Protein AF-0000000072927372 (afdb_homodimer)

Solvent-accessible surface area (backbone atoms only — not comparable to full-atom values): 49710 Å² total; per-residue (Å²): 130,79,44,68,32,82,53,38,34,36,29,32,89,90,72,42,72,37,77,28,34,34,19,85,33,43,50,79,71,47,50,74,60,71,88,48,92,58,68,27,53,30,33,28,35,30,41,19,54,14,22,35,37,20,46,24,56,36,8,59,58,68,41,51,36,36,38,32,17,53,46,58,45,48,23,62,71,24,32,29,33,47,59,87,91,38,81,41,65,59,25,69,62,52,44,41,80,76,34,33,54,43,31,51,52,28,51,75,68,70,43,69,33,47,51,40,60,57,32,44,97,60,39,87,80,31,38,22,38,47,34,32,69,91,47,80,66,45,78,42,44,55,66,58,53,50,52,44,42,40,53,38,46,51,62,69,45,29,79,74,80,54,41,26,53,81,74,36,71,47,42,63,40,65,65,68,31,77,84,40,64,45,67,64,43,47,57,45,23,54,35,18,40,41,60,56,43,68,73,48,50,89,81,44,55,54,62,29,45,40,46,38,54,49,47,54,26,53,73,30,6,30,47,51,73,44,23,24,36,36,60,52,34,40,52,38,28,71,43,72,47,37,71,86,36,46,50,61,53,65,53,28,30,26,51,65,77,34,55,30,51,57,47,47,52,42,47,51,53,10,44,74,40,61,40,34,36,32,38,63,37,39,70,33,33,41,37,43,48,91,86,64,57,72,55,32,39,39,31,30,73,88,64,52,57,44,36,11,56,28,36,42,39,28,65,40,53,53,37,48,73,71,44,46,48,37,66,67,72,56,68,70,46,48,50,48,35,72,68,38,56,44,13,33,35,42,57,41,37,34,34,23,67,46,60,74,41,31,30,28,38,32,30,20,41,89,51,76,32,27,37,38,32,19,53,37,69,41,86,90,61,33,17,31,31,42,33,33,14,30,55,40,72,91,82,49,57,59,86,79,33,62,68,60,42,50,48,34,49,36,68,49,47,84,68,52,74,60,30,38,40,38,40,64,33,47,75,32,85,80,35,47,20,53,54,39,28,46,36,42,41,41,60,81,70,36,39,69,59,59,52,48,58,62,86,57,34,36,43,22,29,24,63,63,26,58,52,42,41,47,38,69,31,7,10,31,45,25,8,44,55,51,31,52,55,50,48,54,50,53,51,51,52,50,50,52,58,56,53,68,74,100,130,78,45,68,30,82,55,39,34,36,30,34,87,90,71,43,72,38,79,28,34,35,20,86,32,43,48,79,72,47,50,74,60,71,87,50,93,56,69,27,53,30,33,28,35,30,40,21,54,14,22,35,37,20,48,22,56,36,8,60,58,67,41,52,35,38,38,34,18,53,45,58,44,48,23,62,70,24,32,30,33,47,59,87,91,39,80,43,66,59,25,71,61,53,43,42,80,78,35,33,53,44,31,51,53,28,52,74,68,71,42,67,33,48,51,40,61,59,33,44,98,60,39,87,77,31,39,23,36,48,34,31,69,90,47,81,64,45,78,44,44,55,65,58,54,49,50,44,41,39,53,37,46,51,62,68,43,30,78,75,79,53,41,25,52,79,74,36,71,46,40,63,38,65,67,66,30,78,84,40,63,44,67,64,44,47,58,45,23,54,35,19,38,40,59,54,43,69,71,47,48,89,82,43,54,54,62,30,45,39,46,37,53,48,47,53,25,54,71,30,6,30,48,51,72,43,23,22,35,36,59,51,34,39,52,38,28,71,41,71,46,37,71,86,36,46,51,62,52,63,54,29,30,26,49,64,78,34,55,28,50,58,48,48,53,42,46,51,55,11,44,73,40,59,40,34,34,32,37,62,37,40,72,34,33,41,38,44,50,92,83,63,57,72,54,33,38,39,30,29,72,90,64,52,54,42,37,11,56,30,34,42,38,29,65,40,52,54,37,47,73,71,45,47,48,37,67,67,71,55,66,69,45,49,51,49,35,71,66,37,56,42,12,33,36,42,57,42,37,33,34,23,67,46,62,76,41,31,31,27,38,32,30,22,40,88,49,75,32,28,38,39,30,19,53,37,70,41,85,89,61,33,17,31,33,42,33,33,13,30,56,41,72,90,82,50,58,60,88,80,35,60,68,60,42,52,48,33,49,35,69,49,46,85,67,52,76,60,32,40,42,36,40,64,32,47,76,32,85,80,34,47,19,53,53,40,30,44,35,42,39,42,61,82,70,35,38,69,58,59,51,48,56,62,85,54,33,36,43,22,29,23,63,65,26,57,54,41,41,47,37,70,31,6,9,30,46,25,8,45,55,51,31,52,53,50,49,54,52,54,51,53,52,50,50,52,57,56,52,69,74,101

Structure (mmCIF, N/CA/C/O backbone):
data_AF-0000000072927372-model_v1
#
loop_
_entity.id
_entity.type
_entity.pdbx_description
1 polymer 'Amine oxidase'
#
loop_
_atom_site.group_PDB
_atom_site.id
_atom_site.type_symbol
_atom_site.label_atom_id
_atom_site.label_alt_id
_atom_site.label_comp_id
_atom_site.label_asym_id
_atom_site.label_entity_id
_atom_site.label_seq_id
_atom_site.pdbx_PDB_ins_code
_atom_site.Cartn_x
_atom_site.Cartn_y
_atom_site.Cartn_z
_atom_site.occupancy
_atom_site.B_iso_or_equiv
_atom_site.auth_seq_id
_atom_site.auth_comp_id
_atom_site.auth_asym_id
_atom_site.auth_atom_id
_atom_site.pdbx_PDB_model_num
ATOM 1 N N . MET A 1 1 ? 21.688 15.984 26.891 1 73.5 1 MET A N 1
ATOM 2 C CA . MET A 1 1 ? 20.422 16.719 26.938 1 73.5 1 MET A CA 1
ATOM 3 C C . MET A 1 1 ? 19.734 16.672 25.578 1 73.5 1 MET A C 1
ATOM 5 O O . MET A 1 1 ? 20.391 16.719 24.531 1 73.5 1 MET A O 1
ATOM 9 N N . THR A 1 2 ? 18.391 16.469 25.594 1 84.38 2 THR A N 1
ATOM 10 C CA . THR A 1 2 ? 17.656 16.484 24.328 1 84.38 2 THR A CA 1
ATOM 11 C C . THR A 1 2 ? 17.719 17.859 23.688 1 84.38 2 THR A C 1
ATOM 13 O O . THR A 1 2 ? 17.5 18.875 24.359 1 84.38 2 THR A O 1
ATOM 16 N N . PRO A 1 3 ? 18.078 17.891 22.453 1 93.06 3 PRO A N 1
ATOM 17 C CA . PRO A 1 3 ? 18.172 19.188 21.797 1 93.06 3 PRO A CA 1
ATOM 18 C C . PRO A 1 3 ? 16.828 19.891 21.688 1 93.06 3 PRO A C 1
ATOM 20 O O . PRO A 1 3 ? 15.773 19.234 21.75 1 93.06 3 PRO A O 1
ATOM 23 N N . LYS A 1 4 ? 16.891 21.203 21.641 1 96.38 4 LYS A N 1
ATOM 24 C CA . LYS A 1 4 ? 15.688 22.031 21.5 1 96.38 4 LYS A CA 1
ATOM 25 C C . LYS A 1 4 ? 15.602 22.672 20.109 1 96.38 4 LYS A C 1
ATOM 27 O O . LYS A 1 4 ? 16.578 23.25 19.625 1 96.38 4 LYS A O 1
ATOM 32 N N . THR A 1 5 ? 14.516 22.438 19.484 1 98.19 5 THR A N 1
ATOM 33 C CA . THR A 1 5 ? 14.258 23.109 18.219 1 98.19 5 THR A CA 1
ATOM 34 C C . THR A 1 5 ? 13.688 24.5 18.438 1 98.19 5 THR A C 1
ATOM 36 O O . THR A 1 5 ? 13.125 24.781 19.5 1 98.19 5 THR A O 1
ATOM 39 N N . LYS A 1 6 ? 13.789 25.359 17.422 1 96.88 6 LYS A N 1
ATOM 40 C CA . LYS A 1 6 ? 13.219 26.703 17.453 1 96.88 6 LYS A CA 1
ATOM 41 C C . LYS A 1 6 ? 11.703 26.656 17.25 1 96.88 6 LYS A C 1
ATOM 43 O O . LYS A 1 6 ? 11.008 27.641 17.516 1 96.88 6 LYS A O 1
ATOM 48 N N . ASP A 1 7 ? 11.219 25.5 16.875 1 97.25 7 ASP A N 1
ATOM 49 C CA . ASP A 1 7 ? 9.812 25.375 16.531 1 97.25 7 ASP A CA 1
ATOM 50 C C . ASP A 1 7 ? 8.969 25.047 17.766 1 97.25 7 ASP A C 1
ATOM 52 O O . ASP A 1 7 ? 9.422 24.344 18.672 1 97.25 7 ASP A O 1
ATOM 56 N N . GLY A 1 8 ? 7.723 25.547 17.688 1 97.69 8 GLY A N 1
ATOM 57 C CA . GLY A 1 8 ? 6.73 25.156 18.672 1 97.69 8 GLY A CA 1
ATOM 58 C C . GLY A 1 8 ? 6.766 26.016 19.922 1 97.69 8 GLY A C 1
ATOM 59 O O . GLY A 1 8 ? 7.621 26.891 20.062 1 97.69 8 GLY A O 1
ATOM 60 N N . HIS A 1 9 ? 5.785 25.781 20.766 1 98.19 9 HIS A N 1
ATOM 61 C CA . HIS A 1 9 ? 5.582 26.516 22 1 98.19 9 HIS A CA 1
ATOM 62 C C . HIS A 1 9 ? 5.141 25.594 23.125 1 98.19 9 HIS A C 1
ATOM 64 O O . HIS A 1 9 ? 4.43 24.625 22.891 1 98.19 9 HIS A O 1
ATOM 70 N N . ILE A 1 10 ? 5.609 25.891 24.281 1 98.25 10 ILE A N 1
ATOM 71 C CA . ILE A 1 10 ? 5.176 25.188 25.484 1 98.25 10 ILE A CA 1
ATOM 72 C C . ILE A 1 10 ? 4.703 26.203 26.531 1 98.25 10 ILE A C 1
ATOM 74 O O . ILE A 1 10 ? 5.309 27.266 26.688 1 98.25 10 ILE A O 1
ATOM 78 N N . TRP A 1 11 ? 3.578 25.984 27.125 1 98.5 11 TRP A N 1
ATOM 79 C CA . TRP A 1 11 ? 3.027 26.828 28.188 1 98.5 11 TRP A CA 1
ATOM 80 C C . TRP A 1 11 ? 2.861 26.047 29.484 1 98.5 11 TRP A C 1
ATOM 82 O O . TRP A 1 11 ? 2.367 24.922 29.469 1 98.5 11 TRP A O 1
ATOM 92 N N . GLU A 1 12 ? 3.244 26.562 30.516 1 97.44 12 GLU A N 1
ATOM 93 C CA . GLU A 1 12 ? 2.947 26.156 31.875 1 97.44 12 GLU A CA 1
ATOM 94 C C . GLU A 1 12 ? 2.514 27.344 32.75 1 97.44 12 GLU A C 1
ATOM 96 O O . GLU A 1 12 ? 2.879 28.484 32.438 1 97.44 12 GLU A O 1
ATOM 101 N N . PRO A 1 13 ? 1.745 27.078 33.75 1 95.69 13 PRO A N 1
ATOM 102 C CA . PRO A 1 13 ? 1.202 28.188 34.531 1 95.69 13 PRO A CA 1
ATOM 103 C C . PRO A 1 13 ? 2.287 29.125 35.062 1 95.69 13 PRO A C 1
ATOM 105 O O . PRO A 1 13 ? 2.105 30.344 35.062 1 95.69 13 PRO A O 1
ATOM 108 N N . HIS A 1 14 ? 3.443 28.719 35.375 1 95.44 14 HIS A N 1
ATOM 109 C CA . HIS A 1 14 ? 4.461 29.516 36.031 1 95.44 14 HIS A CA 1
ATOM 110 C C . HIS A 1 14 ? 5.383 30.188 35.031 1 95.44 14 HIS A C 1
ATOM 112 O O . HIS A 1 14 ? 6.031 31.188 35.344 1 95.44 14 HIS A O 1
ATOM 118 N N . THR A 1 15 ? 5.438 29.688 33.781 1 95.06 15 THR A N 1
ATOM 119 C CA . THR A 1 15 ? 6.422 30.203 32.844 1 95.06 15 THR A CA 1
ATOM 120 C C . THR A 1 15 ? 5.738 30.922 31.688 1 95.06 15 THR A C 1
ATOM 122 O O . THR A 1 15 ? 6.375 31.688 30.953 1 95.06 15 THR A O 1
ATOM 125 N N . GLY A 1 16 ? 4.422 30.703 31.5 1 96.06 16 GLY A N 1
ATOM 126 C CA . GLY A 1 16 ? 3.787 31.172 30.281 1 96.06 16 GLY A CA 1
ATOM 127 C C . GLY A 1 16 ? 4.285 30.469 29.031 1 96.06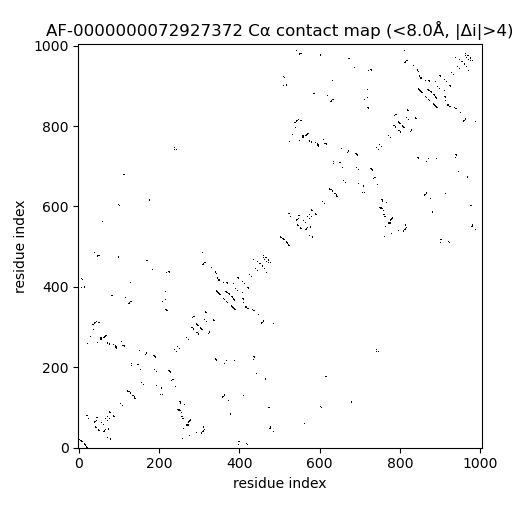 16 GLY A C 1
ATOM 128 O O . GLY A 1 16 ? 4.891 29.391 29.125 1 96.06 16 GLY A O 1
ATOM 129 N N . PHE A 1 17 ? 3.951 31.016 27.844 1 96.62 17 PHE A N 1
ATOM 130 C CA . PHE A 1 17 ? 4.402 30.406 26.594 1 96.62 17 PHE A CA 1
ATOM 131 C C . PHE A 1 17 ? 5.887 30.672 26.375 1 96.62 17 PHE A C 1
ATOM 133 O O . PHE A 1 17 ? 6.348 31.812 26.484 1 96.62 17 PHE A O 1
ATOM 140 N N . GLN A 1 18 ? 6.551 29.688 26.156 1 96.5 18 GLN A N 1
ATOM 141 C CA . GLN A 1 18 ? 7.941 29.734 25.703 1 96.5 18 GLN A CA 1
ATOM 142 C C . GLN A 1 18 ? 8.102 29.078 24.328 1 96.5 18 GLN A C 1
ATOM 144 O O . GLN A 1 18 ? 7.438 28.094 24.031 1 96.5 18 GLN A O 1
ATOM 149 N N . LYS A 1 19 ? 8.961 29.734 23.594 1 96.38 19 LYS A N 1
ATOM 150 C CA . LYS A 1 19 ? 9.219 29.188 22.25 1 96.38 19 LYS A CA 1
ATOM 151 C C . LYS A 1 19 ? 10.266 28.094 22.297 1 96.38 19 LYS A C 1
ATOM 153 O O . LYS A 1 19 ? 11.211 28.156 23.078 1 96.38 19 LYS A O 1
ATOM 158 N N . GLY A 1 20 ? 10.047 27.109 21.344 1 97.25 20 GLY A N 1
ATOM 159 C CA . GLY A 1 20 ? 11 26.031 21.234 1 97.25 20 GLY A CA 1
ATOM 160 C C . GLY A 1 20 ? 10.586 24.781 22 1 97.25 20 GLY A C 1
ATOM 161 O O . GLY A 1 20 ? 10.031 24.891 23.094 1 97.25 20 GLY A O 1
ATOM 162 N N . LEU A 1 21 ? 10.805 23.625 21.438 1 98.19 21 LEU A N 1
ATOM 163 C CA . LEU A 1 21 ? 10.43 22.359 22.047 1 98.19 21 LEU A CA 1
ATOM 164 C C . LEU A 1 21 ? 11.594 21.375 21.984 1 98.19 21 LEU A C 1
ATOM 166 O O . LEU A 1 21 ? 12.375 21.375 21.031 1 98.19 21 LEU A O 1
ATOM 170 N N . GLU A 1 22 ? 11.695 20.562 23.047 1 98.25 22 GLU A N 1
ATOM 171 C CA . GLU A 1 22 ? 12.664 19.469 23 1 98.25 22 GLU A CA 1
ATOM 172 C C . GLU A 1 22 ? 12.258 18.422 21.969 1 98.25 22 GLU A C 1
ATOM 174 O O . GLU A 1 22 ? 11.109 17.984 21.938 1 98.25 22 GLU A O 1
ATOM 179 N N . SER A 1 23 ? 13.211 18.078 21.094 1 98.5 23 SER A N 1
ATOM 180 C CA . SER A 1 23 ? 12.922 17.094 20.062 1 98.5 23 SER A CA 1
ATOM 181 C C . SER A 1 23 ? 14.195 16.438 19.547 1 98.5 23 SER A C 1
ATOM 183 O O . SER A 1 23 ? 15.219 17.109 19.375 1 98.5 23 SER A O 1
ATOM 185 N N . ASP A 1 24 ? 14.102 15.102 19.266 1 98.06 24 ASP A N 1
ATOM 186 C CA . ASP A 1 24 ? 15.211 14.375 18.656 1 98.06 24 ASP A CA 1
ATOM 187 C C . ASP A 1 24 ? 15.305 14.664 17.156 1 98.06 24 ASP A C 1
ATOM 189 O O . ASP A 1 24 ? 16.203 14.172 16.484 1 98.06 24 ASP A O 1
ATOM 193 N N . ALA A 1 25 ? 14.422 15.547 16.641 1 98.56 25 ALA A N 1
ATOM 194 C CA . ALA A 1 25 ? 14.414 15.891 15.227 1 98.56 25 ALA A CA 1
ATOM 195 C C . ALA A 1 25 ? 15.516 16.906 14.906 1 98.56 25 ALA A C 1
ATOM 197 O O . ALA A 1 25 ? 15.859 17.094 13.734 1 98.56 25 ALA A O 1
ATOM 198 N N . VAL A 1 26 ? 16.047 17.562 15.898 1 98.69 26 VAL A N 1
ATOM 199 C CA . VAL A 1 26 ? 17.047 18.594 15.695 1 98.69 26 VAL A CA 1
ATOM 200 C C . VAL A 1 26 ? 18.344 17.969 15.164 1 98.69 26 VAL A C 1
ATOM 202 O O . VAL A 1 26 ? 18.781 16.938 15.664 1 98.69 26 VAL A O 1
ATOM 205 N N . ILE A 1 27 ? 18.844 18.547 14.141 1 98.38 27 ILE A N 1
ATOM 206 C CA . ILE A 1 27 ? 20.078 18.031 13.562 1 98.38 27 ILE A CA 1
ATOM 207 C C . ILE A 1 27 ? 21.266 18.891 14.023 1 98.38 27 ILE A C 1
ATOM 209 O O . ILE A 1 27 ? 21.234 20.109 13.938 1 98.38 27 ILE A O 1
ATOM 213 N N . SER A 1 28 ? 22.25 18.281 14.539 1 96.56 28 SER A N 1
ATOM 214 C CA . SER A 1 28 ? 23.516 18.906 14.961 1 96.56 28 SER A CA 1
ATOM 215 C C . SER A 1 28 ? 24.703 18.062 14.523 1 96.56 28 SER A C 1
ATOM 217 O O . SER A 1 28 ? 24.734 16.859 14.75 1 96.56 28 SER A O 1
ATOM 219 N N . PRO A 1 29 ? 25.766 18.609 13.891 1 96.31 29 PRO A N 1
ATOM 220 C CA . PRO A 1 29 ? 25.812 20.016 13.461 1 96.31 29 PRO A CA 1
ATOM 221 C C . PRO A 1 29 ? 24.812 20.328 12.359 1 96.31 29 PRO A C 1
ATOM 223 O O . PRO A 1 29 ? 24.344 19.422 11.664 1 96.31 29 PRO A O 1
ATOM 226 N N . GLN A 1 30 ? 24.516 21.578 12.211 1 96.38 30 GLN A N 1
ATOM 227 C CA . GLN A 1 30 ? 23.469 22.031 11.281 1 96.38 30 GLN A CA 1
ATOM 228 C C . GLN A 1 30 ? 23.953 21.922 9.836 1 96.38 30 GLN A C 1
ATOM 230 O O . GLN A 1 30 ? 23.141 22.016 8.906 1 96.38 30 GLN A O 1
ATOM 235 N N . ARG A 1 31 ? 25.203 21.797 9.672 1 96.31 31 ARG A N 1
ATOM 236 C CA . ARG A 1 31 ? 25.766 21.656 8.328 1 96.31 31 ARG A CA 1
ATOM 237 C C . ARG A 1 31 ? 26.828 20.562 8.289 1 96.31 31 ARG A C 1
ATOM 239 O O . ARG A 1 31 ? 27.578 20.391 9.25 1 96.31 31 ARG A O 1
ATOM 246 N N . SER A 1 32 ? 26.844 19.859 7.172 1 93.44 32 SER A N 1
ATOM 247 C CA . SER A 1 32 ? 27.891 18.859 6.969 1 93.44 32 SER A CA 1
ATOM 248 C C . SER A 1 32 ? 28.922 19.344 5.949 1 93.44 32 SER A C 1
ATOM 250 O O . SER A 1 32 ? 29.938 18.688 5.742 1 93.44 32 SER A O 1
ATOM 252 N N . THR A 1 33 ? 28.578 20.391 5.234 1 84.38 33 THR A N 1
ATOM 253 C CA . THR A 1 33 ? 29.5 20.922 4.227 1 84.38 33 THR A CA 1
ATOM 254 C C . THR A 1 33 ? 29.438 22.453 4.188 1 84.38 33 THR A C 1
ATOM 256 O O . THR A 1 33 ? 28.484 23.047 4.668 1 84.38 33 THR A O 1
ATOM 259 N N . SER A 1 34 ? 30.594 23.031 3.752 1 76.12 34 SER A N 1
ATOM 260 C CA . SER A 1 34 ? 30.625 24.469 3.504 1 76.12 34 SER A CA 1
ATOM 261 C C . SER A 1 34 ? 30.266 24.797 2.059 1 76.12 34 SER A C 1
ATOM 263 O O . SER A 1 34 ? 30.375 23.938 1.181 1 76.12 34 SER A O 1
ATOM 265 N N . PRO A 1 35 ? 29.672 26 1.931 1 71.31 35 PRO A N 1
ATOM 266 C CA . PRO A 1 35 ? 29.422 26.359 0.536 1 71.31 35 PRO A CA 1
ATOM 267 C C . PRO A 1 35 ? 30.656 26.156 -0.357 1 71.31 35 PRO A C 1
ATOM 269 O O . PRO A 1 35 ? 31.766 26.469 0.048 1 71.31 35 PRO A O 1
ATOM 272 N N . THR A 1 36 ? 30.422 25.391 -1.297 1 75.5 36 THR A N 1
ATOM 273 C CA . THR A 1 36 ? 31.531 24.984 -2.146 1 75.5 36 THR A CA 1
ATOM 274 C C . THR A 1 36 ? 31.219 25.25 -3.617 1 75.5 36 THR A C 1
ATOM 276 O O . THR A 1 36 ? 30.078 25.578 -3.963 1 75.5 36 THR A O 1
ATOM 279 N N . SER A 1 37 ? 32.25 25.281 -4.402 1 85 37 SER A N 1
ATOM 280 C CA . SER A 1 37 ? 32.125 25.391 -5.852 1 85 37 SER A CA 1
ATOM 281 C C . SER A 1 37 ? 31.656 24.078 -6.465 1 85 37 SER A C 1
ATOM 283 O O . SER A 1 37 ? 31.453 23.984 -7.676 1 85 37 SER A O 1
ATOM 285 N N . LYS A 1 38 ? 31.25 23.219 -5.598 1 92.5 38 LYS A N 1
ATOM 286 C CA . LYS A 1 38 ? 30.828 21.906 -6.031 1 92.5 38 LYS A CA 1
ATOM 287 C C . LYS A 1 38 ? 29.469 21.969 -6.723 1 92.5 38 LYS A C 1
ATOM 289 O O . LYS A 1 38 ? 28.578 22.703 -6.285 1 92.5 38 LYS A O 1
ATOM 294 N N . VAL A 1 39 ? 29.391 21.312 -7.918 1 97 39 VAL A N 1
ATOM 295 C CA . VAL A 1 39 ? 28.109 21.125 -8.578 1 97 39 VAL A CA 1
ATOM 296 C C . VAL A 1 39 ? 27.562 19.75 -8.242 1 97 39 VAL A C 1
ATOM 298 O O . VAL A 1 39 ? 28.078 18.734 -8.711 1 97 39 VAL A O 1
ATOM 301 N N . TYR A 1 40 ? 26.562 19.703 -7.492 1 97.81 40 TYR A N 1
ATOM 302 C CA . TYR A 1 40 ? 25.969 18.438 -7.078 1 97.81 40 TYR A CA 1
ATOM 303 C C . TYR A 1 40 ? 25.188 17.797 -8.227 1 97.81 40 TYR A C 1
ATOM 305 O O . TYR A 1 40 ? 24.766 18.5 -9.156 1 97.81 40 TYR A O 1
ATOM 313 N N . ASP A 1 41 ? 25.031 16.453 -8.164 1 98.12 41 ASP A N 1
ATOM 314 C CA . ASP A 1 41 ? 24.078 15.82 -9.078 1 98.12 41 ASP A CA 1
ATOM 315 C C . ASP A 1 41 ? 22.656 16.328 -8.82 1 98.12 41 ASP A C 1
ATOM 317 O O . ASP A 1 41 ? 21.938 16.672 -9.758 1 98.12 41 ASP A O 1
ATOM 321 N N . VAL A 1 42 ? 22.281 16.375 -7.512 1 98.81 42 VAL A N 1
ATOM 322 C CA . VAL A 1 42 ? 20.938 16.797 -7.148 1 98.81 42 VAL A CA 1
ATOM 323 C C . VAL A 1 42 ? 20.969 17.609 -5.855 1 98.81 42 VAL A C 1
ATOM 325 O O . VAL A 1 42 ? 21.672 17.234 -4.91 1 98.81 42 VAL A O 1
ATOM 328 N N . ILE A 1 43 ? 20.312 18.688 -5.777 1 98.81 43 ILE A N 1
ATOM 329 C CA . ILE A 1 43 ? 19.953 19.359 -4.535 1 98.81 43 ILE A CA 1
ATOM 330 C C . ILE A 1 43 ? 18.5 19.078 -4.195 1 98.81 43 ILE A C 1
ATOM 332 O O . ILE A 1 43 ? 17.609 19.219 -5.043 1 98.81 43 ILE A O 1
ATOM 336 N N . VAL A 1 44 ? 18.234 18.594 -3.014 1 98.94 44 VAL A N 1
ATOM 337 C CA . VAL A 1 44 ? 16.891 18.422 -2.482 1 98.94 44 VAL A CA 1
ATOM 338 C C . VAL A 1 44 ? 16.578 19.562 -1.501 1 98.94 44 VAL A C 1
ATOM 340 O O . VAL A 1 44 ? 17.328 19.781 -0.548 1 98.94 44 VAL A O 1
ATOM 343 N N . ILE A 1 45 ? 15.477 20.281 -1.745 1 98.94 45 ILE A N 1
ATOM 344 C CA . ILE A 1 45 ? 15.086 21.375 -0.879 1 98.94 45 ILE A CA 1
ATOM 345 C C . ILE A 1 45 ? 13.938 20.953 0.028 1 98.94 45 ILE A C 1
ATOM 347 O O . ILE A 1 45 ? 12.828 20.703 -0.444 1 98.94 45 ILE A O 1
ATOM 351 N N . GLY A 1 46 ? 14.18 20.891 1.312 1 98.81 46 GLY A N 1
ATOM 352 C CA . GLY A 1 46 ? 13.203 20.48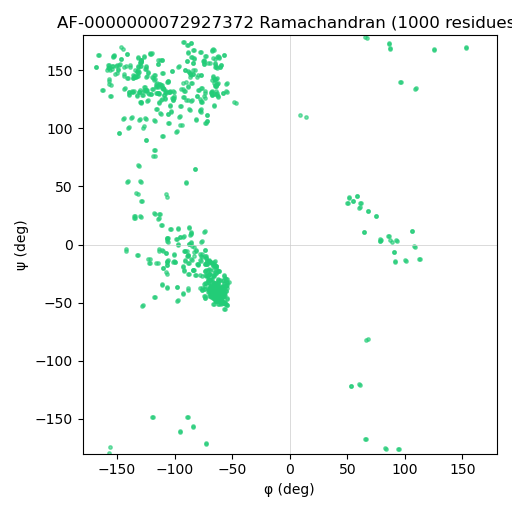4 2.305 1 98.81 46 GLY A CA 1
ATOM 353 C C . GLY A 1 46 ? 13.508 19.125 2.908 1 98.81 46 GLY A C 1
ATOM 354 O O . GLY A 1 46 ? 13.781 18.156 2.186 1 98.81 46 GLY A O 1
ATOM 355 N N . ALA A 1 47 ? 13.398 19.047 4.215 1 98.88 47 ALA A N 1
ATOM 356 C CA . ALA A 1 47 ? 13.75 17.812 4.922 1 98.88 47 ALA A CA 1
ATOM 357 C C . ALA A 1 47 ? 12.516 17.172 5.547 1 98.88 47 ALA A C 1
ATOM 359 O O . ALA A 1 47 ? 12.594 16.562 6.613 1 98.88 47 ALA A O 1
ATOM 360 N N . GLY A 1 48 ? 11.328 17.422 4.973 1 98.75 48 GLY A N 1
ATOM 361 C CA . GLY A 1 48 ? 10.18 16.578 5.277 1 98.75 48 GLY A CA 1
ATOM 362 C C . GLY A 1 48 ? 10.258 15.203 4.652 1 98.75 48 GLY A C 1
ATOM 363 O O . GLY A 1 48 ? 11.273 14.852 4.047 1 98.75 48 GLY A O 1
ATOM 364 N N . TYR A 1 49 ? 9.219 14.453 4.719 1 98.81 49 TYR A N 1
ATOM 365 C CA . TYR A 1 49 ? 9.25 13.078 4.246 1 98.81 49 TYR A CA 1
ATOM 366 C C . TYR A 1 49 ? 9.484 13.016 2.74 1 98.81 49 TYR A C 1
ATOM 368 O O . TYR A 1 49 ? 10.141 12.102 2.242 1 98.81 49 TYR A O 1
ATOM 376 N N . ALA A 1 50 ? 8.898 13.969 1.976 1 98.81 50 ALA A N 1
ATOM 377 C CA . ALA A 1 50 ? 9.164 13.984 0.54 1 98.81 50 ALA A CA 1
ATOM 378 C C . ALA A 1 50 ? 10.656 14.164 0.262 1 98.81 50 ALA A C 1
ATOM 380 O O . ALA A 1 50 ? 11.242 13.414 -0.529 1 98.81 50 ALA A O 1
ATOM 381 N N . GLY A 1 51 ? 11.266 15.133 0.913 1 98.94 51 GLY A N 1
ATOM 382 C CA . GLY A 1 51 ? 12.688 15.391 0.729 1 98.94 51 GLY A CA 1
ATOM 383 C C . GLY A 1 51 ? 13.57 14.281 1.263 1 98.94 51 GLY A C 1
ATOM 384 O O . GLY A 1 51 ? 14.555 13.906 0.631 1 98.94 51 GLY A O 1
ATOM 385 N N . LEU A 1 52 ? 13.227 13.766 2.439 1 98.94 52 LEU A N 1
ATOM 386 C CA . LEU A 1 52 ? 14.008 12.688 3.031 1 98.94 52 LEU A CA 1
ATOM 387 C C . LEU A 1 52 ? 13.992 11.453 2.141 1 98.94 52 LEU A C 1
ATOM 389 O O . LEU A 1 52 ? 15.016 10.781 1.978 1 98.94 52 LEU A O 1
ATOM 393 N N . ALA A 1 53 ? 12.812 11.148 1.585 1 98.88 53 ALA A N 1
ATOM 394 C CA . ALA A 1 53 ? 12.719 10.008 0.675 1 98.88 53 ALA A CA 1
ATOM 395 C C . ALA A 1 53 ? 13.586 10.219 -0.561 1 98.88 53 ALA A C 1
ATOM 397 O O . ALA A 1 53 ? 14.336 9.32 -0.959 1 98.88 53 ALA A O 1
ATOM 398 N N . ALA A 1 54 ? 13.477 11.398 -1.164 1 98.94 54 ALA A N 1
ATOM 399 C CA . ALA A 1 54 ? 14.258 11.703 -2.359 1 98.94 54 ALA A CA 1
ATOM 400 C C . ALA A 1 54 ? 15.758 11.656 -2.062 1 98.94 54 ALA A C 1
ATOM 402 O O . ALA A 1 54 ? 16.516 11.031 -2.799 1 98.94 54 ALA A O 1
ATOM 403 N N . ALA A 1 55 ? 16.156 12.328 -0.957 1 98.94 55 ALA A N 1
ATOM 404 C CA . ALA A 1 55 ? 17.578 12.391 -0.583 1 98.94 55 ALA A CA 1
ATOM 405 C C . ALA A 1 55 ? 18.125 11 -0.301 1 98.94 55 ALA A C 1
ATOM 407 O O . ALA A 1 55 ? 19.219 10.664 -0.748 1 98.94 55 ALA A O 1
ATOM 408 N N . ARG A 1 56 ? 17.375 10.219 0.438 1 98.62 56 ARG A N 1
ATOM 409 C CA . ARG A 1 56 ? 17.828 8.867 0.781 1 98.62 56 ARG A CA 1
ATOM 410 C C . ARG A 1 56 ? 17.953 8 -0.466 1 98.62 56 ARG A C 1
ATOM 412 O O . ARG A 1 56 ? 18.984 7.363 -0.675 1 98.62 56 ARG A O 1
ATOM 419 N N . ASP A 1 57 ? 16.938 7.988 -1.317 1 98.25 57 ASP A N 1
ATOM 420 C CA . ASP A 1 57 ? 16.938 7.152 -2.514 1 98.25 57 ASP A CA 1
ATOM 421 C C . ASP A 1 57 ? 18.109 7.52 -3.434 1 98.25 57 ASP A C 1
ATOM 423 O O . ASP A 1 57 ? 18.812 6.641 -3.924 1 98.25 57 ASP A O 1
ATOM 427 N N . LEU A 1 58 ? 18.359 8.797 -3.613 1 98.69 58 LEU A N 1
ATOM 428 C CA . LEU A 1 58 ? 19.406 9.266 -4.52 1 98.69 58 LEU A CA 1
ATOM 429 C C . LEU A 1 58 ? 20.797 9.023 -3.924 1 98.69 58 LEU A C 1
ATOM 431 O O . LEU A 1 58 ? 21.734 8.68 -4.645 1 98.69 58 LEU A O 1
ATOM 435 N N . SER A 1 59 ? 20.938 9.219 -2.605 1 98.25 59 SER A N 1
ATOM 436 C CA . SER A 1 59 ? 22.219 8.945 -1.953 1 98.25 59 SER A CA 1
ATOM 437 C C . SER A 1 59 ? 22.578 7.465 -2.051 1 98.25 59 SER A C 1
ATOM 439 O O . SER A 1 59 ? 23.734 7.121 -2.301 1 98.25 59 SER A O 1
ATOM 441 N N . GLN A 1 60 ? 21.594 6.652 -1.876 1 96.44 60 GLN A N 1
ATOM 442 C CA . GLN A 1 60 ? 21.812 5.211 -1.962 1 96.44 60 GLN A CA 1
ATOM 443 C C . GLN A 1 60 ? 22.297 4.809 -3.355 1 96.44 60 GLN A C 1
ATOM 445 O O . GLN A 1 60 ? 23.031 3.83 -3.506 1 96.44 60 GLN A O 1
ATOM 450 N N . LEU A 1 61 ? 21.828 5.574 -4.301 1 96.56 61 LEU A N 1
ATOM 451 C CA . LEU A 1 61 ? 22.219 5.301 -5.684 1 96.56 61 LEU A CA 1
ATOM 452 C C . LEU A 1 61 ? 23.531 5.973 -6.027 1 96.56 61 LEU A C 1
ATOM 454 O O . LEU A 1 61 ? 23.875 6.113 -7.203 1 96.56 61 LEU A O 1
ATOM 458 N N . SER A 1 62 ? 24.266 6.551 -5.055 1 95.06 62 SER A N 1
ATOM 459 C CA . SER A 1 62 ? 25.625 7.066 -5.094 1 95.06 62 SER A CA 1
ATOM 460 C C . SER A 1 62 ? 25.688 8.391 -5.84 1 95.06 62 SER A C 1
ATOM 462 O O . SER A 1 62 ? 26.703 8.711 -6.469 1 95.06 62 SER A O 1
ATOM 464 N N . HIS A 1 63 ? 24.609 9.094 -5.895 1 97.94 63 HIS A N 1
ATOM 465 C CA . HIS A 1 63 ? 24.641 10.453 -6.414 1 97.94 63 HIS A CA 1
ATOM 466 C C . HIS A 1 63 ? 25.219 11.43 -5.387 1 97.94 63 HIS A C 1
ATOM 468 O O . HIS A 1 63 ? 25.141 11.18 -4.184 1 97.94 63 HIS A O 1
ATOM 474 N N . SER A 1 64 ? 25.906 12.414 -5.875 1 97.88 64 SER A N 1
ATOM 475 C CA . SER A 1 64 ? 26.219 13.531 -4.992 1 97.88 64 SER A CA 1
ATOM 476 C C . SER A 1 64 ? 24.984 14.367 -4.691 1 97.88 64 SER A C 1
ATOM 478 O O . SER A 1 64 ? 24.453 15.047 -5.578 1 97.88 64 SER A O 1
ATOM 480 N N . VAL A 1 65 ? 24.484 14.344 -3.416 1 98.69 65 VAL A N 1
ATOM 481 C CA . VAL A 1 65 ? 23.219 14.969 -3.051 1 98.69 65 VAL A CA 1
ATOM 482 C C . VAL A 1 65 ? 23.438 15.961 -1.909 1 98.69 65 VAL A C 1
ATOM 484 O O . VAL A 1 65 ? 24.141 15.656 -0.947 1 98.69 65 VAL A O 1
ATOM 487 N N . LEU A 1 66 ? 22.906 17.156 -2.033 1 98.69 66 LEU A N 1
ATOM 488 C CA . LEU A 1 66 ? 22.859 18.141 -0.964 1 98.69 66 LEU A CA 1
ATOM 489 C C . LEU A 1 66 ? 21.422 18.391 -0.528 1 98.69 66 LEU A C 1
ATOM 491 O O . LEU A 1 66 ? 20.562 18.703 -1.357 1 98.69 66 LEU A O 1
ATOM 495 N N . LEU A 1 67 ? 21.141 18.172 0.756 1 98.81 67 LEU A N 1
ATOM 496 C CA . LEU A 1 67 ? 19.844 18.469 1.354 1 98.81 67 LEU A CA 1
ATOM 497 C C . LEU A 1 67 ? 19.859 19.844 2.014 1 98.81 67 LEU A C 1
ATOM 499 O O . LEU A 1 67 ? 20.672 20.109 2.893 1 98.81 67 LEU A O 1
ATOM 503 N N . LEU A 1 68 ? 19 20.75 1.54 1 98.62 68 LEU A N 1
ATOM 504 C CA . LEU A 1 68 ? 18.828 22.062 2.145 1 98.62 68 LEU A CA 1
ATOM 505 C C . LEU A 1 68 ? 17.531 22.141 2.928 1 98.62 68 LEU A C 1
ATOM 507 O O . LEU A 1 68 ? 16.469 21.734 2.428 1 98.62 68 LEU A O 1
ATOM 511 N N . GLU A 1 69 ? 17.562 22.609 4.125 1 98.75 69 GLU A N 1
ATOM 512 C CA . GLU A 1 69 ? 16.391 22.734 4.977 1 98.75 69 GLU A CA 1
ATOM 513 C C . GLU A 1 69 ? 16.375 24.062 5.715 1 98.75 69 GLU A C 1
ATOM 515 O O . GLU A 1 69 ? 17.391 24.484 6.273 1 98.75 69 GLU A O 1
ATOM 520 N N . ALA A 1 70 ? 15.25 24.719 5.648 1 98.69 70 ALA A N 1
ATOM 521 C CA . ALA A 1 70 ? 15.102 26.031 6.27 1 98.69 70 ALA A CA 1
ATOM 522 C C . ALA A 1 70 ? 15.094 25.922 7.793 1 98.69 70 ALA A C 1
ATOM 524 O O . ALA A 1 70 ? 15.562 26.828 8.492 1 98.69 70 ALA A O 1
ATOM 525 N N . ARG A 1 71 ? 14.586 24.875 8.336 1 98.62 71 ARG A N 1
ATOM 526 C CA . ARG A 1 71 ? 14.453 24.672 9.773 1 98.62 71 ARG A CA 1
ATOM 527 C C . ARG A 1 71 ? 15.734 24.094 10.359 1 98.62 71 ARG A C 1
ATOM 529 O O . ARG A 1 71 ? 16.656 23.734 9.625 1 98.62 71 ARG A O 1
ATOM 536 N N . ASP A 1 72 ? 15.781 23.984 11.695 1 98.62 72 ASP A N 1
ATOM 537 C CA . ASP A 1 72 ? 16.922 23.406 12.391 1 98.62 72 ASP A CA 1
ATOM 538 C C . ASP A 1 72 ? 16.734 21.906 12.625 1 98.62 72 ASP A C 1
ATOM 540 O O . ASP A 1 72 ? 17.531 21.281 13.328 1 98.62 72 ASP A O 1
ATOM 544 N N . ARG A 1 73 ? 15.672 21.328 12.062 1 98.62 73 ARG A N 1
ATOM 545 C CA . ARG A 1 73 ? 15.281 19.953 12.344 1 98.62 73 ARG A CA 1
ATOM 546 C C . ARG A 1 73 ? 14.781 19.266 11.078 1 98.62 73 ARG A C 1
ATOM 548 O O . ARG A 1 73 ? 14.453 19.922 10.094 1 98.62 73 ARG A O 1
ATOM 555 N N . ILE A 1 74 ? 14.695 17.922 11.102 1 98.75 74 ILE A N 1
ATOM 556 C CA . ILE A 1 74 ? 14.062 17.109 10.055 1 98.75 74 ILE A CA 1
ATOM 557 C C . ILE A 1 74 ? 12.578 16.953 10.359 1 98.75 74 ILE A C 1
ATOM 559 O O . ILE A 1 74 ? 12.117 17.297 11.453 1 98.75 74 ILE A O 1
ATOM 563 N N . GLY A 1 75 ? 11.828 16.516 9.344 1 98.38 75 GLY A N 1
ATOM 564 C CA . GLY A 1 75 ? 10.477 16.031 9.586 1 98.38 75 GLY A CA 1
ATOM 565 C C . GLY A 1 75 ? 9.414 16.922 8.984 1 98.38 75 GLY A C 1
ATOM 566 O O . GLY A 1 75 ? 8.242 16.531 8.891 1 98.38 75 GLY A O 1
ATOM 567 N N . GLY A 1 76 ? 9.766 18.141 8.547 1 98.06 76 GLY A N 1
ATOM 568 C CA . GLY A 1 76 ? 8.766 19.031 7.977 1 98.06 76 GLY A CA 1
ATOM 569 C C . GLY A 1 76 ? 7.555 19.234 8.875 1 98.06 76 GLY A C 1
ATOM 570 O O . GLY A 1 76 ? 7.695 19.594 10.039 1 98.06 76 GLY A O 1
ATOM 571 N N . ARG A 1 77 ? 6.387 18.922 8.406 1 98.06 77 ARG A N 1
ATOM 572 C CA . ARG A 1 77 ? 5.152 19.094 9.156 1 98.06 77 ARG A CA 1
ATOM 573 C C . ARG A 1 77 ? 4.871 17.891 10.047 1 98.06 77 ARG A C 1
ATOM 575 O O . ARG A 1 77 ? 3.76 17.719 10.555 1 98.06 77 ARG A O 1
ATOM 582 N N . THR A 1 78 ? 5.945 17.016 10.125 1 97.94 78 THR A N 1
ATOM 583 C CA . THR A 1 78 ? 5.84 15.836 10.969 1 97.94 78 THR A CA 1
ATOM 584 C C . THR A 1 78 ? 7.023 15.758 11.938 1 97.94 78 THR A C 1
ATOM 586 O O . THR A 1 78 ? 8.164 15.555 11.508 1 97.94 78 THR A O 1
ATOM 589 N N . TYR A 1 79 ? 6.898 16.141 13.195 1 98.25 79 TYR A N 1
ATOM 590 C CA . TYR A 1 79 ? 7.973 15.883 14.148 1 98.25 79 TYR A CA 1
ATOM 591 C C . TYR A 1 79 ? 7.41 15.633 15.547 1 98.25 79 TYR A C 1
ATOM 593 O O . TYR A 1 79 ? 6.27 16 15.836 1 98.25 79 TYR A O 1
ATOM 601 N N . THR A 1 80 ? 8.148 14.93 16.344 1 98.62 80 THR A N 1
ATOM 602 C CA . THR A 1 80 ? 7.773 14.555 17.703 1 98.62 80 THR A CA 1
ATOM 603 C C . THR A 1 80 ? 8.516 15.414 18.734 1 98.62 80 THR A C 1
ATOM 605 O O . THR A 1 80 ? 9.742 15.453 18.734 1 98.62 80 THR A O 1
ATOM 608 N N . ALA A 1 81 ? 7.781 16.094 19.469 1 98.56 81 ALA A N 1
ATOM 609 C CA . ALA A 1 81 ? 8.352 16.766 20.641 1 98.56 81 ALA A CA 1
ATOM 610 C C . ALA A 1 81 ? 8.312 15.859 21.875 1 98.56 81 ALA A C 1
ATOM 612 O O . ALA A 1 81 ? 7.594 14.859 21.891 1 98.56 81 ALA A O 1
ATOM 613 N N . LYS A 1 82 ? 9.109 16.125 22.781 1 97.38 82 LYS A N 1
ATOM 614 C CA . LYS A 1 82 ? 9.102 15.312 24 1 97.38 82 LYS A CA 1
ATOM 615 C C . LYS A 1 82 ? 9.188 16.188 25.25 1 97.38 82 LYS A C 1
ATOM 617 O O . LYS A 1 82 ? 9.82 17.25 25.219 1 97.38 82 LYS A O 1
ATOM 622 N N . LYS A 1 83 ? 8.578 15.82 26.25 1 97.25 83 LYS A N 1
ATOM 623 C CA . LYS A 1 83 ? 8.586 16.469 27.562 1 97.25 83 LYS A CA 1
ATOM 624 C C . LYS A 1 83 ? 8.258 15.469 28.672 1 97.25 83 LYS A C 1
ATOM 626 O O . LYS A 1 83 ? 7.262 14.742 28.578 1 97.25 83 LYS A O 1
ATOM 631 N N . ASP A 1 84 ? 9.086 15.367 29.734 1 96.44 84 ASP A N 1
ATOM 632 C CA . ASP A 1 84 ? 8.883 14.578 30.938 1 96.44 84 ASP A CA 1
ATOM 633 C C . ASP A 1 84 ? 8.539 13.133 30.594 1 96.44 84 ASP A C 1
ATOM 635 O O . ASP A 1 84 ? 7.609 12.555 31.172 1 96.44 84 ASP A O 1
ATOM 639 N N . GLY A 1 85 ? 9.172 12.57 29.641 1 95.75 85 GLY A N 1
ATOM 640 C CA . GLY A 1 85 ? 9.062 11.156 29.312 1 95.75 85 GLY A CA 1
ATOM 641 C C . GLY A 1 85 ? 7.898 10.844 28.391 1 95.75 85 GLY A C 1
ATOM 642 O O . GLY A 1 85 ? 7.594 9.672 28.156 1 95.75 85 GLY A O 1
ATOM 643 N N . PHE A 1 86 ? 7.23 11.82 27.891 1 97.12 86 PHE A N 1
ATOM 644 C CA . PHE A 1 86 ? 6.098 11.641 26.984 1 97.12 86 PHE A CA 1
ATOM 645 C C . PHE A 1 86 ? 6.387 12.242 25.625 1 97.12 86 PHE A C 1
ATOM 647 O O . PHE A 1 86 ? 7.113 13.227 25.516 1 97.12 86 PHE A O 1
ATOM 654 N N . LEU A 1 87 ? 5.844 11.602 24.531 1 97.69 87 LEU A N 1
ATOM 655 C CA . LEU A 1 87 ? 6.039 12.047 23.156 1 97.69 87 LEU A CA 1
ATOM 656 C C . LEU A 1 87 ? 4.789 12.75 22.625 1 97.69 87 LEU A C 1
ATOM 658 O O . LEU A 1 87 ? 3.672 12.266 22.828 1 97.69 87 LEU A O 1
ATOM 662 N N . TYR A 1 88 ? 4.926 13.961 22 1 98.19 88 TYR A N 1
ATOM 663 C CA . TYR A 1 88 ? 3.855 14.75 21.406 1 98.19 88 TYR A CA 1
ATOM 664 C C . TYR A 1 88 ? 4.043 14.867 19.906 1 98.19 88 TYR A C 1
ATOM 666 O O . TYR A 1 88 ? 5.02 15.461 19.438 1 98.19 88 TYR A O 1
ATOM 674 N N . GLU A 1 89 ? 3.137 14.336 19.156 1 98.06 89 GLU A N 1
ATOM 675 C CA . GLU A 1 89 ? 3.193 14.516 17.703 1 98.06 89 GLU A CA 1
ATOM 676 C C . GLU A 1 89 ? 2.701 15.906 17.297 1 98.06 89 GLU A C 1
ATOM 678 O O . GLU A 1 89 ? 1.502 16.188 17.359 1 98.06 89 GLU A O 1
ATOM 683 N N . MET A 1 90 ? 3.562 16.703 16.781 1 98.06 90 MET A N 1
ATOM 684 C CA . MET A 1 90 ? 3.221 18.109 16.516 1 98.06 90 MET A CA 1
ATOM 685 C C . MET A 1 90 ? 2.494 18.25 15.18 1 98.06 90 MET A C 1
ATOM 687 O O . MET A 1 90 ? 1.854 19.266 14.93 1 98.06 90 MET A O 1
ATOM 691 N N . GLY A 1 91 ? 2.666 17.297 14.336 1 96.56 91 GLY A N 1
ATOM 692 C CA . GLY A 1 91 ? 2.021 17.156 13.047 1 96.56 91 GLY A CA 1
ATOM 693 C C . GLY A 1 91 ? 1.978 15.711 12.562 1 96.56 91 GLY A C 1
ATOM 694 O O . GLY A 1 91 ? 2.406 14.805 13.273 1 96.56 91 GLY A O 1
ATOM 695 N N . GLY A 1 92 ? 1.506 15.445 11.297 1 96.38 92 GLY A N 1
ATOM 696 C CA . GLY A 1 92 ? 1.362 14.078 10.836 1 96.38 92 GLY A CA 1
ATOM 697 C C . GLY A 1 92 ? 1.574 13.047 11.93 1 96.38 92 GLY A C 1
ATOM 698 O O . GLY A 1 92 ? 2.676 12.93 12.469 1 96.38 92 GLY A O 1
ATOM 699 N N . THR A 1 93 ? 0.57 12.344 12.352 1 96.75 93 THR A N 1
ATOM 700 C CA . THR A 1 93 ? 0.589 11.547 13.57 1 96.75 93 THR A CA 1
ATOM 701 C C . THR A 1 93 ? 0.38 10.07 13.258 1 96.75 93 THR A C 1
ATOM 703 O O . THR A 1 93 ? 1.091 9.211 13.781 1 96.75 93 THR A O 1
ATOM 706 N N . TRP A 1 94 ? -0.512 9.797 12.469 1 97.75 94 TRP A N 1
ATOM 707 C CA . TRP A 1 94 ? -1.049 8.445 12.422 1 97.75 94 TRP A CA 1
ATOM 708 C C . TRP A 1 94 ? -0.488 7.68 11.227 1 97.75 94 TRP A C 1
ATOM 710 O O . TRP A 1 94 ? -0.148 8.273 10.203 1 97.75 94 TRP A O 1
ATOM 720 N N . VAL A 1 95 ? -0.357 6.402 11.383 1 97.94 95 VAL A N 1
ATOM 721 C CA . VAL A 1 95 ? 0.18 5.512 10.359 1 97.94 95 VAL A CA 1
ATOM 722 C C . VAL A 1 95 ? -0.768 4.332 10.148 1 97.94 95 VAL A C 1
ATOM 724 O O . VAL A 1 95 ? -1.634 4.066 10.984 1 97.94 95 VAL A O 1
ATOM 727 N N . THR A 1 96 ? -0.653 3.719 9.039 1 97.12 96 THR A N 1
ATOM 728 C CA . THR A 1 96 ? -1.447 2.539 8.719 1 97.12 96 THR A CA 1
ATOM 729 C C . THR A 1 96 ? -0.759 1.702 7.641 1 97.12 96 THR A C 1
ATOM 731 O O . THR A 1 96 ? -0.004 2.23 6.824 1 97.12 96 THR A O 1
ATOM 734 N N . HIS A 1 97 ? -1.035 0.408 7.66 1 95.44 97 HIS A N 1
ATOM 735 C CA . HIS A 1 97 ? -0.485 -0.48 6.645 1 95.44 97 HIS A CA 1
ATOM 736 C C . HIS A 1 97 ? -1.19 -0.289 5.305 1 95.44 97 HIS A C 1
ATOM 738 O O . HIS A 1 97 ? -0.734 -0.799 4.281 1 95.44 97 HIS A O 1
ATOM 744 N N . HIS A 1 98 ? -2.219 0.532 5.219 1 95.44 98 HIS A N 1
ATOM 745 C CA . HIS A 1 98 ? -2.977 0.757 3.992 1 95.44 98 HIS A CA 1
ATOM 746 C C . HIS A 1 98 ? -2.359 1.875 3.158 1 95.44 98 HIS A C 1
ATOM 748 O O . HIS A 1 98 ? -2.746 2.082 2.006 1 95.44 98 HIS A O 1
ATOM 754 N N . MET A 1 99 ? -1.408 2.572 3.684 1 97.5 99 MET A N 1
ATOM 755 C CA . MET A 1 99 ? -0.618 3.562 2.959 1 97.5 99 MET A CA 1
ATOM 756 C C . MET A 1 99 ? 0.678 2.951 2.438 1 97.5 99 MET A C 1
ATOM 758 O O . MET A 1 99 ? 1.648 2.812 3.184 1 97.5 99 MET A O 1
ATOM 762 N N . GLY A 1 100 ? 0.679 2.672 1.156 1 97.31 100 GLY A N 1
ATOM 763 C CA . GLY A 1 100 ? 1.686 1.805 0.566 1 97.31 100 GLY A CA 1
ATOM 764 C C . GLY A 1 100 ? 3.098 2.34 0.715 1 97.31 100 GLY A C 1
ATOM 765 O O . GLY A 1 100 ? 4.016 1.596 1.068 1 97.31 100 GLY A O 1
ATOM 766 N N . TYR A 1 101 ? 3.387 3.588 0.452 1 98.19 101 TYR A N 1
ATOM 767 C CA . TYR A 1 101 ? 4.73 4.152 0.54 1 98.19 101 TYR A CA 1
ATOM 768 C C . TYR A 1 101 ? 5.195 4.23 1.988 1 98.19 101 TYR A C 1
ATOM 770 O O . TYR A 1 101 ? 6.348 3.914 2.295 1 98.19 101 TYR A O 1
ATOM 778 N N . LEU A 1 102 ? 4.258 4.609 2.838 1 98.5 102 LEU A N 1
ATOM 779 C CA . LEU A 1 102 ? 4.574 4.695 4.258 1 98.5 102 LEU A CA 1
ATOM 780 C C . LEU A 1 102 ? 4.832 3.312 4.844 1 98.5 102 LEU A C 1
ATOM 782 O O . LEU A 1 102 ? 5.793 3.119 5.594 1 98.5 102 LEU A O 1
ATOM 786 N N . PHE A 1 103 ? 4.027 2.379 4.488 1 98.19 103 PHE A N 1
ATOM 787 C CA . PHE A 1 103 ? 4.156 1.021 5.004 1 98.19 103 PHE A CA 1
ATOM 788 C C . PHE A 1 103 ? 5.504 0.421 4.621 1 98.19 103 PHE A C 1
ATOM 790 O O . PHE A 1 103 ? 6.141 -0.258 5.43 1 98.19 103 PHE A O 1
ATOM 797 N N . ARG A 1 104 ? 5.914 0.652 3.467 1 97.44 104 ARG A N 1
ATOM 798 C CA . ARG A 1 104 ? 7.207 0.154 3.01 1 97.44 104 ARG A CA 1
ATOM 799 C C . ARG A 1 104 ? 8.344 0.716 3.859 1 97.44 104 ARG A C 1
ATOM 801 O O . ARG A 1 104 ? 9.281 -0.004 4.203 1 97.44 104 ARG A O 1
ATOM 808 N N . GLU A 1 105 ? 8.266 2.018 4.188 1 98.06 105 GLU A N 1
ATOM 809 C CA . GLU A 1 105 ? 9.289 2.613 5.039 1 98.06 105 GLU A CA 1
ATOM 810 C C . GLU A 1 105 ? 9.266 2.012 6.441 1 98.06 105 GLU A C 1
ATOM 812 O O . GLU A 1 105 ? 10.312 1.721 7.02 1 98.06 105 GLU A O 1
ATOM 817 N N . MET A 1 106 ? 8.031 1.851 6.969 1 97.94 106 MET A N 1
ATOM 818 C CA . MET A 1 106 ? 7.902 1.265 8.305 1 97.94 106 MET A CA 1
ATOM 819 C C . MET A 1 106 ? 8.516 -0.13 8.344 1 97.94 106 MET A C 1
ATOM 821 O O . MET A 1 106 ? 9.227 -0.472 9.289 1 97.94 106 MET A O 1
ATOM 825 N N . THR A 1 107 ? 8.266 -0.926 7.297 1 96.62 107 THR A N 1
ATOM 826 C CA . THR A 1 107 ? 8.797 -2.283 7.238 1 96.62 107 THR A CA 1
ATOM 827 C C . THR A 1 107 ? 10.312 -2.262 7.07 1 96.62 107 THR A C 1
ATOM 829 O O . THR A 1 107 ? 11.023 -3.039 7.707 1 96.62 107 THR A O 1
ATOM 832 N N . ARG A 1 108 ? 10.812 -1.349 6.219 1 96.19 108 ARG A N 1
ATOM 833 C CA . ARG A 1 108 ? 12.242 -1.214 5.961 1 96.19 108 ARG A CA 1
ATOM 834 C C . ARG A 1 108 ? 13.016 -1.019 7.262 1 96.19 108 ARG A C 1
ATOM 836 O O . ARG A 1 108 ? 14.125 -1.538 7.418 1 96.19 108 ARG A O 1
ATOM 843 N N . TYR A 1 109 ? 12.406 -0.332 8.172 1 97 109 TYR A N 1
ATOM 844 C CA . TYR A 1 109 ? 13.125 0.017 9.398 1 97 109 TYR A CA 1
ATOM 845 C C . TYR A 1 109 ? 12.539 -0.724 10.594 1 97 109 TYR A C 1
ATOM 847 O O . TYR A 1 109 ? 12.727 -0.305 11.742 1 97 109 TYR A O 1
ATOM 855 N N . ASN A 1 110 ? 11.758 -1.784 10.352 1 94.06 110 ASN A N 1
ATOM 856 C CA . ASN A 1 110 ? 11.203 -2.682 11.359 1 94.06 110 ASN A CA 1
ATOM 857 C C . ASN A 1 110 ? 10.344 -1.927 12.375 1 94.06 110 ASN A C 1
ATOM 859 O O . ASN A 1 110 ? 10.469 -2.143 13.578 1 94.06 110 ASN A O 1
ATOM 863 N N . MET A 1 111 ? 9.562 -1 11.883 1 96.94 111 MET A N 1
ATOM 864 C CA . MET A 1 111 ? 8.734 -0.18 12.766 1 96.94 111 MET A CA 1
ATOM 865 C C . MET A 1 111 ? 7.258 -0.524 12.602 1 96.94 111 MET A C 1
ATOM 867 O O . MET A 1 111 ? 6.422 -0.066 13.383 1 96.94 111 MET A O 1
ATOM 871 N N . ASP A 1 112 ? 6.902 -1.396 11.641 1 95.38 112 ASP A N 1
ATOM 872 C CA . ASP A 1 112 ? 5.523 -1.738 11.312 1 95.38 112 ASP A CA 1
ATOM 873 C C . ASP A 1 112 ? 4.898 -2.613 12.398 1 95.38 112 ASP A C 1
ATOM 875 O O . ASP A 1 112 ? 3.678 -2.764 12.453 1 95.38 112 ASP A O 1
ATOM 879 N N . ARG A 1 113 ? 5.699 -3.111 13.352 1 94.81 113 ARG A N 1
ATOM 880 C CA . ARG A 1 113 ? 5.203 -4.062 14.336 1 94.81 113 ARG A CA 1
ATOM 881 C C . ARG A 1 113 ? 5.207 -3.453 15.734 1 94.81 113 ARG A C 1
ATOM 883 O O . ARG A 1 113 ? 4.793 -4.098 16.703 1 94.81 113 ARG A O 1
ATOM 890 N N . ASP A 1 114 ? 5.695 -2.289 15.852 1 95.88 114 ASP A N 1
ATOM 891 C CA . ASP A 1 114 ? 5.777 -1.649 17.156 1 95.88 114 ASP A CA 1
ATOM 892 C C . ASP A 1 114 ? 4.965 -0.357 17.188 1 95.88 114 ASP A C 1
ATOM 894 O O . ASP A 1 114 ? 5.531 0.738 17.188 1 95.88 114 ASP A O 1
ATOM 898 N N . LEU A 1 115 ? 3.652 -0.545 17.281 1 96.88 115 LEU A N 1
ATOM 899 C CA . LEU A 1 115 ? 2.691 0.551 17.234 1 96.88 115 LEU A CA 1
ATOM 900 C C . LEU A 1 115 ? 1.961 0.699 18.562 1 96.88 115 LEU A C 1
ATOM 902 O O . LEU A 1 115 ? 1.905 -0.246 19.344 1 96.88 115 LEU A O 1
ATOM 906 N N . ILE A 1 116 ? 1.493 1.839 18.828 1 95.75 116 ILE A N 1
ATOM 907 C CA . ILE A 1 116 ? 0.54 2.096 19.906 1 95.75 116 ILE A CA 1
ATOM 908 C C . ILE A 1 116 ? -0.735 2.707 19.328 1 95.75 116 ILE A C 1
ATOM 910 O O . ILE A 1 116 ? -0.767 3.105 18.156 1 95.75 116 ILE A O 1
ATOM 914 N N . THR A 1 117 ? -1.769 2.697 20.078 1 94.56 117 THR A N 1
ATOM 915 C CA . THR A 1 117 ? -3.039 3.213 19.578 1 94.56 117 THR A CA 1
ATOM 916 C C . THR A 1 117 ? -3.402 4.52 20.281 1 94.56 117 THR A C 1
ATOM 918 O O . THR A 1 117 ? -3 4.75 21.422 1 94.56 117 THR A O 1
ATOM 921 N N . THR A 1 118 ? -4.07 5.363 19.5 1 93.5 118 THR A N 1
ATOM 922 C CA . THR A 1 118 ? -4.684 6.547 20.094 1 93.5 118 THR A CA 1
ATOM 923 C C . THR A 1 118 ? -5.758 6.148 21.109 1 93.5 118 THR A C 1
ATOM 925 O O . THR A 1 118 ? -6.539 5.227 20.859 1 93.5 118 THR A O 1
ATOM 928 N N . GLY A 1 119 ? -5.73 6.879 22.156 1 87.31 119 GLY A N 1
ATOM 929 C CA . GLY A 1 119 ? -6.777 6.676 23.156 1 87.31 119 GLY A CA 1
ATOM 930 C C . GLY A 1 119 ? -6.488 5.531 24.109 1 87.31 119 GLY A C 1
ATOM 931 O O . GLY A 1 119 ? -5.438 4.891 24.016 1 87.31 119 GLY A O 1
ATOM 932 N N . SER A 1 120 ? -7.449 5.258 24.953 1 88.94 120 SER A N 1
ATOM 933 C CA . SER A 1 120 ? -7.359 4.199 25.953 1 88.94 120 SER A CA 1
ATOM 934 C C . SER A 1 120 ? -7.773 2.852 25.375 1 88.94 120 SER A C 1
ATOM 936 O O . SER A 1 120 ? -8.68 2.781 24.547 1 88.94 120 SER A O 1
ATOM 938 N N . PRO A 1 121 ? -7.121 1.755 25.844 1 82.69 121 PRO A N 1
ATOM 939 C CA . PRO A 1 121 ? -7.559 0.423 25.422 1 82.69 121 PRO A CA 1
ATOM 940 C C . PRO A 1 121 ? -9.023 0.145 25.75 1 82.69 121 PRO A C 1
ATOM 942 O O . PRO A 1 121 ? -9.664 -0.674 25.094 1 82.69 121 PRO A O 1
ATOM 945 N N . ASP A 1 122 ? -9.523 0.802 26.781 1 87.06 122 ASP A N 1
ATOM 946 C CA . ASP A 1 122 ? -10.898 0.59 27.203 1 87.06 122 ASP A CA 1
ATOM 947 C C . ASP A 1 122 ? -11.773 1.785 26.844 1 87.06 122 ASP A C 1
ATOM 949 O O . ASP A 1 122 ? -12.602 2.225 27.656 1 87.06 122 ASP A O 1
ATOM 953 N N . MET A 1 123 ? -11.555 2.244 25.672 1 86.81 123 MET A N 1
ATOM 954 C CA . MET A 1 123 ? -12.297 3.41 25.203 1 86.81 123 MET A CA 1
ATOM 955 C C . MET A 1 123 ? -13.797 3.188 25.328 1 86.81 123 MET A C 1
ATOM 957 O O . MET A 1 123 ? -14.555 4.133 25.562 1 86.81 123 MET A O 1
ATOM 961 N N . HIS A 1 124 ? -14.242 1.954 25.219 1 86.31 124 HIS A N 1
ATOM 962 C CA . HIS A 1 124 ? -15.664 1.639 25.25 1 86.31 124 HIS A CA 1
ATOM 963 C C . HIS A 1 124 ? -16.266 1.965 26.625 1 86.31 124 HIS A C 1
ATOM 965 O O . HIS A 1 124 ? -17.469 2.152 26.75 1 86.31 124 HIS A O 1
ATOM 971 N N . LYS A 1 125 ? -15.438 2.088 27.625 1 91.56 125 LYS A N 1
ATOM 972 C CA . LYS A 1 125 ? -15.898 2.428 28.969 1 91.56 125 LYS A CA 1
ATOM 973 C C . LYS A 1 125 ? -15.969 3.939 29.156 1 91.56 125 LYS A C 1
ATOM 975 O O . LYS A 1 125 ? -16.375 4.418 30.219 1 91.56 125 LYS A O 1
ATOM 980 N N . GLY A 1 126 ? -15.617 4.676 28.109 1 95.44 126 GLY A N 1
ATOM 981 C CA . GLY A 1 126 ? -15.641 6.129 28.172 1 95.44 126 GLY A CA 1
ATOM 982 C C . GLY A 1 126 ? -16.922 6.73 27.641 1 95.44 126 GLY A C 1
ATOM 983 O O . GLY A 1 126 ? -17.969 6.09 27.672 1 95.44 126 GLY A O 1
ATOM 984 N N . TYR A 1 127 ? -16.828 8.008 27.328 1 97.19 127 TYR A N 1
ATOM 985 C CA . TYR A 1 127 ? -18.016 8.711 26.859 1 97.19 127 TYR A CA 1
ATOM 986 C C . TYR A 1 127 ? -17.641 9.781 25.828 1 97.19 127 TYR A C 1
ATOM 988 O O . TYR A 1 127 ? -16.469 10.133 25.703 1 97.19 127 TYR A O 1
ATOM 996 N N . TYR A 1 128 ? -18.609 10.133 25.109 1 97.81 128 TYR A N 1
ATOM 997 C CA . TYR A 1 128 ? -18.547 11.188 24.109 1 97.81 128 TYR A CA 1
ATOM 998 C C . TYR A 1 128 ? -19.438 12.359 24.484 1 97.81 128 TYR A C 1
ATOM 1000 O O . TYR A 1 128 ? -20.547 12.164 24.969 1 97.81 128 TYR A O 1
ATOM 1008 N N . THR A 1 129 ? -18.953 13.602 24.344 1 98.38 129 THR A N 1
ATOM 1009 C CA . THR A 1 129 ? -19.812 14.758 24.547 1 98.38 129 THR A CA 1
ATOM 1010 C C . THR A 1 129 ? -20.062 15.492 23.234 1 98.38 129 THR A C 1
ATOM 1012 O O . THR A 1 129 ? -19.141 15.617 22.406 1 98.38 129 THR A O 1
ATOM 1015 N N . ILE A 1 130 ? -21.281 15.891 23.016 1 98.38 130 ILE A N 1
ATOM 1016 C CA . ILE A 1 130 ? -21.672 16.609 21.812 1 98.38 130 ILE A CA 1
ATOM 1017 C C . ILE A 1 130 ? -22.344 17.938 22.188 1 98.38 130 ILE A C 1
ATOM 1019 O O . ILE A 1 130 ? -23.156 17.969 23.125 1 98.38 130 ILE A O 1
ATOM 1023 N N . ASP A 1 131 ? -21.953 18.969 21.562 1 98.31 131 ASP A N 1
ATOM 1024 C CA . ASP A 1 131 ? -22.531 20.297 21.734 1 98.31 131 ASP A CA 1
ATOM 1025 C C . ASP A 1 131 ? -22.641 21.016 20.391 1 98.31 131 ASP A C 1
ATOM 1027 O O . ASP A 1 131 ? -21.656 21.562 19.891 1 98.31 131 ASP A O 1
ATOM 1031 N N . VAL A 1 132 ? -23.859 21 19.828 1 97.44 132 VAL A N 1
ATOM 1032 C CA . VAL A 1 132 ? -24.125 21.641 18.547 1 97.44 132 VAL A CA 1
ATOM 1033 C C . VAL A 1 132 ? -25.344 22.547 18.656 1 97.44 132 VAL A C 1
ATOM 1035 O O . VAL A 1 132 ? -26.188 22.375 19.547 1 97.44 132 VAL A O 1
ATOM 1038 N N . PRO A 1 133 ? -25.391 23.5 17.75 1 93.69 133 PRO A N 1
ATOM 1039 C CA . PRO A 1 133 ? -26.562 24.391 17.797 1 93.69 133 PRO A CA 1
ATOM 1040 C C . PRO A 1 133 ? -27.859 23.641 17.5 1 93.69 133 PRO A C 1
ATOM 1042 O O . PRO A 1 133 ? -27.891 22.781 16.625 1 93.69 133 PRO A O 1
ATOM 1045 N N . GLY A 1 134 ? -28.859 24.016 18.188 1 94.88 134 GLY A N 1
ATOM 1046 C CA . GLY A 1 134 ? -30.172 23.469 17.891 1 94.88 134 GLY A CA 1
ATOM 1047 C C . GLY A 1 134 ? -30.484 22.219 18.672 1 94.88 134 GLY A C 1
ATOM 1048 O O . GLY A 1 134 ? -31.609 21.688 18.594 1 94.88 134 GLY A O 1
ATOM 1049 N N . ALA A 1 135 ? -29.547 21.688 19.406 1 96.44 135 ALA A N 1
ATOM 1050 C CA . ALA A 1 135 ? -29.766 20.531 20.281 1 96.44 135 ALA A CA 1
ATOM 1051 C C . ALA A 1 135 ? -29.141 20.766 21.656 1 96.44 135 ALA A C 1
ATOM 1053 O O . ALA A 1 135 ? -28.156 21.469 21.781 1 96.44 135 ALA A O 1
ATOM 1054 N N . ALA A 1 136 ? -29.734 20.172 22.672 1 96.75 136 ALA A N 1
ATOM 1055 C CA . ALA A 1 136 ? -29.141 20.25 24 1 96.75 136 ALA A CA 1
ATOM 1056 C C . ALA A 1 136 ? -27.828 19.469 24.078 1 96.75 136 ALA A C 1
ATOM 1058 O O . ALA A 1 136 ? -27.766 18.328 23.625 1 96.75 136 ALA A O 1
ATOM 1059 N N . PRO A 1 137 ? -26.844 20.125 24.609 1 97.5 137 PRO A N 1
ATOM 1060 C CA . PRO A 1 137 ? -25.609 19.359 24.812 1 97.5 137 PRO A CA 1
ATOM 1061 C C . PRO A 1 137 ? -25.812 18.094 25.641 1 97.5 137 PRO A C 1
ATOM 1063 O O . PRO A 1 137 ? -26.609 18.094 26.594 1 97.5 137 PRO A O 1
ATOM 1066 N N . ARG A 1 138 ? -25.156 16.984 25.219 1 97.19 138 ARG A N 1
ATOM 1067 C CA . ARG A 1 138 ? -25.344 15.781 26.016 1 97.19 138 ARG A CA 1
ATOM 1068 C C . ARG A 1 138 ? -24.141 14.852 25.906 1 97.19 138 ARG A C 1
ATOM 1070 O O . ARG A 1 138 ? -23.266 15.062 25.062 1 97.19 138 ARG A O 1
ATOM 1077 N N . LYS A 1 139 ? -24.141 13.945 26.906 1 97 139 LYS A N 1
ATOM 1078 C CA . LYS A 1 139 ? -23.188 12.836 26.906 1 97 139 LYS A CA 1
ATOM 1079 C C . LYS A 1 139 ? -23.781 11.602 26.234 1 97 139 LYS A C 1
ATOM 1081 O O . LYS A 1 139 ? -24.984 11.336 26.359 1 97 139 LYS A O 1
ATOM 1086 N N . LEU A 1 140 ? -22.984 10.938 25.469 1 96.94 140 LEU A N 1
ATOM 1087 C CA . LEU A 1 140 ? -23.391 9.695 24.828 1 96.94 140 LEU A CA 1
ATOM 1088 C C . LEU A 1 140 ? -22.219 8.719 24.734 1 96.94 140 LEU A C 1
ATOM 1090 O O . LEU A 1 140 ? -21.094 9.055 25.109 1 96.94 140 LEU A O 1
ATOM 1094 N N . SER A 1 141 ? -22.5 7.473 24.391 1 97 141 SER A N 1
ATOM 1095 C CA . SER A 1 141 ? -21.422 6.508 24.188 1 97 141 SER A CA 1
ATOM 1096 C C . SER A 1 141 ? -20.609 6.828 22.938 1 97 141 SER A C 1
ATOM 1098 O O . SER A 1 141 ? -21.094 7.5 22.031 1 97 141 SER A O 1
ATOM 1100 N N . HIS A 1 142 ? -19.391 6.359 22.938 1 95.56 142 HIS A N 1
ATOM 1101 C CA . HIS A 1 142 ? -18.578 6.5 21.734 1 95.56 142 HIS A CA 1
ATOM 1102 C C . HIS A 1 142 ? -19.25 5.844 20.531 1 95.56 142 HIS A C 1
ATOM 1104 O O . HIS A 1 142 ? -19.203 6.375 19.422 1 95.56 142 HIS A O 1
ATOM 1110 N N . GLU A 1 143 ? -19.906 4.742 20.734 1 94.62 143 GLU A N 1
ATOM 1111 C CA . GLU A 1 143 ? -20.578 3.988 19.672 1 94.62 143 GLU A CA 1
ATOM 1112 C C . GLU A 1 143 ? -21.734 4.789 19.078 1 94.62 143 GLU A C 1
ATOM 1114 O O . GLU A 1 143 ? -21.891 4.832 17.859 1 94.62 143 GLU A O 1
ATOM 1119 N N . GLU A 1 144 ? -22.5 5.391 19.938 1 97 144 GLU A N 1
ATOM 1120 C CA . GLU A 1 144 ? -23.625 6.191 19.469 1 97 144 GLU A CA 1
ATOM 1121 C C . GLU A 1 144 ? -23.141 7.383 18.641 1 97 144 GLU A C 1
ATOM 1123 O O . GLU A 1 144 ? -23.672 7.656 17.562 1 97 144 GLU A O 1
ATOM 1128 N N . ALA A 1 145 ? -22.172 8.07 19.156 1 96.69 145 ALA A N 1
ATOM 1129 C CA . ALA A 1 145 ? -21.609 9.211 18.438 1 96.69 145 ALA A CA 1
ATOM 1130 C C . ALA A 1 145 ? -21.031 8.789 17.094 1 96.69 145 ALA A C 1
ATOM 1132 O O . ALA A 1 145 ? -21.25 9.461 16.078 1 96.69 145 ALA A O 1
ATOM 1133 N N . GLY A 1 146 ? -20.297 7.68 17.109 1 95.75 146 GLY A N 1
ATOM 1134 C CA . GLY A 1 146 ? -19.734 7.148 15.883 1 95.75 146 GLY A CA 1
ATOM 1135 C C . GLY A 1 146 ? -20.766 6.793 14.844 1 95.75 146 GLY A C 1
ATOM 1136 O O . GLY A 1 146 ? -20.578 7.051 13.656 1 95.75 146 GLY A O 1
ATOM 1137 N N . ALA A 1 147 ? -21.859 6.211 15.281 1 97.12 147 ALA A N 1
ATOM 1138 C CA . ALA A 1 147 ? -22.938 5.816 14.367 1 97.12 147 ALA A CA 1
ATOM 1139 C C . ALA A 1 147 ? -23.578 7.035 13.727 1 97.12 147 ALA A C 1
ATOM 1141 O O . ALA A 1 147 ? -23.891 7.023 12.531 1 97.12 147 ALA A O 1
ATOM 1142 N N . MET A 1 148 ? -23.812 8.062 14.516 1 97.69 148 MET A N 1
ATOM 1143 C CA . MET A 1 148 ? -24.391 9.297 13.992 1 97.69 148 MET A CA 1
ATOM 1144 C C . MET A 1 148 ? -23.453 9.938 12.961 1 97.69 148 MET A C 1
ATOM 1146 O O . MET A 1 148 ? -23.906 10.383 11.906 1 97.69 148 MET A O 1
ATOM 1150 N N . GLN A 1 149 ? -22.219 9.977 13.289 1 97.31 149 GLN A N 1
ATOM 1151 C CA . GLN A 1 149 ? -21.219 10.562 12.391 1 97.31 149 GLN A CA 1
ATOM 1152 C C . GLN A 1 149 ? -21.109 9.766 11.094 1 97.31 149 GLN A C 1
ATOM 1154 O O . GLN A 1 149 ? -21.031 10.344 10.008 1 97.31 149 GLN A O 1
ATOM 1159 N N . ALA A 1 150 ? -21.078 8.461 11.203 1 98 150 ALA A N 1
ATOM 1160 C CA . ALA A 1 150 ? -20.984 7.586 10.039 1 98 150 ALA A CA 1
ATOM 1161 C C . ALA A 1 150 ? -22.188 7.785 9.117 1 98 150 ALA A C 1
ATOM 1163 O O . ALA A 1 150 ? -22.031 7.844 7.895 1 98 150 ALA A O 1
ATOM 1164 N N . LYS A 1 151 ? -23.359 7.828 9.711 1 98.25 151 LYS A N 1
ATOM 1165 C CA . LYS A 1 151 ? -24.578 8.039 8.922 1 98.25 151 LYS A CA 1
ATOM 1166 C C . LYS A 1 151 ? -24.484 9.336 8.117 1 98.25 151 LYS A C 1
ATOM 1168 O O . LYS A 1 151 ? -24.766 9.344 6.918 1 98.25 151 LYS A O 1
ATOM 1173 N N . ALA A 1 152 ? -24.125 10.391 8.781 1 98.69 152 ALA A N 1
ATOM 1174 C CA . ALA A 1 152 ? -24.047 11.695 8.133 1 98.69 152 ALA A CA 1
ATOM 1175 C C . ALA A 1 152 ? -22.969 11.703 7.047 1 98.69 152 ALA A C 1
ATOM 1177 O O . ALA A 1 152 ? -23.203 12.195 5.938 1 98.69 152 ALA A O 1
ATOM 1178 N N . TRP A 1 153 ? -21.844 11.195 7.328 1 98.75 153 TRP A N 1
ATOM 1179 C CA . TRP A 1 153 ? -20.734 11.125 6.379 1 98.75 153 TRP A CA 1
ATOM 1180 C C . TRP A 1 153 ? -21.125 10.312 5.148 1 98.75 153 TRP A C 1
ATOM 1182 O O . TRP A 1 153 ? -20.891 10.742 4.016 1 98.75 153 TRP A O 1
ATOM 1192 N N . ASP A 1 154 ? -21.672 9.133 5.414 1 98.69 154 ASP A N 1
ATOM 1193 C CA . ASP A 1 154 ? -22.047 8.242 4.324 1 98.69 154 ASP A CA 1
ATOM 1194 C C . ASP A 1 154 ? -23.062 8.906 3.387 1 98.69 154 ASP A C 1
ATOM 1196 O O . ASP A 1 154 ? -22.938 8.805 2.164 1 98.69 154 ASP A O 1
ATOM 1200 N N . MET A 1 155 ? -24.031 9.555 3.979 1 98.62 155 MET A N 1
ATOM 1201 C CA . MET A 1 155 ? -24.984 10.281 3.15 1 98.62 155 MET A CA 1
ATOM 1202 C C . MET A 1 155 ? -24.281 11.367 2.334 1 98.62 155 MET A C 1
ATOM 1204 O O . MET A 1 155 ? -24.609 11.562 1.16 1 98.62 155 MET A O 1
ATOM 1208 N N . PHE A 1 156 ? -23.359 12.062 2.92 1 98.81 156 PHE A N 1
ATOM 1209 C CA . PHE A 1 156 ? -22.656 13.195 2.328 1 98.81 156 PHE A CA 1
ATOM 1210 C C . PHE A 1 156 ? -21.844 12.758 1.115 1 98.81 156 PHE A C 1
ATOM 1212 O O . PHE A 1 156 ? -21.906 13.383 0.058 1 98.81 156 PHE A O 1
ATOM 1219 N N . VAL A 1 157 ? -21.125 11.617 1.179 1 98.75 157 VAL A N 1
ATOM 1220 C CA . VAL A 1 157 ? -20.188 11.219 0.134 1 98.75 157 VAL A CA 1
ATOM 1221 C C . VAL A 1 157 ? -20.922 10.406 -0.929 1 98.75 157 VAL A C 1
ATOM 1223 O O . VAL A 1 157 ? -20.391 10.172 -2.016 1 98.75 157 VAL A O 1
ATOM 1226 N N . ASN A 1 158 ? -22.125 9.906 -0.631 1 98.44 158 ASN A N 1
ATOM 1227 C CA . ASN A 1 158 ? -22.828 8.961 -1.491 1 98.44 158 ASN A CA 1
ATOM 1228 C C . ASN A 1 158 ? -23.562 9.672 -2.623 1 98.44 158 ASN A C 1
ATOM 1230 O O . ASN A 1 158 ? -24.766 9.492 -2.793 1 98.44 158 ASN A O 1
ATOM 1234 N N . VAL A 1 159 ? -22.828 10.289 -3.486 1 98.12 159 VAL A N 1
ATOM 1235 C CA . VAL A 1 159 ? -23.422 11.086 -4.551 1 98.12 159 VAL A CA 1
ATOM 1236 C C . VAL A 1 159 ? -23.797 10.188 -5.723 1 98.12 159 VAL A C 1
ATOM 1238 O O . VAL A 1 159 ? -24.641 10.547 -6.547 1 98.12 159 VAL A O 1
ATOM 1241 N N . ASP A 1 160 ? -23.219 9.023 -5.895 1 97.06 160 ASP A N 1
ATOM 1242 C CA . ASP A 1 160 ? -23.469 8.133 -7.02 1 97.06 160 ASP A CA 1
ATOM 1243 C C . ASP A 1 160 ? -24.328 6.945 -6.594 1 97.06 160 ASP A C 1
ATOM 1245 O O . ASP A 1 160 ? -24.547 6.023 -7.379 1 97.06 160 ASP A O 1
ATOM 1249 N N . GLY A 1 161 ? -24.766 6.898 -5.305 1 97.19 161 GLY A N 1
ATOM 1250 C CA . GLY A 1 161 ? -25.562 5.805 -4.785 1 97.19 161 GLY A CA 1
ATOM 1251 C C . GLY A 1 161 ? -24.75 4.566 -4.465 1 97.19 161 GLY A C 1
ATOM 1252 O O . GLY A 1 161 ? -25.312 3.539 -4.062 1 97.19 161 GLY A O 1
ATOM 1253 N N . GLN A 1 162 ? -23.453 4.645 -4.629 1 96.19 162 GLN A N 1
ATOM 1254 C CA . GLN A 1 162 ? -22.562 3.523 -4.383 1 96.19 162 GLN A CA 1
ATOM 1255 C C . GLN A 1 162 ? -21.328 3.965 -3.586 1 96.19 162 GLN A C 1
ATOM 1257 O O . GLN A 1 162 ? -20.234 3.445 -3.791 1 96.19 162 GLN A O 1
ATOM 1262 N N . PHE A 1 163 ? -21.453 5.031 -2.838 1 97.5 163 PHE A N 1
ATOM 1263 C CA . PHE A 1 163 ? -20.469 5.531 -1.895 1 97.5 163 PHE A CA 1
ATOM 1264 C C . PHE A 1 163 ? -19.172 5.883 -2.609 1 97.5 163 PHE A C 1
ATOM 1266 O O . PHE A 1 163 ? -18.078 5.68 -2.068 1 97.5 163 PHE A O 1
ATOM 1273 N N . GLY A 1 164 ? -19.234 6.309 -3.797 1 97.31 164 GLY A N 1
ATOM 1274 C CA . GLY A 1 164 ? -18.094 6.797 -4.539 1 97.31 164 GLY A CA 1
ATOM 1275 C C . GLY A 1 164 ? -17.406 5.719 -5.367 1 97.31 164 GLY A C 1
ATOM 1276 O O . GLY A 1 164 ? -16.453 6 -6.102 1 97.31 164 GLY A O 1
ATOM 1277 N N . ARG A 1 165 ? -17.922 4.477 -5.418 1 96.25 165 ARG A N 1
ATOM 1278 C CA . ARG A 1 165 ? -17.266 3.354 -6.078 1 96.25 165 ARG A CA 1
ATOM 1279 C C . ARG A 1 165 ? -17.281 3.527 -7.594 1 96.25 165 ARG A C 1
ATOM 1281 O O . ARG A 1 165 ? -16.359 3.09 -8.289 1 96.25 165 ARG A O 1
ATOM 1288 N N . THR A 1 166 ? -18.312 4.195 -8.148 1 94.94 166 THR A N 1
ATOM 1289 C CA . THR A 1 166 ? -18.438 4.309 -9.594 1 94.94 166 THR A CA 1
ATOM 1290 C C . THR A 1 166 ? -17.672 5.531 -10.109 1 94.94 166 THR A C 1
ATOM 1292 O O . THR A 1 166 ? -17.203 5.543 -11.25 1 94.94 166 THR A O 1
ATOM 1295 N N . ILE A 1 167 ? -17.469 6.543 -9.297 1 97.44 167 ILE A N 1
ATOM 1296 C CA . ILE A 1 167 ? -16.922 7.793 -9.812 1 97.44 167 ILE A CA 1
ATOM 1297 C C . ILE A 1 167 ? -15.469 7.934 -9.359 1 97.44 167 ILE A C 1
ATOM 1299 O O . ILE A 1 167 ? -14.719 8.742 -9.914 1 97.44 167 ILE A O 1
ATOM 1303 N N . CYS A 1 168 ? -15.062 7.168 -8.344 1 97.5 168 CYS A N 1
ATOM 1304 C CA . CYS A 1 168 ? -13.688 7.25 -7.855 1 97.5 168 CYS A CA 1
ATOM 1305 C C . CYS A 1 168 ? -13.164 5.871 -7.477 1 97.5 168 CYS A C 1
ATOM 1307 O O . CYS A 1 168 ? -12.68 5.672 -6.363 1 97.5 168 CYS A O 1
ATOM 1309 N N . PRO A 1 169 ? -13.234 4.898 -8.398 1 96.5 169 PRO A N 1
ATOM 1310 C CA . PRO A 1 169 ? -12.758 3.547 -8.094 1 96.5 169 PRO A CA 1
ATOM 1311 C C . PRO A 1 169 ? -11.234 3.475 -7.973 1 96.5 169 PRO A C 1
ATOM 1313 O O . PRO A 1 169 ? -10.703 2.547 -7.355 1 96.5 169 PRO A O 1
ATOM 1316 N N . LEU A 1 170 ? -10.484 4.371 -8.609 1 96.75 170 LEU A N 1
ATOM 1317 C CA . LEU A 1 170 ? -9.031 4.477 -8.586 1 96.75 170 LEU A CA 1
ATOM 1318 C C . LEU A 1 170 ? -8.586 5.805 -7.977 1 96.75 170 LEU A C 1
ATOM 1320 O O . LEU A 1 170 ? -8.156 6.707 -8.703 1 96.75 170 LEU A O 1
ATOM 1324 N N . PRO A 1 171 ? -8.562 5.898 -6.676 1 96.81 171 PRO A N 1
ATOM 1325 C CA . PRO A 1 171 ? -8.359 7.195 -6.027 1 96.81 171 PRO A CA 1
ATOM 1326 C C . PRO A 1 171 ? -6.945 7.734 -6.23 1 96.81 171 PRO A C 1
ATOM 1328 O O . PRO A 1 171 ? -6.699 8.93 -6.016 1 96.81 171 PRO A O 1
ATOM 1331 N N . HIS A 1 172 ? -5.922 6.973 -6.668 1 96.56 172 HIS A N 1
ATOM 1332 C CA . HIS A 1 172 ? -4.562 7.434 -6.938 1 96.56 172 HIS A CA 1
ATOM 1333 C C . HIS A 1 172 ? -4.41 7.875 -8.391 1 96.56 172 HIS A C 1
ATOM 1335 O O . HIS A 1 172 ? -3.381 8.445 -8.766 1 96.56 172 HIS A O 1
ATOM 1341 N N . ALA A 1 173 ? -5.379 7.535 -9.242 1 94.75 173 ALA A N 1
ATOM 1342 C CA . ALA A 1 173 ? -5.383 7.879 -10.664 1 94.75 173 ALA A CA 1
ATOM 1343 C C . ALA A 1 173 ? -6.727 8.469 -11.078 1 94.75 173 ALA A C 1
ATOM 1345 O O . ALA A 1 173 ? -7.387 7.949 -11.984 1 94.75 173 ALA A O 1
ATOM 1346 N N . GLN A 1 174 ? -7.008 9.609 -10.602 1 92.12 174 GLN A N 1
ATOM 1347 C CA . GLN A 1 174 ? -8.359 10.156 -10.672 1 92.12 174 GLN A CA 1
ATOM 1348 C C . GLN A 1 174 ? -8.656 10.695 -12.07 1 92.12 174 GLN A C 1
ATOM 1350 O O . GLN A 1 174 ? -9.789 10.617 -12.539 1 92.12 174 GLN A O 1
ATOM 1355 N N . LEU A 1 175 ? -7.777 11.344 -12.883 1 91.12 175 LEU A N 1
ATOM 1356 C CA . LEU A 1 175 ? -8.078 12.094 -14.094 1 91.12 175 LEU A CA 1
ATOM 1357 C C . LEU A 1 175 ? -7.559 11.359 -15.328 1 91.12 175 LEU A C 1
ATOM 1359 O O . LEU A 1 175 ? -8.008 11.617 -16.453 1 91.12 175 LEU A O 1
ATOM 1363 N N . ASP A 1 176 ? -6.676 10.484 -15.289 1 87.62 176 ASP A N 1
ATOM 1364 C CA . ASP A 1 176 ? -6.012 9.898 -16.453 1 87.62 176 ASP A CA 1
ATOM 1365 C C . ASP A 1 176 ? -6.023 8.375 -16.391 1 87.62 176 ASP A C 1
ATOM 1367 O O . ASP A 1 176 ? -4.98 7.734 -16.531 1 87.62 176 ASP A O 1
ATOM 1371 N N . ASN A 1 177 ? -7.246 7.852 -16.234 1 92.31 177 ASN A N 1
ATOM 1372 C CA . ASN A 1 177 ? -7.422 6.402 -16.281 1 92.31 177 ASN A CA 1
ATOM 1373 C C . ASN A 1 177 ? -8.539 6.008 -17.25 1 92.31 177 ASN A C 1
ATOM 1375 O O . ASN A 1 177 ? -9.375 6.836 -17.609 1 92.31 177 ASN A O 1
ATOM 1379 N N . PRO A 1 178 ? -8.594 4.84 -17.734 1 93.69 178 PRO A N 1
ATOM 1380 C CA . PRO A 1 178 ? -9.578 4.438 -18.734 1 93.69 178 PRO A CA 1
ATOM 1381 C C . PRO A 1 178 ? -10.898 3.979 -18.125 1 93.69 178 PRO A C 1
ATOM 1383 O O . PRO A 1 178 ? -11.797 3.537 -18.844 1 93.69 178 PRO A O 1
ATOM 1386 N N . ILE A 1 179 ? -11.047 4.023 -16.828 1 93.31 179 ILE A N 1
ATOM 1387 C CA . ILE A 1 179 ? -12.203 3.443 -16.156 1 93.31 179 ILE A CA 1
ATOM 1388 C C . ILE A 1 179 ? -13.281 4.504 -15.977 1 93.31 179 ILE A C 1
ATOM 1390 O O . ILE A 1 179 ? -14.469 4.223 -16.125 1 93.31 179 ILE A O 1
ATOM 1394 N N . VAL A 1 180 ? -12.859 5.727 -15.578 1 95.62 180 VAL A N 1
ATOM 1395 C CA . VAL A 1 180 ? -13.781 6.824 -15.32 1 95.62 180 VAL A CA 1
ATOM 1396 C C . VAL A 1 180 ? -13.438 8.016 -16.203 1 95.62 180 VAL A C 1
ATOM 1398 O O . VAL A 1 180 ? -12.297 8.492 -16.203 1 95.62 180 VAL A O 1
ATOM 1401 N N . ASP A 1 181 ? -14.422 8.547 -16.875 1 95.88 181 ASP A N 1
ATOM 1402 C CA . ASP A 1 181 ? -14.211 9.719 -17.734 1 95.88 181 ASP A CA 1
ATOM 1403 C C . ASP A 1 181 ? -13.805 10.938 -16.906 1 95.88 181 ASP A C 1
ATOM 1405 O O . ASP A 1 181 ? -14.383 11.195 -15.852 1 95.88 181 ASP A O 1
ATOM 1409 N N . ARG A 1 182 ? -12.852 11.672 -17.391 1 95.06 182 ARG A N 1
ATOM 1410 C CA . ARG A 1 182 ? -12.352 12.859 -16.703 1 95.06 182 ARG A CA 1
ATOM 1411 C C . ARG A 1 182 ? -13.484 13.836 -16.406 1 95.06 182 ARG A C 1
ATOM 1413 O O . ARG A 1 182 ? -13.484 14.5 -15.367 1 95.06 182 ARG A O 1
ATOM 1420 N N . SER A 1 183 ? -14.477 13.977 -17.281 1 96.75 183 SER A N 1
ATOM 1421 C CA . SER A 1 183 ? -15.578 14.922 -17.125 1 96.75 183 SER A CA 1
ATOM 1422 C C . SER A 1 183 ? -16.422 14.594 -15.898 1 96.75 183 SER A C 1
ATOM 1424 O O . SER A 1 183 ? -16.969 15.5 -15.258 1 96.75 183 SER A O 1
ATOM 1426 N N . THR A 1 184 ? -16.516 13.258 -15.578 1 96.94 184 THR A N 1
ATOM 1427 C CA . THR A 1 184 ? -17.234 12.844 -14.383 1 96.94 184 THR A CA 1
ATOM 1428 C C . THR A 1 184 ? -16.578 13.398 -13.125 1 96.94 184 THR A C 1
ATOM 1430 O O . THR A 1 184 ? -17.25 13.938 -12.25 1 96.94 184 THR A O 1
ATOM 1433 N N . VAL A 1 185 ? -15.305 13.312 -13.094 1 96.88 185 VAL A N 1
ATOM 1434 C CA . VAL A 1 185 ? -14.547 13.797 -11.945 1 96.88 185 VAL A CA 1
ATOM 1435 C C . VAL A 1 185 ? -14.625 15.32 -11.875 1 96.88 185 VAL A C 1
ATOM 1437 O O . VAL A 1 185 ? -14.844 15.891 -10.805 1 96.88 185 VAL A O 1
ATOM 1440 N N . GLU A 1 186 ? -14.461 16 -12.977 1 97.56 186 GLU A N 1
ATOM 1441 C CA . GLU A 1 186 ? -14.492 17.453 -13.047 1 97.56 186 GLU A CA 1
ATOM 1442 C C . GLU A 1 186 ? -15.828 18 -12.555 1 97.56 186 GLU A C 1
ATOM 1444 O O . GLU A 1 186 ? -15.867 19.047 -11.891 1 97.56 186 GLU A O 1
ATOM 1449 N N . LYS A 1 187 ? -16.875 17.312 -12.859 1 97.69 187 LYS A N 1
ATOM 1450 C CA . LYS A 1 187 ? -18.203 17.719 -12.414 1 97.69 187 LYS A CA 1
ATOM 1451 C C . LYS A 1 187 ? -18.281 17.797 -10.891 1 97.69 187 LYS A C 1
ATOM 1453 O O . LYS A 1 187 ? -18.688 18.812 -10.328 1 97.69 187 LYS A O 1
ATOM 1458 N N . TRP A 1 188 ? -17.828 16.781 -10.266 1 97.81 188 TRP A N 1
ATOM 1459 C CA . TRP A 1 188 ? -17.953 16.703 -8.812 1 97.81 188 TRP A CA 1
ATOM 1460 C C . TRP A 1 188 ? -16.891 17.578 -8.141 1 97.81 188 TRP A C 1
ATOM 1462 O O . TRP A 1 188 ? -17.078 18.031 -7.012 1 97.81 188 TRP A O 1
ATOM 1472 N N . ASP A 1 189 ? -15.766 17.812 -8.82 1 98.12 189 ASP A N 1
ATOM 1473 C CA . ASP A 1 189 ? -14.688 18.641 -8.281 1 98.12 189 ASP A CA 1
ATOM 1474 C C . ASP A 1 189 ? -15.125 20.109 -8.164 1 98.12 189 ASP A C 1
ATOM 1476 O O . ASP A 1 189 ? -14.531 20.875 -7.414 1 98.12 189 ASP A O 1
ATOM 1480 N N . GLN A 1 190 ? -16.203 20.5 -8.828 1 98.25 190 GLN A N 1
ATOM 1481 C CA . GLN A 1 190 ? -16.688 21.875 -8.812 1 98.25 190 GLN A CA 1
ATOM 1482 C C . GLN A 1 190 ? -17.594 22.141 -7.609 1 98.25 190 GLN A C 1
ATOM 1484 O O . GLN A 1 190 ? -17.891 23.297 -7.289 1 98.25 190 GLN A O 1
ATOM 1489 N N . VAL A 1 191 ? -18 21.078 -6.949 1 98.75 191 VAL A N 1
ATOM 1490 C CA . VAL A 1 191 ? -19.016 21.188 -5.902 1 98.75 191 VAL A CA 1
ATOM 1491 C C . VAL A 1 191 ? -18.344 21.391 -4.547 1 98.75 191 VAL A C 1
ATOM 1493 O O . VAL A 1 191 ? -17.375 20.703 -4.215 1 98.75 191 VAL A O 1
ATOM 1496 N N . SER A 1 192 ? -18.797 22.359 -3.762 1 98.81 192 SER A N 1
ATOM 1497 C CA . SER A 1 192 ? -18.25 22.625 -2.43 1 98.81 192 SER A CA 1
ATOM 1498 C C . SER A 1 192 ? -18.922 21.734 -1.386 1 98.81 192 SER A C 1
ATOM 1500 O O . SER A 1 192 ? -20 21.188 -1.624 1 98.81 192 SER A O 1
ATOM 1502 N N . CYS A 1 193 ? -18.297 21.594 -0.261 1 98.81 193 CYS A N 1
ATOM 1503 C CA . CYS A 1 193 ? -18.922 20.922 0.867 1 98.81 193 CYS A CA 1
ATOM 1504 C C . CYS A 1 193 ? -20.234 21.594 1.257 1 98.81 193 CYS A C 1
ATOM 1506 O O . CYS A 1 193 ? -21.203 20.922 1.61 1 98.81 193 CYS A O 1
ATOM 1508 N N . HIS A 1 194 ? -20.234 22.922 1.155 1 98.81 194 HIS A N 1
ATOM 1509 C CA . HIS A 1 194 ? -21.438 23.672 1.473 1 98.81 194 HIS A CA 1
ATOM 1510 C C . HIS A 1 194 ? -22.594 23.281 0.55 1 98.81 194 HIS A C 1
ATOM 1512 O O . HIS A 1 194 ? -23.703 23.031 1.013 1 98.81 194 HIS A O 1
ATOM 1518 N N . ASP A 1 195 ? -22.312 23.219 -0.748 1 98.81 195 ASP A N 1
ATOM 1519 C CA . ASP A 1 195 ? -23.344 22.891 -1.728 1 98.81 195 ASP A CA 1
ATOM 1520 C C . ASP A 1 195 ? -23.922 21.5 -1.45 1 98.81 195 ASP A C 1
ATOM 1522 O O . ASP A 1 195 ? -25.141 21.328 -1.445 1 98.81 195 ASP A O 1
ATOM 1526 N N . ARG A 1 196 ? -23.125 20.531 -1.223 1 98.88 196 ARG A N 1
ATOM 1527 C CA . ARG A 1 196 ? -23.562 19.172 -0.964 1 98.88 196 ARG A CA 1
ATOM 1528 C C . ARG A 1 196 ? -24.359 19.094 0.341 1 98.88 196 ARG A C 1
ATOM 1530 O O . ARG A 1 196 ? -25.375 18.406 0.416 1 98.88 196 ARG A O 1
ATOM 1537 N N . PHE A 1 197 ? -23.875 19.797 1.375 1 98.81 197 PHE A N 1
ATOM 1538 C CA . PHE A 1 197 ? -24.562 19.812 2.658 1 98.81 197 PHE A CA 1
ATOM 1539 C C . PHE A 1 197 ? -25.984 20.359 2.5 1 98.81 197 PHE A C 1
ATOM 1541 O O . PHE A 1 197 ? -26.922 19.781 3.043 1 98.81 197 PHE A O 1
ATOM 1548 N N . GLU A 1 198 ? -26.125 21.391 1.76 1 98.75 198 GLU A N 1
ATOM 1549 C CA . GLU A 1 198 ? -27.438 21.984 1.539 1 98.75 198 GLU A CA 1
ATOM 1550 C C . GLU A 1 198 ? -28.391 21 0.873 1 98.75 198 GLU A C 1
ATOM 1552 O O . GLU A 1 198 ? -29.594 21.031 1.133 1 98.75 198 GLU A O 1
ATOM 1557 N N . GLU A 1 199 ? -27.828 20.172 0.108 1 98.5 199 GLU A N 1
ATOM 1558 C CA . GLU A 1 199 ? -28.625 19.188 -0.608 1 98.5 199 GLU A CA 1
ATOM 1559 C C . GLU A 1 199 ? -29.172 18.125 0.34 1 98.5 199 GLU A C 1
ATOM 1561 O O . GLU A 1 199 ? -30.25 17.578 0.114 1 98.5 199 GLU A O 1
ATOM 1566 N N . ILE A 1 200 ? -28.531 17.828 1.458 1 98.56 200 ILE A N 1
ATOM 1567 C CA . ILE A 1 200 ? -28.875 16.609 2.188 1 98.56 200 ILE A CA 1
ATOM 1568 C C . ILE A 1 200 ? -29.281 16.969 3.617 1 98.56 200 ILE A C 1
ATOM 1570 O O . ILE A 1 200 ? -29.797 16.109 4.355 1 98.56 200 ILE A O 1
ATOM 1574 N N . LYS A 1 201 ? -29.047 18.188 4.062 1 98 201 LYS A N 1
ATOM 1575 C CA . LYS A 1 201 ? -29.203 18.562 5.465 1 98 201 LYS A CA 1
ATOM 1576 C C . LYS A 1 201 ? -30.609 18.25 5.965 1 98 201 LYS A C 1
ATOM 1578 O O . LYS A 1 201 ? -30.797 17.922 7.137 1 98 201 LYS A O 1
ATOM 1583 N N . HIS A 1 202 ? -31.656 18.266 5.098 1 98.31 202 HIS A N 1
ATOM 1584 C CA . HIS A 1 202 ? -33.031 18.031 5.496 1 98.31 202 HIS A CA 1
ATOM 1585 C C . HIS A 1 202 ? -33.25 16.578 5.895 1 98.31 202 HIS A C 1
ATOM 1587 O O . HIS A 1 202 ? -34.281 16.25 6.52 1 98.31 202 HIS A O 1
ATOM 1593 N N . LYS A 1 203 ? -32.312 15.703 5.582 1 98.44 203 LYS A N 1
ATOM 1594 C CA . LYS A 1 203 ? -32.438 14.273 5.887 1 98.44 203 LYS A CA 1
ATOM 1595 C C . LYS A 1 203 ? -31.672 13.922 7.164 1 98.44 203 LYS A C 1
ATOM 1597 O O . LYS A 1 203 ? -31.672 12.766 7.586 1 98.44 203 LYS A O 1
ATOM 1602 N N . LEU A 1 204 ? -31.109 14.898 7.844 1 98.38 204 LEU A N 1
ATOM 1603 C CA . LEU A 1 204 ? -30.281 14.688 9.031 1 98.38 204 LEU A CA 1
ATOM 1604 C C . LEU A 1 204 ? -30.891 15.383 10.242 1 98.38 204 LEU A C 1
ATOM 1606 O O . LEU A 1 204 ? -31.484 16.453 10.117 1 98.38 204 LEU A O 1
ATOM 1610 N N . THR A 1 205 ? -30.734 14.711 11.383 1 98 205 THR A N 1
ATOM 1611 C CA . THR A 1 205 ? -31.109 15.391 12.617 1 98 205 THR A CA 1
ATOM 1612 C C . THR A 1 205 ? -30.172 16.578 12.883 1 98 205 THR A C 1
ATOM 1614 O O . THR A 1 205 ? -29.109 16.688 12.266 1 98 205 THR A O 1
ATOM 1617 N N . THR A 1 206 ? -30.562 17.391 13.812 1 97.56 206 THR A N 1
ATOM 1618 C CA . THR A 1 206 ? -29.766 18.562 14.18 1 97.56 206 THR A CA 1
ATOM 1619 C C . THR A 1 206 ? -28.375 18.141 14.648 1 97.56 206 THR A C 1
ATOM 1621 O O . THR A 1 206 ? -27.375 18.766 14.273 1 97.56 206 THR A O 1
ATOM 1624 N N . GLU A 1 207 ? -28.266 17.109 15.438 1 98.12 207 GLU A N 1
ATOM 1625 C CA . GLU A 1 207 ? -26.984 16.609 15.93 1 98.12 207 GLU A CA 1
ATOM 1626 C C . GLU A 1 207 ? -26.125 16.078 14.789 1 98.12 207 GLU A C 1
ATOM 1628 O O . GLU A 1 207 ? -24.922 16.359 14.727 1 98.12 207 GLU A O 1
ATOM 1633 N N . GLU A 1 208 ? -26.797 15.367 13.891 1 98.38 208 GLU A N 1
ATOM 1634 C CA . GLU A 1 208 ? -26.078 14.812 12.758 1 98.38 208 GLU A CA 1
ATOM 1635 C C . GLU A 1 208 ? -25.547 15.914 11.844 1 98.38 208 GLU A C 1
ATOM 1637 O O . GLU A 1 208 ? -24.438 15.812 11.312 1 98.38 208 GLU A O 1
ATOM 1642 N N . GLN A 1 209 ? -26.328 16.984 11.648 1 98.31 209 GLN A N 1
ATOM 1643 C CA . GLN A 1 209 ? -25.875 18.125 10.875 1 98.31 209 GLN A CA 1
ATOM 1644 C C . GLN A 1 209 ? -24.641 18.766 11.508 1 98.31 209 GLN A C 1
ATOM 1646 O O . GLN A 1 209 ? -23.641 19.031 10.82 1 98.31 209 GLN A O 1
ATOM 1651 N N . GLY A 1 210 ? -24.734 19.016 12.828 1 97.81 210 GLY A N 1
ATOM 1652 C CA . GLY A 1 210 ? -23.609 19.594 13.539 1 97.81 210 GLY A CA 1
ATOM 1653 C C . GLY A 1 210 ? -22.359 18.719 13.477 1 97.81 210 GLY A C 1
ATOM 1654 O O . GLY A 1 210 ? -21.25 19.234 13.258 1 97.81 210 GLY A O 1
ATOM 1655 N N . LEU A 1 211 ? -22.547 17.391 13.625 1 97.75 211 LEU A N 1
ATOM 1656 C CA . LEU A 1 211 ? -21.438 16.453 13.562 1 97.75 211 LEU A CA 1
ATOM 1657 C C . LEU A 1 211 ? -20.797 16.453 12.172 1 97.75 211 LEU A C 1
ATOM 1659 O O . LEU A 1 211 ? -19.578 16.469 12.047 1 97.75 211 LEU A O 1
ATOM 1663 N N . LEU A 1 212 ? -21.594 16.469 11.164 1 98.31 212 LEU A N 1
ATOM 1664 C CA . LEU A 1 212 ? -21.078 16.422 9.797 1 98.31 212 LEU A CA 1
ATOM 1665 C C . LEU A 1 212 ? -20.297 17.703 9.477 1 98.31 212 LEU A C 1
ATOM 1667 O O . LEU A 1 212 ? -19.156 17.625 9.039 1 98.31 212 LEU A O 1
ATOM 1671 N N . VAL A 1 213 ? -20.891 18.859 9.727 1 98.12 213 VAL A N 1
ATOM 1672 C CA . VAL A 1 213 ? -20.266 20.141 9.383 1 98.12 213 VAL A CA 1
ATOM 1673 C C . VAL A 1 213 ? -18.953 20.297 10.141 1 98.12 213 VAL A C 1
ATOM 1675 O O . VAL A 1 213 ? -17.938 20.672 9.555 1 98.12 213 VAL A O 1
ATOM 1678 N N . SER A 1 214 ? -19 20 11.422 1 97.31 214 SER A N 1
ATOM 1679 C CA . SER A 1 214 ? -17.781 20.125 12.211 1 97.31 214 SER A CA 1
ATOM 1680 C C . SER A 1 214 ? -16.688 19.172 11.711 1 97.31 214 SER A C 1
ATOM 1682 O O . SER A 1 214 ? -15.516 19.516 11.68 1 97.31 214 SER A O 1
ATOM 1684 N N . LEU A 1 215 ? -17.078 17.984 11.32 1 97.31 215 LEU A N 1
ATOM 1685 C CA . LEU A 1 215 ? -16.125 17.016 10.797 1 97.31 215 LEU A CA 1
ATOM 1686 C C . LEU A 1 215 ? -15.492 17.516 9.5 1 97.31 215 LEU A C 1
ATOM 1688 O O . LEU A 1 215 ? -14.273 17.438 9.32 1 97.31 215 LEU A O 1
ATOM 1692 N N . LEU A 1 216 ? -16.312 18.016 8.57 1 98.19 216 LEU A N 1
ATOM 1693 C CA . LEU A 1 216 ? -15.828 18.516 7.297 1 98.19 216 LEU A CA 1
ATOM 1694 C C . LEU A 1 216 ? -14.852 19.672 7.504 1 98.19 216 LEU A C 1
ATOM 1696 O O . LEU A 1 216 ? -13.82 19.75 6.828 1 98.19 216 LEU A O 1
ATOM 1700 N N . LEU A 1 217 ? -15.156 20.516 8.469 1 97.38 217 LEU A N 1
ATOM 1701 C CA . LEU A 1 217 ? -14.281 21.641 8.797 1 97.38 217 LEU A CA 1
ATOM 1702 C C . LEU A 1 217 ? -12.992 21.156 9.453 1 97.38 217 LEU A C 1
ATOM 1704 O O . LEU A 1 217 ? -11.914 21.688 9.172 1 97.38 217 LEU A O 1
ATOM 1708 N N . HIS A 1 218 ? -13.133 20.141 10.266 1 95.75 218 HIS A N 1
ATOM 1709 C CA . HIS A 1 218 ? -11.961 19.547 10.914 1 95.75 218 HIS A CA 1
ATOM 1710 C C . HIS A 1 218 ? -11.023 18.938 9.883 1 95.75 218 HIS A C 1
ATOM 1712 O O . HIS A 1 218 ? -9.805 19.141 9.945 1 95.75 218 HIS A O 1
ATOM 1718 N N . ILE A 1 219 ? -11.555 18.297 8.93 1 96.94 219 ILE A N 1
ATOM 1719 C CA . ILE A 1 219 ? -10.766 17.594 7.918 1 96.94 219 ILE A CA 1
ATOM 1720 C C . ILE A 1 219 ? -10.133 18.594 6.969 1 96.94 219 ILE A C 1
ATOM 1722 O O . ILE A 1 219 ? -8.922 18.547 6.723 1 96.94 219 ILE A O 1
ATOM 1726 N N . SER A 1 220 ? -10.891 19.578 6.496 1 97.5 220 SER A N 1
ATOM 1727 C CA . SER A 1 220 ? -10.414 20.484 5.457 1 97.5 220 SER A CA 1
ATOM 1728 C C . SER A 1 220 ? -9.555 21.594 6.047 1 97.5 220 SER A C 1
ATOM 1730 O O . SER A 1 220 ? -8.711 22.156 5.352 1 97.5 220 SER A O 1
ATOM 1732 N N . GLY A 1 221 ? -9.836 21.875 7.352 1 96.62 221 GLY A N 1
ATOM 1733 C CA . GLY A 1 221 ? -9.172 23.031 7.945 1 96.62 221 GLY A CA 1
ATOM 1734 C C . GLY A 1 221 ? -9.57 24.344 7.305 1 96.62 221 GLY A C 1
ATOM 1735 O O . GLY A 1 221 ? -8.852 25.328 7.41 1 96.62 221 GLY A O 1
ATOM 1736 N N . GLY A 1 222 ? -10.555 24.359 6.496 1 95.56 222 GLY A N 1
ATOM 1737 C CA . GLY A 1 222 ? -11.047 25.531 5.801 1 95.56 222 GLY A CA 1
ATOM 1738 C C . GLY A 1 222 ? -12.484 25.875 6.145 1 95.56 222 GLY A C 1
ATOM 1739 O O . GLY A 1 222 ? -12.891 25.781 7.305 1 95.56 222 GLY A O 1
ATOM 1740 N N . ARG A 1 223 ? -13.172 26.438 5.176 1 95.56 223 ARG A N 1
ATOM 1741 C CA . ARG A 1 223 ? -14.586 26.781 5.273 1 95.56 223 ARG A CA 1
ATOM 1742 C C . ARG A 1 223 ? -15.43 25.891 4.359 1 95.56 223 ARG A C 1
ATOM 1744 O O . ARG A 1 223 ? -14.914 25.328 3.395 1 95.56 223 ARG A O 1
ATOM 1751 N N . MET A 1 224 ? -16.688 25.812 4.684 1 97.31 224 MET A N 1
ATOM 1752 C CA . MET A 1 224 ? -17.562 24.891 3.959 1 97.31 224 MET A CA 1
ATOM 1753 C C . MET A 1 224 ? -17.594 25.234 2.473 1 97.31 224 MET A C 1
ATOM 1755 O O . MET A 1 224 ? -17.578 24.344 1.626 1 97.31 224 MET A O 1
ATOM 1759 N N . LYS A 1 225 ? -17.562 26.516 2.119 1 97.94 225 LYS A N 1
ATOM 1760 C CA . LYS A 1 225 ? -17.672 26.953 0.728 1 97.94 225 LYS A CA 1
ATOM 1761 C C . LYS A 1 225 ? -16.344 26.812 0.002 1 97.94 225 LYS A C 1
ATOM 1763 O O . LYS A 1 225 ? -16.297 26.766 -1.229 1 97.94 225 LYS A O 1
ATOM 1768 N N . GLU A 1 226 ? -15.273 26.688 0.761 1 97.12 226 GLU A N 1
ATOM 1769 C CA . GLU A 1 226 ? -13.938 26.641 0.184 1 97.12 226 GLU A CA 1
ATOM 1770 C C . GLU A 1 226 ? -13.352 25.234 0.244 1 97.12 226 GLU A C 1
ATOM 1772 O O . GLU A 1 226 ? -12.18 25.016 -0.077 1 97.12 226 GLU A O 1
ATOM 1777 N N . SER A 1 227 ? -14.133 24.281 0.681 1 98 227 SER A N 1
ATOM 1778 C CA . SER A 1 227 ? -13.695 22.891 0.751 1 98 227 SER A CA 1
ATOM 1779 C C . SER A 1 227 ? -14.367 22.047 -0.328 1 98 227 SER A C 1
ATOM 1781 O O . SER A 1 227 ? -15.586 22.109 -0.499 1 98 227 SER A O 1
ATOM 1783 N N . SER A 1 228 ? -13.562 21.328 -0.99 1 98.12 228 SER A N 1
ATOM 1784 C CA . SER A 1 228 ? -14.031 20.562 -2.143 1 98.12 228 SER A CA 1
ATOM 1785 C C . SER A 1 228 ? -14.727 19.281 -1.711 1 98.12 228 SER A C 1
ATOM 1787 O O . SER A 1 228 ? -14.188 18.516 -0.91 1 98.12 228 SER A O 1
ATOM 1789 N N . LEU A 1 229 ? -15.914 19.016 -2.297 1 98.69 229 LEU A N 1
ATOM 1790 C CA . LEU A 1 229 ? -16.594 17.75 -2.117 1 98.69 229 LEU A CA 1
ATOM 1791 C C . LEU A 1 229 ? -15.75 16.594 -2.652 1 98.69 229 LEU A C 1
ATOM 1793 O O . LEU A 1 229 ? -15.711 15.516 -2.049 1 98.69 229 LEU A O 1
ATOM 1797 N N . TRP A 1 230 ? -15.07 16.828 -3.742 1 98.12 230 TRP A N 1
ATOM 1798 C CA . TRP A 1 230 ? -14.297 15.758 -4.379 1 98.12 230 TRP A CA 1
ATOM 1799 C C . TRP A 1 230 ? -13.18 15.273 -3.461 1 98.12 230 TRP A C 1
ATOM 1801 O O . TRP A 1 230 ? -12.875 14.078 -3.422 1 98.12 230 TRP A O 1
ATOM 1811 N N . ASP A 1 231 ? -12.562 16.156 -2.756 1 97.88 231 ASP A N 1
ATOM 1812 C CA . ASP A 1 231 ? -11.523 15.758 -1.818 1 97.88 231 ASP A CA 1
ATOM 1813 C C . ASP A 1 231 ? -12.07 14.789 -0.769 1 97.88 231 ASP A C 1
ATOM 1815 O O . ASP A 1 231 ? -11.383 13.852 -0.36 1 97.88 231 ASP A O 1
ATOM 1819 N N . MET A 1 232 ? -13.312 15.078 -0.396 1 98.44 232 MET A N 1
ATOM 1820 C CA . MET A 1 232 ? -13.938 14.195 0.584 1 98.44 232 MET A CA 1
ATOM 1821 C C . MET A 1 232 ? -14.258 12.836 -0.031 1 98.44 232 MET A C 1
ATOM 1823 O O . MET A 1 232 ? -14.016 11.805 0.59 1 98.44 232 MET A O 1
ATOM 1827 N N . ILE A 1 233 ? -14.734 12.852 -1.247 1 98.44 233 ILE A N 1
ATOM 1828 C CA . ILE A 1 233 ? -15.07 11.617 -1.95 1 98.44 233 ILE A CA 1
ATOM 1829 C C . ILE A 1 233 ? -13.805 10.797 -2.186 1 98.44 233 ILE A C 1
ATOM 1831 O O . ILE A 1 233 ? -13.781 9.586 -1.939 1 98.44 233 ILE A O 1
ATOM 1835 N N . ARG A 1 234 ? -12.789 11.422 -2.641 1 97.75 234 ARG A N 1
ATOM 1836 C CA . ARG A 1 234 ? -11.508 10.75 -2.867 1 97.75 234 ARG A CA 1
ATOM 1837 C C . ARG A 1 234 ? -10.969 10.156 -1.573 1 97.75 234 ARG A C 1
ATOM 1839 O O . ARG A 1 234 ? -10.477 9.023 -1.564 1 97.75 234 ARG A O 1
ATOM 1846 N N . SER A 1 235 ? -11.008 10.906 -0.496 1 97.44 235 SER A N 1
ATOM 1847 C CA . SER A 1 235 ? -10.539 10.414 0.793 1 97.44 235 SER A CA 1
ATOM 1848 C C . SER A 1 235 ? -11.344 9.203 1.251 1 97.44 235 SER A C 1
ATOM 1850 O O . SER A 1 235 ? -10.789 8.25 1.794 1 97.44 235 SER A O 1
ATOM 1852 N N . HIS A 1 236 ? -12.664 9.297 1.021 1 98.31 236 HIS A N 1
ATOM 1853 C CA . HIS A 1 236 ? -13.531 8.164 1.329 1 98.31 236 HIS A CA 1
ATOM 1854 C C . HIS A 1 236 ? -13.148 6.941 0.504 1 98.31 236 HIS A C 1
ATOM 1856 O O . HIS A 1 236 ? -13.148 5.82 1.017 1 98.31 236 HIS A O 1
ATOM 1862 N N . ALA A 1 237 ? -12.828 7.164 -0.744 1 98.06 237 ALA A N 1
ATOM 1863 C CA . ALA A 1 237 ? -12.398 6.078 -1.624 1 98.06 237 ALA A CA 1
ATOM 1864 C C . ALA A 1 237 ? -11.109 5.441 -1.116 1 98.06 237 ALA A C 1
ATOM 1866 O O . ALA A 1 237 ? -10.938 4.223 -1.199 1 98.06 237 ALA A O 1
ATOM 1867 N N . LEU A 1 238 ? -10.219 6.191 -0.542 1 97.69 238 LEU A N 1
ATOM 1868 C CA . LEU A 1 238 ? -8.961 5.699 0.008 1 97.69 238 LEU A CA 1
ATOM 1869 C C . LEU A 1 238 ? -9.203 4.852 1.252 1 97.69 238 LEU A C 1
ATOM 1871 O O . LEU A 1 238 ? -8.367 4.035 1.627 1 97.69 238 LEU A O 1
ATOM 1875 N N . LEU A 1 239 ? -10.336 5.043 1.886 1 97.38 239 LEU A N 1
ATOM 1876 C CA . LEU A 1 239 ? -10.773 4.215 3.006 1 97.38 239 LEU A CA 1
ATOM 1877 C C . LEU A 1 239 ? -11.539 2.988 2.512 1 97.38 239 LEU A C 1
ATOM 1879 O O . LEU A 1 239 ? -12.266 2.354 3.281 1 97.38 239 LEU A O 1
ATOM 1883 N N . MET A 1 240 ? -11.445 2.717 1.26 1 97.19 240 MET A N 1
ATOM 1884 C CA . MET A 1 240 ? -12.117 1.627 0.562 1 97.19 240 MET A CA 1
ATOM 1885 C C . MET A 1 240 ? -13.633 1.782 0.649 1 97.19 240 MET A C 1
ATOM 1887 O O . MET A 1 240 ? -14.344 0.817 0.932 1 97.19 240 MET A O 1
ATOM 1891 N N . HIS A 1 241 ? -14.07 3.027 0.601 1 97.88 241 HIS A N 1
ATOM 1892 C CA . HIS A 1 241 ? -15.461 3.438 0.412 1 97.88 241 HIS A CA 1
ATOM 1893 C C . HIS A 1 241 ? -16.312 3.074 1.624 1 97.88 241 HIS A C 1
ATOM 1895 O O . HIS A 1 241 ? -17.5 2.752 1.483 1 97.88 241 HIS A O 1
ATOM 1901 N N . SER A 1 242 ? -15.703 3.033 2.811 1 97.44 242 SER A N 1
ATOM 1902 C CA . SER A 1 242 ? -16.453 2.688 4.016 1 97.44 242 SER A CA 1
ATOM 1903 C C . SER A 1 242 ? -16.031 3.557 5.195 1 97.44 242 SER A C 1
ATOM 1905 O O . SER A 1 242 ? -14.844 3.602 5.551 1 97.44 242 SER A O 1
ATOM 1907 N N . SER A 1 243 ? -17 4.164 5.859 1 96.88 243 SER A N 1
ATOM 1908 C CA . SER A 1 243 ? -16.75 4.992 7.027 1 96.88 243 SER A CA 1
ATOM 1909 C C . SER A 1 243 ? -16.281 4.148 8.219 1 96.88 243 SER A C 1
ATOM 1911 O O . SER A 1 243 ? -15.688 4.668 9.164 1 96.88 243 SER A O 1
ATOM 1913 N N . ASP A 1 244 ? -16.469 2.801 8.133 1 95.19 244 ASP A N 1
ATOM 1914 C CA . ASP A 1 244 ? -16 1.897 9.18 1 95.19 244 ASP A CA 1
ATOM 1915 C C . ASP A 1 244 ? -14.484 1.928 9.297 1 95.19 244 ASP A C 1
ATOM 1917 O O . ASP A 1 244 ? -13.93 1.53 10.32 1 95.19 244 ASP A O 1
ATOM 1921 N N . ASN A 1 245 ? -13.859 2.404 8.289 1 96.62 245 ASN A N 1
ATOM 1922 C CA . ASN A 1 245 ? -12.398 2.365 8.242 1 96.62 245 ASN A CA 1
ATOM 1923 C C . ASN A 1 245 ? -11.789 3.688 8.703 1 96.62 245 ASN A C 1
ATOM 1925 O O . ASN A 1 245 ? -10.57 3.816 8.789 1 96.62 245 ASN A O 1
ATOM 1929 N N . PHE A 1 246 ? -12.578 4.699 9.078 1 95.88 246 PHE A N 1
ATOM 1930 C CA . PHE A 1 246 ? -12.125 6.043 9.43 1 95.88 246 PHE A CA 1
ATOM 1931 C C . PHE A 1 246 ? -11.109 5.988 10.562 1 95.88 246 PHE A C 1
ATOM 1933 O O . PHE A 1 246 ? -9.984 6.477 10.422 1 95.88 246 PHE A O 1
ATOM 1940 N N . ALA A 1 247 ? -11.492 5.391 11.609 1 92.81 247 ALA A N 1
ATOM 1941 C CA . ALA A 1 247 ? -10.641 5.379 12.789 1 92.81 247 ALA A CA 1
ATOM 1942 C C . ALA A 1 247 ? -9.375 4.555 12.547 1 92.81 247 ALA A C 1
ATOM 1944 O O . ALA A 1 247 ? -8.273 5 12.859 1 92.81 247 ALA A O 1
ATOM 1945 N N . ASP A 1 248 ? -9.453 3.416 11.898 1 92.94 248 ASP A N 1
ATOM 1946 C CA . ASP A 1 248 ? -8.336 2.5 11.703 1 92.94 248 ASP A CA 1
ATOM 1947 C C . ASP A 1 248 ? -7.281 3.109 10.781 1 92.94 248 ASP A C 1
ATOM 1949 O O . ASP A 1 248 ? -6.086 2.84 10.93 1 92.94 248 ASP A O 1
ATOM 1953 N N . VAL A 1 249 ? -7.73 3.939 9.891 1 96 249 VAL A N 1
ATOM 1954 C CA . VAL A 1 249 ? -6.809 4.445 8.875 1 96 249 VAL A CA 1
ATOM 1955 C C . VAL A 1 249 ? -6.297 5.824 9.289 1 96 249 VAL A C 1
ATOM 1957 O O . VAL A 1 249 ? -5.113 6.125 9.125 1 96 249 VAL A O 1
ATOM 1960 N N . TRP A 1 250 ? -7.148 6.613 9.891 1 94.94 250 TRP A N 1
ATOM 1961 C CA . TRP A 1 250 ? -6.785 8.016 10.07 1 94.94 250 TRP A CA 1
ATOM 1962 C C . TRP A 1 250 ? -6.434 8.305 11.523 1 94.94 250 TRP A C 1
ATOM 1964 O O . TRP A 1 250 ? -5.82 9.336 11.828 1 94.94 250 TRP A O 1
ATOM 1974 N N . LEU A 1 251 ? -6.777 7.418 12.508 1 93.69 251 LEU A N 1
ATOM 1975 C CA . LEU A 1 251 ? -6.758 7.961 13.859 1 93.69 251 LEU A CA 1
ATOM 1976 C C . LEU A 1 251 ? -6.234 6.922 14.852 1 93.69 251 LEU A C 1
ATOM 1978 O O . LEU A 1 251 ? -5.969 7.246 16.016 1 93.69 251 LEU A O 1
ATOM 1982 N N . ARG A 1 252 ? -5.965 5.75 14.438 1 94.69 252 ARG A N 1
ATOM 1983 C CA . ARG A 1 252 ? -5.836 4.707 15.453 1 94.69 252 ARG A CA 1
ATOM 1984 C C . ARG A 1 252 ? -4.371 4.457 15.797 1 94.69 252 ARG A C 1
ATOM 1986 O O . ARG A 1 252 ? -3.998 4.453 16.969 1 94.69 252 ARG A O 1
ATOM 1993 N N . TYR A 1 253 ? -3.52 4.297 14.773 1 96.94 253 TYR A N 1
ATOM 1994 C CA . TYR A 1 253 ? -2.189 3.766 15.055 1 96.94 253 TYR A CA 1
ATOM 1995 C C . TYR A 1 253 ? -1.137 4.863 14.984 1 96.94 253 TYR A C 1
ATOM 1997 O O . TYR A 1 253 ? -1.204 5.742 14.117 1 96.94 253 TYR A O 1
ATOM 2005 N N . LYS A 1 254 ? -0.212 4.816 15.859 1 97.5 254 LYS A N 1
ATOM 2006 C CA . LYS A 1 254 ? 0.96 5.684 15.945 1 97.5 254 LYS A CA 1
ATOM 2007 C C . LYS A 1 254 ? 2.238 4.863 16.109 1 97.5 254 LYS A C 1
ATOM 2009 O O . LYS A 1 254 ? 2.211 3.762 16.656 1 97.5 254 LYS A O 1
ATOM 2014 N N . LEU A 1 255 ? 3.318 5.363 15.594 1 98.12 255 LEU A N 1
ATOM 2015 C CA . LEU A 1 255 ? 4.609 4.75 15.891 1 98.12 255 LEU A CA 1
ATOM 2016 C C . LEU A 1 255 ? 4.961 4.91 17.375 1 98.12 255 LEU A C 1
ATOM 2018 O O . LEU A 1 255 ? 4.918 6.02 17.906 1 98.12 255 LEU A O 1
ATOM 2022 N N . ARG A 1 256 ? 5.328 3.838 18.016 1 97 256 ARG A N 1
ATOM 2023 C CA . ARG A 1 256 ? 5.621 3.875 19.438 1 97 256 ARG A CA 1
ATOM 2024 C C . ARG A 1 256 ? 6.684 4.922 19.75 1 97 256 ARG A C 1
ATOM 2026 O O . ARG A 1 256 ? 6.57 5.656 20.734 1 97 256 ARG A O 1
ATOM 2033 N N . ASP A 1 257 ? 7.695 4.996 18.844 1 97.19 257 ASP A N 1
ATOM 2034 C CA . ASP A 1 257 ? 8.812 5.902 19.094 1 97.19 257 ASP A CA 1
ATOM 2035 C C . ASP A 1 257 ? 8.602 7.242 18.391 1 97.19 257 ASP A C 1
ATOM 2037 O O . ASP A 1 257 ? 9.508 8.078 18.359 1 97.19 257 ASP A O 1
ATOM 2041 N N . GLY A 1 258 ? 7.441 7.461 17.781 1 98.06 258 GLY A N 1
ATOM 2042 C CA . GLY A 1 258 ? 7.082 8.734 17.188 1 98.06 258 GLY A CA 1
ATOM 2043 C C . GLY A 1 258 ? 7.551 8.875 15.75 1 98.06 258 GLY A C 1
ATOM 2044 O O . GLY A 1 258 ? 8.383 8.094 15.289 1 98.06 258 GLY A O 1
ATOM 2045 N N . GLN A 1 259 ? 7.062 9.875 15.094 1 98.56 259 GLN A N 1
ATOM 2046 C CA . GLN A 1 259 ? 7.363 10.156 13.695 1 98.56 259 GLN A CA 1
ATOM 2047 C C . GLN A 1 259 ? 8.836 10.523 13.508 1 98.56 259 GLN A C 1
ATOM 2049 O O . GLN A 1 259 ? 9.438 10.195 12.492 1 98.56 259 GLN A O 1
ATOM 2054 N N . THR A 1 260 ? 9.422 11.195 14.484 1 98.75 260 THR A N 1
ATOM 2055 C CA . THR A 1 260 ? 10.82 11.602 14.383 1 98.75 260 THR A CA 1
ATOM 2056 C C . THR A 1 260 ? 11.734 10.383 14.273 1 98.75 260 THR A C 1
ATOM 2058 O O . THR A 1 260 ? 12.734 10.422 13.555 1 98.75 260 THR A O 1
ATOM 2061 N N . ALA A 1 261 ? 11.359 9.297 14.906 1 98.69 261 ALA A N 1
ATOM 2062 C CA . ALA A 1 261 ? 12.18 8.094 14.836 1 98.69 261 ALA A CA 1
ATOM 2063 C C . ALA A 1 261 ? 12.281 7.59 13.398 1 98.69 261 ALA A C 1
ATOM 2065 O O . ALA A 1 261 ? 13.359 7.199 12.945 1 98.69 261 ALA A O 1
ATOM 2066 N N . LEU A 1 262 ? 11.172 7.551 12.672 1 98.69 262 LEU A N 1
ATOM 2067 C CA . LEU A 1 262 ? 11.188 7.125 11.273 1 98.69 262 LEU A CA 1
ATOM 2068 C C . LEU A 1 262 ? 11.984 8.094 10.414 1 98.69 262 LEU A C 1
ATOM 2070 O O . LEU A 1 262 ? 12.836 7.68 9.625 1 98.69 262 LEU A O 1
ATOM 2074 N N . ALA A 1 263 ? 11.719 9.398 10.578 1 98.81 263 ALA A N 1
ATOM 2075 C CA . ALA A 1 263 ? 12.438 10.422 9.828 1 98.81 263 ALA A CA 1
ATOM 2076 C C . ALA A 1 263 ? 13.938 10.328 10.062 1 98.81 263 ALA A C 1
ATOM 2078 O O . ALA A 1 263 ? 14.734 10.469 9.133 1 98.81 263 ALA A O 1
ATOM 2079 N N . LYS A 1 264 ? 14.297 10.109 11.289 1 98.62 264 LYS A N 1
ATOM 2080 C CA . LYS A 1 264 ? 15.703 10.039 11.664 1 98.62 264 LYS A CA 1
ATOM 2081 C C . LYS A 1 264 ? 16.391 8.836 11.008 1 98.62 264 LYS A C 1
ATOM 2083 O O . LYS A 1 264 ? 17.531 8.938 10.555 1 98.62 264 LYS A O 1
ATOM 2088 N N . ARG A 1 265 ? 15.742 7.711 10.992 1 98.44 265 ARG A N 1
ATOM 2089 C CA . ARG A 1 265 ? 16.312 6.531 10.344 1 98.44 265 ARG A CA 1
ATOM 2090 C C . ARG A 1 265 ? 16.547 6.789 8.859 1 98.44 265 ARG A C 1
ATOM 2092 O O . ARG A 1 265 ? 17.578 6.387 8.305 1 98.44 265 ARG A O 1
ATOM 2099 N N . MET A 1 266 ? 15.602 7.406 8.18 1 98.69 266 MET A N 1
ATOM 2100 C CA . MET A 1 266 ? 15.766 7.754 6.773 1 98.69 266 MET A CA 1
ATOM 2101 C C . MET A 1 266 ? 16.938 8.695 6.574 1 98.69 266 MET A C 1
ATOM 2103 O O . MET A 1 266 ? 17.766 8.492 5.676 1 98.69 266 MET A O 1
ATOM 2107 N N . PHE A 1 267 ? 17.031 9.727 7.441 1 98.88 267 PHE A N 1
ATOM 2108 C CA . PHE A 1 267 ? 18.094 10.719 7.363 1 98.88 267 PHE A CA 1
ATOM 2109 C C . PHE A 1 267 ? 19.453 10.07 7.59 1 98.88 267 PHE A C 1
ATOM 2111 O O . PHE A 1 267 ? 20.406 10.336 6.852 1 98.88 267 PHE A O 1
ATOM 2118 N N . GLU A 1 268 ? 19.531 9.234 8.586 1 98.5 268 GLU A N 1
ATOM 2119 C CA . GLU A 1 268 ? 20.797 8.586 8.938 1 98.5 268 GLU A CA 1
ATOM 2120 C C . GLU A 1 268 ? 21.25 7.629 7.844 1 98.5 268 GLU A C 1
ATOM 2122 O O . GLU A 1 268 ? 22.453 7.527 7.562 1 98.5 268 GLU A O 1
ATOM 2127 N N . GLU A 1 269 ? 20.328 6.941 7.262 1 97.5 269 GLU A N 1
ATOM 2128 C CA . GLU A 1 269 ? 20.688 6.086 6.137 1 97.5 269 GLU A CA 1
ATOM 2129 C C . GLU A 1 269 ? 21.219 6.906 4.969 1 97.5 269 GLU A C 1
ATOM 2131 O O . GLU A 1 269 ? 22.203 6.52 4.332 1 97.5 269 GLU A O 1
ATOM 2136 N N . ALA A 1 270 ? 20.625 8.031 4.684 1 98.31 270 ALA A N 1
ATOM 2137 C CA . ALA A 1 270 ? 21.078 8.914 3.611 1 98.31 270 ALA A CA 1
ATOM 2138 C C . ALA A 1 270 ? 22.469 9.453 3.891 1 98.31 270 ALA A C 1
ATOM 2140 O O . ALA A 1 270 ? 23.328 9.445 3.008 1 98.31 270 ALA A O 1
ATOM 2141 N N . THR A 1 271 ? 22.641 9.93 5.133 1 98.12 271 THR A N 1
ATOM 2142 C CA . THR A 1 271 ? 23.938 10.484 5.48 1 98.12 271 THR A CA 1
ATOM 2143 C C . THR A 1 271 ? 25.016 9.398 5.484 1 98.12 271 THR A C 1
ATOM 2145 O O . THR A 1 271 ? 26.172 9.656 5.129 1 98.12 271 THR A O 1
ATOM 2148 N N . GLY A 1 272 ? 24.578 8.18 5.859 1 96.12 272 GLY A N 1
ATOM 2149 C CA . GLY A 1 272 ? 25.5 7.055 5.781 1 96.12 272 GLY A CA 1
ATOM 2150 C C . GLY A 1 272 ? 25.953 6.754 4.367 1 96.12 272 GLY A C 1
ATOM 2151 O O . GLY A 1 272 ? 27.047 6.227 4.16 1 96.12 272 GLY A O 1
ATOM 2152 N N . ASP A 1 273 ? 25.156 7.195 3.418 1 95.94 273 ASP A N 1
ATOM 2153 C CA . ASP A 1 273 ? 25.469 6.957 2.01 1 95.94 273 ASP A CA 1
ATOM 2154 C C . ASP A 1 273 ? 26.016 8.219 1.345 1 95.94 273 ASP A C 1
ATOM 2156 O O . ASP A 1 273 ? 26.016 8.328 0.117 1 95.94 273 ASP A O 1
ATOM 2160 N N . GLY A 1 274 ? 26.375 9.203 2.115 1 96.56 274 GLY A N 1
ATOM 2161 C CA . GLY A 1 274 ? 27.141 10.32 1.596 1 96.56 274 GLY A CA 1
ATOM 2162 C C . GLY A 1 274 ? 26.328 11.586 1.434 1 96.56 274 GLY A C 1
ATOM 2163 O O . GLY A 1 274 ? 26.797 12.57 0.872 1 96.56 274 GLY A O 1
ATOM 2164 N N . LEU A 1 275 ? 25.141 11.594 1.988 1 98.19 275 LEU A N 1
ATOM 2165 C CA . LEU A 1 275 ? 24.328 12.797 1.899 1 98.19 275 LEU A CA 1
ATOM 2166 C C . LEU A 1 275 ? 25.016 13.969 2.604 1 98.19 275 LEU A C 1
ATOM 2168 O O . LEU A 1 275 ? 25.438 13.844 3.752 1 98.19 275 LEU A O 1
ATOM 2172 N N . GLU A 1 276 ? 25.125 15.016 1.883 1 98.38 276 GLU A N 1
ATOM 2173 C CA . GLU A 1 276 ? 25.5 16.281 2.504 1 98.38 276 GLU A CA 1
ATOM 2174 C C . GLU A 1 276 ? 24.266 17.125 2.812 1 98.38 276 GLU A C 1
ATOM 2176 O O . GLU A 1 276 ? 23.203 16.953 2.195 1 98.38 276 GLU A O 1
ATOM 2181 N N . TYR A 1 277 ? 24.391 17.984 3.828 1 98.62 277 TYR A N 1
ATOM 2182 C CA . TYR A 1 277 ? 23.203 18.734 4.211 1 98.62 277 TYR A CA 1
ATOM 2183 C C . TYR A 1 277 ? 23.562 20.094 4.793 1 98.62 277 TYR A C 1
ATOM 2185 O O . TYR A 1 277 ? 24.688 20.297 5.258 1 98.62 277 TYR A O 1
ATOM 2193 N N . ALA A 1 278 ? 22.672 21.016 4.699 1 98.19 278 ALA A N 1
ATOM 2194 C CA . ALA A 1 278 ? 22.719 22.312 5.363 1 98.19 278 ALA A CA 1
ATOM 2195 C C . ALA A 1 278 ? 21.344 22.688 5.926 1 98.19 278 ALA A C 1
ATOM 2197 O O . ALA A 1 278 ? 20.406 22.938 5.172 1 98.19 278 ALA A O 1
ATOM 2198 N N . PHE A 1 279 ? 21.172 22.672 7.184 1 98.19 279 PHE A N 1
ATOM 2199 C CA . PHE A 1 279 ? 19.984 23.109 7.895 1 98.19 279 PHE A CA 1
ATOM 2200 C C . PHE A 1 279 ? 20.062 24.594 8.219 1 98.19 279 PHE A C 1
ATOM 2202 O O . PHE A 1 279 ? 21.109 25.219 8.016 1 98.19 279 PHE A O 1
ATOM 2209 N N . SER A 1 280 ? 18.891 25.156 8.734 1 97.62 280 SER A N 1
ATOM 2210 C CA . SER A 1 280 ? 18.797 26.594 8.969 1 97.62 280 SER A CA 1
ATOM 2211 C C . SER A 1 280 ? 19.234 27.391 7.738 1 97.62 280 SER A C 1
ATOM 2213 O O . SER A 1 280 ? 19.953 28.391 7.859 1 97.62 280 SER A O 1
ATOM 2215 N N . THR A 1 281 ? 18.906 26.828 6.578 1 97.44 281 THR A N 1
ATOM 2216 C CA . THR A 1 281 ? 19.25 27.406 5.285 1 97.44 281 THR A CA 1
ATOM 2217 C C . THR A 1 281 ? 18 27.594 4.426 1 97.44 281 THR A C 1
ATOM 2219 O O . THR A 1 281 ? 17.625 26.703 3.654 1 97.44 281 THR A O 1
ATOM 2222 N N . GLN A 1 282 ? 17.406 28.75 4.566 1 98.12 282 GLN A N 1
ATOM 2223 C CA . GLN A 1 282 ? 16.203 29.078 3.824 1 98.12 282 GLN A CA 1
ATOM 2224 C C . GLN A 1 282 ? 16.516 29.438 2.379 1 98.12 282 GLN A C 1
ATOM 2226 O O . GLN A 1 282 ? 17.344 30.312 2.127 1 98.12 282 GLN A O 1
ATOM 2231 N N . VAL A 1 283 ? 15.914 28.75 1.471 1 98.62 283 VAL A N 1
ATOM 2232 C CA . VAL A 1 283 ? 16.094 29.047 0.055 1 98.62 283 VAL A CA 1
ATOM 2233 C C . VAL A 1 283 ? 15.289 30.281 -0.323 1 98.62 283 VAL A C 1
ATOM 2235 O O . VAL A 1 283 ? 14.109 30.391 0.02 1 98.62 283 VAL A O 1
ATOM 2238 N N . LYS A 1 284 ? 15.938 31.172 -1.065 1 98.56 284 LYS A N 1
ATOM 2239 C CA . LYS A 1 284 ? 15.305 32.406 -1.496 1 98.56 284 LYS A CA 1
ATOM 2240 C C . LYS A 1 284 ? 14.961 32.375 -2.982 1 98.56 284 LYS A C 1
ATOM 2242 O O . LYS A 1 284 ? 13.922 32.875 -3.398 1 98.56 284 LYS A O 1
ATOM 2247 N N . SER A 1 285 ? 15.875 31.734 -3.734 1 98.69 285 SER A N 1
ATOM 2248 C CA . SER A 1 285 ? 15.648 31.75 -5.176 1 98.69 285 SER A CA 1
ATOM 2249 C C . SER A 1 285 ? 16.297 30.547 -5.852 1 98.69 285 SER A C 1
ATOM 2251 O O . SER A 1 285 ? 17.25 29.969 -5.324 1 98.69 285 SER A O 1
ATOM 2253 N N . ILE A 1 286 ? 15.75 30.156 -6.969 1 98.62 286 ILE A N 1
ATOM 2254 C CA . ILE A 1 286 ? 16.234 29.109 -7.844 1 98.62 286 ILE A CA 1
ATOM 2255 C C . ILE A 1 286 ? 16.328 29.625 -9.281 1 98.62 286 ILE A C 1
ATOM 2257 O O . ILE A 1 286 ? 15.328 30.078 -9.844 1 98.62 286 ILE A O 1
ATOM 2261 N N . ALA A 1 287 ? 17.547 29.547 -9.844 1 98 287 ALA A N 1
ATOM 2262 C CA . ALA A 1 287 ? 17.781 30.094 -11.18 1 98 287 ALA A CA 1
ATOM 2263 C C . ALA A 1 287 ? 18.391 29.047 -12.102 1 98 287 ALA A C 1
ATOM 2265 O O . ALA A 1 287 ? 19.25 28.266 -11.68 1 98 287 ALA A O 1
ATOM 2266 N N . GLN A 1 288 ? 17.906 28.953 -13.289 1 97.12 288 GLN A N 1
ATOM 2267 C CA . GLN A 1 288 ? 18.469 28.094 -14.328 1 97.12 288 GLN A CA 1
ATOM 2268 C C . GLN A 1 288 ? 18.469 28.797 -15.688 1 97.12 288 GLN A C 1
ATOM 2270 O O . GLN A 1 288 ? 17.672 29.734 -15.906 1 97.12 288 GLN A O 1
ATOM 2275 N N . ASP A 1 289 ? 19.453 28.359 -16.547 1 92.44 289 ASP A N 1
ATOM 2276 C CA . ASP A 1 289 ? 19.5 28.906 -17.906 1 92.44 289 ASP A CA 1
ATOM 2277 C C . ASP A 1 289 ? 18.266 28.484 -18.703 1 92.44 289 ASP A C 1
ATOM 2279 O O . ASP A 1 289 ? 17.828 27.328 -18.625 1 92.44 289 ASP A O 1
ATOM 2283 N N . SER A 1 290 ? 17.812 29.391 -19.484 1 84.56 290 SER A N 1
ATOM 2284 C CA . SER A 1 290 ? 16.609 29.109 -20.266 1 84.56 290 SER A CA 1
ATOM 2285 C C . SER A 1 290 ? 16.875 28.016 -21.297 1 84.56 290 SER A C 1
ATOM 2287 O O . SER A 1 290 ? 15.953 27.312 -21.719 1 84.56 290 SER A O 1
ATOM 2289 N N . SER A 1 291 ? 18.141 27.828 -21.641 1 80.94 291 SER A N 1
ATOM 2290 C CA . SER A 1 291 ? 18.5 26.797 -22.609 1 80.94 291 SER A CA 1
ATOM 2291 C C . SER A 1 291 ? 18.5 25.406 -21.953 1 80.94 291 SER A C 1
ATOM 2293 O O . SER A 1 291 ? 18.438 24.391 -22.656 1 80.94 291 SER A O 1
ATOM 2295 N N . GLY A 1 292 ? 18.453 25.484 -20.703 1 77.38 292 GLY A N 1
ATOM 2296 C CA . GLY A 1 292 ? 18.547 24.219 -19.984 1 77.38 292 GLY A CA 1
ATOM 2297 C C . GLY A 1 292 ? 19.953 23.688 -19.875 1 77.38 292 GLY A C 1
ATOM 2298 O O . GLY A 1 292 ? 20.172 22.578 -19.375 1 77.38 292 GLY A O 1
ATOM 2299 N N . ASP A 1 293 ? 20.781 24.516 -20.375 1 81.69 293 ASP A N 1
ATOM 2300 C CA . ASP A 1 293 ? 22.188 24.109 -20.359 1 81.69 293 ASP A CA 1
ATOM 2301 C C . ASP A 1 293 ? 22.859 24.531 -19.047 1 81.69 293 ASP A C 1
ATOM 2303 O O . ASP A 1 293 ? 22.531 25.578 -18.484 1 81.69 293 ASP A O 1
ATOM 2307 N N . GLY A 1 294 ? 23.625 23.75 -18.406 1 88.88 294 GLY A N 1
ATOM 2308 C CA . GLY A 1 294 ? 24.391 24.078 -17.219 1 88.88 294 GLY A CA 1
ATOM 2309 C C . GLY A 1 294 ? 23.672 23.703 -15.93 1 88.88 294 GLY A C 1
ATOM 2310 O O . GLY A 1 294 ? 22.531 23.219 -15.961 1 88.88 294 GLY A O 1
ATOM 2311 N N . PRO A 1 295 ? 24.281 24.047 -14.859 1 95.69 295 PRO A N 1
ATOM 2312 C CA . PRO A 1 295 ? 23.688 23.688 -13.57 1 95.69 295 PRO A CA 1
ATOM 2313 C C . PRO A 1 295 ? 22.641 24.688 -13.102 1 95.69 295 PRO A C 1
ATOM 2315 O O . PRO A 1 295 ? 22.609 25.828 -13.562 1 95.69 295 PRO A O 1
ATOM 2318 N N . VAL A 1 296 ? 21.75 24.281 -12.281 1 98.12 296 VAL A N 1
ATOM 2319 C CA . VAL A 1 296 ? 20.766 25.125 -11.602 1 98.12 296 VAL A CA 1
ATOM 2320 C C . VAL A 1 296 ? 21.391 25.719 -10.344 1 98.12 296 VAL A C 1
ATOM 2322 O O . VAL A 1 296 ? 22.125 25.047 -9.617 1 98.12 296 VAL A O 1
ATOM 2325 N N . THR A 1 297 ? 21.094 26.984 -10.102 1 97.56 297 THR A N 1
ATOM 2326 C CA . THR A 1 297 ? 21.656 27.688 -8.953 1 97.56 297 THR A CA 1
ATOM 2327 C C . THR A 1 297 ? 20.578 27.953 -7.902 1 97.56 297 THR A C 1
ATOM 2329 O O . THR A 1 297 ? 19.516 28.5 -8.211 1 97.56 297 THR A O 1
ATOM 2332 N N . VAL A 1 298 ? 20.859 27.578 -6.66 1 98.06 298 VAL A N 1
ATOM 2333 C CA . VAL A 1 298 ? 20 27.844 -5.512 1 98.06 298 VAL A CA 1
ATOM 2334 C C . VAL A 1 298 ? 20.672 28.844 -4.586 1 98.06 298 VAL A C 1
ATOM 2336 O O . VAL A 1 298 ? 21.812 28.641 -4.16 1 98.06 298 VAL A O 1
ATOM 2339 N N . THR A 1 299 ? 19.984 29.906 -4.309 1 98.12 299 THR A N 1
ATOM 2340 C CA . THR A 1 299 ? 20.516 30.938 -3.416 1 98.12 299 THR A CA 1
ATOM 2341 C C . THR A 1 299 ? 19.703 31.016 -2.129 1 98.12 299 THR A C 1
ATOM 2343 O O . THR A 1 299 ? 18.469 31.062 -2.174 1 98.12 299 THR A O 1
ATOM 2346 N N . SER A 1 300 ? 20.375 30.984 -1.013 1 97.25 300 SER A N 1
ATOM 2347 C CA . SER A 1 300 ? 19.688 31.078 0.277 1 97.25 300 SER A CA 1
ATOM 2348 C C . SER A 1 300 ? 19.406 32.531 0.652 1 97.25 300 SER A C 1
ATOM 2350 O O . SER A 1 300 ? 19.922 33.438 0.031 1 97.25 300 SER A O 1
ATOM 2352 N N . SER A 1 301 ? 18.562 32.688 1.669 1 97.44 301 SER A N 1
ATOM 2353 C CA . SER A 1 301 ? 18.234 34.031 2.168 1 97.44 301 SER A CA 1
ATOM 2354 C C . SER A 1 301 ? 19.453 34.719 2.756 1 97.44 301 SER A C 1
ATOM 2356 O O . SER A 1 301 ? 19.516 35.969 2.773 1 97.44 301 SER A O 1
ATOM 2358 N N . SER A 1 302 ? 20.438 33.969 3.197 1 95.5 302 SER A N 1
ATOM 2359 C CA . SER A 1 302 ? 21.656 34.531 3.768 1 95.5 302 SER A CA 1
ATOM 2360 C C . SER A 1 302 ? 22.703 34.781 2.688 1 95.5 302 SER A C 1
ATOM 2362 O O . SER A 1 302 ? 23.781 35.312 2.975 1 95.5 302 SER A O 1
ATOM 2364 N N . GLY A 1 303 ? 22.5 34.312 1.483 1 95.06 303 GLY A N 1
ATOM 2365 C CA . GLY A 1 303 ? 23.391 34.625 0.376 1 95.06 303 GLY A CA 1
ATOM 2366 C C . GLY A 1 303 ? 24.234 33.438 -0.062 1 95.06 303 GLY A C 1
ATOM 2367 O O . GLY A 1 303 ? 25 33.562 -1.028 1 95.06 303 GLY A O 1
ATOM 2368 N N . ASP A 1 304 ? 24.109 32.312 0.612 1 95.31 304 ASP A N 1
ATOM 2369 C CA . ASP A 1 304 ? 24.828 31.109 0.16 1 95.31 304 ASP A CA 1
ATOM 2370 C C . ASP A 1 304 ? 24.344 30.672 -1.217 1 95.31 304 ASP A C 1
ATOM 2372 O O . ASP A 1 304 ? 23.141 30.734 -1.511 1 95.31 304 ASP A O 1
ATOM 2376 N N . VAL A 1 305 ? 25.297 30.203 -1.991 1 96.5 305 VAL A N 1
ATOM 2377 C CA . VAL A 1 305 ? 24.969 29.75 -3.338 1 96.5 305 VAL A CA 1
ATOM 2378 C C . VAL A 1 305 ? 25.344 28.281 -3.5 1 96.5 305 VAL A C 1
ATOM 2380 O O . VAL A 1 305 ? 26.453 27.875 -3.166 1 96.5 305 VAL A O 1
ATOM 2383 N N . PHE A 1 306 ? 24.406 27.516 -3.982 1 97.19 306 PHE A N 1
ATOM 2384 C CA . PHE A 1 306 ? 24.594 26.094 -4.27 1 97.19 306 PHE A CA 1
ATOM 2385 C C . PHE A 1 306 ? 24.219 25.797 -5.715 1 97.19 306 PHE A C 1
ATOM 2387 O O . PHE A 1 306 ? 23.359 26.453 -6.301 1 97.19 306 PHE A O 1
ATOM 2394 N N . ARG A 1 307 ? 24.844 24.812 -6.273 1 97.44 307 ARG A N 1
ATOM 2395 C CA . ARG A 1 307 ? 24.578 24.453 -7.664 1 97.44 307 ARG A CA 1
ATOM 2396 C C . ARG A 1 307 ? 24.406 22.953 -7.824 1 97.44 307 ARG A C 1
ATOM 2398 O O . ARG A 1 307 ? 25.047 22.172 -7.121 1 97.44 307 ARG A O 1
ATOM 2405 N N . ALA A 1 308 ? 23.516 22.594 -8.711 1 97.75 308 ALA A N 1
ATOM 2406 C CA . ALA A 1 308 ? 23.312 21.188 -9.016 1 97.75 308 ALA A CA 1
ATOM 2407 C C . ALA A 1 308 ? 22.797 21 -10.438 1 97.75 308 ALA A C 1
ATOM 2409 O O . ALA A 1 308 ? 22.328 21.953 -11.062 1 97.75 308 ALA A O 1
ATOM 2410 N N . LYS A 1 309 ? 22.938 19.75 -10.938 1 97.44 309 LYS A N 1
ATOM 2411 C CA . LYS A 1 309 ? 22.359 19.391 -12.242 1 97.44 309 LYS A CA 1
ATOM 2412 C C . LYS A 1 309 ? 20.844 19.375 -12.195 1 97.44 309 LYS A C 1
ATOM 2414 O O . LYS A 1 309 ? 20.188 19.766 -13.156 1 97.44 309 LYS A O 1
ATOM 2419 N N . LYS A 1 310 ? 20.297 18.859 -11.109 1 98.25 310 LYS A N 1
ATOM 2420 C CA . LYS A 1 310 ? 18.844 18.812 -10.883 1 98.25 310 LYS A CA 1
ATOM 2421 C C . LYS A 1 310 ? 18.484 19.328 -9.492 1 98.25 310 LYS A C 1
ATOM 2423 O O . LYS A 1 310 ? 19.281 19.188 -8.547 1 98.25 310 LYS A O 1
ATOM 2428 N N . ILE A 1 311 ? 17.312 19.938 -9.406 1 98.81 311 ILE A N 1
ATOM 2429 C CA . ILE A 1 311 ? 16.734 20.328 -8.125 1 98.81 311 ILE A CA 1
ATOM 2430 C C . ILE A 1 311 ? 15.445 19.547 -7.879 1 98.81 311 ILE A C 1
ATOM 2432 O O . ILE A 1 311 ? 14.602 19.422 -8.773 1 98.81 311 ILE A O 1
ATOM 2436 N N . ILE A 1 312 ? 15.289 18.953 -6.723 1 98.94 312 ILE A N 1
ATOM 2437 C CA . ILE A 1 312 ? 13.992 18.469 -6.266 1 98.94 312 ILE A CA 1
ATOM 2438 C C . ILE A 1 312 ? 13.445 19.391 -5.184 1 98.94 312 ILE A C 1
ATOM 2440 O O . ILE A 1 312 ? 13.922 19.391 -4.047 1 98.94 312 ILE A O 1
ATOM 2444 N N . ASN A 1 313 ? 12.5 20.172 -5.574 1 98.81 313 ASN A N 1
ATOM 2445 C CA . ASN A 1 313 ? 11.844 21.141 -4.695 1 98.81 313 ASN A CA 1
ATOM 2446 C C . ASN A 1 313 ? 10.672 20.5 -3.951 1 98.81 313 ASN A C 1
ATOM 2448 O O . ASN A 1 313 ? 9.703 20.062 -4.57 1 98.81 313 ASN A O 1
ATOM 2452 N N . THR A 1 314 ? 10.758 20.422 -2.607 1 98.81 314 THR A N 1
ATOM 2453 C CA . THR A 1 314 ? 9.68 19.844 -1.822 1 98.81 314 THR A CA 1
ATOM 2454 C C . THR A 1 314 ? 9.023 20.906 -0.932 1 98.81 314 THR A C 1
ATOM 2456 O O . THR A 1 314 ? 8.383 20.562 0.065 1 98.81 314 THR A O 1
ATOM 2459 N N . ILE A 1 315 ? 9.133 22.172 -1.241 1 98.69 315 ILE A N 1
ATOM 2460 C CA . ILE A 1 315 ? 8.555 23.297 -0.513 1 98.69 315 ILE A CA 1
ATOM 2461 C C . ILE A 1 315 ? 7.031 23.219 -0.57 1 98.69 315 ILE A C 1
ATOM 2463 O O . ILE A 1 315 ? 6.457 22.953 -1.628 1 98.69 315 ILE A O 1
ATOM 2467 N N . PRO A 1 316 ? 6.344 23.469 0.591 1 98.5 316 PRO A N 1
ATOM 2468 C CA . PRO A 1 316 ? 4.883 23.406 0.605 1 98.5 316 PRO A CA 1
ATOM 2469 C C . PRO A 1 316 ? 4.242 24.406 -0.349 1 98.5 316 PRO A C 1
ATOM 2471 O O . PRO A 1 316 ? 4.789 25.5 -0.567 1 98.5 316 PRO A O 1
ATOM 2474 N N . LEU A 1 317 ? 3.092 24.078 -0.8 1 98.75 317 LEU A N 1
ATOM 2475 C CA . LEU A 1 317 ? 2.363 24.875 -1.789 1 98.75 317 LEU A CA 1
ATOM 2476 C C . LEU A 1 317 ? 2.213 26.312 -1.329 1 98.75 317 LEU A C 1
ATOM 2478 O O . LEU A 1 317 ? 2.512 27.25 -2.082 1 98.75 317 LEU A O 1
ATOM 2482 N N . ASN A 1 318 ? 1.825 26.531 -0.09 1 98.56 318 ASN A N 1
ATOM 2483 C CA . ASN A 1 318 ? 1.514 27.859 0.422 1 98.56 318 ASN A CA 1
ATOM 2484 C C . ASN A 1 318 ? 2.777 28.688 0.628 1 98.56 318 ASN A C 1
ATOM 2486 O O . ASN A 1 318 ? 2.701 29.906 0.839 1 98.56 318 ASN A O 1
ATOM 2490 N N . VAL A 1 319 ? 3.928 28.078 0.565 1 98.62 319 VAL A N 1
ATOM 2491 C CA . VAL A 1 319 ? 5.191 28.766 0.812 1 98.62 319 VAL A CA 1
ATOM 2492 C C . VAL A 1 319 ? 5.855 29.125 -0.517 1 98.62 319 VAL A C 1
ATOM 2494 O O . VAL A 1 319 ? 6.738 29.984 -0.566 1 98.62 319 VAL A O 1
ATOM 2497 N N . LEU A 1 320 ? 5.422 28.547 -1.607 1 98.5 320 LEU A N 1
ATOM 2498 C CA . LEU A 1 320 ? 6.102 28.641 -2.895 1 98.5 320 LEU A CA 1
ATOM 2499 C C . LEU A 1 320 ? 6.07 30.078 -3.414 1 98.5 320 LEU A C 1
ATOM 2501 O O . LEU A 1 320 ? 6.945 30.484 -4.18 1 98.5 320 LEU A O 1
ATOM 2505 N N . LYS A 1 321 ? 5.086 30.828 -3.018 1 97.25 321 LYS A N 1
ATOM 2506 C CA . LYS A 1 321 ? 4.961 32.188 -3.492 1 97.25 321 LYS A CA 1
ATOM 2507 C C . LYS A 1 321 ? 6.113 33.062 -2.984 1 97.25 321 LYS A C 1
ATOM 2509 O O . LYS A 1 321 ? 6.379 34.125 -3.529 1 97.25 321 LYS A O 1
ATOM 2514 N N . ASP A 1 322 ? 6.82 32.594 -1.976 1 97.56 322 ASP A N 1
ATOM 2515 C CA . ASP A 1 322 ? 7.914 33.375 -1.368 1 97.56 322 ASP A CA 1
ATOM 2516 C C . ASP A 1 322 ? 9.242 33.062 -2.055 1 97.56 322 ASP A C 1
ATOM 2518 O O . ASP A 1 322 ? 10.266 33.656 -1.724 1 97.56 322 ASP A O 1
ATOM 2522 N N . ILE A 1 323 ? 9.281 32.094 -2.99 1 98.44 323 ILE A N 1
ATOM 2523 C CA . ILE A 1 323 ? 10.492 31.672 -3.68 1 98.44 323 ILE A CA 1
ATOM 2524 C C . ILE A 1 323 ? 10.555 32.312 -5.062 1 98.44 323 ILE A C 1
ATOM 2526 O O . ILE A 1 323 ? 9.578 32.281 -5.816 1 98.44 323 ILE A O 1
ATOM 2530 N N . GLU A 1 324 ? 11.695 32.906 -5.398 1 98.5 324 GLU A N 1
ATOM 2531 C CA . GLU A 1 324 ? 11.891 33.469 -6.727 1 98.5 324 GLU A CA 1
ATOM 2532 C C . GLU A 1 324 ? 12.445 32.438 -7.699 1 98.5 324 GLU A C 1
ATOM 2534 O O . GLU A 1 324 ? 13.453 31.781 -7.414 1 98.5 324 GLU A O 1
ATOM 2539 N N . PHE A 1 325 ? 11.758 32.25 -8.789 1 98.19 325 PHE A N 1
ATOM 2540 C CA . PHE A 1 325 ? 12.219 31.344 -9.836 1 98.19 325 PHE A CA 1
ATOM 2541 C C . PHE A 1 325 ? 12.648 32.125 -11.07 1 98.19 325 PHE A C 1
ATOM 2543 O O . PHE A 1 325 ? 11.953 33.062 -11.508 1 98.19 325 PHE A O 1
ATOM 2550 N N . SER A 1 326 ? 13.766 31.797 -11.633 1 97.5 326 SER A N 1
ATOM 2551 C CA . SER A 1 326 ? 14.234 32.312 -12.906 1 97.5 326 SER A CA 1
ATOM 2552 C C . SER A 1 326 ? 14.656 31.203 -13.852 1 97.5 326 SER A C 1
ATOM 2554 O O . SER A 1 326 ? 15.609 30.469 -13.562 1 97.5 326 SER A O 1
ATOM 2556 N N . PRO A 1 327 ? 14.055 31.156 -14.984 1 96.94 327 PRO A N 1
ATOM 2557 C CA . PRO A 1 327 ? 12.898 31.922 -15.438 1 96.94 327 PRO A CA 1
ATOM 2558 C C . PRO A 1 327 ? 11.672 31.75 -14.539 1 96.94 327 PRO A C 1
ATOM 2560 O O . PRO A 1 327 ? 11.641 30.828 -13.711 1 96.94 327 PRO A O 1
ATOM 2563 N N . PRO A 1 328 ? 10.688 32.656 -14.656 1 96.88 328 PRO A N 1
ATOM 2564 C CA . PRO A 1 328 ? 9.484 32.5 -13.836 1 96.88 328 PRO A CA 1
ATOM 2565 C C . PRO A 1 328 ? 8.695 31.234 -14.156 1 96.88 328 PRO A C 1
ATOM 2567 O O . PRO A 1 328 ? 8.758 30.734 -15.281 1 96.88 328 PRO A O 1
ATOM 2570 N N . LEU A 1 329 ? 8 30.781 -13.172 1 97.69 329 LEU A N 1
ATOM 2571 C CA . LEU A 1 329 ? 7.109 29.641 -13.383 1 97.69 329 LEU A CA 1
ATOM 2572 C C . LEU A 1 329 ? 6.016 29.984 -14.391 1 97.69 329 LEU A C 1
ATOM 2574 O O . LEU A 1 329 ? 5.793 31.156 -14.695 1 97.69 329 LEU A O 1
ATOM 2578 N N . THR A 1 330 ? 5.367 28.969 -14.961 1 97.62 330 THR A N 1
ATOM 2579 C CA . THR A 1 330 ? 4.262 29.188 -15.891 1 97.62 330 THR A CA 1
ATOM 2580 C C . THR A 1 330 ? 3.137 29.969 -15.203 1 97.62 330 THR A C 1
ATOM 2582 O O . THR A 1 330 ? 2.984 29.906 -13.984 1 97.62 330 THR A O 1
ATOM 2585 N N . GLN A 1 331 ? 2.379 30.656 -15.984 1 98.12 331 GLN A N 1
ATOM 2586 C CA . GLN A 1 331 ? 1.263 31.422 -15.438 1 98.12 331 GLN A CA 1
ATOM 2587 C C . GLN A 1 331 ? 0.288 30.516 -14.695 1 98.12 331 GLN A C 1
ATOM 2589 O O . GLN A 1 331 ? -0.215 30.875 -13.633 1 98.12 331 GLN A O 1
ATOM 2594 N N . ARG A 1 332 ? -0.038 29.391 -15.242 1 98.25 332 ARG A N 1
ATOM 2595 C CA . ARG A 1 332 ? -0.957 28.453 -14.609 1 98.25 332 ARG A CA 1
ATOM 2596 C C . ARG A 1 332 ? -0.454 28.031 -13.234 1 98.25 332 ARG A C 1
ATOM 2598 O O . ARG A 1 332 ? -1.233 27.938 -12.281 1 98.25 332 ARG A O 1
ATOM 2605 N N . ARG A 1 333 ? 0.79 27.75 -13.133 1 98.25 333 ARG A N 1
ATOM 2606 C CA . ARG A 1 333 ? 1.361 27.375 -11.844 1 98.25 333 ARG A CA 1
ATOM 2607 C C . ARG A 1 333 ? 1.336 28.547 -10.867 1 98.25 333 ARG A C 1
ATOM 2609 O O . ARG A 1 333 ? 1.066 28.359 -9.68 1 98.25 333 ARG A O 1
ATOM 2616 N N . GLN A 1 334 ? 1.702 29.703 -11.383 1 98.25 334 GLN A N 1
ATOM 2617 C CA . GLN A 1 334 ? 1.648 30.891 -10.531 1 98.25 334 GLN A CA 1
ATOM 2618 C C . GLN A 1 334 ? 0.24 31.109 -9.992 1 98.25 334 GLN A C 1
ATOM 2620 O O . GLN A 1 334 ? 0.068 31.453 -8.82 1 98.25 334 GLN A O 1
ATOM 2625 N N . ASP A 1 335 ? -0.748 30.906 -10.852 1 98.5 335 ASP A N 1
ATOM 2626 C CA . ASP A 1 335 ? -2.133 31.016 -10.406 1 98.5 335 ASP A CA 1
ATOM 2627 C C . ASP A 1 335 ? -2.424 30.031 -9.266 1 98.5 335 ASP A C 1
ATOM 2629 O O . ASP A 1 335 ? -3 30.422 -8.25 1 98.5 335 ASP A O 1
ATOM 2633 N N . ALA A 1 336 ? -2.043 28.766 -9.484 1 98.62 336 ALA A N 1
ATOM 2634 C CA . ALA A 1 336 ? -2.254 27.734 -8.477 1 98.62 336 ALA A CA 1
ATOM 2635 C C . ALA A 1 336 ? -1.573 28.094 -7.16 1 98.62 336 ALA A C 1
ATOM 2637 O O . ALA A 1 336 ? -2.166 27.953 -6.086 1 98.62 336 ALA A O 1
ATOM 2638 N N . ILE A 1 337 ? -0.345 28.578 -7.266 1 98.44 337 ILE A N 1
ATOM 2639 C CA . ILE A 1 337 ? 0.464 28.938 -6.102 1 98.44 337 ILE A CA 1
ATOM 2640 C C . ILE A 1 337 ? -0.172 30.109 -5.367 1 98.44 337 ILE A C 1
ATOM 2642 O O . ILE A 1 337 ? -0.226 30.125 -4.137 1 98.44 337 ILE A O 1
ATOM 2646 N N . ASN A 1 338 ? -0.671 31.047 -6.086 1 98.12 338 ASN A N 1
ATOM 2647 C CA . ASN A 1 338 ? -1.288 32.219 -5.488 1 98.12 338 ASN A CA 1
ATOM 2648 C C . ASN A 1 338 ? -2.584 31.875 -4.762 1 98.12 338 ASN A C 1
ATOM 2650 O O . ASN A 1 338 ? -2.9 32.469 -3.727 1 98.12 338 ASN A O 1
ATOM 2654 N N . ILE A 1 339 ? -3.312 30.969 -5.309 1 97.81 339 ILE A N 1
ATOM 2655 C CA . ILE A 1 339 ? -4.543 30.516 -4.672 1 97.81 339 ILE A CA 1
ATOM 2656 C C . ILE A 1 339 ? -4.207 29.719 -3.412 1 97.81 339 ILE A C 1
ATOM 2658 O O . ILE A 1 339 ? -4.816 29.922 -2.359 1 97.81 339 ILE A O 1
ATOM 2662 N N . GLY A 1 340 ? -3.209 28.797 -3.482 1 97.81 340 GLY A N 1
ATOM 2663 C CA . GLY A 1 340 ? -2.801 27.953 -2.371 1 97.81 340 GLY A CA 1
ATOM 2664 C C . GLY A 1 340 ? -3.863 26.953 -1.963 1 97.81 340 GLY A C 1
ATOM 2665 O O . GLY A 1 340 ? -4.895 26.828 -2.627 1 97.81 340 GLY A O 1
ATOM 2666 N N . HIS A 1 341 ? -3.596 26.078 -0.973 1 98.06 341 HIS A N 1
ATOM 2667 C CA . HIS A 1 341 ? -4.605 25.203 -0.406 1 98.06 341 HIS A CA 1
ATOM 2668 C C . HIS A 1 341 ? -5.277 25.828 0.807 1 98.06 341 HIS A C 1
ATOM 2670 O O . HIS A 1 341 ? -4.816 26.859 1.312 1 98.06 341 HIS A O 1
ATOM 2676 N N . VAL A 1 342 ? -6.305 25.234 1.399 1 97.81 342 VAL A N 1
ATOM 2677 C CA . VAL A 1 342 ? -7.227 25.984 2.242 1 97.81 342 VAL A CA 1
ATOM 2678 C C . VAL A 1 342 ? -7 25.625 3.709 1 97.81 342 VAL A C 1
ATOM 2680 O O . VAL A 1 342 ? -7.586 26.25 4.602 1 97.81 342 VAL A O 1
ATOM 2683 N N . ASN A 1 343 ? -6.16 24.641 4.027 1 98.06 343 ASN A N 1
ATOM 2684 C CA . ASN A 1 343 ? -6.117 24.094 5.379 1 98.06 343 ASN A CA 1
ATOM 2685 C C . ASN A 1 343 ? -5.359 25.016 6.332 1 98.06 343 ASN A C 1
ATOM 2687 O O . ASN A 1 343 ? -4.148 25.203 6.191 1 98.06 343 ASN A O 1
ATOM 2691 N N . GLN A 1 344 ? -6.078 25.531 7.324 1 97.5 344 GLN A N 1
ATOM 2692 C CA . GLN A 1 344 ? -5.52 26.375 8.375 1 97.5 344 GLN A CA 1
ATOM 2693 C C . GLN A 1 344 ? -5.926 25.875 9.758 1 97.5 344 GLN A C 1
ATOM 2695 O O . GLN A 1 344 ? -6.184 26.688 10.656 1 97.5 344 GLN A O 1
ATOM 2700 N N . MET A 1 345 ? -5.988 24.578 9.93 1 96 345 MET A N 1
ATOM 2701 C CA . MET A 1 345 ? -6.457 23.953 11.164 1 96 345 MET A CA 1
ATOM 2702 C C . MET A 1 345 ? -5.516 24.266 12.32 1 96 345 MET A C 1
ATOM 2704 O O . MET A 1 345 ? -4.355 24.625 12.109 1 96 345 MET A O 1
ATOM 2708 N N . THR A 1 346 ? -6.051 24.219 13.508 1 96.12 346 THR A N 1
ATOM 2709 C CA . THR A 1 346 ? -5.289 24.344 14.742 1 96.12 346 THR A CA 1
ATOM 2710 C C . THR A 1 346 ? -5.23 23.016 15.484 1 96.12 346 THR A C 1
ATOM 2712 O O . THR A 1 346 ? -6.227 22.297 15.547 1 96.12 346 THR A O 1
ATOM 2715 N N . LYS A 1 347 ? -4.129 22.609 15.953 1 97.19 347 LYS A N 1
ATOM 2716 C CA . LYS A 1 347 ? -3.902 21.438 16.797 1 97.19 347 LYS A CA 1
ATOM 2717 C C . LYS A 1 347 ? -3.213 21.828 18.094 1 97.19 347 LYS A C 1
ATOM 2719 O O . LYS A 1 347 ? -2.154 22.469 18.078 1 97.19 347 LYS A O 1
ATOM 2724 N N . VAL A 1 348 ? -3.82 21.5 19.219 1 98.06 348 VAL A N 1
ATOM 2725 C CA . VAL A 1 348 ? -3.291 21.844 20.531 1 98.06 348 VAL A CA 1
ATOM 2726 C C . VAL A 1 348 ? -3.195 20.609 21.406 1 98.06 348 VAL A C 1
ATOM 2728 O O . VAL A 1 348 ? -4.16 19.844 21.516 1 98.06 348 VAL A O 1
ATOM 2731 N N . HIS A 1 349 ? -2.037 20.359 22 1 98.62 349 HIS A N 1
ATOM 2732 C CA . HIS A 1 349 ? -1.862 19.359 23.047 1 98.62 349 HIS A CA 1
ATOM 2733 C C . HIS A 1 349 ? -2.023 19.969 24.422 1 98.62 349 HIS A C 1
ATOM 2735 O O . HIS A 1 349 ? -1.444 21.016 24.719 1 98.62 349 HIS A O 1
ATOM 2741 N N . ALA A 1 350 ? -2.758 19.312 25.25 1 98.69 350 ALA A N 1
ATOM 2742 C CA . ALA A 1 350 ? -2.957 19.75 26.625 1 98.69 350 ALA A CA 1
ATOM 2743 C C . ALA A 1 350 ? -2.756 18.594 27.594 1 98.69 350 ALA A C 1
ATOM 2745 O O . ALA A 1 350 ? -3.277 17.5 27.391 1 98.69 350 ALA A O 1
ATOM 2746 N N . ASP A 1 351 ? -1.946 18.797 28.578 1 98.69 351 ASP A N 1
ATOM 2747 C CA . ASP A 1 351 ? -1.892 17.891 29.734 1 98.69 351 ASP A CA 1
ATOM 2748 C C . ASP A 1 351 ? -2.826 18.375 30.844 1 98.69 351 ASP A C 1
ATOM 2750 O O . ASP A 1 351 ? -2.777 19.547 31.25 1 98.69 351 ASP A O 1
ATOM 2754 N N . VAL A 1 352 ? -3.658 17.469 31.266 1 98.75 352 VAL A N 1
ATOM 2755 C CA . VAL A 1 352 ? -4.699 17.891 32.188 1 98.75 352 VAL A CA 1
ATOM 2756 C C . VAL A 1 352 ? -4.707 16.953 33.406 1 98.75 352 VAL A C 1
ATOM 2758 O O . VAL A 1 352 ? -4.301 15.797 33.312 1 98.75 352 VAL A O 1
ATOM 2761 N N . SER A 1 353 ? -5.227 17.422 34.531 1 98.19 353 SER A N 1
ATOM 2762 C CA . SER A 1 353 ? -5.234 16.625 35.75 1 98.19 353 SER A CA 1
ATOM 2763 C C . SER A 1 353 ? -6.523 15.812 35.875 1 98.19 353 SER A C 1
ATOM 2765 O O . SER A 1 353 ? -6.664 14.992 36.812 1 98.19 353 SER A O 1
ATOM 2767 N N . ASN A 1 354 ? -7.465 16 35 1 96.94 354 ASN A N 1
ATOM 2768 C CA . ASN A 1 354 ? -8.711 15.25 34.969 1 96.94 354 ASN A CA 1
ATOM 2769 C C . ASN A 1 354 ? -8.492 13.82 34.5 1 96.94 354 ASN A C 1
ATOM 2771 O O . ASN A 1 354 ? -8.5 13.547 33.312 1 96.94 354 ASN A O 1
ATOM 2775 N N . LYS A 1 355 ? -8.547 12.898 35.375 1 94.75 355 LYS A N 1
ATOM 2776 C CA . LYS A 1 355 ? -8.234 11.516 35.031 1 94.75 355 LYS A CA 1
ATOM 2777 C C . LYS A 1 355 ? -9.328 10.898 34.188 1 94.75 355 LYS A C 1
ATOM 2779 O O . LYS A 1 355 ? -9.055 10.039 33.344 1 94.75 355 LYS A O 1
ATOM 2784 N N . GLU A 1 356 ? -10.492 11.352 34.281 1 92.69 356 GLU A N 1
ATOM 2785 C CA . GLU A 1 356 ? -11.641 10.789 33.594 1 92.69 356 GLU A CA 1
ATOM 2786 C C . GLU A 1 356 ? -11.57 11.078 32.094 1 92.69 356 GLU A C 1
ATOM 2788 O O . GLU A 1 356 ? -12.25 10.43 31.281 1 92.69 356 GLU A O 1
ATOM 2793 N N . LEU A 1 357 ? -10.703 12 31.719 1 97.25 357 LEU A N 1
ATOM 2794 C CA . LEU A 1 357 ? -10.633 12.398 30.312 1 97.25 357 LEU A CA 1
ATOM 2795 C C . LEU A 1 357 ? -9.805 11.398 29.516 1 97.25 357 LEU A C 1
ATOM 2797 O O . LEU A 1 357 ? -9.75 11.469 28.281 1 97.25 357 LEU A O 1
ATOM 2801 N N . GLU A 1 358 ? -9.227 10.445 30.234 1 96.38 358 GLU A N 1
ATOM 2802 C CA . GLU A 1 358 ? -8.461 9.406 29.562 1 96.38 358 GLU A CA 1
ATOM 2803 C C . GLU A 1 358 ? -9.305 8.68 28.516 1 96.38 358 GLU A C 1
ATOM 2805 O O . GLU A 1 358 ? -8.797 8.273 27.469 1 96.38 358 GLU A O 1
ATOM 2810 N N . ARG A 1 359 ? -10.602 8.523 28.75 1 96.69 359 ARG A N 1
ATOM 2811 C CA . ARG A 1 359 ? -11.5 7.766 27.891 1 96.69 359 ARG A CA 1
ATOM 2812 C C . ARG A 1 359 ? -12.578 8.664 27.297 1 96.69 359 ARG A C 1
ATOM 2814 O O . ARG A 1 359 ? -13.664 8.195 26.953 1 96.69 359 ARG A O 1
ATOM 2821 N N . TRP A 1 360 ? -12.258 9.938 27.172 1 96.94 360 TRP A N 1
ATOM 2822 C CA . TRP A 1 360 ? -13.219 10.914 26.672 1 96.94 360 TRP A CA 1
ATOM 2823 C C . TRP A 1 360 ? -12.898 11.344 25.25 1 96.94 360 TRP A C 1
ATOM 2825 O O . TRP A 1 360 ? -11.727 11.508 24.906 1 96.94 360 TRP A O 1
ATOM 2835 N N . ASN A 1 361 ? -13.898 11.508 24.391 1 97 361 ASN A N 1
ATOM 2836 C CA . ASN A 1 361 ? -13.914 12.297 23.172 1 97 361 ASN A CA 1
ATOM 2837 C C . ASN A 1 361 ? -15.055 13.32 23.172 1 97 361 ASN A C 1
ATOM 2839 O O . ASN A 1 361 ? -16.062 13.117 23.859 1 97 361 ASN A O 1
ATOM 2843 N N . GLY A 1 362 ? -14.883 14.367 22.484 1 97.19 362 GLY A N 1
ATOM 2844 C CA . GLY A 1 362 ? -15.984 15.312 22.438 1 97.19 362 GLY A CA 1
ATOM 2845 C C . GLY A 1 362 ? -15.82 16.359 21.344 1 97.19 362 GLY A C 1
ATOM 2846 O O . GLY A 1 362 ? -14.75 16.469 20.734 1 97.19 362 GLY A O 1
ATOM 2847 N N . MET A 1 363 ? -16.938 16.953 21.078 1 98.06 363 MET A N 1
ATOM 2848 C CA . MET A 1 363 ? -16.922 18.016 20.078 1 98.06 363 MET A CA 1
ATOM 2849 C C . MET A 1 363 ? -17.891 19.125 20.453 1 98.06 363 MET A C 1
ATOM 2851 O O . MET A 1 363 ? -18.875 18.891 21.156 1 98.06 363 MET A O 1
ATOM 2855 N N . LYS A 1 364 ? -17.531 20.297 20.109 1 97.88 364 LYS A N 1
ATOM 2856 C CA . LYS A 1 364 ? -18.375 21.484 20.188 1 97.88 364 LYS A CA 1
ATOM 2857 C C . LYS A 1 364 ? -18.344 22.266 18.859 1 97.88 364 LYS A C 1
ATOM 2859 O O . LYS A 1 364 ? -17.266 22.547 18.328 1 97.88 364 LYS A O 1
ATOM 2864 N N . PHE A 1 365 ? -19.469 22.625 18.359 1 96.94 365 PHE A N 1
ATOM 2865 C CA . PHE A 1 365 ? -19.562 23.406 17.141 1 96.94 365 PHE A CA 1
ATOM 2866 C C . PHE A 1 365 ? -20.656 24.469 17.266 1 96.94 365 PHE A C 1
ATOM 2868 O O . PHE A 1 365 ? -21.781 24.156 17.656 1 96.94 365 PHE A O 1
ATOM 2875 N N . PRO A 1 366 ? -20.438 25.75 16.938 1 96.38 366 PRO A N 1
ATOM 2876 C CA . PRO A 1 366 ? -19.125 26.266 16.562 1 96.38 366 PRO A CA 1
ATOM 2877 C C . PRO A 1 366 ? -18.188 26.422 17.75 1 96.38 366 PRO A C 1
ATOM 2879 O O . PRO A 1 366 ? -18.641 26.453 18.906 1 96.38 366 PRO A O 1
ATOM 2882 N N . GLY A 1 367 ? -16.906 26.453 17.516 1 95.75 367 GLY A N 1
ATOM 2883 C CA . GLY A 1 367 ? -15.875 26.688 18.531 1 95.75 367 GLY A CA 1
ATOM 2884 C C . GLY A 1 367 ? -14.508 26.938 17.938 1 95.75 367 GLY A C 1
ATOM 2885 O O . GLY A 1 367 ? -14.203 26.484 16.844 1 95.75 367 GLY A O 1
ATOM 2886 N N . LEU A 1 368 ? -13.664 27.719 18.719 1 96.75 368 LEU A N 1
ATOM 2887 C CA . LEU A 1 368 ? -12.281 27.938 18.312 1 96.75 368 LEU A CA 1
ATOM 2888 C C . LEU A 1 368 ? -11.539 26.609 18.203 1 96.75 368 LEU A C 1
ATOM 2890 O O . LEU A 1 368 ? -10.711 26.422 17.312 1 96.75 368 LEU A O 1
ATOM 2894 N N . LEU A 1 369 ? -11.758 25.734 19.141 1 97.5 369 LEU A N 1
ATOM 2895 C CA . LEU A 1 369 ? -11.477 24.312 19.078 1 97.5 369 LEU A CA 1
ATOM 2896 C C . LEU A 1 369 ? -12.766 23.5 19.031 1 97.5 369 LEU A C 1
ATOM 2898 O O . LEU A 1 369 ? -13.719 23.797 19.766 1 97.5 369 LEU A O 1
ATOM 2902 N N . MET A 1 370 ? -12.781 22.531 18.125 1 97.94 370 MET A N 1
ATOM 2903 C CA . MET A 1 370 ? -14.055 21.875 17.844 1 97.94 370 MET A CA 1
ATOM 2904 C C . MET A 1 370 ? -14.039 20.438 18.359 1 97.94 370 MET A C 1
ATOM 2906 O O . MET A 1 370 ? -15.086 19.891 18.703 1 97.94 370 MET A O 1
ATOM 2910 N N . TYR A 1 371 ? -12.898 19.797 18.297 1 97.5 371 TYR A N 1
ATOM 2911 C CA . TYR A 1 371 ? -12.781 18.422 18.734 1 97.5 371 TYR A CA 1
ATOM 2912 C C . TYR A 1 371 ? -11.711 18.281 19.828 1 97.5 371 TYR A C 1
ATOM 2914 O O . TYR A 1 371 ? -10.711 19 19.812 1 97.5 371 TYR A O 1
ATOM 2922 N N . GLY A 1 372 ? -11.914 17.359 20.719 1 97.12 372 GLY A N 1
ATOM 2923 C CA . GLY A 1 372 ? -10.914 16.953 21.688 1 97.12 372 GLY A CA 1
ATOM 2924 C C . GLY A 1 372 ? -11.047 15.516 22.141 1 97.12 372 GLY A C 1
ATOM 2925 O O . GLY A 1 372 ? -12.148 14.961 22.125 1 97.12 372 GLY A O 1
ATOM 2926 N N . TYR A 1 373 ? -9.961 14.836 22.438 1 95.56 373 TYR A N 1
ATOM 2927 C CA . TYR A 1 373 ? -10.031 13.484 22.984 1 95.56 373 TYR A CA 1
ATOM 2928 C C . TYR A 1 373 ? -8.789 13.156 23.797 1 95.56 373 TYR A C 1
ATOM 2930 O O . TYR A 1 373 ? -7.719 13.734 23.578 1 95.56 373 TYR A O 1
ATOM 2938 N N . GLY A 1 374 ? -9.008 12.297 24.766 1 96.31 374 GLY A N 1
ATOM 2939 C CA . GLY A 1 374 ? -7.879 11.742 25.5 1 96.31 374 GLY A CA 1
ATOM 2940 C C . GLY A 1 374 ? -6.969 10.891 24.625 1 96.31 374 GLY A C 1
ATOM 2941 O O . GLY A 1 374 ? -7.441 10.055 23.859 1 96.31 374 GLY A O 1
ATOM 2942 N N . ASP A 1 375 ? -5.691 11.172 24.75 1 95.38 375 ASP A N 1
ATOM 2943 C CA . ASP A 1 375 ? -4.742 10.477 23.891 1 95.38 375 ASP A CA 1
ATOM 2944 C C . ASP A 1 375 ? -3.549 9.961 24.688 1 95.38 375 ASP A C 1
ATOM 2946 O O . ASP A 1 375 ? -2.4 10.125 24.266 1 95.38 375 ASP A O 1
ATOM 2950 N N . GLY A 1 376 ? -3.785 9.398 25.797 1 94 376 GLY A N 1
ATOM 2951 C CA . GLY A 1 376 ? -2.73 8.758 26.562 1 94 376 GLY A CA 1
ATOM 2952 C C . GLY A 1 376 ? -2.641 9.281 27.984 1 94 376 GLY A C 1
ATOM 2953 O O . GLY A 1 376 ? -3.268 10.281 28.328 1 94 376 GLY A O 1
ATOM 2954 N N . VAL A 1 377 ? -1.889 8.57 28.828 1 96 377 VAL A N 1
ATOM 2955 C CA . VAL A 1 377 ? -1.62 8.922 30.219 1 96 377 VAL A CA 1
ATOM 2956 C C . VAL A 1 377 ? -0.138 9.242 30.391 1 96 377 VAL A C 1
ATOM 2958 O O . VAL A 1 377 ? 0.725 8.484 29.938 1 96 377 VAL A O 1
ATOM 2961 N N . LEU A 1 378 ? 0.093 10.344 31 1 97.06 378 LEU A N 1
ATOM 2962 C CA . LEU A 1 378 ? 1.466 10.766 31.25 1 97.06 378 LEU A CA 1
ATOM 2963 C C . LEU A 1 378 ? 2.092 9.93 32.375 1 97.06 378 LEU A C 1
ATOM 2965 O O . LEU A 1 378 ? 1.381 9.312 33.156 1 97.06 378 LEU A O 1
ATOM 2969 N N . PRO A 1 379 ? 3.455 9.984 32.406 1 96.56 379 PRO A N 1
ATOM 2970 C CA . PRO A 1 379 ? 4.129 9.242 33.5 1 96.56 379 PRO A CA 1
ATOM 2971 C C . PRO A 1 379 ? 3.686 9.688 34.875 1 96.56 379 PRO A C 1
ATOM 2973 O O . PRO A 1 379 ? 3.666 8.875 35.812 1 96.56 379 PRO A O 1
ATOM 2976 N N . ASN A 1 380 ? 3.322 10.914 35.094 1 97.12 380 ASN A N 1
ATOM 2977 C CA . ASN A 1 380 ? 2.92 11.422 36.406 1 97.12 380 ASN A CA 1
ATOM 2978 C C . ASN A 1 380 ? 1.451 11.117 36.688 1 97.12 380 ASN A C 1
ATOM 2980 O O . ASN A 1 380 ? 0.923 11.523 37.719 1 97.12 380 ASN A O 1
ATOM 2984 N N . GLY A 1 381 ? 0.741 10.492 35.719 1 96.44 381 GLY A N 1
ATOM 2985 C CA . GLY A 1 381 ? -0.641 10.094 35.938 1 96.44 381 GLY A CA 1
ATOM 2986 C C . GLY A 1 381 ? -1.641 11.047 35.312 1 96.44 381 GLY A C 1
ATOM 2987 O O . GLY A 1 381 ? -2.816 10.711 35.156 1 96.44 381 GLY A O 1
ATOM 2988 N N . ASP A 1 382 ? -1.223 12.25 34.906 1 97.56 382 ASP A N 1
ATOM 2989 C CA . ASP A 1 382 ? -2.1 13.172 34.219 1 97.56 382 ASP A CA 1
ATOM 2990 C C . ASP A 1 382 ? -2.467 12.633 32.844 1 97.56 382 ASP A C 1
ATOM 2992 O O . ASP A 1 382 ? -1.912 11.625 32.375 1 97.56 382 ASP A O 1
ATOM 2996 N N . VAL A 1 383 ? -3.473 13.289 32.25 1 97.81 383 VAL A N 1
ATOM 2997 C CA . VAL A 1 383 ? -3.99 12.828 30.969 1 97.81 383 VAL A CA 1
ATOM 2998 C C . VAL A 1 383 ? -3.578 13.797 29.859 1 97.81 383 VAL A C 1
ATOM 3000 O O . VAL A 1 383 ? -3.629 15.016 30.031 1 97.81 383 VAL A O 1
ATOM 3003 N N . HIS A 1 384 ? -3.057 13.211 28.797 1 98.19 384 HIS A N 1
ATOM 3004 C CA . HIS A 1 384 ? -2.785 13.977 27.594 1 98.19 384 HIS A CA 1
ATOM 3005 C C . HIS A 1 384 ? -4.023 14.07 26.719 1 98.19 384 HIS A C 1
ATOM 3007 O O . HIS A 1 384 ? -4.594 13.055 26.312 1 98.19 384 HIS A O 1
ATOM 3013 N N . VAL A 1 385 ? -4.461 15.297 26.375 1 98.25 385 VAL A N 1
ATOM 3014 C CA . VAL A 1 385 ? -5.586 15.586 25.5 1 98.25 385 VAL A CA 1
ATOM 3015 C C . VAL A 1 385 ? -5.094 16.312 24.25 1 98.25 385 VAL A C 1
ATOM 3017 O O . VAL A 1 385 ? -4.219 17.172 24.328 1 98.25 385 VAL A O 1
ATOM 3020 N N . VAL A 1 386 ? -5.633 15.93 23.109 1 98 386 VAL A N 1
ATOM 3021 C CA . VAL A 1 386 ? -5.379 16.656 21.875 1 98 386 VAL A CA 1
ATOM 3022 C C . VAL A 1 386 ? -6.68 17.266 21.359 1 98 386 VAL A C 1
ATOM 3024 O O . VAL A 1 386 ? -7.727 16.609 21.375 1 98 386 VAL A O 1
ATOM 3027 N N . ALA A 1 387 ? -6.621 18.484 20.922 1 98.25 387 ALA A N 1
ATOM 3028 C CA . ALA A 1 387 ? -7.801 19.188 20.406 1 98.25 387 ALA A CA 1
ATOM 3029 C C . ALA A 1 387 ? -7.52 19.828 19.062 1 98.25 387 ALA A C 1
ATOM 3031 O O . ALA A 1 387 ? -6.371 20.141 18.734 1 98.25 387 ALA A O 1
ATOM 3032 N N . PHE A 1 388 ? -8.562 19.984 18.297 1 97.69 388 PHE A N 1
ATOM 3033 C CA . PHE A 1 388 ? -8.453 20.5 16.938 1 97.69 388 PHE A CA 1
ATOM 3034 C C . PHE A 1 388 ? -9.5 21.578 16.672 1 97.69 388 PHE A C 1
ATOM 3036 O O . PHE A 1 388 ? -10.602 21.531 17.219 1 97.69 388 PHE A O 1
ATOM 3043 N N . GLY A 1 389 ? -9.117 22.547 15.906 1 96.31 389 GLY A N 1
ATOM 3044 C CA . GLY A 1 389 ? -10 23.578 15.383 1 96.31 389 GLY A CA 1
ATOM 3045 C C . GLY A 1 389 ? -9.836 23.797 13.891 1 96.31 389 GLY A C 1
ATOM 3046 O O . GLY A 1 389 ? -8.859 23.344 13.297 1 96.31 389 GLY A O 1
ATOM 3047 N N . ALA A 1 390 ? -10.797 24.391 13.281 1 95.62 390 ALA A N 1
ATOM 3048 C CA . ALA A 1 390 ? -10.742 24.75 11.859 1 95.62 390 ALA A CA 1
ATOM 3049 C C . ALA A 1 390 ? -10.031 26.078 11.656 1 95.62 390 ALA A C 1
ATOM 3051 O O . ALA A 1 390 ? -9.094 26.406 12.383 1 95.62 390 ALA A O 1
ATOM 3052 N N . ASP A 1 391 ? -10.305 26.766 10.539 1 93.88 391 ASP A N 1
ATOM 3053 C CA . ASP A 1 391 ? -9.695 28.062 10.242 1 93.88 391 ASP A CA 1
ATOM 3054 C C . ASP A 1 391 ? -10.289 29.156 11.125 1 93.88 391 ASP A C 1
ATOM 3056 O O . ASP A 1 391 ? -11.398 29.625 10.875 1 93.88 391 ASP A O 1
ATOM 3060 N N . GLU A 1 392 ? -9.539 29.578 12.133 1 93.38 392 GLU A N 1
ATOM 3061 C CA . GLU A 1 392 ? -9.953 30.641 13.047 1 93.38 392 GLU A CA 1
ATOM 3062 C C . GLU A 1 392 ? -8.867 31.703 13.172 1 93.38 392 GLU A C 1
ATOM 3064 O O . GLU A 1 392 ? -8.789 32.406 14.18 1 93.38 392 GLU A O 1
ATOM 3069 N N . ARG A 1 393 ? -8.023 31.828 12.211 1 91.56 393 ARG A N 1
ATOM 3070 C CA . ARG A 1 393 ? -6.797 32.625 12.328 1 91.56 393 ARG A CA 1
ATOM 3071 C C . ARG A 1 393 ? -7.117 34.094 12.531 1 91.56 393 ARG A C 1
ATOM 3073 O O . ARG A 1 393 ? -6.309 34.844 13.086 1 91.56 393 ARG A O 1
ATOM 3080 N N . ASP A 1 394 ? -8.312 34.469 12.172 1 91.62 394 ASP A N 1
ATOM 3081 C CA . ASP A 1 394 ? -8.672 35.875 12.289 1 91.62 394 ASP A CA 1
ATOM 3082 C C . ASP A 1 394 ? -8.891 36.281 13.75 1 91.62 394 ASP A C 1
ATOM 3084 O O . ASP A 1 394 ? -8.703 37.438 14.117 1 91.62 394 ASP A O 1
ATOM 3088 N N . THR A 1 395 ? -9.188 35.281 14.562 1 92.5 395 THR A N 1
ATOM 3089 C CA . THR A 1 395 ? -9.586 35.625 15.922 1 92.5 395 THR A CA 1
ATOM 3090 C C . THR A 1 395 ? -8.82 34.781 16.938 1 92.5 395 THR A C 1
ATOM 3092 O O . THR A 1 395 ? -8.852 35.094 18.141 1 92.5 395 THR A O 1
ATOM 3095 N N . PHE A 1 396 ? -8.133 33.844 16.438 1 95.38 396 PHE A N 1
ATOM 3096 C CA . PHE A 1 396 ? -7.57 32.875 17.375 1 95.38 396 PHE A CA 1
ATOM 3097 C C . PHE A 1 396 ? -6.199 32.406 16.906 1 95.38 396 PHE A C 1
ATOM 3099 O O . PHE A 1 396 ? -6.09 31.703 15.898 1 95.38 396 PHE A O 1
ATOM 3106 N N . ILE A 1 397 ? -5.227 32.812 17.547 1 96 397 ILE A N 1
ATOM 3107 C CA . ILE A 1 397 ? -3.863 32.312 17.453 1 96 397 ILE A CA 1
ATOM 3108 C C . ILE A 1 397 ? -3.436 31.703 18.797 1 96 397 ILE A C 1
ATOM 3110 O O . ILE A 1 397 ? -3.02 32.438 19.703 1 96 397 ILE A O 1
ATOM 3114 N N . PRO A 1 398 ? -3.365 30.438 18.875 1 96.31 398 PRO A N 1
ATOM 3115 C CA . PRO A 1 398 ? -3.291 29.766 20.172 1 96.31 398 PRO A CA 1
ATOM 3116 C C . PRO A 1 398 ? -2.039 30.156 20.953 1 96.31 398 PRO A C 1
ATOM 3118 O O . PRO A 1 398 ? -2.086 30.266 22.188 1 96.31 398 PRO A O 1
ATOM 3121 N N . GLU A 1 399 ? -0.914 30.328 20.312 1 95.31 399 GLU A N 1
ATOM 3122 C CA . GLU A 1 399 ? 0.349 30.578 21 1 95.31 399 GLU A CA 1
ATOM 3123 C C . GLU A 1 399 ? 0.43 32 21.5 1 95.31 399 GLU A C 1
ATOM 3125 O O . GLU A 1 399 ? 1.315 32.344 22.281 1 95.31 399 GLU A O 1
ATOM 3130 N N . ASN A 1 400 ? -0.506 32.812 21.125 1 95.31 400 ASN A N 1
ATOM 3131 C CA . ASN A 1 400 ? -0.469 34.219 21.5 1 95.31 400 ASN A CA 1
ATOM 3132 C C . ASN A 1 400 ? -1.227 34.469 22.812 1 95.31 400 ASN A C 1
ATOM 3134 O O . ASN A 1 400 ? -1.037 35.5 23.453 1 95.31 400 ASN A O 1
ATOM 3138 N N . ASN A 1 401 ? -2.107 33.594 23.109 1 95.19 401 ASN A N 1
ATOM 3139 C CA . ASN A 1 401 ? -2.979 33.812 24.266 1 95.19 401 ASN A CA 1
ATOM 3140 C C . ASN A 1 401 ? -3.369 32.469 24.922 1 95.19 401 ASN A C 1
ATOM 3142 O O . ASN A 1 401 ? -4.414 31.906 24.609 1 95.19 401 ASN A O 1
ATOM 3146 N N . ALA A 1 402 ? -2.639 32.125 25.938 1 97.31 402 ALA A N 1
ATOM 3147 C CA . ALA A 1 402 ? -2.867 30.859 26.625 1 97.31 402 ALA A CA 1
ATOM 3148 C C . ALA A 1 402 ? -4.254 30.828 27.25 1 97.31 402 ALA A C 1
ATOM 3150 O O . ALA A 1 402 ? -4.914 29.781 27.25 1 97.31 402 ALA A O 1
ATOM 3151 N N . ALA A 1 403 ? -4.664 31.906 27.844 1 97.62 403 ALA A N 1
ATOM 3152 C CA . ALA A 1 403 ? -5.969 31.969 28.5 1 97.62 403 ALA A CA 1
ATOM 3153 C C . ALA A 1 403 ? -7.09 31.656 27.516 1 97.62 403 ALA A C 1
ATOM 3155 O O . ALA A 1 403 ? -8.023 30.922 27.844 1 97.62 403 ALA A O 1
ATOM 3156 N N . GLN A 1 404 ? -7 32.25 26.375 1 97.94 404 GLN A N 1
ATOM 3157 C CA . GLN A 1 404 ? -8 32 25.344 1 97.94 404 GLN A CA 1
ATOM 3158 C C . GLN A 1 404 ? -7.973 30.531 24.906 1 97.94 404 GLN A C 1
ATOM 3160 O O . GLN A 1 404 ? -9.023 29.938 24.672 1 97.94 404 GLN A O 1
ATOM 3165 N N . THR A 1 405 ? -6.77 29.984 24.719 1 98.38 405 THR A N 1
ATOM 3166 C CA . THR A 1 405 ? -6.621 28.594 24.328 1 98.38 405 THR A CA 1
ATOM 3167 C C . THR A 1 405 ? -7.203 27.672 25.406 1 98.38 405 THR A C 1
ATOM 3169 O O . THR A 1 405 ? -7.922 26.719 25.078 1 98.38 405 THR A O 1
ATOM 3172 N N . ILE A 1 406 ? -6.938 27.938 26.641 1 98.62 406 ILE A N 1
ATOM 3173 C CA . ILE A 1 406 ? -7.445 27.156 27.75 1 98.62 406 ILE A CA 1
ATOM 3174 C C . ILE A 1 406 ? -8.961 27.281 27.828 1 98.62 406 ILE A C 1
ATOM 3176 O O . ILE A 1 406 ? -9.664 26.297 28.078 1 98.62 406 ILE A O 1
ATOM 3180 N N . GLU A 1 407 ? -9.453 28.484 27.594 1 98.44 407 GLU A N 1
ATOM 3181 C CA . GLU A 1 407 ? -10.898 28.672 27.562 1 98.44 407 GLU A CA 1
ATOM 3182 C C . GLU A 1 407 ? -11.539 27.859 26.453 1 98.44 407 GLU A C 1
ATOM 3184 O O . GLU A 1 407 ? -12.586 27.25 26.656 1 98.44 407 GLU A O 1
ATOM 3189 N N . ALA A 1 408 ? -10.938 27.891 25.25 1 98.12 408 ALA A N 1
ATOM 3190 C CA . ALA A 1 408 ? -11.445 27.109 24.125 1 98.12 408 ALA A CA 1
ATOM 3191 C C . ALA A 1 408 ? -11.5 25.625 24.469 1 98.12 408 ALA A C 1
ATOM 3193 O O . ALA A 1 408 ? -12.461 24.922 24.109 1 98.12 408 ALA A O 1
ATOM 3194 N N . LEU A 1 409 ? -10.492 25.094 25.172 1 98.5 409 LEU A N 1
ATOM 3195 C CA . LEU A 1 409 ? -10.477 23.719 25.625 1 98.5 409 LEU A CA 1
ATOM 3196 C C . LEU A 1 409 ? -11.617 23.453 26.609 1 98.5 409 LEU A C 1
ATOM 3198 O O . LEU A 1 409 ? -12.336 22.453 26.469 1 98.5 409 LEU A O 1
ATOM 3202 N N . ASN A 1 410 ? -11.812 24.375 27.484 1 98.44 410 ASN A N 1
ATOM 3203 C CA . ASN A 1 410 ? -12.844 24.219 28.516 1 98.44 410 ASN A CA 1
ATOM 3204 C C . ASN A 1 410 ? -14.242 24.297 27.922 1 98.44 410 ASN A C 1
ATOM 3206 O O . ASN A 1 410 ? -15.203 23.797 28.5 1 98.44 410 ASN A O 1
ATOM 3210 N N . LYS A 1 411 ? -14.344 24.969 26.812 1 97.69 411 LYS A N 1
ATOM 3211 C CA . LYS A 1 411 ? -15.633 25.047 26.125 1 97.69 411 LYS A CA 1
ATOM 3212 C C . LYS A 1 411 ? -16.016 23.688 25.531 1 97.69 411 LYS A C 1
ATOM 3214 O O . LYS A 1 411 ? -17.203 23.375 25.422 1 97.69 411 LYS A O 1
ATOM 3219 N N . ILE A 1 412 ? -15.016 22.844 25.125 1 97.88 412 ILE A N 1
ATOM 3220 C CA . ILE A 1 412 ? -15.328 21.516 24.641 1 97.88 412 ILE A CA 1
ATOM 3221 C C . ILE A 1 412 ? -15.719 20.625 25.828 1 97.88 412 ILE A C 1
ATOM 3223 O O . ILE A 1 412 ? -16.688 19.875 25.75 1 97.88 412 ILE A O 1
ATOM 3227 N N . HIS A 1 413 ? -14.969 20.719 26.859 1 97.75 413 HIS A N 1
ATOM 3228 C CA . HIS A 1 413 ? -15.148 19.969 28.094 1 97.75 413 HIS A CA 1
ATOM 3229 C C . HIS A 1 413 ? -14.383 20.609 29.234 1 97.75 413 HIS A C 1
ATOM 3231 O O . HIS A 1 413 ? -13.211 20.953 29.094 1 97.75 413 HIS A O 1
ATOM 3237 N N . PRO A 1 414 ? -15.062 20.766 30.422 1 97.75 414 PRO A N 1
ATOM 3238 C CA . PRO A 1 414 ? -14.312 21.297 31.562 1 97.75 414 PRO A CA 1
ATOM 3239 C C . PRO A 1 414 ? -13.055 20.484 31.875 1 97.75 414 PRO A C 1
ATOM 3241 O O . PRO A 1 414 ? -13.125 19.25 31.984 1 97.75 414 PRO A O 1
ATOM 3244 N N . MET A 1 415 ? -11.867 21.172 32.062 1 98.25 415 MET A N 1
ATOM 3245 C CA . MET A 1 415 ? -10.609 20.484 32.344 1 98.25 415 MET A CA 1
ATOM 3246 C C . MET A 1 415 ? -9.617 21.422 33 1 98.25 415 MET A C 1
ATOM 3248 O O . MET A 1 415 ? -9.656 22.641 32.781 1 98.25 415 MET A O 1
ATOM 3252 N N . ASP A 1 416 ? -8.766 20.875 33.812 1 98.5 416 ASP A N 1
ATOM 3253 C CA . ASP A 1 416 ? -7.699 21.609 34.5 1 98.5 416 ASP A CA 1
ATOM 3254 C C . ASP A 1 416 ? -6.375 21.453 33.75 1 98.5 416 ASP A C 1
ATOM 3256 O O . ASP A 1 416 ? -5.609 20.531 34.031 1 98.5 416 ASP A O 1
ATOM 3260 N N . VAL A 1 417 ? -6.051 22.438 32.938 1 98.69 417 VAL A N 1
ATOM 3261 C CA . VAL A 1 417 ? -4.895 22.375 32.062 1 98.69 417 VAL A CA 1
ATOM 3262 C C . VAL A 1 417 ? -3.625 22.703 32.844 1 98.69 417 VAL A C 1
ATOM 3264 O O . VAL A 1 417 ? -3.535 23.75 33.5 1 98.69 417 VAL A O 1
ATOM 3267 N N . LYS A 1 418 ? -2.609 21.797 32.75 1 98.44 418 LYS A N 1
ATOM 3268 C CA . LYS A 1 418 ? -1.34 21.953 33.438 1 98.44 418 LYS A CA 1
ATOM 3269 C C . LYS A 1 418 ? -0.224 22.344 32.469 1 98.44 418 LYS A C 1
ATOM 3271 O O . LYS A 1 418 ? 0.789 22.906 32.875 1 98.44 418 LYS A O 1
ATOM 3276 N N . ARG A 1 419 ? -0.388 22 31.266 1 98.56 419 ARG A N 1
ATOM 3277 C CA . ARG A 1 419 ? 0.598 22.266 30.219 1 98.56 419 ARG A CA 1
ATOM 3278 C C . ARG A 1 419 ? -0.057 22.312 28.844 1 98.56 419 ARG A C 1
ATOM 3280 O O . ARG A 1 419 ? -1.001 21.562 28.578 1 98.56 419 ARG A O 1
ATOM 3287 N N . LEU A 1 420 ? 0.323 23.25 28.047 1 98.69 420 LEU A N 1
ATOM 3288 C CA . LEU A 1 420 ? 0.006 23.266 26.625 1 98.69 420 LEU A CA 1
ATOM 3289 C C . LEU A 1 420 ? 1.265 23.094 25.781 1 98.69 420 LEU A C 1
ATOM 3291 O O . LEU A 1 420 ? 2.328 23.609 26.125 1 98.69 420 LEU A O 1
ATOM 3295 N N . MET A 1 421 ? 1.175 22.328 24.781 1 98.19 421 MET A N 1
ATOM 3296 C CA . MET A 1 421 ? 2.193 22.234 23.734 1 98.19 421 MET A CA 1
ATOM 3297 C C . MET A 1 421 ? 1.566 22.359 22.344 1 98.19 421 MET A C 1
ATOM 3299 O O . MET A 1 421 ? 0.534 21.734 22.078 1 98.19 421 MET A O 1
ATOM 3303 N N . LEU A 1 422 ? 2.184 23.203 21.516 1 97.75 422 LEU A N 1
ATOM 3304 C CA . LEU A 1 422 ? 1.606 23.328 20.188 1 97.75 422 LEU A CA 1
ATOM 3305 C C . LEU A 1 422 ? 2.643 23.844 19.203 1 97.75 422 LEU A C 1
ATOM 3307 O O . LEU A 1 422 ? 3.674 24.391 19.594 1 97.75 422 LEU A O 1
ATOM 3311 N N . HIS A 1 423 ? 2.441 23.531 18 1 97.69 423 HIS A N 1
ATOM 3312 C CA . HIS A 1 423 ? 3.051 24.141 16.828 1 97.69 423 HIS A CA 1
ATOM 3313 C C . HIS A 1 423 ? 1.99 24.625 15.836 1 97.69 423 HIS A C 1
ATOM 3315 O O . HIS A 1 423 ? 1.311 23.797 15.203 1 97.69 423 HIS A O 1
ATOM 3321 N N . ASN A 1 424 ? 1.833 25.922 15.734 1 96.94 424 ASN A N 1
ATOM 3322 C CA . ASN A 1 424 ? 0.83 26.453 14.82 1 96.94 424 ASN A CA 1
ATOM 3323 C C . ASN A 1 424 ? 1.347 26.5 13.391 1 96.94 424 ASN A C 1
ATOM 3325 O O . ASN A 1 424 ? 2.096 27.406 13.023 1 96.94 424 ASN A O 1
ATOM 3329 N N . TRP A 1 425 ? 0.897 25.656 12.57 1 97.25 425 TRP A N 1
ATOM 3330 C CA . TRP A 1 425 ? 1.37 25.5 11.195 1 97.25 425 TRP A CA 1
ATOM 3331 C C . TRP A 1 425 ? 0.896 26.672 10.328 1 97.25 425 TRP A C 1
ATOM 3333 O O . TRP A 1 425 ? 1.527 27 9.32 1 97.25 425 TRP A O 1
ATOM 3343 N N . ALA A 1 426 ? -0.207 27.266 10.703 1 95.88 426 ALA A N 1
ATOM 3344 C CA . ALA A 1 426 ? -0.759 28.391 9.953 1 95.88 426 ALA A CA 1
ATOM 3345 C C . ALA A 1 426 ? 0.164 29.609 10.023 1 95.88 426 ALA A C 1
ATOM 3347 O O . ALA A 1 426 ? 0.316 30.344 9.039 1 95.88 426 ALA A O 1
ATOM 3348 N N . THR A 1 427 ? 0.825 29.766 11.117 1 95.25 427 THR A N 1
ATOM 3349 C CA . THR A 1 427 ? 1.669 30.938 11.297 1 95.25 427 THR A CA 1
ATOM 3350 C C . THR A 1 427 ? 3.135 30.594 11.055 1 95.25 427 THR A C 1
ATOM 3352 O O . THR A 1 427 ? 3.992 31.484 11.047 1 95.25 427 THR A O 1
ATOM 3355 N N . ASP A 1 428 ? 3.477 29.312 10.898 1 96.75 428 ASP A N 1
ATOM 3356 C CA . ASP A 1 428 ? 4.84 28.891 10.594 1 96.75 428 ASP A CA 1
ATOM 3357 C C . ASP A 1 428 ? 5.281 29.375 9.219 1 96.75 428 ASP A C 1
ATOM 3359 O O . ASP A 1 428 ? 4.672 29.031 8.203 1 96.75 428 ASP 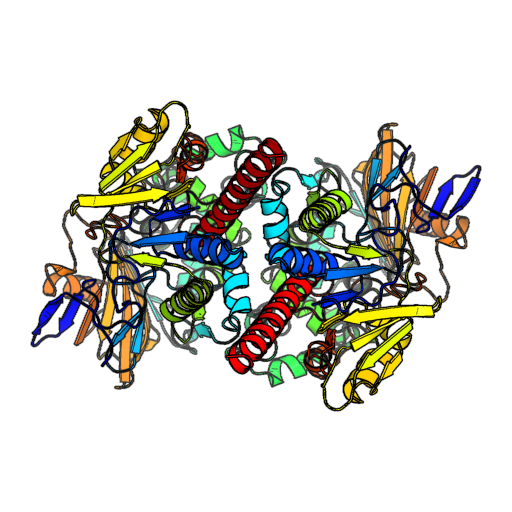A O 1
ATOM 3363 N N . PRO A 1 429 ? 6.336 30.188 9.141 1 97.31 429 PRO A N 1
ATOM 3364 C CA . PRO A 1 429 ? 6.711 30.797 7.863 1 97.31 429 PRO A CA 1
ATOM 3365 C C . PRO A 1 429 ? 7.164 29.766 6.832 1 97.31 429 PRO A C 1
ATOM 3367 O O . PRO A 1 429 ? 7.242 30.062 5.641 1 97.31 429 PRO A O 1
ATOM 3370 N N . PHE A 1 430 ? 7.453 28.516 7.234 1 98.25 430 PHE A N 1
ATOM 3371 C CA . PHE A 1 430 ? 7.961 27.516 6.32 1 98.25 430 PHE A CA 1
ATOM 3372 C C . PHE A 1 430 ? 6.883 26.484 6.004 1 98.25 430 PHE A C 1
ATOM 3374 O O . PHE A 1 430 ? 7.156 25.469 5.348 1 98.25 430 PHE A O 1
ATOM 3381 N N . SER A 1 431 ? 5.629 26.672 6.484 1 97.94 431 SER A N 1
ATOM 3382 C CA . SER A 1 431 ? 4.504 25.797 6.168 1 97.94 431 SER A CA 1
ATOM 3383 C C . SER A 1 431 ? 3.314 26.594 5.645 1 97.94 431 SER A C 1
ATOM 3385 O O . SER A 1 431 ? 2.77 26.281 4.582 1 97.94 431 SER A O 1
ATOM 3387 N N . LYS A 1 432 ? 2.934 27.609 6.414 1 97.94 432 LYS A N 1
ATOM 3388 C CA . LYS A 1 432 ? 1.819 28.516 6.125 1 97.94 432 LYS A CA 1
ATOM 3389 C C . LYS A 1 432 ? 0.527 27.734 5.906 1 97.94 432 LYS A C 1
ATOM 3391 O O . LYS A 1 432 ? -0.27 28.078 5.031 1 97.94 432 LYS A O 1
ATOM 3396 N N . GLY A 1 433 ? 0.343 26.688 6.656 1 97.44 433 GLY A N 1
ATOM 3397 C CA . GLY A 1 433 ? -0.849 25.859 6.621 1 97.44 433 GLY A CA 1
ATOM 3398 C C . GLY A 1 433 ? -0.591 24.438 7.047 1 97.44 433 GLY A C 1
ATOM 3399 O O . GLY A 1 433 ? 0.559 24.031 7.246 1 97.44 433 GLY A O 1
ATOM 3400 N N . GLY A 1 434 ? -1.669 23.656 7.254 1 96.88 434 GLY A N 1
ATOM 3401 C CA . GLY A 1 434 ? -1.604 22.234 7.586 1 96.88 434 GLY A CA 1
ATOM 3402 C C . GLY A 1 434 ? -1.566 21.328 6.367 1 96.88 434 GLY A C 1
ATOM 3403 O O . GLY A 1 434 ? -0.913 21.656 5.371 1 96.88 434 GLY A O 1
ATOM 3404 N N . PRO A 1 435 ? -2.102 20.141 6.438 1 96.31 435 PRO A N 1
ATOM 3405 C CA . PRO A 1 435 ? -2.154 19.25 5.27 1 96.31 435 PRO A CA 1
ATOM 3406 C C . PRO A 1 435 ? -3.062 19.781 4.164 1 96.31 435 PRO A C 1
ATOM 3408 O O . PRO A 1 435 ? -4.141 20.312 4.449 1 96.31 435 PRO A O 1
ATOM 3411 N N . ALA A 1 436 ? -2.719 19.562 2.998 1 98 436 ALA A N 1
ATOM 3412 C CA . ALA A 1 436 ? -3.328 20.281 1.878 1 98 436 ALA A CA 1
ATOM 3413 C C . ALA A 1 436 ? -4.719 19.719 1.568 1 98 436 ALA A C 1
ATOM 3415 O O . ALA A 1 436 ? -4.875 18.531 1.331 1 98 436 ALA A O 1
ATOM 3416 N N . TRP A 1 437 ? -5.676 20.531 1.606 1 98.19 437 TRP A N 1
ATOM 3417 C CA . TRP A 1 437 ? -7.023 20.391 1.067 1 98.19 437 TRP A CA 1
ATOM 3418 C C . TRP A 1 437 ? -7.355 21.547 0.125 1 98.19 437 TRP A C 1
ATOM 3420 O O . TRP A 1 437 ? -6.883 22.672 0.317 1 98.19 437 TRP A O 1
ATOM 3430 N N . TRP A 1 438 ? -8.109 21.234 -0.919 1 98.25 438 TRP A N 1
ATOM 3431 C CA . TRP A 1 438 ? -8.227 22.203 -2.002 1 98.25 438 TRP A CA 1
ATOM 3432 C C . TRP A 1 438 ? -9.641 22.766 -2.09 1 98.25 438 TRP A C 1
ATOM 3434 O O . TRP A 1 438 ? -10.57 22.203 -1.508 1 98.25 438 TRP A O 1
ATOM 3444 N N . GLN A 1 439 ? -9.773 23.906 -2.691 1 98.19 439 GLN A N 1
ATOM 3445 C CA . GLN A 1 439 ? -11.086 24.469 -2.99 1 98.19 439 GLN A CA 1
ATOM 3446 C C . GLN A 1 439 ? -11.711 23.812 -4.211 1 98.19 439 GLN A C 1
ATOM 3448 O O . GLN A 1 439 ? -11.023 23.156 -4.988 1 98.19 439 GLN A O 1
ATOM 3453 N N . PRO A 1 440 ? -13.039 24.016 -4.422 1 98.44 440 PRO A N 1
ATOM 3454 C CA . PRO A 1 440 ? -13.719 23.391 -5.562 1 98.44 440 PRO A CA 1
ATOM 3455 C C . PRO A 1 440 ? -13.094 23.781 -6.902 1 98.44 440 PRO A C 1
ATOM 3457 O O . PRO A 1 440 ? -12.773 24.953 -7.125 1 98.44 440 PRO A O 1
ATOM 3460 N N . GLY A 1 441 ? -12.828 22.766 -7.707 1 98.06 441 GLY A N 1
ATOM 3461 C CA . GLY A 1 441 ? -12.312 22.984 -9.047 1 98.06 441 GLY A CA 1
ATOM 3462 C C . GLY A 1 441 ? -10.797 23 -9.109 1 98.06 441 GLY A C 1
ATOM 3463 O O . GLY A 1 441 ? -10.211 22.875 -10.188 1 98.06 441 GLY A O 1
ATOM 3464 N N . TYR A 1 442 ? -10.156 23.109 -8.031 1 98.12 442 TYR A N 1
ATOM 3465 C CA . TYR A 1 442 ? -8.711 23.297 -7.984 1 98.12 442 TYR A CA 1
ATOM 3466 C C . TYR A 1 442 ? -7.98 22.062 -8.5 1 98.12 442 TYR A C 1
ATOM 3468 O O . TYR A 1 442 ? -7.039 22.172 -9.297 1 98.12 442 TYR A O 1
ATOM 3476 N N . MET A 1 443 ? -8.375 20.875 -8.062 1 97.44 443 MET A N 1
ATOM 3477 C CA . MET A 1 443 ? -7.668 19.641 -8.391 1 97.44 443 MET A CA 1
ATOM 3478 C C . MET A 1 443 ? -7.676 19.391 -9.898 1 97.44 443 MET A C 1
ATOM 3480 O O . MET A 1 443 ? -6.625 19.172 -10.5 1 97.44 443 MET A O 1
ATOM 3484 N N . SER A 1 444 ? -8.82 19.438 -10.516 1 96.56 444 SER A N 1
ATOM 3485 C CA . SER A 1 444 ? -8.93 19.125 -11.938 1 96.56 444 SER A CA 1
ATOM 3486 C C . SER A 1 444 ? -8.203 20.156 -12.781 1 96.56 444 SER A C 1
ATOM 3488 O O . SER A 1 444 ? -7.699 19.844 -13.867 1 96.56 444 SER A O 1
ATOM 3490 N N . LYS A 1 445 ? -8.094 21.344 -12.258 1 96.88 445 LYS A N 1
ATOM 3491 C CA . LYS A 1 445 ? -7.496 22.422 -13.031 1 96.88 445 LYS A CA 1
ATOM 3492 C C . LYS A 1 445 ? -5.98 22.469 -12.852 1 96.88 445 LYS A C 1
ATOM 3494 O O . LYS A 1 445 ? -5.246 22.766 -13.789 1 96.88 445 LYS A O 1
ATOM 3499 N N . TYR A 1 446 ? -5.469 22.203 -11.672 1 97.69 446 TYR A N 1
ATOM 3500 C CA . TYR A 1 446 ? -4.105 22.625 -11.383 1 97.69 446 TYR A CA 1
ATOM 3501 C C . TYR A 1 446 ? -3.234 21.438 -10.992 1 97.69 446 TYR A C 1
ATOM 3503 O O . TYR A 1 446 ? -2.004 21.531 -10.977 1 97.69 446 TYR A O 1
ATOM 3511 N N . GLN A 1 447 ? -3.758 20.312 -10.648 1 95.94 447 GLN A N 1
ATOM 3512 C CA . GLN A 1 447 ? -2.949 19.219 -10.094 1 95.94 447 GLN A CA 1
ATOM 3513 C C . GLN A 1 447 ? -1.829 18.828 -11.047 1 95.94 447 GLN A C 1
ATOM 3515 O O . GLN A 1 447 ? -0.672 18.703 -10.641 1 95.94 447 GLN A O 1
ATOM 3520 N N . ASP A 1 448 ? -2.154 18.594 -12.312 1 94.62 448 ASP A N 1
ATOM 3521 C CA . ASP A 1 448 ? -1.147 18.188 -13.289 1 94.62 448 ASP A CA 1
ATOM 3522 C C . ASP A 1 448 ? -0.024 19.219 -13.375 1 94.62 448 ASP A C 1
ATOM 3524 O O . ASP A 1 448 ? 1.154 18.859 -13.414 1 94.62 448 ASP A O 1
ATOM 3528 N N . GLU A 1 449 ? -0.411 20.469 -13.383 1 97.06 449 GLU A N 1
ATOM 3529 C CA . GLU A 1 449 ? 0.558 21.547 -13.492 1 97.06 449 GLU A CA 1
ATOM 3530 C C . GLU A 1 449 ? 1.478 21.594 -12.273 1 97.06 449 GLU A C 1
ATOM 3532 O O . GLU A 1 449 ? 2.672 21.875 -12.406 1 97.06 449 GLU A O 1
ATOM 3537 N N . LEU A 1 450 ? 0.922 21.312 -11.133 1 97.94 450 LEU A N 1
ATOM 3538 C CA . LEU A 1 450 ? 1.689 21.375 -9.898 1 97.94 450 LEU A CA 1
ATOM 3539 C C . LEU A 1 450 ? 2.688 20.219 -9.812 1 97.94 450 LEU A C 1
ATOM 3541 O O . LEU A 1 450 ? 3.641 20.281 -9.031 1 97.94 450 LEU A O 1
ATOM 3545 N N . GLN A 1 451 ? 2.488 19.203 -10.633 1 96.19 451 GLN A N 1
ATOM 3546 C CA . GLN A 1 451 ? 3.322 18.016 -10.539 1 96.19 451 GLN A CA 1
ATOM 3547 C C . GLN A 1 451 ? 4.402 18.016 -11.625 1 96.19 451 GLN A C 1
ATOM 3549 O O . GLN A 1 451 ? 5.359 17.234 -11.547 1 96.19 451 GLN A O 1
ATOM 3554 N N . ILE A 1 452 ? 4.293 18.859 -12.656 1 96.25 452 ILE A N 1
ATOM 3555 C CA . ILE A 1 452 ? 5.258 18.859 -13.75 1 96.25 452 ILE A CA 1
ATOM 3556 C C . ILE A 1 452 ? 6.488 19.672 -13.359 1 96.25 452 ILE A C 1
ATOM 3558 O O . ILE A 1 452 ? 6.379 20.641 -12.602 1 96.25 452 ILE A O 1
ATOM 3562 N N . ARG A 1 453 ? 7.602 19.328 -13.867 1 97 453 ARG A N 1
ATOM 3563 C CA . ARG A 1 453 ? 8.859 20.016 -13.57 1 97 453 ARG A CA 1
ATOM 3564 C C . ARG A 1 453 ? 8.922 21.359 -14.289 1 97 453 ARG A C 1
ATOM 3566 O O . ARG A 1 453 ? 8.164 21.609 -15.227 1 97 453 ARG A O 1
ATOM 3573 N N . HIS A 1 454 ? 9.68 22.234 -13.82 1 97.12 454 HIS A N 1
ATOM 3574 C CA . HIS A 1 454 ? 10.094 23.484 -14.445 1 97.12 454 HIS A CA 1
ATOM 3575 C C . HIS A 1 454 ? 11.57 23.453 -14.828 1 97.12 454 HIS A C 1
ATOM 3577 O O . HIS A 1 454 ? 12.43 23.812 -14.031 1 97.12 454 HIS A O 1
ATOM 3583 N N . GLY A 1 455 ? 11.867 23.031 -16.156 1 96.38 455 GLY A N 1
ATOM 3584 C CA . GLY A 1 455 ? 13.25 22.766 -16.531 1 96.38 455 GLY A CA 1
ATOM 3585 C C . GLY A 1 455 ? 13.883 21.656 -15.719 1 96.38 455 GLY A C 1
ATOM 3586 O O . GLY A 1 455 ? 13.344 20.547 -15.648 1 96.38 455 GLY A O 1
ATOM 3587 N N . ASP A 1 456 ? 14.969 21.984 -15.023 1 97.69 456 ASP A N 1
ATOM 3588 C CA . ASP A 1 456 ? 15.695 20.984 -14.234 1 97.69 456 ASP A CA 1
ATOM 3589 C C . ASP A 1 456 ? 15.258 21.031 -12.766 1 97.69 456 ASP A C 1
ATOM 3591 O O . ASP A 1 456 ? 15.898 20.422 -11.906 1 97.69 456 ASP A O 1
ATOM 3595 N N . VAL A 1 457 ? 14.141 21.703 -12.523 1 98.38 457 VAL A N 1
ATOM 3596 C CA . VAL A 1 457 ? 13.578 21.797 -11.18 1 98.38 457 VAL A CA 1
ATOM 3597 C C . VAL A 1 457 ? 12.336 20.906 -11.078 1 98.38 457 VAL A C 1
ATOM 3599 O O . VAL A 1 457 ? 11.305 21.203 -11.672 1 98.38 457 VAL A O 1
ATOM 3602 N N . PHE A 1 458 ? 12.461 19.844 -10.281 1 98.62 458 PHE A N 1
ATOM 3603 C CA . PHE A 1 458 ? 11.32 18.969 -10.016 1 98.62 458 PHE A CA 1
ATOM 3604 C C . PHE A 1 458 ? 10.5 19.5 -8.844 1 98.62 458 PHE A C 1
ATOM 3606 O O . PHE A 1 458 ? 11.047 20.109 -7.922 1 98.62 458 PHE A O 1
ATOM 3613 N N . PHE A 1 459 ? 9.203 19.266 -8.906 1 98.62 459 PHE A N 1
ATOM 3614 C CA . PHE A 1 459 ? 8.273 19.625 -7.832 1 98.62 459 PHE A CA 1
ATOM 3615 C C . PHE A 1 459 ? 7.703 18.375 -7.176 1 98.62 459 PHE A C 1
ATOM 3617 O O . PHE A 1 459 ? 6.98 17.609 -7.812 1 98.62 459 PHE A O 1
ATOM 3624 N N . ALA A 1 460 ? 8.062 18.156 -5.926 1 98.19 460 ALA A N 1
ATOM 3625 C CA . ALA A 1 460 ? 7.668 16.984 -5.16 1 98.19 460 ALA A CA 1
ATOM 3626 C C . ALA A 1 460 ? 7.113 17.375 -3.793 1 98.19 460 ALA A C 1
ATOM 3628 O O . ALA A 1 460 ? 7.875 17.719 -2.889 1 98.19 460 ALA A O 1
ATOM 3629 N N . SER A 1 461 ? 5.789 17.25 -3.648 1 97.94 461 SER A N 1
ATOM 3630 C CA . SER A 1 461 ? 5.195 17.641 -2.373 1 97.94 461 SER A CA 1
ATOM 3631 C C . SER A 1 461 ? 3.957 16.797 -2.064 1 97.94 461 SER A C 1
ATOM 3633 O O . SER A 1 461 ? 3.236 16.391 -2.975 1 97.94 461 SER A O 1
ATOM 3635 N N . ALA A 1 462 ? 3.707 16.609 -0.775 1 98.06 462 ALA A N 1
ATOM 3636 C CA . ALA A 1 462 ? 2.469 15.969 -0.34 1 98.06 462 ALA A CA 1
ATOM 3637 C C . ALA A 1 462 ? 1.25 16.781 -0.775 1 98.06 462 ALA A C 1
ATOM 3639 O O . ALA A 1 462 ? 0.158 16.234 -0.938 1 98.06 462 ALA A O 1
ATOM 3640 N N . ASP A 1 463 ? 1.409 18.062 -1.023 1 98.5 463 ASP A N 1
ATOM 3641 C CA . ASP A 1 463 ? 0.312 19 -1.228 1 98.5 463 ASP A CA 1
ATOM 3642 C C . ASP A 1 463 ? -0.364 18.781 -2.578 1 98.5 463 ASP A C 1
ATOM 3644 O O . ASP A 1 463 ? -1.458 19.281 -2.824 1 98.5 463 ASP A O 1
ATOM 3648 N N . TRP A 1 464 ? 0.328 18.047 -3.455 1 97.94 464 TRP A N 1
ATOM 3649 C CA . TRP A 1 464 ? -0.308 17.734 -4.727 1 97.94 464 TRP A CA 1
ATOM 3650 C C . TRP A 1 464 ? -0.105 16.266 -5.078 1 97.94 464 TRP A C 1
ATOM 3652 O O . TRP A 1 464 ? -0.041 15.898 -6.258 1 97.94 464 TRP A O 1
ATOM 3662 N N . ALA A 1 465 ? 0.159 15.391 -4.055 1 97.38 465 ALA A N 1
ATOM 3663 C CA . ALA A 1 465 ? 0.32 13.953 -4.258 1 97.38 465 ALA A CA 1
ATOM 3664 C C . ALA A 1 465 ? -0.954 13.328 -4.824 1 97.38 465 ALA A C 1
ATOM 3666 O O . ALA A 1 465 ? -2.033 13.922 -4.73 1 97.38 465 ALA A O 1
ATOM 3667 N N . HIS A 1 466 ? -0.762 12.156 -5.395 1 94.12 466 HIS A N 1
ATOM 3668 C CA . HIS A 1 466 ? -1.914 11.367 -5.828 1 94.12 466 HIS A CA 1
ATOM 3669 C C . HIS A 1 466 ? -2.551 10.633 -4.656 1 94.12 466 HIS A C 1
ATOM 3671 O O . HIS A 1 466 ? -1.851 10.172 -3.752 1 94.12 466 HIS A O 1
ATOM 3677 N N . GLY A 1 467 ? -3.764 10.453 -4.621 1 92.44 467 GLY A N 1
ATOM 3678 C CA . GLY A 1 467 ? -4.461 9.648 -3.633 1 92.44 467 GLY A CA 1
ATOM 3679 C C . GLY A 1 467 ? -4.383 10.219 -2.23 1 92.44 467 GLY A C 1
ATOM 3680 O O . GLY A 1 467 ? -5.238 11.008 -1.826 1 92.44 467 GLY A O 1
ATOM 3681 N N . TRP A 1 468 ? -3.23 9.953 -1.483 1 97.06 468 TRP A N 1
ATOM 3682 C CA . TRP A 1 468 ? -3.064 10.312 -0.081 1 97.06 468 TRP A CA 1
ATOM 3683 C C . TRP A 1 468 ? -2.453 11.711 0.051 1 97.06 468 TRP A C 1
ATOM 3685 O O . TRP A 1 468 ? -1.485 11.898 0.79 1 97.06 468 TRP A O 1
ATOM 3695 N N . ARG A 1 469 ? -3.186 12.57 -0.636 1 95.62 469 ARG A N 1
ATOM 3696 C CA . ARG A 1 469 ? -2.85 13.969 -0.393 1 95.62 469 ARG A CA 1
ATOM 3697 C C . ARG A 1 469 ? -3.133 14.359 1.055 1 95.62 469 ARG A C 1
ATOM 3699 O O . ARG A 1 469 ? -4.117 13.906 1.642 1 95.62 469 ARG A O 1
ATOM 3706 N N . ALA A 1 470 ? -2.342 15.047 1.727 1 94 470 ALA A N 1
ATOM 3707 C CA . ALA A 1 470 ? -2.514 15.516 3.098 1 94 470 ALA A CA 1
ATOM 3708 C C . ALA A 1 470 ? -1.99 14.492 4.102 1 94 470 ALA A C 1
ATOM 3710 O O . ALA A 1 470 ? -2.234 14.609 5.305 1 94 470 ALA A O 1
ATOM 3711 N N . ALA A 1 471 ? -1.429 13.367 3.566 1 97.31 471 ALA A N 1
ATOM 3712 C CA . ALA A 1 471 ? -0.879 12.344 4.445 1 97.31 471 ALA A CA 1
ATOM 3713 C C . ALA A 1 471 ? 0.612 12.141 4.191 1 97.31 471 ALA A C 1
ATOM 3715 O O . ALA A 1 471 ? 1.141 12.594 3.172 1 97.31 471 ALA A O 1
ATOM 3716 N N . ILE A 1 472 ? 1.274 11.484 5.094 1 98.31 472 ILE A N 1
ATOM 3717 C CA . ILE A 1 472 ? 2.695 11.164 5.016 1 98.31 472 ILE A CA 1
ATOM 3718 C C . ILE A 1 472 ? 2.975 10.352 3.752 1 98.31 472 ILE A C 1
ATOM 3720 O O . ILE A 1 472 ? 3.982 10.57 3.076 1 98.31 472 ILE A O 1
ATOM 3724 N N . ASP A 1 473 ? 2.035 9.523 3.412 1 98.5 473 ASP A N 1
ATOM 3725 C CA . ASP A 1 473 ? 2.182 8.633 2.264 1 98.5 473 ASP A CA 1
ATOM 3726 C C . ASP A 1 473 ? 2.342 9.422 0.969 1 98.5 473 ASP A C 1
ATOM 3728 O O . ASP A 1 473 ? 3.131 9.047 0.099 1 98.5 473 ASP A O 1
ATOM 3732 N N . GLY A 1 474 ? 1.548 10.484 0.834 1 98.25 474 GLY A N 1
ATOM 3733 C CA . GLY A 1 474 ? 1.665 11.32 -0.349 1 98.25 474 GLY A CA 1
ATOM 3734 C C . GLY A 1 474 ? 3.025 11.984 -0.483 1 98.25 474 GLY A C 1
ATOM 3735 O O . GLY A 1 474 ? 3.541 12.133 -1.593 1 98.25 474 GLY A O 1
ATOM 3736 N N . ALA A 1 475 ? 3.625 12.398 0.626 1 98.75 475 ALA A N 1
ATOM 3737 C CA . ALA A 1 475 ? 4.965 12.977 0.617 1 98.75 475 ALA A CA 1
ATOM 3738 C C . ALA A 1 475 ? 6 11.961 0.152 1 98.75 475 ALA A C 1
ATOM 3740 O O . ALA A 1 475 ? 6.816 12.25 -0.728 1 98.75 475 ALA A O 1
ATOM 3741 N N . LEU A 1 476 ? 5.922 10.781 0.747 1 98.75 476 LEU A N 1
ATOM 3742 C CA . LEU A 1 476 ? 6.855 9.727 0.387 1 98.75 476 LEU A CA 1
ATOM 3743 C C . LEU A 1 476 ? 6.707 9.344 -1.083 1 98.75 476 LEU A C 1
ATOM 3745 O O . LEU A 1 476 ? 7.707 9.156 -1.783 1 98.75 476 LEU A O 1
ATOM 3749 N N . GLU A 1 477 ? 5.457 9.258 -1.545 1 98.44 477 GLU A N 1
ATOM 3750 C CA . GLU A 1 477 ? 5.176 8.992 -2.951 1 98.44 477 GLU A CA 1
ATOM 3751 C C . GLU A 1 477 ? 5.887 9.992 -3.857 1 98.44 477 GLU A C 1
ATOM 3753 O O . GLU A 1 477 ? 6.605 9.602 -4.781 1 98.44 477 GLU A O 1
ATOM 3758 N N . GLN A 1 478 ? 5.711 11.273 -3.59 1 98.44 478 GLN A N 1
ATOM 3759 C CA . GLN A 1 478 ? 6.254 12.336 -4.43 1 98.44 478 GLN A CA 1
ATOM 3760 C C . GLN A 1 478 ? 7.781 12.344 -4.387 1 98.44 478 GLN A C 1
ATOM 3762 O O . GLN A 1 478 ? 8.43 12.508 -5.422 1 98.44 478 GLN A O 1
ATOM 3767 N N . GLY A 1 479 ? 8.328 12.141 -3.172 1 98.69 479 GLY A N 1
ATOM 3768 C CA . GLY A 1 479 ? 9.781 12.07 -3.053 1 98.69 479 GLY A CA 1
ATOM 3769 C C . GLY A 1 479 ? 10.391 10.945 -3.855 1 98.69 479 GLY A C 1
ATOM 3770 O O . GLY A 1 479 ? 11.352 11.148 -4.602 1 98.69 479 GLY A O 1
ATOM 3771 N N . CYS A 1 480 ? 9.82 9.789 -3.793 1 98.12 480 CYS A N 1
ATOM 3772 C CA . CYS A 1 480 ? 10.344 8.594 -4.449 1 98.12 480 CYS A CA 1
ATOM 3773 C C . CYS A 1 480 ? 10.234 8.711 -5.965 1 98.12 480 CYS A C 1
ATOM 3775 O O . CYS A 1 480 ? 11.188 8.414 -6.684 1 98.12 480 CYS A O 1
ATOM 3777 N N . LEU A 1 481 ? 9.102 9.172 -6.434 1 97.31 481 LEU A N 1
ATOM 3778 C CA . LEU A 1 481 ? 8.859 9.242 -7.867 1 97.31 481 LEU A CA 1
ATOM 3779 C C . LEU A 1 481 ? 9.805 10.242 -8.523 1 97.31 481 LEU A C 1
ATOM 3781 O O . LEU A 1 481 ? 10.398 9.953 -9.57 1 97.31 481 LEU A O 1
ATOM 3785 N N . ASN A 1 482 ? 9.984 11.367 -7.93 1 98.5 482 ASN A N 1
ATOM 3786 C CA . ASN A 1 482 ? 10.836 12.398 -8.516 1 98.5 482 ASN A CA 1
ATOM 3787 C C . ASN A 1 482 ? 12.312 12.031 -8.406 1 98.5 482 ASN A C 1
ATOM 3789 O O . ASN A 1 482 ? 13.109 12.359 -9.289 1 98.5 482 ASN A O 1
ATOM 3793 N N . ALA A 1 483 ? 12.672 11.336 -7.312 1 98.62 483 ALA A N 1
ATOM 3794 C CA . ALA A 1 483 ? 14.047 10.852 -7.188 1 98.62 483 ALA A CA 1
ATOM 3795 C C . ALA A 1 483 ? 14.391 9.883 -8.312 1 98.62 483 ALA A C 1
ATOM 3797 O O . ALA A 1 483 ? 15.492 9.914 -8.859 1 98.62 483 ALA A O 1
ATOM 3798 N N . GLN A 1 484 ? 13.469 9.055 -8.664 1 97.25 484 GLN A N 1
ATOM 3799 C CA . GLN A 1 484 ? 13.695 8.062 -9.719 1 97.25 484 GLN A CA 1
ATOM 3800 C C . GLN A 1 484 ? 13.922 8.742 -11.07 1 97.25 484 GLN A C 1
ATOM 3802 O O . GLN A 1 484 ? 14.805 8.344 -11.828 1 97.25 484 GLN A O 1
ATOM 3807 N N . VAL A 1 485 ? 13.125 9.734 -11.359 1 97.56 485 VAL A N 1
ATOM 3808 C CA . VAL A 1 485 ? 13.266 10.461 -12.617 1 97.56 485 VAL A CA 1
ATOM 3809 C C . VAL A 1 485 ? 14.602 11.195 -12.648 1 97.56 485 VAL A C 1
ATOM 3811 O O . VAL A 1 485 ? 15.32 11.156 -13.648 1 97.56 485 VAL A O 1
ATOM 3814 N N . ALA A 1 486 ? 14.906 11.867 -11.555 1 98.25 486 ALA A N 1
ATOM 3815 C CA . ALA A 1 486 ? 16.188 12.57 -11.461 1 98.25 486 ALA A CA 1
ATOM 3816 C C . ALA A 1 486 ? 17.344 11.609 -11.664 1 98.25 486 ALA A C 1
ATOM 3818 O O . ALA A 1 486 ? 18.297 11.906 -12.398 1 98.25 486 ALA A O 1
ATOM 3819 N N . HIS A 1 487 ? 17.297 10.438 -11.039 1 97.69 487 HIS A N 1
ATOM 3820 C CA . HIS A 1 487 ? 18.328 9.414 -11.172 1 97.69 487 HIS A CA 1
ATOM 3821 C C . HIS A 1 487 ? 18.547 9.039 -12.633 1 97.69 487 HIS A C 1
ATOM 3823 O O . HIS A 1 487 ? 19.672 9.078 -13.133 1 97.69 487 HIS A O 1
ATOM 3829 N N . ARG A 1 488 ? 17.469 8.727 -13.312 1 95.81 488 ARG A N 1
ATOM 3830 C CA . ARG A 1 488 ? 17.562 8.273 -14.695 1 95.81 488 ARG A CA 1
ATOM 3831 C C . ARG A 1 488 ? 18.172 9.344 -15.586 1 95.81 488 ARG A C 1
ATOM 3833 O O . ARG A 1 488 ? 18.984 9.039 -16.469 1 95.81 488 ARG A O 1
ATOM 3840 N N . GLU A 1 489 ? 17.812 10.57 -15.297 1 96.06 489 GLU A N 1
ATOM 3841 C CA . GLU A 1 489 ? 18.297 11.656 -16.156 1 96.06 489 GLU A CA 1
ATOM 3842 C C . GLU A 1 489 ? 19.75 11.977 -15.883 1 96.06 489 GLU A C 1
ATOM 3844 O O . GLU A 1 489 ? 20.516 12.242 -16.812 1 96.06 489 GLU A O 1
ATOM 3849 N N . VAL A 1 490 ? 20.125 11.945 -14.625 1 96.44 490 VAL A N 1
ATOM 3850 C CA . VAL A 1 490 ? 21.516 12.227 -14.289 1 96.44 490 VAL A CA 1
ATOM 3851 C C . VAL A 1 490 ? 22.422 11.125 -14.836 1 96.44 490 VAL A C 1
ATOM 3853 O O . VAL A 1 490 ? 23.484 11.398 -15.375 1 96.44 490 VAL A O 1
ATOM 3856 N N . VAL A 1 491 ? 21.984 9.867 -14.758 1 94.44 491 VAL A N 1
ATOM 3857 C CA . VAL A 1 491 ? 22.766 8.734 -15.25 1 94.44 491 VAL A CA 1
ATOM 3858 C C . VAL A 1 491 ? 22.875 8.812 -16.766 1 94.44 491 VAL A C 1
ATOM 3860 O O . VAL A 1 491 ? 23.938 8.578 -17.344 1 94.44 491 VAL A O 1
ATOM 3863 N N . ALA A 1 492 ? 21.766 9.141 -17.422 1 93.19 492 ALA A N 1
ATOM 3864 C CA . ALA A 1 492 ? 21.766 9.25 -18.875 1 93.19 492 ALA A CA 1
ATOM 3865 C C . ALA A 1 492 ? 22.719 10.344 -19.344 1 93.19 492 ALA A C 1
ATOM 3867 O O . ALA A 1 492 ? 23.406 10.188 -20.359 1 93.19 492 ALA A O 1
ATOM 3868 N N . ALA A 1 493 ? 22.75 11.43 -18.625 1 91.44 493 ALA A N 1
ATOM 3869 C CA . ALA A 1 493 ? 23.625 12.539 -18.984 1 91.44 493 ALA A CA 1
ATOM 3870 C C . ALA A 1 493 ? 25.094 12.164 -18.781 1 91.44 493 ALA A C 1
ATOM 3872 O O . ALA A 1 493 ? 25.953 12.578 -19.547 1 91.44 493 ALA A O 1
ATOM 3873 N N . LYS A 1 494 ? 25.359 11.406 -17.797 1 89.25 494 LYS A N 1
ATOM 3874 C CA . LYS A 1 494 ? 26.719 10.961 -17.531 1 89.25 494 LYS A CA 1
ATOM 3875 C C . LYS A 1 494 ? 27.203 9.984 -18.609 1 89.25 494 LYS A C 1
ATOM 3877 O O . LYS A 1 494 ? 28.359 10.016 -19.016 1 89.25 494 LYS A O 1
ATOM 3882 N N . LYS A 1 495 ? 26.375 9.102 -19.031 1 83.62 495 LYS A N 1
ATOM 3883 C CA . LYS A 1 495 ? 26.719 8.141 -20.078 1 83.62 495 LYS A CA 1
ATOM 3884 C C . LYS A 1 495 ? 26.969 8.844 -21.406 1 83.62 495 LYS A C 1
ATOM 3886 O O . LYS A 1 495 ? 27.875 8.453 -22.156 1 83.62 495 LYS A O 1
ATOM 3891 N N . LYS A 1 496 ? 26.234 9.781 -21.75 1 78.62 496 LYS A N 1
ATOM 3892 C CA . LYS A 1 496 ? 26.422 10.531 -22.984 1 78.62 496 LYS A CA 1
ATOM 3893 C C . LYS A 1 496 ? 27.734 11.297 -22.969 1 78.62 496 LYS A C 1
ATOM 3895 O O . LYS A 1 496 ? 28.438 11.375 -23.984 1 78.62 496 LYS A O 1
ATOM 3900 N N . ALA A 1 497 ? 28.047 11.859 -21.828 1 69 497 ALA A N 1
ATOM 3901 C CA . ALA A 1 497 ? 29.281 12.609 -21.688 1 69 497 ALA A CA 1
ATOM 3902 C C . ALA A 1 497 ? 30.5 11.688 -21.75 1 69 497 ALA A C 1
ATOM 3904 O O . ALA A 1 497 ? 31.547 12.062 -22.281 1 69 497 ALA A O 1
ATOM 3905 N N . GLY A 1 498 ? 30.281 10.555 -21.172 1 67.12 498 GLY A N 1
ATOM 3906 C CA . GLY A 1 498 ? 31.359 9.57 -21.25 1 67.12 498 GLY A CA 1
ATOM 3907 C C . GLY A 1 498 ? 31.5 8.953 -22.625 1 67.12 498 GLY A C 1
ATOM 3908 O O . GLY A 1 498 ? 32.594 8.602 -23.047 1 67.12 498 GLY A O 1
ATOM 3909 N N . GLY A 1 499 ? 30.469 8.719 -23.344 1 53.41 499 GLY A N 1
ATOM 3910 C CA . GLY A 1 499 ? 30.516 8.203 -24.703 1 53.41 499 GLY A CA 1
ATOM 3911 C C . GLY A 1 499 ? 31.062 9.203 -25.703 1 53.41 499 GLY A C 1
ATOM 3912 O O . GLY A 1 499 ? 31.656 8.82 -26.703 1 53.41 499 GLY A O 1
ATOM 3913 N N . SER A 1 500 ? 30.859 10.453 -25.578 1 45.22 500 SER A N 1
ATOM 3914 C CA . SER A 1 500 ? 31.391 11.484 -26.469 1 45.22 500 SER A CA 1
ATOM 3915 C C . SER A 1 500 ? 32.906 11.648 -26.281 1 45.22 500 SER A C 1
ATOM 3917 O O . SER A 1 500 ? 33.562 12.305 -27.094 1 45.22 500 SER A O 1
ATOM 3919 N N . LYS A 1 501 ? 33.406 11.258 -25.172 1 41.44 501 LYS A N 1
ATOM 3920 C CA . LYS A 1 501 ? 34.844 11.336 -25.016 1 41.44 501 LYS A CA 1
ATOM 3921 C C . LYS A 1 501 ? 35.531 10.117 -25.625 1 41.44 501 LYS A C 1
ATOM 3923 O O . LYS A 1 501 ? 36.781 10.016 -25.594 1 41.44 501 LYS A O 1
ATOM 3928 N N . LEU A 1 502 ? 34.75 9.164 -26.062 1 30.78 502 LEU A N 1
ATOM 3929 C CA . LEU A 1 502 ? 35.406 8.055 -26.766 1 30.78 502 LEU A CA 1
ATOM 3930 C C . LEU A 1 502 ? 35.344 8.266 -28.281 1 30.78 502 LEU A C 1
ATOM 3932 O O . LEU A 1 502 ? 34.312 8.68 -28.812 1 30.78 502 LEU A O 1
ATOM 3936 N N . MET B 1 1 ? 8.773 -12.68 -34.906 1 72.75 1 MET B N 1
ATOM 3937 C CA . MET B 1 1 ? 7.828 -13.648 -34.344 1 72.75 1 MET B CA 1
ATOM 3938 C C . MET B 1 1 ? 7.883 -13.656 -32.844 1 72.75 1 MET B C 1
ATOM 3940 O O . MET B 1 1 ? 8.953 -13.5 -32.25 1 72.75 1 MET B O 1
ATOM 3944 N N . THR B 1 2 ? 6.695 -13.719 -32.188 1 83.81 2 THR B N 1
ATOM 3945 C CA . THR B 1 2 ? 6.684 -13.812 -30.734 1 83.81 2 THR B CA 1
ATOM 3946 C C . THR B 1 2 ? 7.344 -15.109 -30.266 1 83.81 2 THR B C 1
ATOM 3948 O O . THR B 1 2 ? 7.047 -16.188 -30.781 1 83.81 2 THR B O 1
ATOM 3951 N N . PRO B 1 3 ? 8.258 -14.969 -29.375 1 92.88 3 PRO B N 1
ATOM 3952 C CA . PRO B 1 3 ? 8.922 -16.188 -28.891 1 92.88 3 PRO B CA 1
ATOM 3953 C C . PRO B 1 3 ? 7.961 -17.141 -28.172 1 92.88 3 PRO B C 1
ATOM 3955 O O . PRO B 1 3 ? 6.91 -16.719 -27.688 1 92.88 3 PRO B O 1
ATOM 3958 N N . LYS B 1 4 ? 8.305 -18.422 -28.234 1 96.31 4 LYS B N 1
ATOM 3959 C CA . LYS B 1 4 ? 7.516 -19.453 -27.578 1 96.31 4 LYS B CA 1
ATOM 3960 C C . LYS B 1 4 ? 8.242 -20.016 -26.359 1 96.31 4 LYS B C 1
ATOM 3962 O O . LYS B 1 4 ? 9.422 -20.359 -26.438 1 96.31 4 LYS B O 1
ATOM 3967 N N . THR B 1 5 ? 7.57 -19.984 -25.266 1 98.12 5 THR B N 1
ATOM 3968 C CA . THR B 1 5 ? 8.094 -20.625 -24.062 1 98.12 5 THR B CA 1
ATOM 3969 C C . THR B 1 5 ? 7.781 -22.125 -24.062 1 98.12 5 THR B C 1
ATOM 3971 O O . THR B 1 5 ? 6.836 -22.562 -24.719 1 98.12 5 THR B O 1
ATOM 3974 N N . LYS B 1 6 ? 8.523 -22.891 -23.266 1 96.81 6 LYS B N 1
ATOM 3975 C CA . LYS B 1 6 ? 8.281 -24.312 -23.094 1 96.81 6 LYS B CA 1
ATOM 3976 C C . LYS B 1 6 ? 7.09 -24.562 -22.172 1 96.81 6 LYS B C 1
ATOM 3978 O O . LYS B 1 6 ? 6.559 -25.672 -22.125 1 96.81 6 LYS B O 1
ATOM 3983 N N . ASP B 1 7 ? 6.641 -23.531 -21.562 1 97.25 7 ASP B N 1
ATOM 3984 C CA . ASP B 1 7 ? 5.582 -23.656 -20.562 1 97.25 7 ASP B CA 1
ATOM 3985 C C . ASP B 1 7 ? 4.203 -23.578 -21.219 1 97.25 7 ASP B C 1
ATOM 3987 O O . ASP B 1 7 ? 4.012 -22.859 -22.188 1 97.25 7 ASP B O 1
ATOM 3991 N N . GLY B 1 8 ? 3.277 -24.328 -20.562 1 97.75 8 GLY B N 1
ATOM 3992 C CA . GLY B 1 8 ? 1.873 -24.203 -20.922 1 97.75 8 GLY B CA 1
ATOM 3993 C C . GLY B 1 8 ? 1.473 -25.094 -22.078 1 97.75 8 GLY B C 1
ATOM 3994 O O . GLY B 1 8 ? 2.314 -25.781 -22.656 1 97.75 8 GLY B O 1
ATOM 3995 N N . HIS B 1 9 ? 0.186 -25.094 -22.328 1 98.19 9 HIS B N 1
ATOM 3996 C CA . HIS B 1 9 ? -0.432 -25.938 -23.344 1 98.19 9 HIS B CA 1
ATOM 3997 C C . HIS B 1 9 ? -1.542 -25.188 -24.078 1 98.19 9 HIS B C 1
ATOM 3999 O O . HIS B 1 9 ? -2.242 -24.375 -23.484 1 98.19 9 HIS B O 1
ATOM 4005 N N . ILE B 1 10 ? -1.64 -25.453 -25.328 1 98.25 10 ILE B N 1
ATOM 4006 C CA . ILE B 1 10 ? -2.734 -24.922 -26.141 1 98.25 10 ILE B CA 1
ATOM 4007 C C . ILE B 1 10 ? -3.43 -26.078 -26.875 1 98.25 10 ILE B C 1
ATOM 4009 O O . ILE B 1 10 ? -2.773 -27 -27.359 1 98.25 10 ILE B O 1
ATOM 4013 N N . TRP B 1 11 ? -4.73 -26.125 -26.844 1 98.5 11 TRP B N 1
ATOM 4014 C CA . TRP B 1 11 ? -5.535 -27.109 -27.547 1 98.5 11 TRP B CA 1
ATOM 4015 C C . TRP B 1 11 ? -6.465 -26.453 -28.547 1 98.5 11 TRP B C 1
ATOM 4017 O O . TRP B 1 11 ? -7.113 -25.453 -28.25 1 98.5 11 TRP B O 1
ATOM 4027 N N . GLU B 1 12 ? -6.523 -26.938 -29.672 1 97.44 12 GLU B N 1
ATOM 4028 C CA . GLU B 1 12 ? -7.523 -26.672 -30.703 1 97.44 12 GLU B CA 1
ATOM 4029 C C . GLU B 1 12 ? -8.062 -27.953 -31.312 1 97.44 12 GLU B C 1
ATOM 4031 O O . GLU B 1 12 ? -7.383 -28.984 -31.297 1 97.44 12 GLU B O 1
ATOM 4036 N N . PRO B 1 13 ? -9.266 -27.922 -31.812 1 95.75 13 PRO B N 1
ATOM 4037 C CA . PRO B 1 13 ? -9.883 -29.156 -32.281 1 95.75 13 PRO B CA 1
ATOM 4038 C C . PRO B 1 13 ? -9.016 -29.891 -33.312 1 95.75 13 PRO B C 1
ATOM 4040 O O . PRO B 1 13 ? -8.922 -31.109 -33.281 1 95.75 13 PRO B O 1
ATOM 4043 N N . HIS B 1 14 ? -8.273 -29.266 -34.125 1 95.44 14 HIS B N 1
ATOM 4044 C CA . HIS B 1 14 ? -7.555 -29.875 -35.25 1 95.44 14 HIS B CA 1
ATOM 4045 C C . HIS B 1 14 ? -6.141 -30.281 -34.844 1 95.44 14 HIS B C 1
ATOM 4047 O O . HIS B 1 14 ? -5.531 -31.141 -35.469 1 95.44 14 HIS B O 1
ATOM 4053 N N . THR B 1 15 ? -5.609 -29.734 -33.75 1 95.06 15 THR B N 1
ATOM 4054 C CA . THR B 1 15 ? -4.207 -29.969 -33.438 1 95.06 15 THR B CA 1
ATOM 4055 C C . THR B 1 15 ? -4.082 -30.75 -32.125 1 95.06 15 THR B C 1
ATOM 4057 O O . THR B 1 15 ? -3.037 -31.344 -31.828 1 95.06 15 THR B O 1
ATOM 4060 N N . GLY B 1 16 ? -5.168 -30.797 -31.328 1 96.12 16 GLY B N 1
ATOM 4061 C CA . GLY B 1 16 ? -5.02 -31.312 -29.969 1 96.12 16 GLY B CA 1
ATOM 4062 C C . GLY B 1 16 ? -4.137 -30.453 -29.094 1 96.12 16 GLY B C 1
ATOM 4063 O O . GLY B 1 16 ? -3.873 -29.297 -29.406 1 96.12 16 GLY B O 1
ATOM 4064 N N . PHE B 1 17 ? -3.727 -31 -27.906 1 96.56 17 PHE B N 1
ATOM 4065 C CA . PHE B 1 17 ? -2.861 -30.25 -27 1 96.56 17 PHE B CA 1
ATOM 4066 C C . PHE B 1 17 ? -1.438 -30.188 -27.531 1 96.56 17 PHE B C 1
ATOM 4068 O O . PHE B 1 17 ? -0.871 -31.203 -27.922 1 96.56 17 PHE B O 1
ATOM 4075 N N . GLN B 1 18 ? -0.968 -29.078 -27.625 1 96.56 18 GLN B N 1
ATOM 4076 C CA . GLN B 1 18 ? 0.438 -28.812 -27.906 1 96.56 18 GLN B CA 1
ATOM 4077 C C . GLN B 1 18 ? 1.103 -28.078 -26.75 1 96.56 18 GLN B C 1
ATOM 4079 O O . GLN B 1 18 ? 0.482 -27.219 -26.109 1 96.56 18 GLN B O 1
ATOM 4084 N N . LYS B 1 19 ? 2.34 -28.484 -26.547 1 96.38 19 LYS B N 1
ATOM 4085 C CA . LYS B 1 19 ? 3.096 -27.844 -25.484 1 96.38 19 LYS B CA 1
ATOM 4086 C C . LYS B 1 19 ? 3.744 -26.547 -25.969 1 96.38 19 LYS B C 1
ATOM 4088 O O . LYS B 1 19 ? 4.188 -26.469 -27.109 1 96.38 19 LYS B O 1
ATOM 4093 N N . GLY B 1 20 ? 3.814 -25.578 -24.969 1 97.31 20 GLY B N 1
ATOM 4094 C CA . GLY B 1 20 ? 4.461 -24.312 -25.281 1 97.31 20 GLY B CA 1
ATOM 4095 C C . GLY B 1 20 ? 3.482 -23.234 -25.688 1 97.31 20 GLY B C 1
ATOM 4096 O O . GLY B 1 20 ? 2.5 -23.516 -26.391 1 97.31 20 GLY B O 1
ATOM 4097 N N . LEU B 1 21 ? 3.701 -22.031 -25.234 1 98.19 21 LEU B N 1
ATOM 4098 C CA . LEU B 1 21 ? 2.83 -20.891 -25.531 1 98.19 21 LEU B CA 1
ATOM 4099 C C . LEU B 1 21 ? 3.641 -19.688 -25.984 1 98.19 21 LEU B C 1
ATOM 4101 O O . LEU B 1 21 ? 4.773 -19.484 -25.547 1 98.19 21 LEU B O 1
ATOM 4105 N N . GLU B 1 22 ? 3.057 -18.922 -26.922 1 98.25 22 GLU B N 1
ATOM 4106 C CA . GLU B 1 22 ? 3.68 -17.656 -27.281 1 98.25 22 GLU B CA 1
ATOM 4107 C C . GLU B 1 22 ? 3.613 -16.656 -26.141 1 98.25 22 GLU B C 1
ATOM 4109 O O . GLU B 1 22 ? 2.555 -16.469 -25.531 1 98.25 22 GLU B O 1
ATOM 4114 N N . SER B 1 23 ? 4.773 -16.078 -25.812 1 98.5 23 SER B N 1
ATOM 4115 C CA . SER B 1 23 ? 4.824 -15.117 -24.719 1 98.5 23 SER B CA 1
ATOM 4116 C C . SER B 1 23 ? 6.023 -14.188 -24.844 1 98.5 23 SER B C 1
ATOM 4118 O O . SER B 1 23 ? 7.113 -14.617 -25.234 1 98.5 23 SER B O 1
ATOM 4120 N N . ASP B 1 24 ? 5.797 -12.875 -24.5 1 98.06 24 ASP B N 1
ATOM 4121 C CA . ASP B 1 24 ? 6.887 -11.906 -24.469 1 98.06 24 ASP B CA 1
ATOM 4122 C C . ASP B 1 24 ? 7.746 -12.086 -23.219 1 98.06 24 ASP B C 1
ATOM 4124 O O . ASP B 1 24 ? 8.734 -11.375 -23.031 1 98.06 24 ASP B O 1
ATOM 4128 N N . ALA B 1 25 ? 7.43 -13.109 -22.391 1 98.56 25 ALA B N 1
ATOM 4129 C CA . ALA B 1 25 ? 8.18 -13.367 -21.156 1 98.56 25 ALA B CA 1
ATOM 4130 C C . ALA B 1 25 ? 9.477 -14.109 -21.453 1 98.56 25 ALA B C 1
ATOM 4132 O O . ALA B 1 25 ? 10.375 -14.164 -20.609 1 98.56 25 ALA B O 1
ATOM 4133 N N . VAL B 1 26 ? 9.594 -14.695 -22.609 1 98.69 26 VAL B N 1
ATOM 4134 C CA . VAL B 1 26 ? 10.766 -15.492 -22.969 1 98.69 26 VAL B CA 1
ATOM 4135 C C . VAL B 1 26 ? 11.984 -14.578 -23.094 1 98.69 26 VAL B C 1
ATOM 4137 O O . VAL B 1 26 ? 11.906 -13.5 -23.688 1 98.69 26 VAL B O 1
ATOM 4140 N N . ILE B 1 27 ? 13.039 -15 -22.469 1 98.38 27 ILE B N 1
ATOM 4141 C CA . ILE B 1 27 ? 14.266 -14.219 -22.531 1 98.38 27 ILE B CA 1
ATOM 4142 C C . ILE B 1 27 ? 15.227 -14.828 -23.547 1 98.38 27 ILE B C 1
ATOM 4144 O O . ILE B 1 27 ? 15.484 -16.031 -23.516 1 98.38 27 ILE B O 1
ATOM 4148 N N . SER B 1 28 ? 15.68 -14.078 -24.453 1 96.5 28 SER B N 1
ATOM 4149 C CA . SER B 1 28 ? 16.672 -14.453 -25.453 1 96.5 28 SER B CA 1
ATOM 4150 C C . SER B 1 28 ? 17.734 -13.359 -25.609 1 96.5 28 SER B C 1
ATOM 4152 O O . SER B 1 28 ? 17.406 -12.188 -25.766 1 96.5 28 SER B O 1
ATOM 4154 N N . PRO B 1 29 ? 19.062 -13.656 -25.609 1 96.38 29 PRO B N 1
ATOM 4155 C CA . PRO B 1 29 ? 19.594 -14.984 -25.312 1 96.38 29 PRO B CA 1
ATOM 4156 C C . PRO B 1 29 ? 19.344 -15.438 -23.891 1 96.38 29 PRO B C 1
ATOM 4158 O O . PRO B 1 29 ? 19.078 -14.602 -23.016 1 96.38 29 PRO B O 1
ATOM 4161 N N . GLN B 1 30 ? 19.406 -16.719 -23.672 1 96.44 30 GLN B N 1
ATOM 4162 C CA . GLN B 1 30 ? 19.062 -17.312 -22.391 1 96.44 30 GLN B CA 1
ATOM 4163 C C . GLN B 1 30 ? 20.141 -17.031 -21.344 1 96.44 30 GLN B C 1
ATOM 4165 O O . GLN B 1 30 ? 19.922 -17.219 -20.156 1 96.44 30 GLN B O 1
ATOM 4170 N N . ARG B 1 31 ? 21.266 -16.641 -21.781 1 96.38 31 ARG B N 1
ATOM 4171 C CA . ARG B 1 31 ? 22.359 -16.312 -20.875 1 96.38 31 ARG B CA 1
ATOM 4172 C C . ARG B 1 31 ? 23.062 -15.031 -21.297 1 96.38 31 ARG B C 1
ATOM 4174 O O . ARG B 1 31 ? 23.219 -14.758 -22.484 1 96.38 31 ARG B O 1
ATOM 4181 N N . SER B 1 32 ? 23.469 -14.273 -20.297 1 93.44 32 SER B N 1
ATOM 4182 C CA . SER B 1 32 ? 24.25 -13.078 -20.562 1 93.44 32 SER B CA 1
ATOM 4183 C C . SER B 1 32 ? 25.719 -13.289 -20.188 1 93.44 32 SER B C 1
ATOM 4185 O O . SER B 1 32 ? 26.562 -12.438 -20.469 1 93.44 32 SER B O 1
ATOM 4187 N N . THR B 1 33 ? 26 -14.352 -19.469 1 84.44 33 THR B N 1
ATOM 4188 C CA . THR B 1 33 ? 27.359 -14.633 -19.047 1 84.44 33 THR B CA 1
ATOM 4189 C C . THR B 1 33 ? 27.641 -16.141 -19.062 1 84.44 33 THR B C 1
ATOM 4191 O O . THR B 1 33 ? 26.703 -16.938 -19.047 1 84.44 33 THR B O 1
ATOM 4194 N N . SER B 1 34 ? 28.938 -16.469 -19.25 1 76.69 34 SER B N 1
ATOM 4195 C CA . SER B 1 34 ? 29.375 -17.859 -19.109 1 76.69 34 SER B CA 1
ATOM 4196 C C . SER B 1 34 ? 29.828 -18.156 -17.688 1 76.69 34 SER B C 1
ATOM 4198 O O . SER B 1 34 ? 30.172 -17.234 -16.938 1 76.69 34 SER B O 1
ATOM 4200 N N . PRO B 1 35 ? 29.625 -19.438 -17.328 1 71.81 35 PRO B N 1
ATOM 4201 C CA . PRO B 1 35 ? 30.172 -19.766 -16.016 1 71.81 35 PRO B CA 1
ATOM 4202 C C . PRO B 1 35 ? 31.594 -19.266 -15.82 1 71.81 35 PRO B C 1
ATOM 4204 O O . PRO B 1 35 ? 32.406 -19.375 -16.734 1 71.81 35 PRO B O 1
ATOM 4207 N N . THR B 1 36 ? 31.703 -18.5 -14.852 1 75.94 36 THR B N 1
ATOM 4208 C CA . THR B 1 36 ? 33 -17.844 -14.633 1 75.94 36 THR B CA 1
ATOM 4209 C C . THR B 1 36 ? 33.5 -18.078 -13.211 1 75.94 36 THR B C 1
ATOM 4211 O O . THR B 1 36 ? 32.75 -18.609 -12.367 1 75.94 36 THR B O 1
ATOM 4214 N N . SER B 1 37 ? 34.781 -17.859 -13.031 1 85.75 37 SER B N 1
ATOM 4215 C CA . SER B 1 37 ? 35.375 -17.906 -11.711 1 85.75 37 SER B CA 1
ATOM 4216 C C . SER B 1 37 ? 35 -16.688 -10.875 1 85.75 37 SER B C 1
ATOM 4218 O O . SER B 1 37 ? 35.406 -16.594 -9.711 1 85.75 37 SER B O 1
ATOM 4220 N N . LYS B 1 38 ? 34.062 -15.984 -11.398 1 92.69 38 LYS B N 1
ATOM 4221 C CA . LYS B 1 38 ? 33.625 -14.75 -10.742 1 92.69 38 LYS B CA 1
ATOM 4222 C C . LYS B 1 38 ? 32.812 -15.047 -9.492 1 92.69 38 LYS B C 1
ATOM 4224 O O . LYS B 1 38 ? 32 -15.969 -9.484 1 92.69 38 LYS B O 1
ATOM 4229 N N . VAL B 1 39 ? 33.219 -14.367 -8.383 1 97.06 39 VAL B N 1
ATOM 4230 C CA . VAL B 1 39 ? 32.375 -14.406 -7.18 1 97.06 39 VAL B CA 1
ATOM 4231 C C . VAL B 1 39 ? 31.469 -13.18 -7.137 1 97.06 39 VAL B C 1
ATOM 4233 O O . VAL B 1 39 ? 31.938 -12.055 -6.922 1 97.06 39 VAL B O 1
ATOM 4236 N N . TYR B 1 40 ? 30.25 -13.383 -7.32 1 97.88 40 TYR B N 1
ATOM 4237 C CA . TYR B 1 40 ? 29.297 -12.289 -7.328 1 97.88 40 TYR B CA 1
ATOM 4238 C C . TYR B 1 40 ? 29.047 -11.773 -5.918 1 97.88 40 TYR B C 1
ATOM 4240 O O . TYR B 1 40 ? 29.266 -12.484 -4.938 1 97.88 40 TYR B O 1
ATOM 4248 N N . ASP B 1 41 ? 28.609 -10.477 -5.824 1 98.12 41 ASP B N 1
ATOM 4249 C CA . ASP B 1 41 ? 28.109 -10.016 -4.535 1 98.12 41 ASP B CA 1
ATOM 4250 C C . ASP B 1 41 ? 26.875 -10.812 -4.109 1 98.12 41 ASP B C 1
ATOM 4252 O O . ASP B 1 41 ? 26.781 -11.242 -2.959 1 98.12 41 ASP B O 1
ATOM 4256 N N . VAL B 1 42 ? 25.938 -11.008 -5.074 1 98.81 42 VAL B N 1
ATOM 4257 C CA . VAL B 1 42 ? 24.688 -11.711 -4.766 1 98.81 42 VAL B CA 1
ATOM 4258 C C . VAL B 1 42 ? 24.266 -12.562 -5.957 1 98.81 42 VAL B C 1
ATOM 4260 O O . VAL B 1 42 ? 24.344 -12.117 -7.105 1 98.81 42 VAL B O 1
ATOM 4263 N N . ILE B 1 43 ? 23.891 -13.758 -5.762 1 98.81 43 ILE B N 1
ATOM 4264 C CA . ILE B 1 43 ? 23.125 -14.555 -6.711 1 98.81 43 ILE B CA 1
ATOM 4265 C C . ILE B 1 43 ? 21.656 -14.602 -6.293 1 98.81 43 ILE B C 1
ATOM 4267 O O . ILE B 1 43 ? 21.344 -14.867 -5.129 1 98.81 43 ILE B 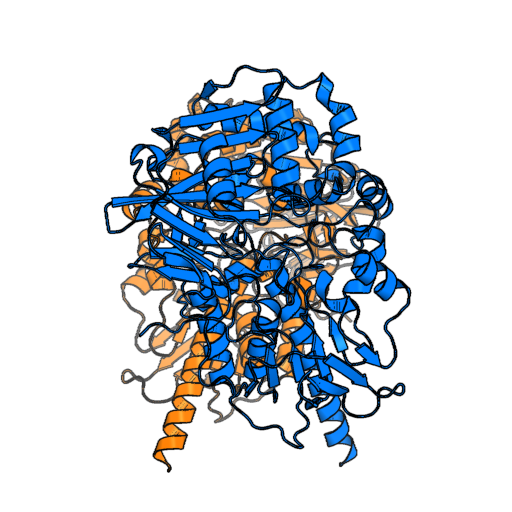O 1
ATOM 4271 N N . VAL B 1 44 ? 20.781 -14.242 -7.168 1 98.94 44 VAL B N 1
ATOM 4272 C CA . VAL B 1 44 ? 19.344 -14.383 -6.977 1 98.94 44 VAL B CA 1
ATOM 4273 C C . VAL B 1 44 ? 18.828 -15.602 -7.746 1 98.94 44 VAL B C 1
ATOM 4275 O O . VAL B 1 44 ? 19.062 -15.727 -8.953 1 98.94 44 VAL B O 1
ATOM 4278 N N . ILE B 1 45 ? 18.156 -16.516 -7.043 1 98.94 45 ILE B N 1
ATOM 4279 C CA . ILE B 1 45 ? 17.641 -17.719 -7.672 1 98.94 45 ILE B CA 1
ATOM 4280 C C . ILE B 1 45 ? 16.125 -17.578 -7.887 1 98.94 45 ILE B C 1
ATOM 4282 O O . ILE B 1 45 ? 15.359 -17.531 -6.926 1 98.94 45 ILE B O 1
ATOM 4286 N N . GLY B 1 46 ? 15.719 -17.547 -9.133 1 98.81 46 GLY B N 1
ATOM 4287 C CA . GLY B 1 46 ? 14.32 -17.391 -9.5 1 98.81 46 GLY B CA 1
ATOM 4288 C C . GLY B 1 46 ? 14.008 -16.031 -10.109 1 98.81 46 GLY B C 1
ATOM 4289 O O . GLY B 1 46 ? 14.391 -15 -9.562 1 98.81 46 GLY B O 1
ATOM 4290 N N . ALA B 1 47 ? 13.273 -16.062 -11.195 1 98.88 47 ALA B N 1
ATOM 4291 C CA . ALA B 1 47 ? 12.969 -14.836 -11.922 1 98.88 47 ALA B CA 1
ATOM 4292 C C . ALA B 1 47 ? 11.484 -14.492 -11.844 1 98.88 47 ALA B C 1
ATOM 4294 O O . ALA B 1 47 ? 10.914 -13.938 -12.781 1 98.88 47 ALA B O 1
ATOM 4295 N N . GLY B 1 48 ? 10.789 -14.945 -10.773 1 98.75 48 GLY B N 1
ATOM 4296 C CA . GLY B 1 48 ? 9.492 -14.375 -10.438 1 98.75 48 GLY B CA 1
ATOM 4297 C C . GLY B 1 48 ? 9.586 -12.977 -9.859 1 98.75 48 GLY B C 1
ATOM 4298 O O . GLY B 1 48 ? 10.672 -12.391 -9.805 1 98.75 48 GLY B O 1
ATOM 4299 N N . TYR B 1 49 ? 8.508 -12.453 -9.383 1 98.81 49 TYR B N 1
ATOM 4300 C CA . TYR B 1 49 ? 8.477 -11.078 -8.914 1 98.81 49 TYR B CA 1
ATOM 4301 C C . TYR B 1 49 ? 9.391 -10.891 -7.711 1 98.81 49 TYR B C 1
ATOM 4303 O O . TYR B 1 49 ? 10 -9.828 -7.539 1 98.81 49 TYR B O 1
ATOM 4311 N N . ALA B 1 50 ? 9.461 -11.898 -6.801 1 98.81 50 ALA B N 1
ATOM 4312 C CA . ALA B 1 50 ? 10.383 -11.789 -5.676 1 98.81 50 ALA B CA 1
ATOM 4313 C C . ALA B 1 50 ? 11.82 -11.633 -6.156 1 98.81 50 ALA B C 1
ATOM 4315 O O . ALA B 1 50 ? 12.539 -10.734 -5.707 1 98.81 50 ALA B O 1
ATOM 4316 N N . GLY B 1 51 ? 12.227 -12.492 -7.074 1 98.94 51 GLY B N 1
ATOM 4317 C CA . GLY B 1 51 ? 13.578 -12.438 -7.609 1 98.94 51 GLY B CA 1
ATOM 4318 C C . GLY B 1 51 ? 13.844 -11.203 -8.445 1 98.94 51 GLY B C 1
ATOM 4319 O O . GLY B 1 51 ? 14.914 -10.602 -8.344 1 98.94 51 GLY B O 1
ATOM 4320 N N . LEU B 1 52 ? 12.883 -10.844 -9.281 1 98.94 52 LEU B N 1
ATOM 4321 C CA . LEU B 1 52 ? 13.047 -9.656 -10.125 1 98.94 52 LEU B CA 1
ATOM 4322 C C . LEU B 1 52 ? 13.203 -8.406 -9.266 1 98.94 52 LEU B C 1
ATOM 4324 O O . LEU B 1 52 ? 14.016 -7.531 -9.586 1 98.94 52 LEU B O 1
ATOM 4328 N N . ALA B 1 53 ? 12.406 -8.32 -8.195 1 98.88 53 ALA B N 1
ATOM 4329 C CA . ALA B 1 53 ? 12.523 -7.176 -7.293 1 98.88 53 ALA B CA 1
ATOM 4330 C C . ALA B 1 53 ? 13.906 -7.137 -6.641 1 98.88 53 ALA B C 1
ATOM 4332 O O . ALA B 1 53 ? 14.555 -6.086 -6.605 1 98.88 53 ALA B O 1
ATOM 4333 N N . ALA B 1 54 ? 14.344 -8.273 -6.129 1 98.94 54 ALA B N 1
ATOM 4334 C CA . ALA B 1 54 ? 15.648 -8.352 -5.477 1 98.94 54 ALA B CA 1
ATOM 4335 C C . ALA B 1 54 ? 16.781 -8.016 -6.453 1 98.94 54 ALA B C 1
ATOM 4337 O O . ALA B 1 54 ? 17.656 -7.203 -6.148 1 98.94 54 ALA B O 1
ATOM 4338 N N . ALA B 1 55 ? 16.734 -8.648 -7.648 1 98.94 55 ALA B N 1
ATOM 4339 C CA . ALA B 1 55 ? 17.766 -8.445 -8.656 1 98.94 55 ALA B CA 1
ATOM 4340 C C . ALA B 1 55 ? 17.812 -6.984 -9.102 1 98.94 55 ALA B C 1
ATOM 4342 O O . ALA B 1 55 ? 18.906 -6.402 -9.219 1 98.94 55 ALA B O 1
ATOM 4343 N N . ARG B 1 56 ? 16.656 -6.418 -9.344 1 98.62 56 ARG B N 1
ATOM 4344 C CA . ARG B 1 56 ? 16.609 -5.027 -9.789 1 98.62 56 ARG B CA 1
ATOM 4345 C C . ARG B 1 56 ? 17.141 -4.086 -8.711 1 98.62 56 ARG B C 1
ATOM 4347 O O . ARG B 1 56 ? 18 -3.24 -8.992 1 98.62 56 ARG B O 1
ATOM 4354 N N . ASP B 1 57 ? 16.672 -4.234 -7.477 1 98.31 57 ASP B N 1
ATOM 4355 C CA . ASP B 1 57 ? 17.078 -3.352 -6.391 1 98.31 57 ASP B CA 1
ATOM 4356 C C . ASP B 1 57 ? 18.594 -3.424 -6.164 1 98.31 57 ASP B C 1
ATOM 4358 O O . ASP B 1 57 ? 19.25 -2.395 -6.031 1 98.31 57 ASP B O 1
ATOM 4362 N N . LEU B 1 58 ? 19.156 -4.609 -6.203 1 98.69 58 LEU B N 1
ATOM 4363 C CA . LEU B 1 58 ? 20.578 -4.801 -5.938 1 98.69 58 LEU B CA 1
ATOM 4364 C C . LEU B 1 58 ? 21.422 -4.316 -7.113 1 98.69 58 LEU B C 1
ATOM 4366 O O . LEU B 1 58 ? 22.5 -3.75 -6.918 1 98.69 58 LEU B O 1
ATOM 4370 N N . SER B 1 59 ? 20.953 -4.551 -8.344 1 98.25 59 SER B N 1
ATOM 4371 C CA . SER B 1 59 ? 21.672 -4.059 -9.516 1 98.25 59 SER B CA 1
ATOM 4372 C C . SER B 1 59 ? 21.734 -2.535 -9.531 1 98.25 59 SER B C 1
ATOM 4374 O O . SER B 1 59 ? 22.766 -1.949 -9.852 1 98.25 59 SER B O 1
ATOM 4376 N N . GLN B 1 60 ? 20.641 -1.945 -9.164 1 96.38 60 GLN B N 1
ATOM 4377 C CA . GLN B 1 60 ? 20.562 -0.489 -9.117 1 96.38 60 GLN B CA 1
ATOM 4378 C C . GLN B 1 60 ? 21.562 0.077 -8.109 1 96.38 60 GLN B C 1
ATOM 4380 O O . GLN B 1 60 ? 22.062 1.192 -8.281 1 96.38 60 GLN B O 1
ATOM 4385 N N . LEU B 1 61 ? 21.797 -0.707 -7.109 1 96.62 61 LEU B N 1
ATOM 4386 C CA . LEU B 1 61 ? 22.734 -0.289 -6.066 1 96.62 61 LEU B CA 1
ATOM 4387 C C . LEU B 1 61 ? 24.172 -0.657 -6.441 1 96.62 61 LEU B C 1
ATOM 4389 O O . LEU B 1 61 ? 25.047 -0.661 -5.586 1 96.62 61 LEU B O 1
ATOM 4393 N N . SER B 1 62 ? 24.422 -1.125 -7.668 1 95.12 62 SER B N 1
ATOM 4394 C CA . SER B 1 62 ? 25.703 -1.35 -8.32 1 95.12 62 SER B CA 1
ATOM 4395 C C . SER B 1 62 ? 26.391 -2.592 -7.766 1 95.12 62 SER B C 1
ATOM 4397 O O . SER B 1 62 ? 27.625 -2.654 -7.715 1 95.12 62 SER B O 1
ATOM 4399 N N . HIS B 1 63 ? 25.656 -3.502 -7.234 1 98 63 HIS B N 1
ATOM 4400 C CA . HIS B 1 63 ? 26.203 -4.801 -6.863 1 98 63 HIS B CA 1
ATOM 4401 C C . HIS B 1 63 ? 26.391 -5.688 -8.094 1 98 63 HIS B C 1
ATOM 4403 O O . HIS B 1 63 ? 25.703 -5.523 -9.094 1 98 63 HIS B O 1
ATOM 4409 N N . SER B 1 64 ? 27.422 -6.477 -8.047 1 97.88 64 SER B N 1
ATOM 4410 C CA . SER B 1 64 ? 27.5 -7.551 -9.031 1 97.88 64 SER B CA 1
ATOM 4411 C C . SER B 1 64 ? 26.469 -8.641 -8.734 1 97.88 64 SER B C 1
ATOM 4413 O O . SER B 1 64 ? 26.578 -9.359 -7.742 1 97.88 64 SER B O 1
ATOM 4415 N N . VAL B 1 65 ? 25.422 -8.789 -9.609 1 98.69 65 VAL B N 1
ATOM 4416 C CA . VAL B 1 65 ? 24.297 -9.68 -9.352 1 98.69 65 VAL B CA 1
ATOM 4417 C C . VAL B 1 65 ? 24.141 -10.664 -10.508 1 98.69 65 VAL B C 1
ATOM 4419 O O . VAL B 1 65 ? 24.219 -10.273 -11.672 1 98.69 65 VAL B O 1
ATOM 4422 N N . LEU B 1 66 ? 23.984 -11.938 -10.203 1 98.69 66 LEU B N 1
ATOM 4423 C CA . LEU B 1 66 ? 23.625 -12.977 -11.172 1 98.69 66 LEU B CA 1
ATOM 4424 C C . LEU B 1 66 ? 22.25 -13.539 -10.867 1 98.69 66 LEU B C 1
ATOM 4426 O O . LEU B 1 66 ? 21.969 -13.977 -9.75 1 98.69 66 LEU B O 1
ATOM 4430 N N . LEU B 1 67 ? 21.344 -13.438 -11.844 1 98.88 67 LEU B N 1
ATOM 4431 C CA . LEU B 1 67 ? 20.016 -14.039 -11.758 1 98.88 67 LEU B CA 1
ATOM 4432 C C . LEU B 1 67 ? 19.984 -15.414 -12.414 1 98.88 67 LEU B C 1
ATOM 4434 O O . LEU B 1 67 ? 20.328 -15.547 -13.594 1 98.88 67 LEU B O 1
ATOM 4438 N N . LEU B 1 68 ? 19.672 -16.438 -11.633 1 98.62 68 LEU B N 1
ATOM 4439 C CA . LEU B 1 68 ? 19.516 -17.781 -12.148 1 98.62 68 LEU B CA 1
ATOM 4440 C C . LEU B 1 68 ? 18.031 -18.172 -12.219 1 98.62 68 LEU B C 1
ATOM 4442 O O . LEU B 1 68 ? 17.297 -17.969 -11.25 1 98.62 68 LEU B O 1
ATOM 4446 N N . GLU B 1 69 ? 17.594 -18.688 -13.312 1 98.75 69 GLU B N 1
ATOM 4447 C CA . GLU B 1 69 ? 16.203 -19.094 -13.492 1 98.75 69 GLU B CA 1
ATOM 4448 C C . GLU B 1 69 ? 16.109 -20.438 -14.203 1 98.75 69 GLU B C 1
ATOM 4450 O O . GLU B 1 69 ? 16.797 -20.672 -15.203 1 98.75 69 GLU B O 1
ATOM 4455 N N . ALA B 1 70 ? 15.305 -21.297 -13.641 1 98.69 70 ALA B N 1
ATOM 4456 C CA . ALA B 1 70 ? 15.148 -22.641 -14.18 1 98.69 70 ALA B CA 1
ATOM 4457 C C . ALA B 1 70 ? 14.383 -22.625 -15.5 1 98.69 70 ALA B C 1
ATOM 4459 O O . ALA B 1 70 ? 14.633 -23.453 -16.375 1 98.69 70 ALA B O 1
ATOM 4460 N N . ARG B 1 71 ? 13.484 -21.734 -15.68 1 98.62 71 ARG B N 1
ATOM 4461 C CA . ARG B 1 71 ? 12.641 -21.641 -16.859 1 98.62 71 ARG B CA 1
ATOM 4462 C C . ARG B 1 71 ? 13.336 -20.844 -17.969 1 98.62 71 ARG B C 1
ATOM 4464 O O . ARG B 1 71 ? 14.398 -20.266 -17.75 1 98.62 71 ARG B O 1
ATOM 4471 N N . ASP B 1 72 ? 12.711 -20.812 -19.156 1 98.62 72 ASP B N 1
ATOM 4472 C CA . ASP B 1 72 ? 13.234 -20.047 -20.281 1 98.62 72 ASP B CA 1
ATOM 4473 C C . ASP B 1 72 ? 12.648 -18.641 -20.312 1 98.62 72 ASP B C 1
ATOM 4475 O O . ASP B 1 72 ? 12.859 -17.906 -21.281 1 98.62 72 ASP B O 1
ATOM 4479 N N . ARG B 1 73 ? 11.891 -18.25 -19.281 1 98.62 73 ARG B N 1
ATOM 4480 C CA . ARG B 1 73 ? 11.141 -17 -19.266 1 98.62 73 ARG B CA 1
ATOM 4481 C C . ARG B 1 73 ? 11.18 -16.359 -17.891 1 98.62 73 ARG B C 1
ATOM 4483 O O . ARG B 1 73 ? 11.508 -17.031 -16.906 1 98.62 73 ARG B O 1
ATOM 4490 N N . ILE B 1 74 ? 10.82 -15.07 -17.797 1 98.75 74 ILE B N 1
ATOM 4491 C CA . ILE B 1 74 ? 10.617 -14.359 -16.531 1 98.75 74 ILE B CA 1
ATOM 4492 C C . ILE B 1 74 ? 9.172 -14.523 -16.078 1 98.75 74 ILE B C 1
ATOM 4494 O O . ILE B 1 74 ? 8.328 -15.016 -16.828 1 98.75 74 ILE B O 1
ATOM 4498 N N . GLY B 1 75 ? 8.938 -14.188 -14.805 1 98.44 75 GLY B N 1
ATOM 4499 C CA . GLY B 1 75 ? 7.574 -14.008 -14.336 1 98.44 75 GLY B CA 1
ATOM 4500 C C . GLY B 1 75 ? 7.141 -15.07 -13.336 1 98.44 75 GLY B C 1
ATOM 4501 O O . GLY B 1 75 ? 6.109 -14.93 -12.68 1 98.44 75 GLY B O 1
ATOM 4502 N N . GLY B 1 76 ? 7.902 -16.156 -13.188 1 98.06 76 GLY B N 1
ATOM 4503 C CA . GLY B 1 76 ? 7.508 -17.203 -12.25 1 98.06 76 GLY B CA 1
ATOM 4504 C C . GLY B 1 76 ? 6.09 -17.703 -12.469 1 98.06 76 GLY B C 1
ATOM 4505 O O . GLY B 1 76 ? 5.727 -18.094 -13.57 1 98.06 76 GLY B O 1
ATOM 4506 N N . ARG B 1 77 ? 5.258 -17.609 -11.477 1 98.06 77 ARG B N 1
ATOM 4507 C CA . ARG B 1 77 ? 3.881 -18.078 -11.562 1 98.06 77 ARG B CA 1
ATOM 4508 C C . ARG B 1 77 ? 2.967 -17.016 -12.148 1 98.06 77 ARG B C 1
ATOM 4510 O O . ARG B 1 77 ? 1.741 -17.109 -12.055 1 98.06 77 ARG B O 1
ATOM 4517 N N . THR B 1 78 ? 3.66 -15.938 -12.672 1 97.94 78 THR B N 1
ATOM 4518 C CA . THR B 1 78 ? 2.918 -14.852 -13.312 1 97.94 78 THR B CA 1
ATOM 4519 C C . THR B 1 78 ? 3.447 -14.586 -14.719 1 97.94 78 THR B C 1
ATOM 4521 O O . THR B 1 78 ? 4.586 -14.148 -14.883 1 97.94 78 THR B O 1
ATOM 4524 N N . TYR B 1 79 ? 2.801 -15.031 -15.781 1 98.25 79 TYR B N 1
ATOM 4525 C CA . TYR B 1 79 ? 3.199 -14.617 -17.125 1 98.25 79 TYR B CA 1
ATOM 4526 C C . TYR B 1 79 ? 1.998 -14.562 -18.062 1 98.25 79 TYR B C 1
ATOM 4528 O O . TYR B 1 79 ? 0.964 -15.18 -17.781 1 98.25 79 TYR B O 1
ATOM 4536 N N . THR B 1 80 ? 2.092 -13.766 -19.078 1 98.56 80 THR B N 1
ATOM 4537 C CA . THR B 1 80 ? 1.041 -13.555 -20.062 1 98.56 80 THR B CA 1
ATOM 4538 C C . THR B 1 80 ? 1.354 -14.297 -21.359 1 98.56 80 THR B C 1
ATOM 4540 O O . THR B 1 80 ? 2.41 -14.086 -21.969 1 98.56 80 THR B O 1
ATOM 4543 N N . ALA B 1 81 ? 0.515 -15.141 -21.688 1 98.56 81 ALA B N 1
ATOM 4544 C CA . ALA B 1 81 ? 0.573 -15.75 -23.016 1 98.56 81 ALA B CA 1
ATOM 4545 C C . ALA B 1 81 ? -0.234 -14.945 -24.031 1 98.56 81 ALA B C 1
ATOM 4547 O O . ALA B 1 81 ? -1.061 -14.109 -23.656 1 98.56 81 ALA B O 1
ATOM 4548 N N . LYS B 1 82 ? 0.064 -15.102 -25.219 1 97.31 82 LYS B N 1
ATOM 4549 C CA . LYS B 1 82 ? -0.694 -14.375 -26.234 1 97.31 82 LYS B CA 1
ATOM 4550 C C . LYS B 1 82 ? -1.048 -15.281 -27.406 1 97.31 82 LYS B C 1
ATOM 4552 O O . LYS B 1 82 ? -0.282 -16.188 -27.766 1 97.31 82 LYS B O 1
ATOM 4557 N N . LYS B 1 83 ? -2.129 -15.102 -28 1 97.25 83 LYS B N 1
ATOM 4558 C CA . LYS B 1 83 ? -2.625 -15.805 -29.172 1 97.25 83 LYS B CA 1
ATOM 4559 C C . LYS B 1 83 ? -3.643 -14.953 -29.938 1 97.25 83 LYS B C 1
ATOM 4561 O O . LYS B 1 83 ? -4.594 -14.438 -29.344 1 97.25 83 LYS B O 1
ATOM 4566 N N . ASP B 1 84 ? -3.471 -14.75 -31.25 1 96.44 84 ASP B N 1
ATOM 4567 C CA . ASP B 1 84 ? -4.391 -14.086 -32.156 1 96.44 84 ASP B CA 1
ATOM 4568 C C . ASP B 1 84 ? -4.812 -12.719 -31.625 1 96.44 84 ASP B C 1
ATOM 4570 O O . ASP B 1 84 ? -5.996 -12.375 -31.641 1 96.44 84 ASP B O 1
ATOM 4574 N N . GLY B 1 85 ? -3.924 -11.984 -31.062 1 95.75 85 GLY B N 1
ATOM 4575 C CA . GLY B 1 85 ? -4.148 -10.609 -30.656 1 95.75 85 GLY B CA 1
ATOM 4576 C C . GLY B 1 85 ? -4.762 -10.492 -29.266 1 95.75 85 GLY B C 1
ATOM 4577 O O . GLY B 1 85 ? -5.141 -9.398 -28.844 1 95.75 85 GLY B O 1
ATOM 4578 N N . PHE B 1 86 ? -4.879 -11.562 -28.547 1 97.06 86 PHE B N 1
ATOM 4579 C CA . PHE B 1 86 ? -5.453 -11.562 -27.219 1 97.06 86 PHE B CA 1
ATOM 4580 C C . PHE B 1 86 ? -4.426 -12.023 -26.188 1 97.06 86 PHE B C 1
ATOM 4582 O O . PHE B 1 86 ? -3.547 -12.828 -26.5 1 97.06 86 PHE B O 1
ATOM 4589 N N . LEU B 1 87 ? -4.496 -11.438 -24.938 1 97.69 87 LEU B N 1
ATOM 4590 C CA . LEU B 1 87 ? -3.576 -11.766 -23.859 1 97.69 87 LEU B CA 1
ATOM 4591 C C . LEU B 1 87 ? -4.246 -12.68 -22.828 1 97.69 87 LEU B C 1
ATOM 4593 O O . LEU B 1 87 ? -5.395 -12.453 -22.453 1 97.69 87 LEU B O 1
ATOM 4597 N N . TYR B 1 88 ? -3.58 -13.797 -22.406 1 98.19 88 TYR B N 1
ATOM 4598 C CA . TYR B 1 88 ? -4.043 -14.75 -21.406 1 98.19 88 TYR B CA 1
ATOM 4599 C C . TYR B 1 88 ? -3.127 -14.75 -20.188 1 98.19 88 TYR B C 1
ATOM 4601 O O . TYR B 1 88 ? -1.948 -15.102 -20.297 1 98.19 88 TYR B O 1
ATOM 4609 N N . GLU B 1 89 ? -3.648 -14.383 -19.062 1 98.06 89 GLU B N 1
ATOM 4610 C CA . GLU B 1 89 ? -2.859 -14.469 -17.844 1 98.06 89 GLU B CA 1
ATOM 4611 C C . GLU B 1 89 ? -2.797 -15.898 -17.328 1 98.06 89 GLU B C 1
ATOM 4613 O O . GLU B 1 89 ? -3.787 -16.422 -16.797 1 98.06 89 GLU B O 1
ATOM 4618 N N . MET B 1 90 ? -1.639 -16.484 -17.328 1 98.06 90 MET B N 1
ATOM 4619 C CA . MET B 1 90 ? -1.518 -17.891 -17.016 1 98.06 90 MET B CA 1
ATOM 4620 C C . MET B 1 90 ? -1.463 -18.109 -15.5 1 98.06 90 MET B C 1
ATOM 4622 O O . MET B 1 90 ? -1.682 -19.219 -15.016 1 98.06 90 MET B O 1
ATOM 4626 N N . GLY B 1 91 ? -1.1 -17.094 -14.805 1 96.56 91 GLY B N 1
ATOM 4627 C CA . GLY B 1 91 ? -1.05 -17.016 -13.352 1 96.56 91 GLY B CA 1
ATOM 4628 C C . GLY B 1 91 ? -1.118 -15.586 -12.844 1 96.56 91 GLY B C 1
ATOM 4629 O O . GLY B 1 91 ? -1.155 -14.633 -13.625 1 96.56 91 GLY B O 1
ATOM 4630 N N . GLY B 1 92 ? -1.06 -15.344 -11.492 1 96.38 92 GLY B N 1
ATOM 4631 C CA . GLY B 1 92 ? -1.229 -14 -10.953 1 96.38 92 GLY B CA 1
ATOM 4632 C C . GLY B 1 92 ? -1.798 -13.023 -11.961 1 96.38 92 GLY B C 1
ATOM 4633 O O . GLY B 1 92 ? -1.153 -12.711 -12.969 1 96.38 92 GLY B O 1
ATOM 4634 N N . THR B 1 93 ? -3.002 -12.578 -11.812 1 96.69 93 THR B N 1
ATOM 4635 C CA . THR B 1 93 ? -3.74 -11.859 -12.844 1 96.69 93 THR B CA 1
ATOM 4636 C C . THR B 1 93 ? -4.066 -10.438 -12.383 1 96.69 93 THR B C 1
ATOM 4638 O O . THR B 1 93 ? -3.896 -9.484 -13.148 1 96.69 93 THR B O 1
ATOM 4641 N N . TRP B 1 94 ? -4.496 -10.32 -11.25 1 97.75 94 TRP B N 1
ATOM 4642 C CA . TRP B 1 94 ? -5.207 -9.102 -10.875 1 97.75 94 TRP B CA 1
ATOM 4643 C C . TRP B 1 94 ? -4.309 -8.172 -10.062 1 97.75 94 TRP B C 1
ATOM 4645 O O . TRP B 1 94 ? -3.406 -8.641 -9.359 1 97.75 94 TRP B O 1
ATOM 4655 N N . VAL B 1 95 ? -4.531 -6.902 -10.188 1 97.94 95 VAL B N 1
ATOM 4656 C CA . VAL B 1 95 ? -3.758 -5.871 -9.508 1 97.94 95 VAL B CA 1
ATOM 4657 C C . VAL B 1 95 ? -4.703 -4.902 -8.797 1 97.94 95 VAL B C 1
ATOM 4659 O O . VAL B 1 95 ? -5.898 -4.859 -9.102 1 97.94 95 VAL B O 1
ATOM 4662 N N . THR B 1 96 ? -4.195 -4.223 -7.852 1 97.12 96 THR B N 1
ATOM 4663 C CA . THR B 1 96 ? -4.953 -3.213 -7.125 1 97.12 96 THR B CA 1
ATOM 4664 C C . THR B 1 96 ? -4.02 -2.195 -6.477 1 97.12 96 THR B C 1
ATOM 4666 O O . THR B 1 96 ? -2.875 -2.514 -6.152 1 97.12 96 THR B O 1
ATOM 4669 N N . HIS B 1 97 ? -4.527 -0.978 -6.297 1 95.25 97 HIS B N 1
ATOM 4670 C CA . HIS B 1 97 ? -3.748 0.06 -5.629 1 95.25 97 HIS B CA 1
ATOM 4671 C C . HIS B 1 97 ? -3.654 -0.202 -4.129 1 95.25 97 HIS B C 1
ATOM 4673 O O . HIS B 1 97 ? -2.869 0.443 -3.43 1 95.25 97 HIS B O 1
ATOM 4679 N N . HIS B 1 98 ? -4.32 -1.202 -3.598 1 95.44 98 HIS B N 1
ATOM 4680 C CA . HIS B 1 98 ? -4.324 -1.507 -2.172 1 95.44 98 HIS B CA 1
ATOM 4681 C C . HIS B 1 98 ? -3.178 -2.439 -1.805 1 95.44 98 HIS B C 1
ATOM 4683 O O . HIS B 1 98 ? -2.908 -2.664 -0.622 1 95.44 98 HIS B O 1
ATOM 4689 N N . MET B 1 99 ? -2.488 -2.963 -2.762 1 97.5 99 MET B N 1
ATOM 4690 C CA . MET B 1 99 ? -1.262 -3.73 -2.566 1 97.5 99 MET B CA 1
ATOM 4691 C C . MET B 1 99 ? -0.033 -2.836 -2.693 1 97.5 99 MET B C 1
ATOM 4693 O O . MET B 1 99 ? 0.412 -2.539 -3.803 1 97.5 99 MET B O 1
ATOM 4697 N N . GLY B 1 100 ? 0.523 -2.49 -1.562 1 97.38 100 GLY B N 1
ATOM 4698 C CA . GLY B 1 100 ? 1.487 -1.404 -1.48 1 97.38 100 GLY B CA 1
ATOM 4699 C C . GLY B 1 100 ? 2.73 -1.646 -2.316 1 97.38 100 GLY B C 1
ATOM 4700 O O . GLY B 1 100 ? 3.191 -0.749 -3.025 1 97.38 100 GLY B O 1
ATOM 4701 N N . TYR B 1 101 ? 3.346 -2.799 -2.295 1 98.25 101 TYR B N 1
ATOM 4702 C CA . TYR B 1 101 ? 4.566 -3.08 -3.047 1 98.25 101 TYR B CA 1
ATOM 4703 C C . TYR B 1 101 ? 4.281 -3.137 -4.543 1 98.25 101 TYR B C 1
ATOM 4705 O O . TYR B 1 101 ? 5.055 -2.609 -5.348 1 98.25 101 TYR B O 1
ATOM 4713 N N . LEU B 1 102 ? 3.148 -3.725 -4.855 1 98.5 102 LEU B N 1
ATOM 4714 C CA . LEU B 1 102 ? 2.76 -3.82 -6.258 1 98.5 102 LEU B CA 1
ATOM 4715 C C . LEU B 1 102 ? 2.416 -2.445 -6.824 1 98.5 102 LEU B C 1
ATOM 4717 O O . LEU B 1 102 ? 2.836 -2.1 -7.93 1 98.5 102 LEU B O 1
ATOM 4721 N N . PHE B 1 103 ? 1.701 -1.7 -6.066 1 98.06 103 PHE B N 1
ATOM 4722 C CA . PHE B 1 103 ? 1.285 -0.371 -6.504 1 98.06 103 PHE B CA 1
ATOM 4723 C C . PHE B 1 103 ? 2.496 0.507 -6.789 1 98.06 103 PHE B C 1
ATOM 4725 O O . PHE B 1 103 ? 2.508 1.259 -7.77 1 98.06 103 PHE B O 1
ATOM 4732 N N . ARG B 1 104 ? 3.467 0.433 -6 1 97.38 104 ARG B N 1
ATOM 4733 C CA . ARG B 1 104 ? 4.688 1.208 -6.195 1 97.38 104 ARG B CA 1
ATOM 4734 C C . ARG B 1 104 ? 5.363 0.844 -7.516 1 97.38 104 ARG B C 1
ATOM 4736 O O . ARG B 1 104 ? 5.852 1.721 -8.234 1 97.38 104 ARG B O 1
ATOM 4743 N N . GLU B 1 105 ? 5.402 -0.465 -7.824 1 98.06 105 GLU B N 1
ATOM 4744 C CA . GLU B 1 105 ? 5.984 -0.882 -9.094 1 98.06 105 GLU B CA 1
ATOM 4745 C C . GLU B 1 105 ? 5.16 -0.372 -10.273 1 98.06 105 GLU B C 1
ATOM 4747 O O . GLU B 1 105 ? 5.715 0.1 -11.266 1 98.06 105 GLU B O 1
ATOM 4752 N N . MET B 1 106 ? 3.83 -0.492 -10.133 1 97.94 106 MET B N 1
ATOM 4753 C CA . MET B 1 106 ? 2.961 -0.015 -11.203 1 97.94 106 MET B CA 1
ATOM 4754 C C . MET B 1 106 ? 3.182 1.472 -11.461 1 97.94 106 MET B C 1
ATOM 4756 O O . MET B 1 106 ? 3.25 1.902 -12.617 1 97.94 106 MET B O 1
ATOM 4760 N N . THR B 1 107 ? 3.316 2.258 -10.383 1 96.62 107 THR B N 1
ATOM 4761 C CA . THR B 1 107 ? 3.527 3.695 -10.508 1 96.62 107 THR B CA 1
ATOM 4762 C C . THR B 1 107 ? 4.906 3.99 -11.094 1 96.62 107 THR B C 1
ATOM 4764 O O . THR B 1 107 ? 5.047 4.863 -11.953 1 96.62 107 THR B O 1
ATOM 4767 N N . ARG B 1 108 ? 5.914 3.238 -10.648 1 96.19 108 ARG B N 1
ATOM 4768 C CA . ARG B 1 108 ? 7.285 3.408 -11.117 1 96.19 108 ARG B CA 1
ATOM 4769 C C . ARG B 1 108 ? 7.355 3.305 -12.641 1 96.19 108 ARG B C 1
ATOM 4771 O O . ARG B 1 108 ? 8.117 4.027 -13.281 1 96.19 108 ARG B O 1
ATOM 4778 N N . TYR B 1 109 ? 6.547 2.461 -13.18 1 97.06 109 TYR B N 1
ATOM 4779 C CA . TYR B 1 109 ? 6.637 2.199 -14.609 1 97.06 109 TYR B CA 1
ATOM 4780 C C . TYR B 1 109 ? 5.414 2.74 -15.344 1 97.06 109 TYR B C 1
ATOM 4782 O O . TYR B 1 109 ? 5.105 2.307 -16.453 1 97.06 109 TYR B O 1
ATOM 4790 N N . ASN B 1 110 ? 4.645 3.633 -14.695 1 94.06 110 ASN B N 1
ATOM 4791 C CA . ASN B 1 110 ? 3.508 4.344 -15.266 1 94.06 110 ASN B CA 1
ATOM 4792 C C . ASN B 1 110 ? 2.445 3.379 -15.781 1 94.06 110 ASN B C 1
ATOM 4794 O O . ASN B 1 110 ? 1.931 3.547 -16.891 1 94.06 110 ASN B O 1
ATOM 4798 N N . MET B 1 111 ? 2.188 2.336 -15.016 1 96.94 111 MET B N 1
ATOM 4799 C CA . MET B 1 111 ? 1.228 1.317 -15.438 1 96.94 111 MET B CA 1
ATOM 4800 C C . MET B 1 111 ? -0.021 1.354 -14.562 1 96.94 111 MET B C 1
ATOM 4802 O O . MET B 1 111 ? -1.009 0.679 -14.852 1 96.94 111 MET B O 1
ATOM 4806 N N . ASP B 1 112 ? -0.046 2.205 -13.508 1 95.31 112 ASP B N 1
ATOM 4807 C CA . ASP B 1 112 ? -1.127 2.266 -12.531 1 95.31 112 ASP B CA 1
ATOM 4808 C C . ASP B 1 112 ? -2.367 2.93 -13.117 1 95.31 112 ASP B C 1
ATOM 4810 O O . ASP B 1 112 ? -3.463 2.816 -12.562 1 95.31 112 ASP B O 1
ATOM 4814 N N . ARG B 1 113 ? -2.266 3.537 -14.305 1 94.69 113 ARG B N 1
ATOM 4815 C CA . ARG B 1 113 ? -3.369 4.312 -14.867 1 94.69 113 ARG B CA 1
ATOM 4816 C C . ARG B 1 113 ? -3.928 3.646 -16.125 1 94.69 113 ARG B C 1
ATOM 4818 O O . ARG B 1 113 ? -4.898 4.129 -16.703 1 94.69 113 ARG B O 1
ATOM 4825 N N . ASP B 1 114 ? -3.301 2.623 -16.547 1 96 114 ASP B N 1
ATOM 4826 C CA . ASP B 1 114 ? -3.736 1.954 -17.766 1 96 114 ASP B CA 1
ATOM 4827 C C . ASP B 1 114 ? -4.18 0.521 -17.484 1 96 114 ASP B C 1
ATOM 4829 O O . ASP B 1 114 ? -3.471 -0.432 -17.812 1 96 114 ASP B O 1
ATOM 4833 N N . LEU B 1 115 ? -5.387 0.416 -16.922 1 96.88 115 LEU B N 1
ATOM 4834 C CA . LEU B 1 115 ? -5.945 -0.854 -16.469 1 96.88 115 LEU B CA 1
ATOM 4835 C C . LEU B 1 115 ? -7.18 -1.224 -17.297 1 96.88 115 LEU B C 1
ATOM 4837 O O . LEU B 1 115 ? -7.809 -0.356 -17.906 1 96.88 115 LEU B O 1
ATOM 4841 N N . ILE B 1 116 ? -7.461 -2.457 -17.359 1 95.69 116 ILE B N 1
ATOM 4842 C CA . ILE B 1 116 ? -8.734 -2.967 -17.844 1 95.69 116 ILE B CA 1
ATOM 4843 C C . ILE B 1 116 ? -9.422 -3.793 -16.766 1 95.69 116 ILE B C 1
ATOM 4845 O O . ILE B 1 116 ? -8.805 -4.117 -15.742 1 95.69 116 ILE B O 1
ATOM 4849 N N . THR B 1 117 ? -10.664 -4.039 -16.922 1 94.38 117 THR B N 1
ATOM 4850 C CA . THR B 1 117 ? -11.398 -4.773 -15.906 1 94.38 117 THR B CA 1
ATOM 4851 C C . THR B 1 117 ? -11.789 -6.16 -16.406 1 94.38 117 THR B C 1
ATOM 4853 O O . THR B 1 117 ? -11.961 -6.363 -17.609 1 94.38 117 THR B O 1
ATOM 4856 N N . THR B 1 118 ? -11.82 -7.078 -15.461 1 93.5 118 THR B N 1
ATOM 4857 C CA . THR B 1 118 ? -12.391 -8.391 -15.742 1 93.5 118 THR B CA 1
ATOM 4858 C C . THR B 1 118 ? -13.875 -8.273 -16.078 1 93.5 118 THR B C 1
ATOM 4860 O O . THR B 1 118 ? -14.609 -7.531 -15.422 1 93.5 118 THR B O 1
ATOM 4863 N N . GLY B 1 119 ? -14.211 -9.031 -17.062 1 87.25 119 GLY B N 1
ATOM 4864 C CA . GLY B 1 119 ? -15.625 -9.094 -17.406 1 87.25 119 GLY B CA 1
ATOM 4865 C C . GLY B 1 119 ? -16.062 -7.953 -18.312 1 87.25 119 GLY B C 1
ATOM 4866 O O . GLY B 1 119 ? -15.25 -7.113 -18.703 1 87.25 119 GLY B O 1
ATOM 4867 N N . SER B 1 120 ? -17.344 -7.918 -18.578 1 88.56 120 SER B N 1
ATOM 4868 C CA . SER B 1 120 ? -17.969 -6.906 -19.438 1 88.56 120 SER B CA 1
ATOM 4869 C C . SER B 1 120 ? -18.344 -5.664 -18.625 1 88.56 120 SER B C 1
ATOM 4871 O O . SER B 1 120 ? -18.75 -5.77 -17.469 1 88.56 120 SER B O 1
ATOM 4873 N N . PRO B 1 121 ? -18.219 -4.477 -19.25 1 82.5 121 PRO B N 1
ATOM 4874 C CA . PRO B 1 121 ? -18.672 -3.26 -18.578 1 82.5 121 PRO B CA 1
ATOM 4875 C C . PRO B 1 121 ? -20.141 -3.326 -18.172 1 82.5 121 PRO B C 1
ATOM 4877 O O . PRO B 1 121 ? -20.562 -2.643 -17.234 1 82.5 121 PRO B O 1
ATOM 4880 N N . ASP B 1 122 ? -20.922 -4.113 -18.875 1 87 122 ASP B N 1
ATOM 4881 C CA . ASP B 1 122 ? -22.344 -4.23 -18.594 1 87 122 ASP B CA 1
ATOM 4882 C C . ASP B 1 122 ? -22.672 -5.566 -17.922 1 87 122 ASP B C 1
ATOM 4884 O O . ASP B 1 122 ? -23.672 -6.207 -18.266 1 87 122 ASP B O 1
ATOM 4888 N N . MET B 1 123 ? -21.797 -5.906 -17.047 1 87 123 MET B N 1
ATOM 4889 C CA . MET B 1 123 ? -21.953 -7.176 -16.344 1 87 123 MET B CA 1
ATOM 4890 C C . MET B 1 123 ? -23.344 -7.277 -15.719 1 87 123 MET B C 1
ATOM 4892 O O . MET B 1 123 ? -23.906 -8.367 -15.602 1 87 123 MET B O 1
ATOM 4896 N N . HIS B 1 124 ? -23.906 -6.16 -15.312 1 86.31 124 HIS B N 1
ATOM 4897 C CA . HIS B 1 124 ? -25.203 -6.152 -14.641 1 86.31 124 HIS B CA 1
ATOM 4898 C C . HIS B 1 124 ? -26.312 -6.66 -15.562 1 86.31 124 HIS B C 1
ATOM 4900 O O . HIS B 1 124 ? -27.359 -7.105 -15.094 1 86.31 124 HIS B O 1
ATOM 4906 N N . LYS B 1 125 ? -26.078 -6.668 -16.844 1 91.69 125 LYS B N 1
ATOM 4907 C CA . LYS B 1 125 ? -27.047 -7.164 -17.812 1 91.69 125 LYS B CA 1
ATOM 4908 C C . LYS B 1 125 ? -26.891 -8.664 -18.031 1 91.69 125 LYS B C 1
ATOM 4910 O O . LYS B 1 125 ? -27.656 -9.273 -18.781 1 91.69 125 LYS B O 1
ATOM 4915 N N . GLY B 1 126 ? -25.938 -9.25 -17.328 1 95.44 126 GLY B N 1
ATOM 4916 C CA . GLY B 1 126 ? -25.688 -10.68 -17.469 1 95.44 126 GLY B CA 1
ATOM 4917 C C . GLY B 1 126 ? -26.406 -11.5 -16.406 1 95.44 126 GLY B C 1
ATOM 4918 O O . GLY B 1 126 ? -27.453 -11.086 -15.891 1 95.44 126 GLY B O 1
ATOM 4919 N N . TYR B 1 127 ? -25.906 -12.703 -16.25 1 97.25 127 TYR B N 1
ATOM 4920 C CA . TYR B 1 127 ? -26.547 -13.609 -15.297 1 97.25 127 TYR B CA 1
ATOM 4921 C C . TYR B 1 127 ? -25.516 -14.523 -14.633 1 97.25 127 TYR B C 1
ATOM 4923 O O . TYR B 1 127 ? -24.375 -14.617 -15.094 1 97.25 127 TYR B O 1
ATOM 4931 N N . TYR B 1 128 ? -25.922 -15.031 -13.539 1 97.81 128 TYR B N 1
ATOM 4932 C CA . TYR B 1 128 ? -25.156 -16 -12.758 1 97.81 128 TYR B CA 1
ATOM 4933 C C . TYR B 1 128 ? -25.859 -17.344 -12.719 1 97.81 128 TYR B C 1
ATOM 4935 O O . TYR B 1 128 ? -27.094 -17.406 -12.602 1 97.81 128 TYR B O 1
ATOM 4943 N N . THR B 1 129 ? -25.141 -18.453 -12.898 1 98.38 129 THR B N 1
ATOM 4944 C CA . THR B 1 129 ? -25.734 -19.766 -12.719 1 98.38 129 THR B CA 1
ATOM 4945 C C . THR B 1 129 ? -25.156 -20.469 -11.484 1 98.38 129 THR B C 1
ATOM 4947 O O . THR B 1 129 ? -23.953 -20.359 -11.211 1 98.38 129 THR B O 1
ATOM 4950 N N . ILE B 1 130 ? -26.016 -21.094 -10.719 1 98.44 130 ILE B N 1
ATOM 4951 C CA . ILE B 1 130 ? -25.609 -21.812 -9.516 1 98.44 130 ILE B CA 1
ATOM 4952 C C . ILE B 1 130 ? -26.094 -23.25 -9.594 1 98.44 130 ILE B C 1
ATOM 4954 O O . ILE B 1 130 ? -27.219 -23.516 -10.023 1 98.44 130 ILE B O 1
ATOM 4958 N N . ASP B 1 131 ? -25.25 -24.156 -9.297 1 98.31 131 ASP B N 1
ATOM 4959 C CA . ASP B 1 131 ? -25.562 -25.578 -9.227 1 98.31 131 ASP B CA 1
ATOM 4960 C C . ASP B 1 131 ? -24.859 -26.234 -8.039 1 98.31 131 ASP B C 1
ATOM 4962 O O . ASP B 1 131 ? -23.672 -26.547 -8.109 1 98.31 131 ASP B O 1
ATOM 4966 N N . VAL B 1 132 ? -25.625 -26.438 -6.961 1 97.5 132 VAL B N 1
ATOM 4967 C CA . VAL B 1 132 ? -25.094 -27.047 -5.742 1 97.5 132 VAL B CA 1
ATOM 4968 C C . VAL B 1 132 ? -26 -28.188 -5.301 1 97.5 132 VAL B C 1
ATOM 4970 O O . VAL B 1 132 ? -27.188 -28.234 -5.66 1 97.5 132 VAL B O 1
ATOM 4973 N N . PRO B 1 133 ? -25.406 -29.078 -4.539 1 93.69 133 PRO B N 1
ATOM 4974 C CA . PRO B 1 133 ? -26.25 -30.188 -4.062 1 93.69 133 PRO B CA 1
ATOM 4975 C C . PRO B 1 133 ? -27.359 -29.719 -3.135 1 93.69 133 PRO B C 1
ATOM 4977 O O . PRO B 1 133 ? -27.141 -28.828 -2.299 1 93.69 133 PRO B O 1
ATOM 4980 N N . GLY B 1 134 ? -28.469 -30.312 -3.268 1 94.88 134 GLY B N 1
ATOM 4981 C CA . GLY B 1 134 ? -29.562 -30.031 -2.35 1 94.88 134 GLY B CA 1
ATOM 4982 C C . GLY B 1 134 ? -30.469 -28.906 -2.811 1 94.88 134 GLY B C 1
ATOM 4983 O O . GLY B 1 134 ? -31.484 -28.609 -2.18 1 94.88 134 GLY B O 1
ATOM 4984 N N . ALA B 1 135 ? -30.125 -28.234 -3.871 1 96.5 135 ALA B N 1
ATOM 4985 C CA . ALA B 1 135 ? -30.953 -27.188 -4.465 1 96.5 135 ALA B CA 1
ATOM 4986 C C . ALA B 1 135 ? -31.062 -27.359 -5.977 1 96.5 135 ALA B C 1
ATOM 4988 O O . ALA B 1 135 ? -30.141 -27.875 -6.617 1 96.5 135 ALA B O 1
ATOM 4989 N N . ALA B 1 136 ? -32.156 -26.969 -6.559 1 96.81 136 ALA B N 1
ATOM 4990 C CA . ALA B 1 136 ? -32.281 -27 -8.016 1 96.81 136 ALA B CA 1
ATOM 4991 C C . ALA B 1 136 ? -31.375 -25.969 -8.672 1 96.81 136 ALA B C 1
ATOM 4993 O O . ALA B 1 136 ? -31.328 -24.812 -8.25 1 96.81 136 ALA B O 1
ATOM 4994 N N . PRO B 1 137 ? -30.641 -26.438 -9.641 1 97.56 137 PRO B N 1
ATOM 4995 C CA . PRO B 1 137 ? -29.844 -25.453 -10.383 1 97.56 137 PRO B CA 1
ATOM 4996 C C . PRO B 1 137 ? -30.688 -24.312 -10.938 1 97.56 137 PRO B C 1
ATOM 4998 O O . PRO B 1 137 ? -31.812 -24.531 -11.383 1 97.56 137 PRO B O 1
ATOM 5001 N N . ARG B 1 138 ? -30.141 -23.078 -10.844 1 97.25 138 ARG B N 1
ATOM 5002 C CA . ARG B 1 138 ? -30.938 -21.969 -11.375 1 97.25 138 ARG B CA 1
ATOM 5003 C C . ARG B 1 138 ? -30.047 -20.812 -11.812 1 97.25 138 ARG B C 1
ATOM 5005 O O . ARG B 1 138 ? -28.844 -20.797 -11.516 1 97.25 138 ARG B O 1
ATOM 5012 N N . LYS B 1 139 ? -30.703 -19.984 -12.656 1 97.06 139 LYS B N 1
ATOM 5013 C CA . LYS B 1 139 ? -30.141 -18.703 -13.062 1 97.06 139 LYS B CA 1
ATOM 5014 C C . LYS B 1 139 ? -30.562 -17.594 -12.109 1 97.06 139 LYS B C 1
ATOM 5016 O O . LYS B 1 139 ? -31.703 -17.578 -11.633 1 97.06 139 LYS B O 1
ATOM 5021 N N . LEU B 1 140 ? -29.656 -16.719 -11.797 1 97 140 LEU B N 1
ATOM 5022 C CA . LEU B 1 140 ? -29.953 -15.555 -10.977 1 97 140 LEU B CA 1
ATOM 5023 C C . LEU B 1 140 ? -29.109 -14.359 -11.406 1 97 140 LEU B C 1
ATOM 5025 O O . LEU B 1 140 ? -28.266 -14.477 -12.297 1 97 140 LEU B O 1
ATOM 5029 N N . SER B 1 141 ? -29.406 -13.18 -10.898 1 97.06 141 SER B N 1
ATOM 5030 C CA . SER B 1 141 ? -28.594 -12.008 -11.195 1 97.06 141 SER B CA 1
ATOM 5031 C C . SER B 1 141 ? -27.234 -12.086 -10.508 1 97.06 141 SER B C 1
ATOM 5033 O O . SER B 1 141 ? -27.078 -12.797 -9.508 1 97.06 141 SER B O 1
ATOM 5035 N N . HIS B 1 142 ? -26.312 -11.383 -11.07 1 95.62 142 HIS B N 1
ATOM 5036 C CA . HIS B 1 142 ? -25 -11.289 -10.422 1 95.62 142 HIS B CA 1
ATOM 5037 C C . HIS B 1 142 ? -25.125 -10.727 -9.008 1 95.62 142 HIS B C 1
ATOM 5039 O O . HIS B 1 142 ? -24.438 -11.172 -8.094 1 95.62 142 HIS B O 1
ATOM 5045 N N . GLU B 1 143 ? -26.016 -9.789 -8.812 1 94.62 143 GLU B N 1
ATOM 5046 C CA . GLU B 1 143 ? -26.219 -9.133 -7.523 1 94.62 143 GLU B CA 1
ATOM 5047 C C . GLU B 1 143 ? -26.75 -10.117 -6.48 1 94.62 143 GLU B C 1
ATOM 5049 O O . GLU B 1 143 ? -26.281 -10.125 -5.34 1 94.62 143 GLU B O 1
ATOM 5054 N N . GLU B 1 144 ? -27.703 -10.898 -6.902 1 97.12 144 GLU B N 1
ATOM 5055 C CA . GLU B 1 144 ? -28.266 -11.883 -5.984 1 97.12 144 GLU B CA 1
ATOM 5056 C C . GLU B 1 144 ? -27.219 -12.906 -5.559 1 97.12 144 GLU B C 1
ATOM 5058 O O . GLU B 1 144 ? -27.094 -13.227 -4.375 1 97.12 144 GLU B O 1
ATOM 5063 N N . ALA B 1 145 ? -26.5 -13.406 -6.516 1 96.81 145 ALA B N 1
ATOM 5064 C CA . ALA B 1 145 ? -25.438 -14.375 -6.219 1 96.81 145 ALA B CA 1
ATOM 5065 C C . ALA B 1 145 ? -24.391 -13.766 -5.293 1 96.81 145 ALA B C 1
ATOM 5067 O O . ALA B 1 145 ? -23.938 -14.414 -4.344 1 96.81 145 ALA B O 1
ATOM 5068 N N . GLY B 1 146 ? -24 -12.539 -5.602 1 95.94 146 GLY B N 1
ATOM 5069 C CA . GLY B 1 146 ? -23.031 -11.836 -4.781 1 95.94 146 GLY B CA 1
ATOM 5070 C C . GLY B 1 146 ? -23.484 -11.641 -3.348 1 95.94 146 GLY B C 1
ATOM 5071 O O . GLY B 1 146 ? -22.688 -11.797 -2.414 1 95.94 146 GLY B O 1
ATOM 5072 N N . ALA B 1 147 ? -24.734 -11.32 -3.166 1 97.19 147 ALA B N 1
ATOM 5073 C CA . ALA B 1 147 ? -25.281 -11.102 -1.829 1 97.19 147 ALA B CA 1
ATOM 5074 C C . ALA B 1 147 ? -25.281 -12.398 -1.019 1 97.19 147 ALA B C 1
ATOM 5076 O O . ALA B 1 147 ? -24.969 -12.383 0.176 1 97.19 147 ALA B O 1
ATOM 5077 N N . MET B 1 148 ? -25.641 -13.484 -1.658 1 97.81 148 MET B N 1
ATOM 5078 C CA . MET B 1 148 ? -25.625 -14.781 -0.988 1 97.81 148 MET B CA 1
ATOM 5079 C C . MET B 1 148 ? -24.203 -15.164 -0.571 1 97.81 148 MET B C 1
ATOM 5081 O O . MET B 1 148 ? -23.984 -15.633 0.549 1 97.81 148 MET B O 1
ATOM 5085 N N . GLN B 1 149 ? -23.297 -14.961 -1.462 1 97.44 149 GLN B N 1
ATOM 5086 C CA . GLN B 1 149 ? -21.906 -15.273 -1.188 1 97.44 149 GLN B CA 1
ATOM 5087 C C . GLN B 1 149 ? -21.344 -14.398 -0.065 1 97.44 149 GLN B C 1
ATOM 5089 O O . GLN B 1 149 ? -20.641 -14.891 0.818 1 97.44 149 GLN B O 1
ATOM 5094 N N . ALA B 1 150 ? -21.641 -13.133 -0.116 1 98.06 150 ALA B N 1
ATOM 5095 C CA . ALA B 1 150 ? -21.188 -12.195 0.906 1 98.06 150 ALA B CA 1
ATOM 5096 C C . ALA B 1 150 ? -21.719 -12.586 2.283 1 98.06 150 ALA B C 1
ATOM 5098 O O . ALA B 1 150 ? -20.984 -12.547 3.273 1 98.06 150 ALA B O 1
ATOM 5099 N N . LYS B 1 151 ? -23 -12.891 2.336 1 98.25 151 LYS B N 1
ATOM 5100 C CA . LYS B 1 151 ? -23.609 -13.305 3.6 1 98.25 151 LYS B CA 1
ATOM 5101 C C . LYS B 1 151 ? -22.875 -14.508 4.195 1 98.25 151 LYS B C 1
ATOM 5103 O O . LYS B 1 151 ? -22.531 -14.5 5.375 1 98.25 151 LYS B O 1
ATOM 5108 N N . ALA B 1 152 ? -22.672 -15.5 3.381 1 98.69 152 ALA B N 1
ATOM 5109 C CA . ALA B 1 152 ? -22.016 -16.719 3.844 1 98.69 152 ALA B CA 1
ATOM 5110 C C . ALA B 1 152 ? -20.578 -16.453 4.27 1 98.69 152 ALA B C 1
ATOM 5112 O O . ALA B 1 152 ? -20.141 -16.922 5.324 1 98.69 152 ALA B O 1
ATOM 5113 N N . TRP B 1 153 ? -19.859 -15.742 3.504 1 98.75 153 TRP B N 1
ATOM 5114 C CA . TRP B 1 153 ? -18.484 -15.391 3.803 1 98.75 153 TRP B CA 1
ATOM 5115 C C . TRP B 1 153 ? -18.391 -14.617 5.109 1 98.75 153 TRP B C 1
ATOM 5117 O O . TRP B 1 153 ? -17.547 -14.914 5.961 1 98.75 153 TRP B O 1
ATOM 5127 N N . ASP B 1 154 ? -19.219 -13.586 5.199 1 98.69 154 ASP B N 1
ATOM 5128 C CA . ASP B 1 154 ? -19.188 -12.727 6.379 1 98.69 154 ASP B CA 1
ATOM 5129 C C . ASP B 1 154 ? -19.453 -13.531 7.648 1 98.69 154 ASP B C 1
ATOM 5131 O O . ASP B 1 154 ? -18.781 -13.336 8.664 1 98.69 154 ASP B O 1
ATOM 5135 N N . MET B 1 155 ? -20.438 -14.391 7.566 1 98.62 155 MET B N 1
ATOM 5136 C CA . MET B 1 155 ? -20.703 -15.25 8.719 1 98.62 155 MET B CA 1
ATOM 5137 C C . MET B 1 155 ? -19.484 -16.125 9.031 1 98.62 155 MET B C 1
ATOM 5139 O O . MET B 1 155 ? -19.156 -16.312 10.203 1 98.62 155 MET B O 1
ATOM 5143 N N . PHE B 1 156 ? -18.844 -16.641 8.039 1 98.88 156 PHE B N 1
ATOM 5144 C CA . PHE B 1 156 ? -17.734 -17.562 8.156 1 98.88 156 PHE B CA 1
ATOM 5145 C C . PHE B 1 156 ? -16.547 -16.906 8.852 1 98.88 156 PHE B C 1
ATOM 5147 O O . PHE B 1 156 ? -15.953 -17.469 9.773 1 98.88 156 PHE B O 1
ATOM 5154 N N . VAL B 1 157 ? -16.188 -15.664 8.5 1 98.75 157 VAL B N 1
ATOM 5155 C CA . VAL B 1 157 ? -14.969 -15.023 8.984 1 98.75 157 VAL B CA 1
ATOM 5156 C C . VAL B 1 157 ? -15.242 -14.32 10.305 1 98.75 157 VAL B C 1
ATOM 5158 O O . VAL B 1 157 ? -14.312 -13.914 11.008 1 98.75 157 VAL B O 1
ATOM 5161 N N . ASN B 1 158 ? -16.516 -14.102 10.648 1 98.44 158 ASN B N 1
ATOM 5162 C CA . ASN B 1 158 ? -16.891 -13.273 11.789 1 98.44 158 ASN B CA 1
ATOM 5163 C C . ASN B 1 158 ? -16.812 -14.055 13.102 1 98.44 158 ASN B C 1
ATOM 5165 O O . ASN B 1 158 ? -17.797 -14.125 13.836 1 98.44 158 ASN B O 1
ATOM 5169 N N . VAL B 1 159 ? -15.641 -14.453 13.469 1 98.12 159 VAL B N 1
ATOM 5170 C CA . VAL B 1 159 ? -15.469 -15.297 14.648 1 98.12 159 VAL B CA 1
ATOM 5171 C C . VAL B 1 159 ? -15.406 -14.43 15.898 1 98.12 159 VAL B C 1
ATOM 5173 O O . VAL B 1 159 ? -15.633 -14.914 17.016 1 98.12 159 VAL B O 1
ATOM 5176 N N . ASP B 1 160 ? -15.086 -13.172 15.828 1 97.12 160 ASP B N 1
ATOM 5177 C CA . ASP B 1 160 ? -14.938 -12.289 16.984 1 97.12 160 ASP B CA 1
ATOM 5178 C C . ASP B 1 160 ? -16.109 -11.328 17.078 1 97.12 160 ASP B C 1
ATOM 5180 O O . ASP B 1 160 ? -16.109 -10.422 17.922 1 97.12 160 ASP B O 1
ATOM 5184 N N . GLY B 1 161 ? -17.125 -11.438 16.172 1 97.19 161 GLY B N 1
ATOM 5185 C CA . GLY B 1 161 ? -18.281 -10.555 16.172 1 97.19 161 GLY B CA 1
ATOM 5186 C C . GLY B 1 161 ? -17.984 -9.195 15.555 1 97.19 161 GLY B C 1
ATOM 5187 O O . GLY B 1 161 ? -18.859 -8.328 15.523 1 97.19 161 GLY B O 1
ATOM 5188 N N . GLN B 1 162 ? -16.797 -9 15.062 1 96.19 162 GLN B N 1
ATOM 5189 C CA . GLN B 1 162 ? -16.375 -7.738 14.469 1 96.19 162 GLN B CA 1
ATOM 5190 C C . GLN B 1 162 ? -15.633 -7.965 13.156 1 96.19 162 GLN B C 1
ATOM 5192 O O . GLN B 1 162 ? -14.703 -7.227 12.828 1 96.19 162 GLN B O 1
ATOM 5197 N N . PHE B 1 163 ? -15.891 -9.078 12.5 1 97.5 163 PHE B N 1
ATOM 5198 C CA . PHE B 1 163 ? -15.406 -9.422 11.172 1 97.5 163 PHE B CA 1
ATOM 5199 C C . PHE B 1 163 ? -13.883 -9.461 11.141 1 97.5 163 PHE B C 1
ATOM 5201 O O . PHE B 1 163 ? -13.266 -9.078 10.148 1 97.5 163 PHE B O 1
ATOM 5208 N N . GLY B 1 164 ? -13.281 -9.812 12.195 1 97.38 164 GLY B N 1
ATOM 5209 C CA . GLY B 1 164 ? -11.844 -10.016 12.258 1 97.38 164 GLY B CA 1
ATOM 5210 C C . GLY B 1 164 ? -11.086 -8.789 12.711 1 97.38 164 GLY B C 1
ATOM 5211 O O . GLY B 1 164 ? -9.859 -8.828 12.875 1 97.38 164 GLY B O 1
ATOM 5212 N N . ARG B 1 165 ? -11.75 -7.668 13.078 1 96.31 165 ARG B N 1
ATOM 5213 C CA . ARG B 1 165 ? -11.102 -6.402 13.398 1 96.31 165 ARG B CA 1
ATOM 5214 C C . ARG B 1 165 ? -10.352 -6.496 14.719 1 96.31 165 ARG B C 1
ATOM 5216 O O . ARG B 1 165 ? -9.312 -5.848 14.898 1 96.31 165 ARG B O 1
ATOM 5223 N N . THR B 1 166 ? -10.82 -7.324 15.664 1 95.06 166 THR B N 1
ATOM 5224 C CA . THR B 1 166 ? -10.203 -7.383 16.984 1 95.06 166 THR B CA 1
ATOM 5225 C C . THR B 1 166 ? -9.062 -8.398 17 1 95.06 166 THR B C 1
ATOM 5227 O O . THR B 1 166 ? -8.102 -8.25 17.766 1 95.06 166 THR B O 1
ATOM 5230 N N . ILE B 1 167 ? -9.078 -9.391 16.141 1 97.5 167 ILE B N 1
ATOM 5231 C CA . ILE B 1 167 ? -8.102 -10.469 16.266 1 97.5 167 ILE B CA 1
ATOM 5232 C C . ILE B 1 167 ? -7.055 -10.336 15.156 1 97.5 167 ILE B C 1
ATOM 5234 O O . ILE B 1 167 ? -5.984 -10.938 15.234 1 97.5 167 ILE B O 1
ATOM 5238 N N . CYS B 1 168 ? -7.363 -9.578 14.109 1 97.56 168 CYS B N 1
ATOM 5239 C CA . CYS B 1 168 ? -6.414 -9.398 13.016 1 97.56 168 CYS B CA 1
ATOM 5240 C C . CYS B 1 168 ? -6.43 -7.965 12.508 1 97.56 168 CYS B C 1
ATOM 5242 O O . CYS B 1 168 ? -6.602 -7.727 11.305 1 97.56 168 CYS B O 1
ATOM 5244 N N . PRO B 1 169 ? -6.234 -6.98 13.391 1 96.56 169 PRO B N 1
ATOM 5245 C CA . PRO B 1 169 ? -6.242 -5.574 12.969 1 96.56 169 PRO B CA 1
ATOM 5246 C C . PRO B 1 169 ? -5.02 -5.207 12.133 1 96.56 169 PRO B C 1
ATOM 5248 O O . PRO B 1 169 ? -5.055 -4.223 11.391 1 96.56 169 PRO B O 1
ATOM 5251 N N . LEU B 1 170 ? -3.896 -5.906 12.281 1 96.88 170 LEU B N 1
ATOM 5252 C CA . LEU B 1 170 ? -2.646 -5.715 11.555 1 96.88 170 LEU B CA 1
ATOM 5253 C C . LEU B 1 170 ? -2.289 -6.957 10.75 1 96.88 170 LEU B C 1
ATOM 5255 O O . LEU B 1 170 ? -1.394 -7.711 11.125 1 96.88 170 LEU B O 1
ATOM 5259 N N . PRO B 1 171 ? -2.879 -7.117 9.594 1 96.94 171 PRO B N 1
ATOM 5260 C CA . PRO B 1 171 ? -2.746 -8.375 8.859 1 96.94 171 PRO B CA 1
ATOM 5261 C C . PRO B 1 171 ? -1.333 -8.602 8.328 1 96.94 171 PRO B C 1
ATOM 5263 O O . PRO B 1 171 ? -0.982 -9.727 7.953 1 96.94 171 PRO B O 1
ATOM 5266 N N . HIS B 1 172 ? -0.42 -7.625 8.266 1 96.69 172 HIS B N 1
ATOM 5267 C CA . HIS B 1 172 ? 0.96 -7.773 7.816 1 96.69 172 HIS B CA 1
ATOM 5268 C C . HIS B 1 172 ? 1.887 -8.094 8.984 1 96.69 172 HIS B C 1
ATOM 5270 O O . HIS B 1 172 ? 3.061 -8.414 8.781 1 96.69 172 HIS B O 1
ATOM 5276 N N . ALA B 1 173 ? 1.413 -7.91 10.227 1 95 173 ALA B N 1
ATOM 5277 C CA . ALA B 1 173 ? 2.168 -8.172 11.445 1 95 173 ALA B CA 1
ATOM 5278 C C . ALA B 1 173 ? 1.352 -9.008 12.43 1 95 173 ALA B C 1
ATOM 5280 O O . ALA B 1 173 ? 1.098 -8.578 13.555 1 95 173 ALA B O 1
ATOM 5281 N N . GLN B 1 174 ? 1.128 -10.188 12.07 1 92.62 174 GLN B N 1
ATOM 5282 C CA . GLN B 1 174 ? 0.128 -11 12.758 1 92.62 174 GLN B CA 1
ATOM 5283 C C . GLN B 1 174 ? 0.647 -11.492 14.102 1 92.62 174 GLN B C 1
ATOM 5285 O O . GLN B 1 174 ? -0.111 -11.586 15.07 1 92.62 174 GLN B O 1
ATOM 5290 N N . LEU B 1 175 ? 1.932 -11.867 14.281 1 92.19 175 LEU B N 1
ATOM 5291 C CA . LEU B 1 175 ? 2.406 -12.617 15.438 1 92.19 175 LEU B CA 1
ATOM 5292 C C . LEU B 1 175 ? 3.277 -11.75 16.344 1 92.19 175 LEU B C 1
ATOM 5294 O O . LEU B 1 175 ? 3.52 -12.086 17.5 1 92.19 175 LEU B O 1
ATOM 5298 N N . ASP B 1 176 ? 3.828 -10.688 15.93 1 88.62 176 ASP B N 1
ATOM 5299 C CA . ASP B 1 176 ? 4.816 -9.922 16.672 1 88.62 176 ASP B CA 1
ATOM 5300 C C . ASP B 1 176 ? 4.434 -8.445 16.734 1 88.62 176 ASP B C 1
ATOM 5302 O O . ASP B 1 176 ? 5.238 -7.574 16.391 1 88.62 176 ASP B O 1
ATOM 5306 N N . ASN B 1 177 ? 3.217 -8.188 17.203 1 92.38 177 ASN B N 1
ATOM 5307 C CA . ASN B 1 177 ? 2.779 -6.812 17.422 1 92.38 177 ASN B CA 1
ATOM 5308 C C . ASN B 1 177 ? 2.213 -6.613 18.812 1 92.38 177 ASN B C 1
ATOM 5310 O O . ASN B 1 177 ? 1.848 -7.578 19.484 1 92.38 177 ASN B O 1
ATOM 5314 N N . PRO B 1 178 ? 2.164 -5.445 19.344 1 93.69 178 PRO B N 1
ATOM 5315 C CA . PRO B 1 178 ? 1.727 -5.203 20.719 1 93.69 178 PRO B CA 1
ATOM 5316 C C . PRO B 1 178 ? 0.21 -5.07 20.828 1 93.69 178 PRO B C 1
ATOM 5318 O O . PRO B 1 178 ? -0.306 -4.809 21.922 1 93.69 178 PRO B O 1
ATOM 5321 N N . ILE B 1 179 ? -0.522 -5.203 19.781 1 93.38 179 ILE B N 1
ATOM 5322 C CA . ILE B 1 179 ? -1.953 -4.918 19.781 1 93.38 179 ILE B CA 1
ATOM 5323 C C . ILE B 1 179 ? -2.736 -6.191 20.078 1 93.38 179 ILE B C 1
ATOM 5325 O O . ILE B 1 179 ? -3.744 -6.156 20.781 1 93.38 179 ILE B O 1
ATOM 5329 N N . VAL B 1 180 ? -2.301 -7.32 19.469 1 95.75 180 VAL B N 1
ATOM 5330 C CA . VAL B 1 180 ? -2.975 -8.602 19.625 1 95.75 180 VAL B CA 1
ATOM 5331 C C . VAL B 1 180 ? -1.988 -9.641 20.156 1 95.75 180 VAL B C 1
ATOM 5333 O O . VAL B 1 180 ? -0.93 -9.859 19.562 1 95.75 180 VAL B O 1
ATOM 5336 N N . ASP B 1 181 ? -2.383 -10.344 21.188 1 96.06 181 ASP B N 1
ATOM 5337 C CA . ASP B 1 181 ? -1.533 -11.383 21.75 1 96.06 181 ASP B CA 1
ATOM 5338 C C . ASP B 1 181 ? -1.338 -12.531 20.766 1 96.06 181 ASP B C 1
ATOM 5340 O O . ASP B 1 181 ? -2.289 -12.961 20.109 1 96.06 181 ASP B O 1
ATOM 5344 N N . ARG B 1 182 ? -0.13 -13.039 20.688 1 95.38 182 ARG B N 1
ATOM 5345 C CA . ARG B 1 182 ? 0.209 -14.141 19.797 1 95.38 182 ARG B CA 1
ATOM 5346 C C . ARG B 1 182 ? -0.706 -15.336 20.031 1 95.38 182 ARG B C 1
ATOM 5348 O O . ARG B 1 182 ? -1.077 -16.031 19.078 1 95.38 182 ARG B O 1
ATOM 5355 N N . SER B 1 183 ? -1.087 -15.633 21.25 1 96.94 183 SER B N 1
ATOM 5356 C CA . SER B 1 183 ? -1.905 -16.781 21.609 1 96.94 183 SER B CA 1
ATOM 5357 C C . SER B 1 183 ? -3.287 -16.703 20.969 1 96.94 183 SER B C 1
ATOM 5359 O O . SER B 1 183 ? -3.879 -17.734 20.625 1 96.94 183 SER B O 1
ATOM 5361 N N . THR B 1 184 ? -3.801 -15.43 20.812 1 97.12 184 THR B N 1
ATOM 5362 C CA . THR B 1 184 ? -5.086 -15.242 20.156 1 97.12 184 THR B CA 1
ATOM 5363 C C . THR B 1 184 ? -5.023 -15.711 18.703 1 97.12 184 THR B C 1
ATOM 5365 O O . THR B 1 184 ? -5.918 -16.422 18.234 1 97.12 184 THR B O 1
ATOM 5368 N N . VAL B 1 185 ? -3.969 -15.367 18.047 1 97.06 185 VAL B N 1
ATOM 5369 C CA . VAL B 1 185 ? -3.785 -15.75 16.656 1 97.06 185 VAL B CA 1
ATOM 5370 C C . VAL B 1 185 ? -3.58 -17.266 16.547 1 97.06 185 VAL B C 1
ATOM 5372 O O . VAL B 1 185 ? -4.176 -17.922 15.695 1 97.06 185 VAL B O 1
ATOM 5375 N N . GLU B 1 186 ? -2.768 -17.828 17.391 1 97.69 186 GLU B N 1
ATOM 5376 C CA . GLU B 1 186 ? -2.463 -19.266 17.391 1 97.69 186 GLU B CA 1
ATOM 5377 C C . GLU B 1 186 ? -3.727 -20.094 17.578 1 97.69 186 GLU B C 1
ATOM 5379 O O . GLU B 1 186 ? -3.877 -21.156 16.969 1 97.69 186 GLU B O 1
ATOM 5384 N N . LYS B 1 187 ? -4.609 -19.609 18.406 1 97.81 187 LYS B N 1
ATOM 5385 C CA . LYS B 1 187 ? -5.875 -20.297 18.641 1 97.81 187 LYS B CA 1
ATOM 5386 C C . LYS B 1 187 ? -6.664 -20.469 17.344 1 97.81 187 LYS B C 1
ATOM 5388 O O . LYS B 1 187 ? -7.086 -21.578 17 1 97.81 187 LYS B O 1
ATOM 5393 N N . TRP B 1 188 ? -6.801 -19.422 16.656 1 97.88 188 TRP B N 1
ATOM 5394 C CA . TRP B 1 188 ? -7.617 -19.438 15.445 1 97.88 188 TRP B CA 1
ATOM 5395 C C . TRP B 1 188 ? -6.871 -20.109 14.297 1 97.88 188 TRP B C 1
ATOM 5397 O O . TRP B 1 188 ? -7.492 -20.656 13.383 1 97.88 188 TRP B O 1
ATOM 5407 N N . ASP B 1 189 ? -5.531 -20.078 14.32 1 98.19 189 ASP B N 1
ATOM 5408 C CA . ASP B 1 189 ? -4.715 -20.703 13.281 1 98.19 189 ASP B CA 1
ATOM 5409 C C . ASP B 1 189 ? -4.848 -22.219 13.312 1 98.19 189 ASP B C 1
ATOM 5411 O O . ASP B 1 189 ? -4.543 -22.891 12.328 1 98.19 189 ASP B O 1
ATOM 5415 N N . GLN B 1 190 ? -5.359 -22.797 14.398 1 98.31 190 GLN B N 1
ATOM 5416 C CA . GLN B 1 190 ? -5.488 -24.234 14.547 1 98.31 190 GLN B CA 1
ATOM 5417 C C . GLN B 1 190 ? -6.785 -24.75 13.914 1 98.31 190 GLN B C 1
ATOM 5419 O O . GLN B 1 190 ? -6.957 -25.953 13.719 1 98.31 190 GLN B O 1
ATOM 5424 N N . VAL B 1 191 ? -7.676 -23.828 13.602 1 98.75 191 VAL B N 1
ATOM 5425 C CA . VAL B 1 191 ? -9.023 -24.203 13.172 1 98.75 191 VAL B CA 1
ATOM 5426 C C . VAL B 1 191 ? -9.055 -24.344 11.648 1 98.75 191 VAL B C 1
ATOM 5428 O O . VAL B 1 191 ? -8.539 -23.484 10.93 1 98.75 191 VAL B O 1
ATOM 5431 N N . SER B 1 192 ? -9.617 -25.422 11.141 1 98.81 192 SER B N 1
ATOM 5432 C CA . SER B 1 192 ? -9.75 -25.641 9.703 1 98.81 192 SER B CA 1
ATOM 5433 C C . SER B 1 192 ? -11.008 -24.969 9.156 1 98.81 192 SER B C 1
ATOM 5435 O O . SER B 1 192 ? -11.922 -24.641 9.914 1 98.81 192 SER B O 1
ATOM 5437 N N . CYS B 1 193 ? -11.055 -24.766 7.875 1 98.81 193 CYS B N 1
ATOM 5438 C CA . CYS B 1 193 ? -12.273 -24.281 7.23 1 98.81 193 CYS B CA 1
ATOM 5439 C C . CYS B 1 193 ? -13.438 -25.234 7.484 1 98.81 193 CYS B C 1
ATOM 5441 O O . CYS B 1 193 ? -14.57 -24.797 7.684 1 98.81 193 CYS B O 1
ATOM 5443 N N . HIS B 1 194 ? -13.109 -26.531 7.512 1 98.81 194 HIS B N 1
ATOM 5444 C CA . HIS B 1 194 ? -14.141 -27.531 7.781 1 98.81 194 HIS B CA 1
ATOM 5445 C C . HIS B 1 194 ? -14.75 -27.328 9.164 1 98.81 194 HIS B C 1
ATOM 5447 O O . HIS B 1 194 ? -15.977 -27.328 9.312 1 98.81 194 HIS B O 1
ATOM 5453 N N . ASP B 1 195 ? -13.906 -27.141 10.164 1 98.88 195 ASP B N 1
ATOM 5454 C CA . ASP B 1 195 ? -14.375 -26.969 11.531 1 98.88 195 ASP B CA 1
ATOM 5455 C C . ASP B 1 195 ? -15.297 -25.75 11.648 1 98.88 195 ASP B C 1
ATOM 5457 O O . ASP B 1 195 ? -16.375 -25.828 12.234 1 98.88 195 ASP B O 1
ATOM 5461 N N . ARG B 1 196 ? -14.914 -24.656 11.109 1 98.88 196 ARG B N 1
ATOM 5462 C CA . ARG B 1 196 ? -15.695 -23.422 11.164 1 98.88 196 ARG B CA 1
ATOM 5463 C C . ARG B 1 196 ? -17.016 -23.578 10.414 1 98.88 196 ARG B C 1
ATOM 5465 O O . ARG B 1 196 ? -18.062 -23.109 10.875 1 98.88 196 ARG B O 1
ATOM 5472 N N . PHE B 1 197 ? -16.969 -24.219 9.242 1 98.81 197 PHE B N 1
ATOM 5473 C CA . PHE B 1 197 ? -18.172 -24.469 8.453 1 98.81 197 PHE B CA 1
ATOM 5474 C C . PHE B 1 197 ? -19.188 -25.266 9.25 1 98.81 197 PHE B C 1
ATOM 5476 O O . PHE B 1 197 ? -20.375 -24.922 9.266 1 98.81 197 PHE B O 1
ATOM 5483 N N . GLU B 1 198 ? -18.734 -26.25 9.914 1 98.75 198 GLU B N 1
ATOM 5484 C CA . GLU B 1 198 ? -19.625 -27.094 10.703 1 98.75 198 GLU B CA 1
ATOM 5485 C C . GLU B 1 198 ? -20.312 -26.297 11.805 1 98.75 198 GLU B C 1
ATOM 5487 O O . GLU B 1 198 ? -21.453 -26.578 12.156 1 98.75 198 GLU B O 1
ATOM 5492 N N . GLU B 1 199 ? -19.625 -25.328 12.234 1 98.5 199 GLU B N 1
ATOM 5493 C CA . GLU B 1 199 ? -20.172 -24.5 13.297 1 98.5 199 GLU B CA 1
ATOM 5494 C C . GLU B 1 199 ? -21.312 -23.609 12.789 1 98.5 199 GLU B C 1
ATOM 5496 O O . GLU B 1 199 ? -22.234 -23.297 13.539 1 98.5 199 GLU B O 1
ATOM 5501 N N . ILE B 1 200 ? -21.359 -23.234 11.516 1 98.56 200 ILE B N 1
ATOM 5502 C CA . ILE B 1 200 ? -22.25 -22.156 11.109 1 98.56 200 ILE B CA 1
ATOM 5503 C C . ILE B 1 200 ? -23.219 -22.672 10.039 1 98.56 200 ILE B C 1
ATOM 5505 O O . ILE B 1 200 ? -24.188 -21.984 9.688 1 98.56 200 ILE B O 1
ATOM 5509 N N . LYS B 1 201 ? -22.984 -23.844 9.477 1 98 201 LYS B N 1
ATOM 5510 C CA . LYS B 1 201 ? -23.719 -24.328 8.312 1 98 201 LYS B CA 1
ATOM 5511 C C . LYS B 1 201 ? -25.219 -24.328 8.57 1 98 201 LYS B C 1
ATOM 5513 O O . LYS B 1 201 ? -26.016 -24.109 7.652 1 98 201 LYS B O 1
ATOM 5518 N N . HIS B 1 202 ? -25.688 -24.5 9.828 1 98.31 202 HIS B N 1
ATOM 5519 C CA . HIS B 1 202 ? -27.109 -24.578 10.156 1 98.31 202 HIS B CA 1
ATOM 5520 C C . HIS B 1 202 ? -27.781 -23.234 9.984 1 98.31 202 HIS B C 1
ATOM 5522 O O . HIS B 1 202 ? -29.016 -23.141 9.945 1 98.31 202 HIS B O 1
ATOM 5528 N N . LYS B 1 203 ? -27 -22.156 9.859 1 98.44 203 LYS B N 1
ATOM 5529 C CA . LYS B 1 203 ? -27.547 -20.812 9.719 1 98.44 203 LYS B CA 1
ATOM 5530 C C . LYS B 1 203 ? -27.578 -20.391 8.258 1 98.44 203 LYS B C 1
ATOM 5532 O O . LYS B 1 203 ? -28.016 -19.266 7.941 1 98.44 203 LYS B O 1
ATOM 5537 N N . LEU B 1 204 ? -27.234 -21.266 7.332 1 98.44 204 LEU B N 1
ATOM 55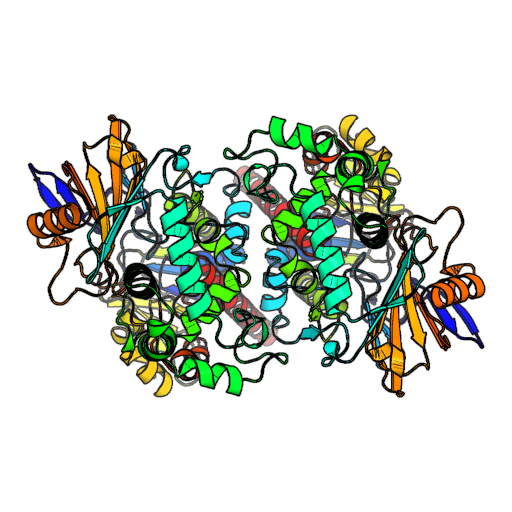38 C CA . LEU B 1 204 ? -27.141 -20.969 5.906 1 98.44 204 LEU B CA 1
ATOM 5539 C C . LEU B 1 204 ? -28.109 -21.828 5.105 1 98.44 204 LEU B C 1
ATOM 5541 O O . LEU B 1 204 ? -28.344 -23 5.449 1 98.44 204 LEU B O 1
ATOM 5545 N N . THR B 1 205 ? -28.672 -21.219 4.07 1 98.06 205 THR B N 1
ATOM 5546 C CA . THR B 1 205 ? -29.438 -22.016 3.133 1 98.06 205 THR B CA 1
ATOM 5547 C C . THR B 1 205 ? -28.547 -23 2.391 1 98.06 205 THR B C 1
ATOM 5549 O O . THR B 1 205 ? -27.312 -22.859 2.414 1 98.06 205 THR B O 1
ATOM 5552 N N . THR B 1 206 ? -29.141 -23.938 1.721 1 97.56 206 THR B N 1
ATOM 5553 C CA . THR B 1 206 ? -28.406 -24.938 0.954 1 97.56 206 THR B CA 1
ATOM 5554 C C . THR B 1 206 ? -27.531 -24.266 -0.105 1 97.56 206 THR B C 1
ATOM 5556 O O . THR B 1 206 ? -26.375 -24.656 -0.297 1 97.56 206 THR B O 1
ATOM 5559 N N . GLU B 1 207 ? -28.047 -23.281 -0.787 1 98.19 207 GLU B N 1
ATOM 5560 C CA . GLU B 1 207 ? -27.297 -22.562 -1.812 1 98.19 207 GLU B CA 1
ATOM 5561 C C . GLU B 1 207 ? -26.109 -21.797 -1.202 1 98.19 207 GLU B C 1
ATOM 5563 O O . GLU B 1 207 ? -25.016 -21.828 -1.743 1 98.19 207 GLU B O 1
ATOM 5568 N N . GLU B 1 208 ? -26.406 -21.203 -0.052 1 98.38 208 GLU B N 1
ATOM 5569 C CA . GLU B 1 208 ? -25.344 -20.438 0.619 1 98.38 208 GLU B CA 1
ATOM 5570 C C . GLU B 1 208 ? -24.234 -21.359 1.103 1 98.38 208 GLU B C 1
ATOM 5572 O O . GLU B 1 208 ? -23.047 -21.016 1.036 1 98.38 208 GLU B O 1
ATOM 5577 N N . GLN B 1 209 ? -24.578 -22.547 1.589 1 98.38 209 GLN B N 1
ATOM 5578 C CA . GLN B 1 209 ? -23.594 -23.547 1.984 1 98.38 209 GLN B CA 1
ATOM 5579 C C . GLN B 1 209 ? -22.703 -23.938 0.802 1 98.38 209 GLN B C 1
ATOM 5581 O O . GLN B 1 209 ? -21.484 -23.953 0.911 1 98.38 209 GLN B O 1
ATOM 5586 N N . GLY B 1 210 ? -23.391 -24.281 -0.314 1 97.88 210 GLY B N 1
ATOM 5587 C CA . GLY B 1 210 ? -22.641 -24.641 -1.508 1 97.88 210 GLY B CA 1
ATOM 5588 C C . GLY B 1 210 ? -21.734 -23.547 -2.012 1 97.88 210 GLY B C 1
ATOM 5589 O O . GLY B 1 210 ? -20.578 -23.797 -2.375 1 97.88 210 GLY B O 1
ATOM 5590 N N . LEU B 1 211 ? -22.234 -22.297 -1.987 1 97.81 211 LEU B N 1
ATOM 5591 C CA . LEU B 1 211 ? -21.453 -21.141 -2.416 1 97.81 211 LEU B CA 1
ATOM 5592 C C . LEU B 1 211 ? -20.25 -20.938 -1.509 1 97.81 211 LEU B C 1
ATOM 5594 O O . LEU B 1 211 ? -19.141 -20.688 -1.99 1 97.81 211 LEU B O 1
ATOM 5598 N N . LEU B 1 212 ? -20.438 -21.062 -0.245 1 98.38 212 LEU B N 1
ATOM 5599 C CA . LEU B 1 212 ? -19.344 -20.844 0.703 1 98.38 212 LEU B CA 1
ATOM 5600 C C . LEU B 1 212 ? -18.266 -21.906 0.538 1 98.38 212 LEU B C 1
ATOM 5602 O O . LEU B 1 212 ? -17.094 -21.578 0.367 1 98.38 212 LEU B O 1
ATOM 5606 N N . VAL B 1 213 ? -18.641 -23.172 0.547 1 98.19 213 VAL B N 1
ATOM 5607 C CA . VAL B 1 213 ? -17.688 -24.266 0.483 1 98.19 213 VAL B CA 1
ATOM 5608 C C . VAL B 1 213 ? -16.906 -24.203 -0.825 1 98.19 213 VAL B C 1
ATOM 5610 O O . VAL B 1 213 ? -15.672 -24.328 -0.829 1 98.19 213 VAL B O 1
ATOM 5613 N N . SER B 1 214 ? -17.625 -23.984 -1.918 1 97.44 214 SER B N 1
ATOM 5614 C CA . SER B 1 214 ? -16.938 -23.906 -3.205 1 97.44 214 SER B CA 1
ATOM 5615 C C . SER B 1 214 ? -15.969 -22.719 -3.238 1 97.44 214 SER B C 1
ATOM 5617 O O . SER B 1 214 ? -14.875 -22.828 -3.805 1 97.44 214 SER B O 1
ATOM 5619 N N . LEU B 1 215 ? -16.344 -21.625 -2.648 1 97.44 215 LEU B N 1
ATOM 5620 C CA . LEU B 1 215 ? -15.477 -20.453 -2.604 1 97.44 215 LEU B CA 1
ATOM 5621 C C . LEU B 1 215 ? -14.211 -20.75 -1.8 1 97.44 215 LEU B C 1
ATOM 5623 O O . LEU B 1 215 ? -13.109 -20.391 -2.225 1 97.44 215 LEU B O 1
ATOM 5627 N N . LEU B 1 216 ? -14.359 -21.344 -0.622 1 98.25 216 LEU B N 1
ATOM 5628 C CA . LEU B 1 216 ? -13.227 -21.672 0.236 1 98.25 216 LEU B CA 1
ATOM 5629 C C . LEU B 1 216 ? -12.266 -22.609 -0.479 1 98.25 216 LEU B C 1
ATOM 5631 O O . LEU B 1 216 ? -11.047 -22.438 -0.392 1 98.25 216 LEU B O 1
ATOM 5635 N N . LEU B 1 217 ? -12.812 -23.531 -1.22 1 97.44 217 LEU B N 1
ATOM 5636 C CA . LEU B 1 217 ? -12 -24.484 -1.981 1 97.44 217 LEU B CA 1
ATOM 5637 C C . LEU B 1 217 ? -11.312 -23.781 -3.154 1 97.44 217 LEU B C 1
ATOM 5639 O O . LEU B 1 217 ? -10.156 -24.062 -3.461 1 97.44 217 LEU B O 1
ATOM 5643 N N . HIS B 1 218 ? -12.039 -22.875 -3.76 1 95.88 218 HIS B N 1
ATOM 5644 C CA . HIS B 1 218 ? -11.484 -22.078 -4.855 1 95.88 218 HIS B CA 1
ATOM 5645 C C . HIS B 1 218 ? -10.305 -21.234 -4.379 1 95.88 218 HIS B C 1
ATOM 5647 O O . HIS B 1 218 ? -9.266 -21.188 -5.035 1 95.88 218 HIS B O 1
ATOM 5653 N N . ILE B 1 219 ? -10.43 -20.656 -3.244 1 97.06 219 ILE B N 1
ATOM 5654 C CA . ILE B 1 219 ? -9.422 -19.766 -2.707 1 97.06 219 ILE B CA 1
ATOM 5655 C C . ILE B 1 219 ? -8.211 -20.562 -2.238 1 97.06 219 ILE B C 1
ATOM 5657 O O . ILE B 1 219 ? -7.07 -20.266 -2.605 1 97.06 219 ILE B O 1
ATOM 5661 N N . SER B 1 220 ? -8.43 -21.641 -1.506 1 97.56 220 SER B N 1
ATOM 5662 C CA . SER B 1 220 ? -7.332 -22.375 -0.878 1 97.56 220 SER B CA 1
ATOM 5663 C C . SER B 1 220 ? -6.656 -23.312 -1.867 1 97.56 220 SER B C 1
ATOM 5665 O O . SER B 1 220 ? -5.488 -23.672 -1.697 1 97.56 220 SER B O 1
ATOM 5667 N N . GLY B 1 221 ? -7.469 -23.719 -2.893 1 96.69 221 GLY B N 1
ATOM 5668 C CA . GLY B 1 221 ? -6.961 -24.734 -3.789 1 96.69 221 GLY B CA 1
ATOM 5669 C C . GLY B 1 221 ? -6.723 -26.078 -3.102 1 96.69 221 GLY B C 1
ATOM 5670 O O . GLY B 1 221 ? -5.941 -26.891 -3.584 1 96.69 221 GLY B O 1
ATOM 5671 N N . GLY B 1 222 ? -7.176 -26.25 -1.928 1 95.69 222 GLY B N 1
ATOM 5672 C CA . GLY B 1 222 ? -7.012 -27.453 -1.141 1 95.69 222 GLY B CA 1
ATOM 5673 C C . GLY B 1 222 ? -8.328 -28.109 -0.761 1 95.69 222 GLY B C 1
ATOM 5674 O O . GLY B 1 222 ? -9.258 -28.156 -1.568 1 95.69 222 GLY B O 1
ATOM 5675 N N . ARG B 1 223 ? -8.336 -28.75 0.394 1 95.62 223 ARG B N 1
ATOM 5676 C CA . ARG B 1 223 ? -9.516 -29.375 0.976 1 95.62 223 ARG B CA 1
ATOM 5677 C C . ARG B 1 223 ? -9.969 -28.625 2.229 1 95.62 223 ARG B C 1
ATOM 5679 O O . ARG B 1 223 ? -9.18 -27.922 2.857 1 95.62 223 ARG B O 1
ATOM 5686 N N . MET B 1 224 ? -11.211 -28.812 2.566 1 97.38 224 MET B N 1
ATOM 5687 C CA . MET B 1 224 ? -11.797 -28.062 3.67 1 97.38 224 MET B CA 1
ATOM 5688 C C . MET B 1 224 ? -11.039 -28.312 4.969 1 97.38 224 MET B C 1
ATOM 5690 O O . MET B 1 224 ? -10.797 -27.391 5.738 1 97.38 224 MET B O 1
ATOM 5694 N N . LYS B 1 225 ? -10.578 -29.547 5.191 1 98 225 LYS B N 1
ATOM 5695 C CA . LYS B 1 225 ? -9.914 -29.906 6.441 1 98 225 LYS B CA 1
ATOM 5696 C C . LYS B 1 225 ? -8.453 -29.453 6.43 1 98 225 LYS B C 1
ATOM 5698 O O . LYS B 1 225 ? -7.832 -29.328 7.488 1 98 225 LYS B O 1
ATOM 5703 N N . GLU B 1 226 ? -7.938 -29.156 5.254 1 97.25 226 GLU B N 1
ATOM 5704 C CA . GLU B 1 226 ? -6.527 -28.812 5.109 1 97.25 226 GLU B CA 1
ATOM 5705 C C . GLU B 1 226 ? -6.352 -27.312 4.852 1 97.25 226 GLU B C 1
ATOM 5707 O O . GLU B 1 226 ? -5.242 -26.859 4.57 1 97.25 226 GLU B O 1
ATOM 5712 N N . SER B 1 227 ? -7.418 -26.578 4.898 1 98 227 SER B N 1
ATOM 5713 C CA . SER B 1 227 ? -7.371 -25.141 4.699 1 98 227 SER B CA 1
ATOM 5714 C C . SER B 1 227 ? -7.59 -24.391 6.008 1 98 227 SER B C 1
ATOM 5716 O O . SER B 1 227 ? -8.539 -24.688 6.742 1 98 227 SER B O 1
ATOM 5718 N N . SER B 1 228 ? -6.73 -23.5 6.234 1 98.19 228 SER B N 1
ATOM 5719 C CA . SER B 1 228 ? -6.727 -22.781 7.508 1 98.19 228 SER B CA 1
ATOM 5720 C C . SER B 1 228 ? -7.789 -21.688 7.531 1 98.19 228 SER B C 1
ATOM 5722 O O . SER B 1 228 ? -7.875 -20.875 6.609 1 98.19 228 SER B O 1
ATOM 5724 N N . LEU B 1 229 ? -8.57 -21.641 8.633 1 98.69 229 LEU B N 1
ATOM 5725 C CA . LEU B 1 229 ? -9.5 -20.547 8.875 1 98.69 229 LEU B CA 1
ATOM 5726 C C . LEU B 1 229 ? -8.758 -19.219 8.992 1 98.69 229 LEU B C 1
ATOM 5728 O O . LEU B 1 229 ? -9.234 -18.188 8.492 1 98.69 229 LEU B O 1
ATOM 5732 N N . TRP B 1 230 ? -7.598 -19.25 9.594 1 98.19 230 TRP B N 1
ATOM 5733 C CA . TRP B 1 230 ? -6.855 -18.016 9.836 1 98.19 2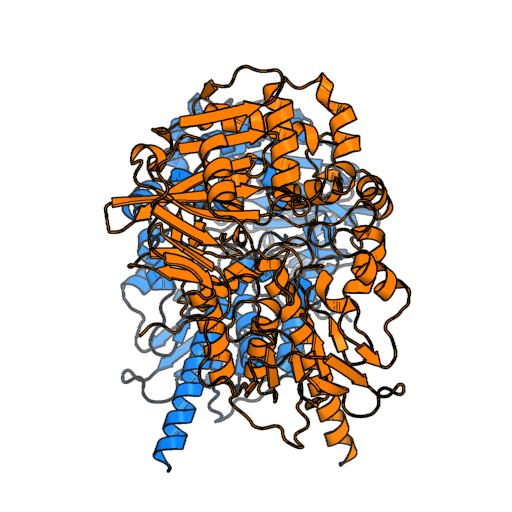30 TRP B CA 1
ATOM 5734 C C . TRP B 1 230 ? -6.441 -17.359 8.516 1 98.19 230 TRP B C 1
ATOM 5736 O O . TRP B 1 230 ? -6.445 -16.141 8.391 1 98.19 230 TRP B O 1
ATOM 5746 N N . ASP B 1 231 ? -6.078 -18.141 7.551 1 97.94 231 ASP B N 1
ATOM 5747 C CA . ASP B 1 231 ? -5.727 -17.594 6.246 1 97.94 231 ASP B CA 1
ATOM 5748 C C . ASP B 1 231 ? -6.898 -16.812 5.645 1 97.94 231 ASP B C 1
ATOM 5750 O O . ASP B 1 231 ? -6.699 -15.789 5.004 1 97.94 231 ASP B O 1
ATOM 5754 N N . MET B 1 232 ? -8.078 -17.375 5.91 1 98.5 232 MET B N 1
ATOM 5755 C CA . MET B 1 232 ? -9.266 -16.688 5.406 1 98.5 232 MET B CA 1
ATOM 5756 C C . MET B 1 232 ? -9.516 -15.391 6.164 1 98.5 232 MET B C 1
ATOM 5758 O O . MET B 1 232 ? -9.828 -14.367 5.562 1 98.5 232 MET B O 1
ATOM 5762 N N . ILE B 1 233 ? -9.336 -15.43 7.461 1 98.5 233 ILE B N 1
ATOM 5763 C CA . ILE B 1 233 ? -9.539 -14.258 8.305 1 98.5 233 ILE B CA 1
ATOM 5764 C C . ILE B 1 233 ? -8.516 -13.18 7.938 1 98.5 233 ILE B C 1
ATOM 5766 O O . ILE B 1 233 ? -8.859 -12.008 7.773 1 98.5 233 ILE B O 1
ATOM 5770 N N . ARG B 1 234 ? -7.293 -13.562 7.805 1 97.88 234 ARG B N 1
ATOM 5771 C CA . ARG B 1 234 ? -6.234 -12.641 7.418 1 97.88 234 ARG B CA 1
ATOM 5772 C C . ARG B 1 234 ? -6.523 -12.008 6.059 1 97.88 234 ARG B C 1
ATOM 5774 O O . ARG B 1 234 ? -6.34 -10.805 5.871 1 97.88 234 ARG B O 1
ATOM 5781 N N . SER B 1 235 ? -6.922 -12.812 5.098 1 97.56 235 SER B N 1
ATOM 5782 C CA . SER B 1 235 ? -7.246 -12.305 3.77 1 97.56 235 SER B CA 1
ATOM 5783 C C . SER B 1 235 ? -8.406 -11.312 3.824 1 97.56 235 SER B C 1
ATOM 5785 O O . SER B 1 235 ? -8.391 -10.297 3.129 1 97.56 235 SER B O 1
ATOM 5787 N N . HIS B 1 236 ? -9.398 -11.656 4.656 1 98.38 236 HIS B N 1
ATOM 5788 C CA . HIS B 1 236 ? -10.516 -10.75 4.867 1 98.38 236 HIS B CA 1
ATOM 5789 C C . HIS B 1 236 ? -10.055 -9.43 5.469 1 98.38 236 HIS B C 1
ATOM 5791 O O . HIS B 1 236 ? -10.523 -8.359 5.078 1 98.38 236 HIS B O 1
ATOM 5797 N N . ALA B 1 237 ? -9.125 -9.516 6.391 1 98.12 237 ALA B N 1
ATOM 5798 C CA . ALA B 1 237 ? -8.562 -8.312 7.004 1 98.12 237 ALA B CA 1
ATOM 5799 C C . ALA B 1 237 ? -7.84 -7.453 5.969 1 98.12 237 ALA B C 1
ATOM 5801 O O . ALA B 1 237 ? -7.91 -6.223 6.02 1 98.12 237 ALA B O 1
ATOM 5802 N N . LEU B 1 238 ? -7.207 -8.047 4.992 1 97.69 238 LEU B N 1
ATOM 5803 C CA . LEU B 1 238 ? -6.504 -7.34 3.93 1 97.69 238 LEU B CA 1
ATOM 5804 C C . LEU B 1 238 ? -7.488 -6.637 3 1 97.69 238 LEU B C 1
ATOM 5806 O O . LEU B 1 238 ? -7.121 -5.688 2.303 1 97.69 238 LEU B O 1
ATOM 5810 N N . LEU B 1 239 ? -8.719 -7.086 2.994 1 97.44 239 LEU B N 1
ATOM 5811 C CA . LEU B 1 239 ? -9.797 -6.426 2.268 1 97.44 239 LEU B CA 1
ATOM 5812 C C . LEU B 1 239 ? -10.461 -5.355 3.127 1 97.44 239 LEU B C 1
ATOM 5814 O O . LEU B 1 239 ? -11.578 -4.934 2.846 1 97.44 239 LEU B O 1
ATOM 5818 N N . MET B 1 240 ? -9.82 -4.992 4.184 1 97.25 240 MET B N 1
ATOM 5819 C CA . MET B 1 240 ? -10.281 -4.02 5.172 1 97.25 240 MET B CA 1
ATOM 5820 C C . MET B 1 240 ? -11.578 -4.488 5.832 1 97.25 240 MET B C 1
ATOM 5822 O O . MET B 1 240 ? -12.516 -3.709 5.98 1 97.25 240 MET B O 1
ATOM 5826 N N . HIS B 1 241 ? -11.664 -5.793 6.031 1 97.94 241 HIS B N 1
ATOM 5827 C CA . HIS B 1 241 ? -12.664 -6.469 6.848 1 97.94 241 HIS B CA 1
ATOM 5828 C C . HIS B 1 241 ? -14.055 -6.363 6.223 1 97.94 241 HIS B C 1
ATOM 5830 O O . HIS B 1 241 ? -15.055 -6.273 6.934 1 97.94 241 HIS B O 1
ATOM 5836 N N . SER B 1 242 ? -14.125 -6.266 4.887 1 97.5 242 SER B N 1
ATOM 5837 C CA . SER B 1 242 ? -15.414 -6.152 4.219 1 97.5 242 SER B CA 1
ATOM 5838 C C . SER B 1 242 ? -15.453 -6.98 2.939 1 97.5 242 SER B C 1
ATOM 5840 O O . SER B 1 242 ? -14.617 -6.797 2.053 1 97.5 242 SER B O 1
ATOM 5842 N N . SER B 1 243 ? -16.484 -7.801 2.797 1 97 243 SER B N 1
ATOM 5843 C CA . SER B 1 243 ? -16.656 -8.625 1.604 1 97 243 SER B CA 1
ATOM 5844 C C . SER B 1 243 ? -17.016 -7.77 0.392 1 97 243 SER B C 1
ATOM 5846 O O . SER B 1 243 ? -16.859 -8.211 -0.75 1 97 243 SER B O 1
ATOM 5848 N N . ASP B 1 244 ? -17.406 -6.484 0.63 1 95.25 244 ASP B N 1
ATOM 5849 C CA . ASP B 1 244 ? -17.703 -5.562 -0.462 1 95.25 244 ASP B CA 1
ATOM 5850 C C . ASP B 1 244 ? -16.469 -5.289 -1.306 1 95.25 244 ASP B C 1
ATOM 5852 O O . ASP B 1 244 ? -16.562 -4.84 -2.449 1 95.25 244 ASP B O 1
ATOM 5856 N N . ASN B 1 245 ? -15.344 -5.574 -0.758 1 96.69 245 ASN B N 1
ATOM 5857 C CA . ASN B 1 245 ? -14.094 -5.238 -1.428 1 96.69 245 ASN B CA 1
ATOM 5858 C C . ASN B 1 245 ? -13.523 -6.43 -2.191 1 96.69 245 ASN B C 1
ATOM 5860 O O . ASN B 1 245 ? -12.5 -6.309 -2.869 1 96.69 245 ASN B O 1
ATOM 5864 N N . PHE B 1 246 ? -14.172 -7.602 -2.189 1 95.94 246 PHE B N 1
ATOM 5865 C CA . PHE B 1 246 ? -13.688 -8.836 -2.787 1 95.94 246 PHE B CA 1
ATOM 5866 C C . PHE B 1 246 ? -13.375 -8.641 -4.266 1 95.94 246 PHE B C 1
ATOM 5868 O O . PHE B 1 246 ? -12.25 -8.875 -4.711 1 95.94 246 PHE B O 1
ATOM 5875 N N . ALA B 1 247 ? -14.328 -8.195 -4.969 1 92.81 247 ALA B N 1
ATOM 5876 C CA . ALA B 1 247 ? -14.172 -8.07 -6.414 1 92.81 247 ALA B CA 1
ATOM 5877 C C . ALA B 1 247 ? -13.148 -6.992 -6.766 1 92.81 247 ALA B C 1
ATOM 5879 O O . ALA B 1 247 ? -12.266 -7.215 -7.594 1 92.81 247 ALA B O 1
ATOM 5880 N N . ASP B 1 248 ? -13.133 -5.855 -6.098 1 92.94 248 ASP B N 1
ATOM 5881 C CA . ASP B 1 248 ? -12.273 -4.719 -6.418 1 92.94 248 ASP B CA 1
ATOM 5882 C C . ASP B 1 248 ? -10.805 -5.043 -6.148 1 92.94 248 ASP B C 1
ATOM 5884 O O . ASP B 1 248 ? -9.914 -4.539 -6.836 1 92.94 248 ASP B O 1
ATOM 5888 N N . VAL B 1 249 ? -10.594 -5.906 -5.195 1 96.06 249 VAL B N 1
ATOM 5889 C CA . VAL B 1 249 ? -9.219 -6.156 -4.777 1 96.06 249 VAL B CA 1
ATOM 5890 C C . VAL B 1 249 ? -8.695 -7.422 -5.457 1 96.06 249 VAL B C 1
ATOM 5892 O O . VAL B 1 249 ? -7.543 -7.461 -5.906 1 96.06 249 VAL B O 1
ATOM 5895 N N . TRP B 1 250 ? -9.547 -8.398 -5.625 1 95 250 TRP B N 1
ATOM 5896 C CA . TRP B 1 250 ? -9.039 -9.703 -6.027 1 95 250 TRP B CA 1
ATOM 5897 C C . TRP B 1 250 ? -9.375 -10 -7.484 1 95 250 TRP B C 1
ATOM 5899 O O . TRP B 1 250 ? -8.797 -10.898 -8.094 1 95 250 TRP B O 1
ATOM 5909 N N . LEU B 1 251 ? -10.32 -9.242 -8.125 1 93.69 251 LEU B N 1
ATOM 5910 C CA . LEU B 1 251 ? -10.852 -9.836 -9.344 1 93.69 251 LEU B CA 1
ATOM 5911 C C . LEU B 1 251 ? -11.094 -8.773 -10.414 1 93.69 251 LEU B C 1
ATOM 5913 O O . LEU B 1 251 ? -11.352 -9.094 -11.57 1 93.69 251 LEU B O 1
ATOM 5917 N N . ARG B 1 252 ? -10.922 -7.551 -10.117 1 94.62 252 ARG B N 1
ATOM 5918 C CA . ARG B 1 252 ? -11.508 -6.562 -11.016 1 94.62 252 ARG B CA 1
ATOM 5919 C C . ARG B 1 252 ? -10.477 -6.039 -12.008 1 94.62 252 ARG B C 1
ATOM 5921 O O . ARG B 1 252 ? -10.727 -6.016 -13.211 1 94.62 252 ARG B O 1
ATOM 5928 N N . TYR B 1 253 ? -9.289 -5.664 -11.516 1 96.81 253 TYR B N 1
ATOM 5929 C CA . TYR B 1 253 ? -8.391 -4.887 -12.367 1 96.81 253 TYR B CA 1
ATOM 5930 C C . TYR B 1 253 ? -7.238 -5.742 -12.875 1 96.81 253 TYR B C 1
ATOM 5932 O O . TYR B 1 253 ? -6.699 -6.57 -12.133 1 96.81 253 TYR B O 1
ATOM 5940 N N . LYS B 1 254 ? -6.875 -5.539 -14.086 1 97.44 254 LYS B N 1
ATOM 5941 C CA . LYS B 1 254 ? -5.738 -6.156 -14.766 1 97.44 254 LYS B CA 1
ATOM 5942 C C . LYS B 1 254 ? -4.891 -5.109 -15.484 1 97.44 254 LYS B C 1
ATOM 5944 O O . LYS B 1 254 ? -5.402 -4.066 -15.898 1 97.44 254 LYS B O 1
ATOM 5949 N N . LEU B 1 255 ? -3.623 -5.363 -15.594 1 98.19 255 LEU B N 1
ATOM 5950 C CA . LEU B 1 255 ? -2.787 -4.52 -16.438 1 98.19 255 LEU B CA 1
ATOM 5951 C C . LEU B 1 255 ? -3.164 -4.684 -17.906 1 98.19 255 LEU B C 1
ATOM 5953 O O . LEU B 1 255 ? -3.234 -5.809 -18.422 1 98.19 255 LEU B O 1
ATOM 5957 N N . ARG B 1 256 ? -3.383 -3.592 -18.578 1 96.94 256 ARG B N 1
ATOM 5958 C CA . ARG B 1 256 ? -3.814 -3.648 -19.969 1 96.94 256 ARG B CA 1
ATOM 5959 C C . ARG B 1 256 ? -2.842 -4.469 -20.812 1 96.94 256 ARG B C 1
ATOM 5961 O O . ARG B 1 256 ? -3.262 -5.266 -21.656 1 96.94 256 ARG B O 1
ATOM 5968 N N . ASP B 1 257 ? -1.531 -4.281 -20.516 1 97.19 257 ASP B N 1
ATOM 5969 C CA . ASP B 1 257 ? -0.518 -4.953 -21.328 1 97.19 257 ASP B CA 1
ATOM 5970 C C . ASP B 1 257 ? -0.085 -6.27 -20.672 1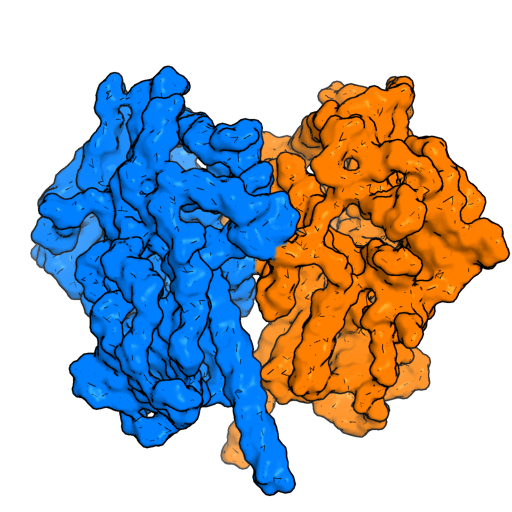 97.19 257 ASP B C 1
ATOM 5972 O O . ASP B 1 257 ? 0.87 -6.902 -21.125 1 97.19 257 ASP B O 1
ATOM 5976 N N . GLY B 1 258 ? -0.728 -6.684 -19.609 1 98.06 258 GLY B N 1
ATOM 5977 C CA . GLY B 1 258 ? -0.486 -7.969 -18.969 1 98.06 258 GLY B CA 1
ATOM 5978 C C . GLY B 1 258 ? 0.631 -7.93 -17.938 1 98.06 258 GLY B C 1
ATOM 5979 O O . GLY B 1 258 ? 1.409 -6.973 -17.906 1 98.06 258 GLY B O 1
ATOM 5980 N N . GLN B 1 259 ? 0.739 -8.977 -17.188 1 98.56 259 GLN B N 1
ATOM 5981 C CA . GLN B 1 259 ? 1.728 -9.117 -16.125 1 98.56 259 GLN B CA 1
ATOM 5982 C C . GLN B 1 259 ? 3.143 -9.172 -16.688 1 98.56 259 GLN B C 1
ATOM 5984 O O . GLN B 1 259 ? 4.086 -8.672 -16.062 1 98.56 259 GLN B O 1
ATOM 5989 N N . THR B 1 260 ? 3.312 -9.75 -17.844 1 98.75 260 THR B N 1
ATOM 5990 C CA . THR B 1 260 ? 4.633 -9.859 -18.453 1 98.75 260 THR B CA 1
ATOM 5991 C C . THR B 1 260 ? 5.219 -8.484 -18.734 1 98.75 260 THR B C 1
ATOM 5993 O O . THR B 1 260 ? 6.426 -8.273 -18.609 1 98.75 260 THR B O 1
ATOM 5996 N N . ALA B 1 261 ? 4.375 -7.535 -19.078 1 98.69 261 ALA B N 1
ATOM 5997 C CA . ALA B 1 261 ? 4.859 -6.184 -19.344 1 98.69 261 ALA B CA 1
ATOM 5998 C C . ALA B 1 261 ? 5.535 -5.594 -18.109 1 98.69 261 ALA B C 1
ATOM 6000 O O . ALA B 1 261 ? 6.59 -4.961 -18.219 1 98.69 261 ALA B O 1
ATOM 6001 N N . LEU B 1 262 ? 4.93 -5.746 -16.922 1 98.75 262 LEU B N 1
ATOM 6002 C CA . LEU B 1 262 ? 5.523 -5.25 -15.695 1 98.75 262 LEU B CA 1
ATOM 6003 C C . LEU B 1 262 ? 6.82 -5.992 -15.383 1 98.75 262 LEU B C 1
ATOM 6005 O O . LEU B 1 262 ? 7.84 -5.363 -15.078 1 98.75 262 LEU B O 1
ATOM 6009 N N . ALA B 1 263 ? 6.781 -7.324 -15.461 1 98.81 263 ALA B N 1
ATOM 6010 C CA . ALA B 1 263 ? 7.969 -8.141 -15.203 1 98.81 263 ALA B CA 1
ATOM 6011 C C . ALA B 1 263 ? 9.117 -7.746 -16.125 1 98.81 263 ALA B C 1
ATOM 6013 O O . ALA B 1 263 ? 10.273 -7.676 -15.703 1 98.81 263 ALA B O 1
ATOM 6014 N N . LYS B 1 264 ? 8.789 -7.531 -17.359 1 98.62 264 LYS B N 1
ATOM 6015 C CA . LYS B 1 264 ? 9.789 -7.191 -18.375 1 98.62 264 LYS B CA 1
ATOM 6016 C C . LYS B 1 264 ? 10.438 -5.844 -18.062 1 98.62 264 LYS B C 1
ATOM 6018 O O . LYS B 1 264 ? 11.656 -5.684 -18.219 1 98.62 264 LYS B O 1
ATOM 6023 N N . ARG B 1 265 ? 9.672 -4.867 -17.672 1 98.5 265 ARG B N 1
ATOM 6024 C CA . ARG B 1 265 ? 10.219 -3.566 -17.312 1 98.5 265 ARG B CA 1
ATOM 6025 C C . ARG B 1 265 ? 11.188 -3.686 -16.141 1 98.5 265 ARG B C 1
ATOM 6027 O O . ARG B 1 265 ? 12.242 -3.053 -16.141 1 98.5 265 ARG B O 1
ATOM 6034 N N . MET B 1 266 ? 10.836 -4.445 -15.133 1 98.69 266 MET B N 1
ATOM 6035 C CA . MET B 1 266 ? 11.719 -4.676 -13.992 1 98.69 266 MET B CA 1
ATOM 6036 C C . MET B 1 266 ? 13.016 -5.348 -14.438 1 98.69 266 MET B C 1
ATOM 6038 O O . MET B 1 266 ? 14.109 -4.93 -14.031 1 98.69 266 MET B O 1
ATOM 6042 N N . PHE B 1 267 ? 12.891 -6.379 -15.289 1 98.88 267 PHE B N 1
ATOM 6043 C CA . PHE B 1 267 ? 14.039 -7.129 -15.789 1 98.88 267 PHE B CA 1
ATOM 6044 C C . PHE B 1 267 ? 14.953 -6.23 -16.609 1 98.88 267 PHE B C 1
ATOM 6046 O O . PHE B 1 267 ? 16.172 -6.254 -16.438 1 98.88 267 PHE B O 1
ATOM 6053 N N . GLU B 1 268 ? 14.375 -5.457 -17.469 1 98.5 268 GLU B N 1
ATOM 6054 C CA . GLU B 1 268 ? 15.141 -4.586 -18.344 1 98.5 268 GLU B CA 1
ATOM 6055 C C . GLU B 1 268 ? 15.859 -3.494 -17.562 1 98.5 268 GLU B C 1
ATOM 6057 O O . GLU B 1 268 ? 16.984 -3.131 -17.891 1 98.5 268 GLU B O 1
ATOM 6062 N N . GLU B 1 269 ? 15.211 -2.982 -16.562 1 97.56 269 GLU B N 1
ATOM 6063 C CA . GLU B 1 269 ? 15.883 -2.012 -15.703 1 97.56 269 GLU B CA 1
ATOM 6064 C C . GLU B 1 269 ? 17.078 -2.641 -14.984 1 97.56 269 GLU B C 1
ATOM 6066 O O . GLU B 1 269 ? 18.141 -2.027 -14.883 1 97.56 269 GLU B O 1
ATOM 6071 N N . ALA B 1 270 ? 16.938 -3.846 -14.516 1 98.31 270 ALA B N 1
ATOM 6072 C CA . ALA B 1 270 ? 18.016 -4.562 -13.836 1 98.31 270 ALA B CA 1
ATOM 6073 C C . ALA B 1 270 ? 19.188 -4.812 -14.781 1 98.31 270 ALA B C 1
ATOM 6075 O O . ALA B 1 270 ? 20.344 -4.578 -14.43 1 98.31 270 ALA B O 1
ATOM 6076 N N . THR B 1 271 ? 18.828 -5.316 -15.977 1 98.19 271 THR B N 1
ATOM 6077 C CA . THR B 1 271 ? 19.891 -5.613 -16.938 1 98.19 271 THR B CA 1
ATOM 6078 C C . THR B 1 271 ? 20.578 -4.328 -17.391 1 98.19 271 THR B C 1
ATOM 6080 O O . THR B 1 271 ? 21.781 -4.324 -17.656 1 98.19 271 THR B O 1
ATOM 6083 N N . GLY B 1 272 ? 19.766 -3.258 -17.453 1 96.12 272 GLY B N 1
ATOM 6084 C CA . GLY B 1 272 ? 20.359 -1.964 -17.766 1 96.12 272 GLY B CA 1
ATOM 6085 C C . GLY B 1 272 ? 21.375 -1.499 -16.734 1 96.12 272 GLY B C 1
ATOM 6086 O O . GLY B 1 272 ? 22.297 -0.748 -17.047 1 96.12 272 GLY B O 1
ATOM 6087 N N . ASP B 1 273 ? 21.234 -2.031 -15.539 1 95.94 273 ASP B N 1
ATOM 6088 C CA . ASP B 1 273 ? 22.125 -1.654 -14.445 1 95.94 273 ASP B CA 1
ATOM 6089 C C . ASP B 1 273 ? 23.172 -2.736 -14.188 1 95.94 273 ASP B C 1
ATOM 6091 O O . ASP B 1 273 ? 23.781 -2.777 -13.117 1 95.94 273 ASP B O 1
ATOM 6095 N N . GLY B 1 274 ? 23.312 -3.67 -15.086 1 96.62 274 GLY B N 1
ATOM 6096 C CA . GLY B 1 274 ? 24.453 -4.574 -15.062 1 96.62 274 GLY B CA 1
ATOM 6097 C C . GLY B 1 274 ? 24.094 -5.973 -14.594 1 96.62 274 GLY B C 1
ATOM 6098 O O . GLY B 1 274 ? 24.969 -6.805 -14.383 1 96.62 274 GLY B O 1
ATOM 6099 N N . LEU B 1 275 ? 22.828 -6.258 -14.508 1 98.25 275 LEU B N 1
ATOM 6100 C CA . LEU B 1 275 ? 22.422 -7.598 -14.102 1 98.25 275 LEU B CA 1
ATOM 6101 C C . LEU B 1 275 ? 22.906 -8.641 -15.102 1 98.25 275 LEU B C 1
ATOM 6103 O O . LEU B 1 275 ? 22.688 -8.492 -16.312 1 98.25 275 LEU B O 1
ATOM 6107 N N . GLU B 1 276 ? 23.562 -9.602 -14.586 1 98.38 276 GLU B N 1
ATOM 6108 C CA . GLU B 1 276 ? 23.844 -10.797 -15.367 1 98.38 276 GLU B CA 1
ATOM 6109 C C . GLU B 1 276 ? 22.812 -11.891 -15.094 1 98.38 276 GLU B C 1
ATOM 6111 O O . GLU B 1 276 ? 22.172 -11.898 -14.039 1 98.38 276 GLU B O 1
ATOM 6116 N N . TYR B 1 277 ? 22.609 -12.766 -16.078 1 98.62 277 TYR B N 1
ATOM 6117 C CA . TYR B 1 277 ? 21.547 -13.758 -15.883 1 98.62 277 TYR B CA 1
ATOM 6118 C C . TYR B 1 277 ? 21.859 -15.039 -16.641 1 98.62 277 TYR B C 1
ATOM 6120 O O . TYR B 1 277 ? 22.641 -15.031 -17.594 1 98.62 277 TYR B O 1
ATOM 6128 N N . ALA B 1 278 ? 21.344 -16.109 -16.172 1 98.25 278 ALA B N 1
ATOM 6129 C CA . ALA B 1 278 ? 21.328 -17.406 -16.859 1 98.25 278 ALA B CA 1
ATOM 6130 C C . ALA B 1 278 ? 19.953 -18.078 -16.703 1 98.25 278 ALA B C 1
ATOM 6132 O O . ALA B 1 278 ? 19.578 -18.484 -15.609 1 98.25 278 ALA B O 1
ATOM 6133 N N . PHE B 1 279 ? 19.203 -18.172 -17.719 1 98.19 279 PHE B N 1
ATOM 6134 C CA . PHE B 1 279 ? 17.938 -18.891 -17.797 1 98.19 279 PHE B CA 1
ATOM 6135 C C . PHE B 1 279 ? 18.156 -20.344 -18.203 1 98.19 279 PHE B C 1
ATOM 6137 O O . PHE B 1 279 ? 19.266 -20.734 -18.562 1 98.19 279 PHE B O 1
ATOM 6144 N N . SER B 1 280 ? 17.016 -21.156 -18.125 1 97.69 280 SER B N 1
ATOM 6145 C CA . SER B 1 280 ? 17.125 -22.594 -18.359 1 97.69 280 SER B CA 1
ATOM 6146 C C . SER B 1 280 ? 18.25 -23.203 -17.531 1 97.69 280 SER B C 1
ATOM 6148 O O . SER B 1 280 ? 19 -24.047 -18.031 1 97.69 280 SER B O 1
ATOM 6150 N N . THR B 1 281 ? 18.406 -22.672 -16.328 1 97.5 281 THR B N 1
ATOM 6151 C CA . THR B 1 281 ? 19.438 -23.094 -15.398 1 97.5 281 THR B CA 1
ATOM 6152 C C . THR B 1 281 ? 18.828 -23.5 -14.055 1 97.5 281 THR B C 1
ATOM 6154 O O . THR B 1 281 ? 18.703 -22.656 -13.156 1 97.5 281 THR B O 1
ATOM 6157 N N . GLN B 1 282 ? 18.5 -24.75 -13.953 1 98.12 282 GLN B N 1
ATOM 6158 C CA . GLN B 1 282 ? 17.891 -25.266 -12.734 1 98.12 282 GLN B CA 1
ATOM 6159 C C . GLN B 1 282 ? 18.938 -25.484 -11.641 1 98.12 282 GLN B C 1
ATOM 6161 O O . GLN B 1 282 ? 19.938 -26.156 -11.867 1 98.12 282 GLN B O 1
ATOM 6166 N N . VAL B 1 283 ? 18.719 -24.891 -10.516 1 98.62 283 VAL B N 1
ATOM 6167 C CA . VAL B 1 283 ? 19.609 -25.062 -9.383 1 98.62 283 VAL B CA 1
ATOM 6168 C C . VAL B 1 283 ? 19.359 -26.422 -8.727 1 98.62 283 VAL B C 1
ATOM 6170 O O . VAL B 1 283 ? 18.203 -26.781 -8.461 1 98.62 283 VAL B O 1
ATOM 6173 N N . LYS B 1 284 ? 20.453 -27.109 -8.43 1 98.56 284 LYS B N 1
ATOM 6174 C CA . LYS B 1 284 ? 20.375 -28.438 -7.809 1 98.56 284 LYS B CA 1
ATOM 6175 C C . LYS B 1 284 ? 20.781 -28.375 -6.344 1 98.56 284 LYS B C 1
ATOM 6177 O O . LYS B 1 284 ? 20.203 -29.062 -5.5 1 98.56 284 LYS B O 1
ATOM 6182 N N . SER B 1 285 ? 21.797 -27.531 -6.086 1 98.75 285 SER B N 1
ATOM 6183 C CA . SER B 1 285 ? 22.297 -27.516 -4.719 1 98.75 285 SER B CA 1
ATOM 6184 C C . SER B 1 285 ? 22.922 -26.172 -4.375 1 98.75 285 SER B C 1
ATOM 6186 O O . SER B 1 285 ? 23.359 -25.438 -5.266 1 98.75 285 SER B O 1
ATOM 6188 N N . ILE B 1 286 ? 22.922 -25.844 -3.117 1 98.69 286 ILE B N 1
ATOM 6189 C CA . ILE B 1 286 ? 23.547 -24.672 -2.529 1 98.69 286 ILE B CA 1
ATOM 6190 C C . ILE B 1 286 ? 24.422 -25.078 -1.346 1 98.69 286 ILE B C 1
ATOM 6192 O O . ILE B 1 286 ? 23.938 -25.688 -0.394 1 98.69 286 ILE B O 1
ATOM 6196 N N . ALA B 1 287 ? 25.719 -24.719 -1.432 1 98.06 287 ALA B N 1
ATOM 6197 C CA . ALA B 1 287 ? 26.672 -25.125 -0.404 1 98.06 287 ALA B CA 1
ATOM 6198 C C . ALA B 1 287 ? 27.422 -23.938 0.16 1 98.06 287 ALA B C 1
ATOM 6200 O O . ALA B 1 287 ? 27.797 -23.016 -0.582 1 98.06 287 ALA B O 1
ATOM 6201 N N . GLN B 1 288 ? 27.562 -23.875 1.439 1 97.19 288 GLN B N 1
ATOM 6202 C CA . GLN B 1 288 ? 28.375 -22.875 2.123 1 97.19 288 GLN B CA 1
ATOM 6203 C C . GLN B 1 288 ? 29.172 -23.484 3.27 1 97.19 288 GLN B C 1
ATOM 6205 O O . GLN B 1 288 ? 28.797 -24.547 3.789 1 97.19 288 GLN B O 1
ATOM 6210 N N . ASP B 1 289 ? 30.312 -22.797 3.58 1 92.62 289 ASP B N 1
ATOM 6211 C CA . ASP B 1 289 ? 31.125 -23.25 4.707 1 92.62 289 ASP B CA 1
ATOM 6212 C C . ASP B 1 289 ? 30.375 -23.047 6.027 1 92.62 289 ASP B C 1
ATOM 6214 O O . ASP B 1 289 ? 29.719 -22.016 6.223 1 92.62 289 ASP B O 1
ATOM 6218 N N . SER B 1 290 ? 30.547 -23.984 6.883 1 85.06 290 SER B N 1
ATOM 6219 C CA . SER B 1 290 ? 29.859 -23.922 8.164 1 85.06 290 SER B CA 1
ATOM 6220 C C . SER B 1 290 ? 30.344 -22.734 8.992 1 85.06 290 SER B C 1
ATOM 6222 O O . SER B 1 290 ? 29.625 -22.234 9.852 1 85.06 290 SER B O 1
ATOM 6224 N N . SER B 1 291 ? 31.562 -22.266 8.703 1 81.5 291 SER B N 1
ATOM 6225 C CA . SER B 1 291 ? 32.125 -21.125 9.43 1 81.5 291 SER B CA 1
ATOM 6226 C C . SER B 1 291 ? 31.5 -19.812 8.938 1 81.5 291 SER B C 1
ATOM 6228 O O . SER B 1 291 ? 31.578 -18.797 9.625 1 81.5 291 SER B O 1
ATOM 6230 N N . GLY B 1 292 ? 30.875 -19.969 7.855 1 78.06 292 GLY B N 1
ATOM 6231 C CA . GLY B 1 292 ? 30.344 -18.75 7.246 1 78.06 292 GLY B CA 1
ATOM 6232 C C . GLY B 1 292 ? 31.375 -17.938 6.508 1 78.06 292 GLY B C 1
ATOM 6233 O O . GLY B 1 292 ? 31.094 -16.844 6.027 1 78.06 292 GLY B O 1
ATOM 6234 N N . ASP B 1 293 ? 32.5 -18.562 6.496 1 82.12 293 ASP B N 1
ATOM 6235 C CA . ASP B 1 293 ? 33.594 -17.875 5.82 1 82.12 293 ASP B CA 1
ATOM 6236 C C . ASP B 1 293 ? 33.625 -18.219 4.332 1 82.12 293 ASP B C 1
ATOM 6238 O O . ASP B 1 293 ? 33.281 -19.328 3.943 1 82.12 293 ASP B O 1
ATOM 6242 N N . GLY B 1 294 ? 33.812 -17.328 3.453 1 89.12 294 GLY B N 1
ATOM 6243 C CA . GLY B 1 294 ? 33.969 -17.547 2.023 1 89.12 294 GLY B CA 1
ATOM 6244 C C . GLY B 1 294 ? 32.656 -17.422 1.263 1 89.12 294 GLY B C 1
ATOM 6245 O O . GLY B 1 294 ? 31.594 -17.172 1.862 1 89.12 294 GLY B O 1
ATOM 6246 N N . PRO B 1 295 ? 32.719 -17.688 0.018 1 95.69 295 PRO B N 1
ATOM 6247 C CA . PRO B 1 295 ? 31.531 -17.531 -0.814 1 95.69 295 PRO B CA 1
ATOM 6248 C C . PRO B 1 295 ? 30.609 -18.75 -0.77 1 95.69 295 PRO B C 1
ATOM 6250 O O . PRO B 1 295 ? 31.062 -19.844 -0.417 1 95.69 295 PRO B O 1
ATOM 6253 N N . VAL B 1 296 ? 29.391 -18.578 -1.049 1 98.12 296 VAL B N 1
ATOM 6254 C CA . VAL B 1 296 ? 28.406 -19.641 -1.211 1 98.12 296 VAL B CA 1
ATOM 6255 C C . VAL B 1 296 ? 28.438 -20.172 -2.643 1 98.12 296 VAL B C 1
ATOM 6257 O O . VAL B 1 296 ? 28.578 -19.391 -3.594 1 98.12 296 VAL B O 1
ATOM 6260 N N . THR B 1 297 ? 28.328 -21.469 -2.791 1 97.62 297 THR B N 1
ATOM 6261 C CA . THR B 1 297 ? 28.391 -22.109 -4.102 1 97.62 297 THR B CA 1
ATOM 6262 C C . THR B 1 297 ? 27.031 -22.641 -4.516 1 97.62 297 THR B C 1
ATOM 6264 O O . THR B 1 297 ? 26.391 -23.375 -3.764 1 97.62 297 THR B O 1
ATOM 6267 N N . VAL B 1 298 ? 26.594 -22.281 -5.711 1 98.12 298 VAL B N 1
ATOM 6268 C CA . VAL B 1 298 ? 25.375 -22.781 -6.316 1 98.12 298 VAL B CA 1
ATOM 6269 C C . VAL B 1 298 ? 25.703 -23.688 -7.504 1 98.12 298 VAL B C 1
ATOM 6271 O O . VAL B 1 298 ? 26.438 -23.281 -8.414 1 98.12 298 VAL B O 1
ATOM 6274 N N . THR B 1 299 ? 25.203 -24.875 -7.477 1 98.19 299 THR B N 1
ATOM 6275 C CA . THR B 1 299 ? 25.438 -25.812 -8.57 1 98.19 299 THR B CA 1
ATOM 6276 C C . THR B 1 299 ? 24.141 -26.125 -9.305 1 98.19 299 THR B C 1
ATOM 6278 O O . THR B 1 299 ? 23.125 -26.438 -8.68 1 98.19 299 THR B O 1
ATOM 6281 N N . SER B 1 300 ? 24.172 -26.031 -10.594 1 97.38 300 SER B N 1
ATOM 6282 C CA . SER B 1 300 ? 22.984 -26.312 -11.406 1 97.38 300 SER B CA 1
ATOM 6283 C C . SER B 1 300 ? 22.859 -27.812 -11.672 1 97.38 300 SER B C 1
ATOM 6285 O O . SER B 1 300 ? 23.797 -28.578 -11.43 1 97.38 300 SER B O 1
ATOM 6287 N N . SER B 1 301 ? 21.688 -28.219 -12.172 1 97.44 301 SER B N 1
ATOM 6288 C CA . SER B 1 301 ? 21.438 -29.609 -12.516 1 97.44 301 SER B CA 1
ATOM 6289 C C . SER B 1 301 ? 22.344 -30.078 -13.656 1 97.44 301 SER B C 1
ATOM 6291 O O . SER B 1 301 ? 22.641 -31.266 -13.766 1 97.44 301 SER B O 1
ATOM 6293 N N . SER B 1 302 ? 22.812 -29.141 -14.484 1 95.56 302 SER B N 1
ATOM 6294 C CA . SER B 1 302 ? 23.688 -29.484 -15.594 1 95.56 302 SER B CA 1
ATOM 6295 C C . SER B 1 302 ? 25.156 -29.469 -15.164 1 95.56 302 SER B C 1
ATOM 6297 O O . SER B 1 302 ? 26.047 -29.766 -15.961 1 95.56 302 SER B O 1
ATOM 6299 N N . GLY B 1 303 ? 25.453 -28.984 -13.977 1 95.12 303 GLY B N 1
ATOM 6300 C CA . GLY B 1 303 ? 26.812 -29.047 -13.445 1 95.12 303 GLY B CA 1
ATOM 6301 C C . GLY B 1 303 ? 27.516 -27.703 -13.414 1 95.12 303 GLY B C 1
ATOM 6302 O O . GLY B 1 303 ? 28.641 -27.594 -12.938 1 95.12 303 GLY B O 1
ATOM 6303 N N . ASP B 1 304 ? 26.844 -26.641 -13.891 1 95.56 304 ASP B N 1
ATOM 6304 C CA . ASP B 1 304 ? 27.422 -25.297 -13.781 1 95.56 304 ASP B CA 1
ATOM 6305 C C . ASP B 1 304 ? 27.578 -24.891 -12.32 1 95.56 304 ASP B C 1
ATOM 6307 O O . ASP B 1 304 ? 26.719 -25.188 -11.484 1 95.56 304 ASP B O 1
ATOM 6311 N N . VAL B 1 305 ? 28.688 -24.188 -12.078 1 96.62 305 VAL B N 1
ATOM 6312 C CA . VAL B 1 305 ? 28.953 -23.75 -10.711 1 96.62 305 VAL B CA 1
ATOM 6313 C C . VAL B 1 305 ? 29.047 -22.234 -10.672 1 96.62 305 VAL B C 1
ATOM 6315 O O . VAL B 1 305 ? 29.75 -21.625 -11.477 1 96.62 305 VAL B O 1
ATOM 6318 N N . PHE B 1 306 ? 28.328 -21.656 -9.766 1 97.31 306 PHE B N 1
ATOM 6319 C CA . PHE B 1 306 ? 28.344 -20.219 -9.523 1 97.31 306 PHE B CA 1
ATOM 6320 C C . PHE B 1 306 ? 28.656 -19.906 -8.062 1 97.31 306 PHE B C 1
ATOM 6322 O O . PHE B 1 306 ? 28.344 -20.703 -7.176 1 97.31 306 PHE B O 1
ATOM 6329 N N . ARG B 1 307 ? 29.25 -18.781 -7.812 1 97.5 307 ARG B N 1
ATOM 6330 C CA . ARG B 1 307 ? 29.609 -18.422 -6.449 1 97.5 307 ARG B CA 1
ATOM 6331 C C . ARG B 1 307 ? 29.234 -16.969 -6.148 1 97.5 307 ARG B C 1
ATOM 6333 O O . ARG B 1 307 ? 29.297 -16.109 -7.031 1 97.5 307 ARG B O 1
ATOM 6340 N N . ALA B 1 308 ? 28.828 -16.766 -4.93 1 97.81 308 ALA B N 1
ATOM 6341 C CA . ALA B 1 308 ? 28.516 -15.406 -4.496 1 97.81 308 ALA B CA 1
ATOM 6342 C C . ALA B 1 308 ? 28.703 -15.258 -2.99 1 97.81 308 ALA B C 1
ATOM 6344 O O . ALA B 1 308 ? 28.812 -16.25 -2.266 1 97.81 308 ALA B O 1
ATOM 6345 N N . LYS B 1 309 ? 28.812 -13.961 -2.547 1 97.5 309 LYS B N 1
ATOM 6346 C CA . LYS B 1 309 ? 28.891 -13.664 -1.12 1 97.5 309 LYS B CA 1
ATOM 6347 C C . LYS B 1 309 ? 27.562 -13.969 -0.429 1 97.5 309 LYS B C 1
ATOM 6349 O O . LYS B 1 309 ? 27.547 -14.43 0.715 1 97.5 309 LYS B O 1
ATOM 6354 N N . LYS B 1 310 ? 26.469 -13.656 -1.091 1 98.31 310 LYS B N 1
ATOM 6355 C CA . LYS B 1 310 ? 25.109 -13.906 -0.592 1 98.31 310 LYS B CA 1
ATOM 6356 C C . LYS B 1 310 ? 24.25 -14.562 -1.662 1 98.31 310 LYS B C 1
ATOM 6358 O O . LYS B 1 310 ? 24.438 -14.32 -2.857 1 98.31 310 LYS B O 1
ATOM 6363 N N . ILE B 1 311 ? 23.328 -15.391 -1.207 1 98.81 311 ILE B N 1
ATOM 6364 C CA . ILE B 1 311 ? 22.297 -15.961 -2.07 1 98.81 311 ILE B CA 1
ATOM 6365 C C . ILE B 1 311 ? 20.922 -15.477 -1.626 1 98.81 311 ILE B C 1
ATOM 6367 O O . ILE B 1 311 ? 20.609 -15.484 -0.433 1 98.81 311 ILE B O 1
ATOM 6371 N N . ILE B 1 312 ? 20.109 -14.992 -2.529 1 98.94 312 ILE B N 1
ATOM 6372 C CA . ILE B 1 312 ? 18.688 -14.805 -2.279 1 98.94 312 ILE B CA 1
ATOM 6373 C C . ILE B 1 312 ? 17.891 -15.891 -3.006 1 98.94 312 ILE B C 1
ATOM 6375 O O . ILE B 1 312 ? 17.75 -15.844 -4.23 1 98.94 312 ILE B O 1
ATOM 6379 N N . ASN B 1 313 ? 17.438 -16.828 -2.256 1 98.81 313 ASN B N 1
ATOM 6380 C CA . ASN B 1 313 ? 16.641 -17.953 -2.758 1 98.81 313 ASN B CA 1
ATOM 6381 C C . ASN B 1 313 ? 15.156 -17.609 -2.812 1 98.81 313 ASN B C 1
ATOM 6383 O O . ASN B 1 313 ? 14.539 -17.344 -1.779 1 98.81 313 ASN B O 1
ATOM 6387 N N . THR B 1 314 ? 14.57 -17.578 -4.027 1 98.81 314 THR B N 1
ATOM 6388 C CA . THR B 1 314 ? 13.148 -17.281 -4.164 1 98.81 314 THR B CA 1
ATOM 6389 C C . THR B 1 314 ? 12.383 -18.484 -4.684 1 98.81 314 THR B C 1
ATOM 6391 O O . THR B 1 314 ? 11.297 -18.344 -5.238 1 98.81 314 THR B O 1
ATOM 6394 N N . ILE B 1 315 ? 12.891 -19.703 -4.523 1 98.75 315 ILE B N 1
ATOM 6395 C CA . ILE B 1 315 ? 12.281 -20.969 -4.938 1 98.75 315 ILE B CA 1
ATOM 6396 C C . ILE B 1 315 ? 10.992 -21.188 -4.152 1 98.75 315 ILE B C 1
ATOM 6398 O O . ILE B 1 315 ? 10.961 -21 -2.934 1 98.75 315 ILE B O 1
ATOM 6402 N N . PRO B 1 316 ? 9.898 -21.641 -4.852 1 98.5 316 PRO B N 1
ATOM 6403 C CA . PRO B 1 316 ? 8.633 -21.875 -4.156 1 98.5 316 PRO B CA 1
ATOM 6404 C C . PRO B 1 316 ? 8.758 -22.938 -3.062 1 98.5 316 PRO B C 1
ATOM 6406 O O . PRO B 1 316 ? 9.547 -23.875 -3.191 1 98.5 316 PRO B O 1
ATOM 6409 N N . LEU B 1 317 ? 7.926 -22.828 -2.1 1 98.75 317 LEU B N 1
ATOM 6410 C CA . LEU B 1 317 ? 7.941 -23.688 -0.925 1 98.75 317 LEU B CA 1
ATOM 6411 C C . LEU B 1 317 ? 7.891 -25.156 -1.332 1 98.75 317 LEU B C 1
ATOM 6413 O O . LEU B 1 317 ? 8.703 -25.969 -0.872 1 98.75 317 LEU B O 1
ATOM 6417 N N . ASN B 1 318 ? 6.996 -25.516 -2.24 1 98.56 318 ASN B N 1
ATOM 6418 C CA . ASN B 1 318 ? 6.758 -26.906 -2.609 1 98.56 318 ASN B CA 1
ATOM 6419 C C . ASN B 1 318 ? 7.906 -27.469 -3.441 1 98.56 318 ASN B C 1
ATOM 6421 O O . ASN B 1 318 ? 7.992 -28.688 -3.65 1 98.56 318 ASN B O 1
ATOM 6425 N N . VAL B 1 319 ? 8.797 -26.625 -3.912 1 98.62 319 VAL B N 1
ATOM 6426 C CA . VAL B 1 319 ? 9.898 -27.047 -4.773 1 98.62 319 VAL B CA 1
ATOM 6427 C C . VAL B 1 319 ? 11.172 -27.188 -3.949 1 98.62 319 VAL B C 1
ATOM 6429 O O . VAL B 1 319 ? 12.125 -27.844 -4.379 1 98.62 319 VAL B O 1
ATOM 6432 N N . LEU B 1 320 ? 11.211 -26.656 -2.754 1 98.5 320 LEU B N 1
ATOM 6433 C CA . LEU B 1 320 ? 12.43 -26.547 -1.961 1 98.5 320 LEU B CA 1
ATOM 6434 C C . LEU B 1 320 ? 12.945 -27.922 -1.567 1 98.5 320 LEU B C 1
ATOM 6436 O O . LEU B 1 320 ? 14.148 -28.094 -1.343 1 98.5 320 LEU B O 1
ATOM 6440 N N . LYS B 1 321 ? 12.07 -28.875 -1.489 1 97.31 321 LYS B N 1
ATOM 6441 C CA . LYS B 1 321 ? 12.477 -30.219 -1.086 1 97.31 321 LYS B CA 1
ATOM 6442 C C . LYS B 1 321 ? 13.398 -30.859 -2.127 1 97.31 321 LYS B C 1
ATOM 6444 O O . LYS B 1 321 ? 14.102 -31.812 -1.835 1 97.31 321 LYS B O 1
ATOM 6449 N N . ASP B 1 322 ? 13.414 -30.328 -3.326 1 97.62 322 ASP B N 1
ATOM 6450 C CA . ASP B 1 322 ? 14.211 -30.875 -4.422 1 97.62 322 ASP B CA 1
ATOM 6451 C C . ASP B 1 322 ? 15.609 -30.266 -4.441 1 97.62 322 ASP B C 1
ATOM 6453 O O . ASP B 1 322 ? 16.453 -30.656 -5.254 1 97.62 322 ASP B O 1
ATOM 6457 N N . ILE B 1 323 ? 15.906 -29.281 -3.588 1 98.5 323 ILE B N 1
ATOM 6458 C CA . ILE B 1 323 ? 17.188 -28.578 -3.547 1 98.5 323 ILE B CA 1
ATOM 6459 C C . ILE B 1 323 ? 18.031 -29.125 -2.396 1 98.5 323 ILE B C 1
ATOM 6461 O O . ILE B 1 323 ? 17.547 -29.234 -1.268 1 98.5 323 ILE B O 1
ATOM 6465 N N . GLU B 1 324 ? 19.266 -29.422 -2.68 1 98.5 324 GLU B N 1
ATOM 6466 C CA . GLU B 1 324 ? 20.188 -29.875 -1.64 1 98.5 324 GLU B CA 1
ATOM 6467 C C . GLU B 1 324 ? 20.922 -28.703 -1.005 1 98.5 324 GLU B C 1
ATOM 6469 O O . GLU B 1 324 ? 21.516 -27.875 -1.707 1 98.5 324 GLU B O 1
ATOM 6474 N N . PHE B 1 325 ? 20.828 -28.594 0.296 1 98.25 325 PHE B N 1
ATOM 6475 C CA . PHE B 1 325 ? 21.547 -27.562 1.037 1 98.25 325 PHE B CA 1
ATOM 6476 C C . PHE B 1 325 ? 22.656 -28.172 1.869 1 98.25 325 PHE B C 1
ATOM 6478 O O . PHE B 1 325 ? 22.469 -29.188 2.531 1 98.25 325 PHE B O 1
ATOM 6485 N N . SER B 1 326 ? 23.812 -27.578 1.836 1 97.62 326 SER B N 1
ATOM 6486 C CA . SER B 1 326 ? 24.938 -27.938 2.691 1 97.62 326 SER B CA 1
ATOM 6487 C C . SER B 1 326 ? 25.516 -26.703 3.375 1 97.62 326 SER B C 1
ATOM 6489 O O . SER B 1 326 ? 26.031 -25.812 2.711 1 97.62 326 SER B O 1
ATOM 6491 N N . PRO B 1 327 ? 25.547 -26.719 4.664 1 97 327 PRO B N 1
ATOM 6492 C CA . PRO B 1 327 ? 24.922 -27.688 5.578 1 97 327 PRO B CA 1
ATOM 6493 C C . PRO B 1 327 ? 23.422 -27.812 5.383 1 97 327 PRO B C 1
ATOM 6495 O O . PRO B 1 327 ? 22.812 -26.969 4.723 1 97 327 PRO B O 1
ATOM 6498 N N . PRO B 1 328 ? 22.812 -28.891 5.91 1 97 328 PRO B N 1
ATOM 6499 C CA . PRO B 1 328 ? 21.359 -29.031 5.777 1 97 328 PRO B CA 1
ATOM 6500 C C . PRO B 1 328 ? 20.594 -27.938 6.508 1 97 328 PRO B C 1
ATOM 6502 O O . PRO B 1 328 ? 21.078 -27.375 7.488 1 97 328 PRO B O 1
ATOM 6505 N N . LEU B 1 329 ? 19.422 -27.688 6.004 1 97.75 329 LEU B N 1
ATOM 6506 C CA . LEU B 1 329 ? 18.531 -26.75 6.68 1 97.75 329 LEU B CA 1
ATOM 6507 C C . LEU B 1 329 ? 18.156 -27.266 8.062 1 97.75 329 LEU B C 1
ATOM 6509 O O . LEU B 1 329 ? 18.359 -28.438 8.375 1 97.75 329 LEU B O 1
ATOM 6513 N N . THR B 1 330 ? 17.672 -26.359 8.938 1 97.62 330 THR B N 1
ATOM 6514 C CA . THR B 1 330 ? 17.219 -26.766 10.266 1 97.62 330 THR B CA 1
ATOM 6515 C C . THR B 1 330 ? 16.094 -27.781 10.164 1 97.62 330 THR B C 1
ATOM 6517 O O . THR B 1 330 ? 15.367 -27.828 9.172 1 97.62 330 THR B O 1
ATOM 6520 N N . GLN B 1 331 ? 15.969 -28.578 11.18 1 98.12 331 GLN B N 1
ATOM 6521 C CA . GLN B 1 331 ? 14.914 -29.578 11.195 1 98.12 331 GLN B CA 1
ATOM 6522 C C . GLN B 1 331 ? 13.539 -28.938 11.062 1 98.12 331 GLN B C 1
ATOM 6524 O O . GLN B 1 331 ? 12.672 -29.453 10.352 1 98.12 331 GLN B O 1
ATOM 6529 N N . ARG B 1 332 ? 13.305 -27.875 11.758 1 98.31 332 ARG B N 1
ATOM 6530 C CA . ARG B 1 332 ? 12.023 -27.188 11.703 1 98.31 332 ARG B CA 1
ATOM 6531 C C . ARG B 1 332 ? 11.703 -26.734 10.281 1 98.31 332 ARG B C 1
ATOM 6533 O O . ARG B 1 332 ? 10.562 -26.859 9.828 1 98.31 332 ARG B O 1
ATOM 6540 N N . ARG B 1 333 ? 12.648 -26.203 9.602 1 98.25 333 ARG B N 1
ATOM 6541 C CA . ARG B 1 333 ? 12.438 -25.797 8.219 1 98.25 333 ARG B CA 1
ATOM 6542 C C . ARG B 1 333 ? 12.195 -27 7.316 1 98.25 333 ARG B C 1
ATOM 6544 O O . ARG B 1 333 ? 11.352 -26.938 6.418 1 98.25 333 ARG B O 1
ATOM 6551 N N . GLN B 1 334 ? 12.984 -28.016 7.523 1 98.31 334 GLN B N 1
ATOM 6552 C CA . GLN B 1 334 ? 12.773 -29.234 6.742 1 98.31 334 GLN B CA 1
ATOM 6553 C C . GLN B 1 334 ? 11.359 -29.766 6.938 1 98.31 334 GLN B C 1
ATOM 6555 O O . GLN B 1 334 ? 10.711 -30.203 5.977 1 98.31 334 GLN B O 1
ATOM 6560 N N . ASP B 1 335 ? 10.891 -29.719 8.172 1 98.5 335 ASP B N 1
ATOM 6561 C CA . ASP B 1 335 ? 9.516 -30.141 8.445 1 98.5 335 ASP B CA 1
ATOM 6562 C C . ASP B 1 335 ? 8.523 -29.312 7.645 1 98.5 335 ASP B C 1
ATOM 6564 O O . ASP B 1 335 ? 7.617 -29.859 7.012 1 98.5 335 ASP B O 1
ATOM 6568 N N . ALA B 1 336 ? 8.688 -27.984 7.715 1 98.69 336 ALA B N 1
ATOM 6569 C CA . ALA B 1 336 ? 7.812 -27.062 6.992 1 98.69 336 ALA B CA 1
ATOM 6570 C C . ALA B 1 336 ? 7.832 -27.344 5.492 1 98.69 336 ALA B C 1
ATOM 6572 O O . ALA B 1 336 ? 6.781 -27.391 4.848 1 98.69 336 ALA B O 1
ATOM 6573 N N . ILE B 1 337 ? 9.023 -27.578 4.965 1 98.44 337 ILE B N 1
ATOM 6574 C CA . ILE B 1 337 ? 9.227 -27.812 3.541 1 98.44 337 ILE B CA 1
ATOM 6575 C C . ILE B 1 337 ? 8.57 -29.141 3.141 1 98.44 337 ILE B C 1
ATOM 6577 O O . ILE B 1 337 ? 7.938 -29.219 2.09 1 98.44 337 ILE B O 1
ATOM 6581 N N . ASN B 1 338 ? 8.688 -30.109 3.961 1 98.19 338 ASN B N 1
ATOM 6582 C CA . ASN B 1 338 ? 8.117 -31.406 3.672 1 98.19 338 ASN B CA 1
ATOM 6583 C C . ASN B 1 338 ? 6.59 -31.375 3.68 1 98.19 338 ASN B C 1
ATOM 6585 O O . ASN B 1 338 ? 5.941 -32.062 2.895 1 98.19 338 ASN B O 1
ATOM 6589 N N . ILE B 1 339 ? 6.051 -30.609 4.562 1 97.88 339 ILE B N 1
ATOM 6590 C CA . ILE B 1 339 ? 4.602 -30.453 4.621 1 97.88 339 ILE B CA 1
ATOM 6591 C C . ILE B 1 339 ? 4.117 -29.672 3.4 1 97.88 339 ILE B C 1
ATOM 6593 O O . ILE B 1 339 ? 3.133 -30.062 2.762 1 97.88 339 ILE B O 1
ATOM 6597 N N . GLY B 1 340 ? 4.82 -28.578 3.018 1 97.88 340 GLY B N 1
ATOM 6598 C CA . GLY B 1 340 ? 4.457 -27.719 1.894 1 97.88 340 GLY B CA 1
ATOM 6599 C C . GLY B 1 340 ? 3.154 -26.984 2.105 1 97.88 340 GLY B C 1
ATOM 6600 O O . GLY B 1 340 ? 2.586 -27.016 3.199 1 97.88 340 GLY B O 1
ATOM 6601 N N . HIS B 1 341 ? 2.719 -26.141 1.154 1 98.12 341 HIS B N 1
ATOM 6602 C CA . HIS B 1 341 ? 1.405 -25.5 1.196 1 98.12 341 HIS B CA 1
ATOM 6603 C C . HIS B 1 341 ? 0.373 -26.328 0.428 1 98.12 341 HIS B C 1
ATOM 6605 O O . HIS B 1 341 ? 0.728 -27.266 -0.287 1 98.12 341 HIS B O 1
ATOM 6611 N N . VAL B 1 342 ? -0.898 -25.969 0.44 1 97.81 342 VAL B N 1
ATOM 6612 C CA . VAL B 1 342 ? -1.942 -26.938 0.114 1 97.81 342 VAL B CA 1
ATOM 6613 C C . VAL B 1 342 ? -2.527 -26.625 -1.261 1 97.81 342 VAL B C 1
ATOM 6615 O O . VAL B 1 342 ? -3.334 -27.391 -1.791 1 97.81 342 VAL B O 1
ATOM 6618 N N . ASN B 1 343 ? -2.166 -25.516 -1.891 1 98.12 343 ASN B N 1
ATOM 6619 C CA . ASN B 1 343 ? -2.895 -25.047 -3.062 1 98.12 343 ASN B CA 1
ATOM 6620 C C . ASN B 1 343 ? -2.523 -25.828 -4.312 1 98.12 343 ASN B C 1
ATOM 6622 O O . ASN B 1 343 ? -1.388 -25.766 -4.785 1 98.12 343 ASN B O 1
ATOM 6626 N N . GLN B 1 344 ? -3.502 -26.547 -4.855 1 97.56 344 GLN B N 1
ATOM 6627 C CA . GLN B 1 344 ? -3.363 -27.312 -6.086 1 97.56 344 GLN B CA 1
ATOM 6628 C C . GLN B 1 344 ? -4.477 -26.984 -7.07 1 97.56 344 GLN B C 1
ATOM 6630 O O . GLN B 1 344 ? -4.977 -27.875 -7.77 1 97.56 344 GLN B O 1
ATOM 6635 N N . MET B 1 345 ? -4.879 -25.734 -7.129 1 96 345 MET B N 1
ATOM 6636 C CA . MET B 1 345 ? -6 -25.297 -7.949 1 96 345 MET B CA 1
ATOM 6637 C C . MET B 1 345 ? -5.695 -25.484 -9.43 1 96 345 MET B C 1
ATOM 6639 O O . MET B 1 345 ? -4.531 -25.578 -9.82 1 96 345 MET B O 1
ATOM 6643 N N . THR B 1 346 ? -6.73 -25.594 -10.211 1 96.25 346 THR B N 1
ATOM 6644 C CA . THR B 1 346 ? -6.656 -25.641 -11.664 1 96.25 346 THR B CA 1
ATOM 6645 C C . THR B 1 346 ? -7.234 -24.359 -12.273 1 96.25 346 THR B C 1
ATOM 6647 O O . THR B 1 346 ? -8.258 -23.859 -11.812 1 96.25 346 THR B O 1
ATOM 6650 N N . LYS B 1 347 ? -6.605 -23.766 -13.188 1 97.31 347 LYS B N 1
ATOM 6651 C CA . LYS B 1 347 ? -7.059 -22.625 -13.977 1 97.31 347 LYS B CA 1
ATOM 6652 C C . LYS B 1 347 ? -7.02 -22.938 -15.469 1 97.31 347 LYS B C 1
ATOM 6654 O O . LYS B 1 347 ? -5.98 -23.344 -16 1 97.31 347 LYS B O 1
ATOM 6659 N N . VAL B 1 348 ? -8.141 -22.781 -16.141 1 98.06 348 VAL B N 1
ATOM 6660 C CA . VAL B 1 348 ? -8.25 -23.109 -17.562 1 98.06 348 VAL B CA 1
ATOM 6661 C C . VAL B 1 348 ? -8.844 -21.906 -18.312 1 98.06 348 VAL B C 1
ATOM 6663 O O . VAL B 1 348 ? -9.875 -21.375 -17.906 1 98.06 348 VAL B O 1
ATOM 6666 N N . HIS B 1 349 ? -8.188 -21.484 -19.375 1 98.56 349 HIS B N 1
ATOM 6667 C CA . HIS B 1 349 ? -8.742 -20.516 -20.312 1 98.56 349 HIS B CA 1
ATOM 6668 C C . HIS B 1 349 ? -9.422 -21.219 -21.484 1 98.56 349 HIS B C 1
ATOM 6670 O O . HIS B 1 349 ? -8.852 -22.125 -22.078 1 98.56 349 HIS B O 1
ATOM 6676 N N . ALA B 1 350 ? -10.586 -20.766 -21.812 1 98.69 350 ALA B N 1
ATOM 6677 C CA . ALA B 1 350 ? -11.328 -21.312 -22.938 1 98.69 350 ALA B CA 1
ATOM 6678 C C . ALA B 1 350 ? -11.867 -20.203 -23.828 1 98.69 350 ALA B C 1
ATOM 6680 O O . ALA B 1 350 ? -12.438 -19.219 -23.344 1 98.69 350 ALA B O 1
ATOM 6681 N N . ASP B 1 351 ? -11.609 -20.281 -25.094 1 98.69 351 ASP B N 1
ATOM 6682 C CA . ASP B 1 351 ? -12.305 -19.469 -26.078 1 98.69 351 ASP B CA 1
ATOM 6683 C C . ASP B 1 351 ? -13.539 -20.188 -26.625 1 98.69 351 ASP B C 1
ATOM 6685 O O . ASP B 1 351 ? -13.445 -21.344 -27.062 1 98.69 351 ASP B O 1
ATOM 6689 N N . VAL B 1 352 ? -14.633 -19.5 -26.547 1 98.75 352 VAL B N 1
ATOM 6690 C CA . VAL B 1 352 ? -15.891 -20.172 -26.875 1 98.75 352 VAL B CA 1
ATOM 6691 C C . VAL B 1 352 ? -16.672 -19.328 -27.875 1 98.75 352 VAL B C 1
ATOM 6693 O O . VAL B 1 352 ? -16.516 -18.109 -27.938 1 98.75 352 VAL B O 1
ATOM 6696 N N . SER B 1 353 ? -17.562 -19.953 -28.641 1 98.19 353 SER B N 1
ATOM 6697 C CA . SER B 1 353 ? -18.328 -19.234 -29.656 1 98.19 353 SER B CA 1
ATOM 6698 C C . SER B 1 353 ? -19.641 -18.719 -29.109 1 98.19 353 SER B C 1
ATOM 6700 O O . SER B 1 353 ? -20.375 -18.016 -29.781 1 98.19 353 SER B O 1
ATOM 6702 N N . ASN B 1 354 ? -19.984 -19.062 -27.875 1 96.88 354 ASN B N 1
ATOM 6703 C CA . ASN B 1 354 ? -21.188 -18.578 -27.203 1 96.88 354 ASN B CA 1
ATOM 6704 C C . ASN B 1 354 ? -21.062 -17.109 -26.828 1 96.88 354 ASN B C 1
ATOM 6706 O O . ASN B 1 354 ? -20.531 -16.766 -25.766 1 96.88 354 ASN B O 1
ATOM 6710 N N . LYS B 1 355 ? -21.734 -16.266 -27.531 1 94.69 355 LYS B N 1
ATOM 6711 C CA . LYS B 1 355 ? -21.609 -14.828 -27.312 1 94.69 355 LYS B CA 1
ATOM 6712 C C . LYS B 1 355 ? -22.25 -14.414 -25.984 1 94.69 355 LYS B C 1
ATOM 6714 O O . LYS B 1 355 ? -21.797 -13.469 -25.344 1 94.69 355 LYS B O 1
ATOM 6719 N N . GLU B 1 356 ? -23.188 -15.117 -25.531 1 92.62 356 GLU B N 1
ATOM 6720 C CA . GLU B 1 356 ? -23.938 -14.766 -24.344 1 92.62 356 GLU B CA 1
ATOM 6721 C C . GLU B 1 356 ? -23.094 -14.945 -23.078 1 92.62 356 GLU B C 1
ATOM 6723 O O . GLU B 1 356 ? -23.422 -14.414 -22.016 1 92.62 356 GLU B O 1
ATOM 6728 N N . LEU B 1 357 ? -21.984 -15.633 -23.234 1 97.31 357 LEU B N 1
ATOM 6729 C CA . LEU B 1 357 ? -21.156 -15.922 -22.062 1 97.31 357 LEU B CA 1
ATOM 6730 C C . LEU B 1 357 ? -20.266 -14.727 -21.719 1 97.31 357 LEU B C 1
ATOM 6732 O O . LEU B 1 357 ? -19.609 -14.711 -20.672 1 97.31 357 LEU B O 1
ATOM 6736 N N . GLU B 1 358 ? -20.344 -13.719 -22.578 1 96.38 358 GLU B N 1
ATOM 6737 C CA . GLU B 1 358 ? -19.578 -12.5 -22.312 1 96.38 358 GLU B CA 1
ATOM 6738 C C . GLU B 1 358 ? -19.938 -11.906 -20.953 1 96.38 358 GLU B C 1
ATOM 6740 O O . GLU B 1 358 ? -19.078 -11.344 -20.266 1 96.38 358 GLU B O 1
ATOM 6745 N N . ARG B 1 359 ? -21.172 -12.031 -20.516 1 96.62 359 ARG B N 1
ATOM 6746 C CA . ARG B 1 359 ? -21.672 -11.422 -19.281 1 96.62 359 ARG B CA 1
ATOM 6747 C C . ARG B 1 359 ? -22.125 -12.484 -18.297 1 96.62 359 ARG B C 1
ATOM 6749 O O . ARG B 1 359 ? -23 -12.227 -17.453 1 96.62 359 ARG B O 1
ATOM 6756 N N . TRP B 1 360 ? -21.531 -13.648 -18.406 1 96.94 360 TRP B N 1
ATOM 6757 C CA . TRP B 1 360 ? -21.922 -14.781 -17.562 1 96.94 360 TRP B CA 1
ATOM 6758 C C . TRP B 1 360 ? -20.859 -15.055 -16.5 1 96.94 360 TRP B C 1
ATOM 6760 O O . TRP B 1 360 ? -19.656 -14.961 -16.766 1 96.94 360 TRP B O 1
ATOM 6770 N N . ASN B 1 361 ? -21.281 -15.375 -15.266 1 97 361 ASN B N 1
ATOM 6771 C CA . ASN B 1 361 ? -20.531 -16.094 -14.234 1 97 361 ASN B CA 1
ATOM 6772 C C . ASN B 1 361 ? -21.297 -17.312 -13.75 1 97 361 ASN B C 1
ATOM 6774 O O . ASN B 1 361 ? -22.531 -17.375 -13.844 1 97 361 ASN B O 1
ATOM 6778 N N . GLY B 1 362 ? -20.609 -18.281 -13.281 1 97.25 362 GLY B N 1
ATOM 6779 C CA . GLY B 1 362 ? -21.312 -19.422 -12.758 1 97.25 362 GLY B CA 1
ATOM 6780 C C . GLY B 1 362 ? -20.438 -20.344 -11.93 1 97.25 362 GLY B C 1
ATOM 6781 O O . GLY B 1 362 ? -19.219 -20.203 -11.914 1 97.25 362 GLY B O 1
ATOM 6782 N N . MET B 1 363 ? -21.156 -21.141 -11.195 1 98.19 363 MET B N 1
ATOM 6783 C CA . MET B 1 363 ? -20.453 -22.125 -10.375 1 98.19 363 MET B CA 1
ATOM 6784 C C . MET B 1 363 ? -21.219 -23.438 -10.297 1 98.19 363 MET B C 1
ATOM 6786 O O . MET B 1 363 ? -22.453 -23.438 -10.414 1 98.19 363 MET B O 1
ATOM 6790 N N . LYS B 1 364 ? -20.516 -24.469 -10.25 1 97.94 364 LYS B N 1
ATOM 6791 C CA . LYS B 1 364 ? -21.016 -25.812 -9.961 1 97.94 364 LYS B CA 1
ATOM 6792 C C . LYS B 1 364 ? -20.188 -26.484 -8.867 1 97.94 364 LYS B C 1
ATOM 6794 O O . LYS B 1 364 ? -18.969 -26.531 -8.945 1 97.94 364 LYS B O 1
ATOM 6799 N N . PHE B 1 365 ? -20.844 -27.031 -7.883 1 97.06 365 PHE B N 1
ATOM 6800 C CA . PHE B 1 365 ? -20.156 -27.766 -6.812 1 97.06 365 PHE B CA 1
ATOM 6801 C C . PHE B 1 365 ? -20.938 -29.016 -6.434 1 97.06 365 PHE B C 1
ATOM 6803 O O . PHE B 1 365 ? -22.141 -28.969 -6.211 1 97.06 365 PHE B O 1
ATOM 6810 N N . PRO B 1 366 ? -20.344 -30.219 -6.328 1 96.5 366 PRO B N 1
ATOM 6811 C CA . PRO B 1 366 ? -18.922 -30.438 -6.66 1 96.5 366 PRO B CA 1
ATOM 6812 C C . PRO B 1 366 ? -18.672 -30.469 -8.164 1 96.5 366 PRO B C 1
ATOM 6814 O O . PRO B 1 366 ? -19.609 -30.641 -8.945 1 96.5 366 PRO B O 1
ATOM 6817 N N . GLY B 1 367 ? -17.453 -30.219 -8.586 1 95.94 367 GLY B N 1
ATOM 6818 C CA . GLY B 1 367 ? -17.031 -30.297 -9.977 1 95.94 367 GLY B CA 1
ATOM 6819 C C . GLY B 1 367 ? -15.523 -30.234 -10.133 1 95.94 367 GLY B C 1
ATOM 6820 O O . GLY B 1 367 ? -14.828 -29.656 -9.289 1 95.94 367 GLY B O 1
ATOM 6821 N N . LEU B 1 368 ? -15.016 -30.875 -11.258 1 96.88 368 LEU B N 1
ATOM 6822 C CA . LEU B 1 368 ? -13.594 -30.781 -11.57 1 96.88 368 LEU B CA 1
ATOM 6823 C C . LEU B 1 368 ? -13.172 -29.328 -11.781 1 96.88 368 LEU B C 1
ATOM 6825 O O . LEU B 1 368 ? -12.078 -28.938 -11.391 1 96.88 368 LEU B O 1
ATOM 6829 N N . LEU B 1 369 ? -13.992 -28.562 -12.445 1 97.56 369 LEU B N 1
ATOM 6830 C CA . LEU B 1 369 ? -14.008 -27.109 -12.445 1 97.56 369 LEU B CA 1
ATOM 6831 C C . LEU B 1 369 ? -15.25 -26.578 -11.734 1 97.56 369 LEU B C 1
ATOM 6833 O O . LEU B 1 369 ? -16.344 -27.109 -11.922 1 97.56 369 LEU B O 1
ATOM 6837 N N . MET B 1 370 ? -15.031 -25.578 -10.898 1 98 370 MET B N 1
ATOM 6838 C CA . MET B 1 370 ? -16.125 -25.172 -10.016 1 98 370 MET B CA 1
ATOM 6839 C C . MET B 1 370 ? -16.656 -23.797 -10.398 1 98 370 MET B C 1
ATOM 6841 O O . MET B 1 370 ? -17.828 -23.5 -10.18 1 98 370 MET B O 1
ATOM 6845 N N . TYR B 1 371 ? -15.781 -22.938 -10.867 1 97.62 371 TYR B N 1
ATOM 6846 C CA . TYR B 1 371 ? -16.172 -21.578 -11.234 1 97.62 371 TYR B CA 1
ATOM 6847 C C . TYR B 1 371 ? -15.82 -21.281 -12.688 1 97.62 371 TYR B C 1
ATOM 6849 O O . TYR B 1 371 ? -14.812 -21.781 -13.195 1 97.62 371 TYR B O 1
ATOM 6857 N N . GLY B 1 372 ? -16.609 -20.484 -13.328 1 97.12 372 GLY B N 1
ATOM 6858 C CA . GLY B 1 372 ? -16.312 -19.953 -14.641 1 97.12 372 GLY B CA 1
ATOM 6859 C C . GLY B 1 372 ? -16.938 -18.578 -14.883 1 97.12 372 GLY B C 1
ATOM 6860 O O . GLY B 1 372 ? -17.984 -18.266 -14.32 1 97.12 372 GLY B O 1
ATOM 6861 N N . TYR B 1 373 ? -16.297 -17.719 -15.648 1 95.5 373 TYR B N 1
ATOM 6862 C CA . TYR B 1 373 ? -16.891 -16.438 -16.016 1 95.5 373 TYR B CA 1
ATOM 6863 C C . TYR B 1 373 ? -16.281 -15.906 -17.312 1 95.5 373 TYR B C 1
ATOM 6865 O O . TYR B 1 373 ? -15.148 -16.234 -17.656 1 95.5 373 TYR B O 1
ATOM 6873 N N . GLY B 1 374 ? -17.125 -15.164 -18.016 1 96.31 374 GLY B N 1
ATOM 6874 C CA . GLY B 1 374 ? -16.625 -14.422 -19.172 1 96.31 374 GLY B CA 1
ATOM 6875 C C . GLY B 1 374 ? -15.602 -13.367 -18.812 1 96.31 374 GLY B C 1
ATOM 6876 O O . GLY B 1 374 ? -15.805 -12.594 -17.859 1 96.31 374 GLY B O 1
ATOM 6877 N N . ASP B 1 375 ? -14.508 -13.391 -19.531 1 95.44 375 ASP B N 1
ATOM 6878 C CA . ASP B 1 375 ? -13.422 -12.469 -19.203 1 95.44 375 ASP B CA 1
ATOM 6879 C C . ASP B 1 375 ? -12.914 -11.758 -20.453 1 95.44 375 ASP B C 1
ATOM 6881 O O . ASP B 1 375 ? -11.703 -11.641 -20.656 1 95.44 375 ASP B O 1
ATOM 6885 N N . GLY B 1 376 ? -13.766 -11.328 -21.281 1 93.94 376 GLY B N 1
ATOM 6886 C CA . GLY B 1 376 ? -13.391 -10.523 -22.438 1 93.94 376 GLY B CA 1
ATOM 6887 C C . GLY B 1 376 ? -13.883 -11.094 -23.75 1 93.94 376 GLY B C 1
ATOM 6888 O O . GLY B 1 376 ? -14.375 -12.219 -23.797 1 93.94 376 GLY B O 1
ATOM 6889 N N . VAL B 1 377 ? -13.789 -10.297 -24.812 1 96 377 VAL B N 1
ATOM 6890 C CA . VAL B 1 377 ? -14.156 -10.664 -26.172 1 96 377 VAL B CA 1
ATOM 6891 C C . VAL B 1 377 ? -12.914 -10.68 -27.062 1 96 377 VAL B C 1
ATOM 6893 O O . VAL B 1 377 ? -12.117 -9.742 -27.031 1 96 377 VAL B O 1
ATOM 6896 N N . LEU B 1 378 ? -12.766 -11.742 -27.766 1 97.06 378 LEU B N 1
ATOM 6897 C CA . LEU B 1 378 ? -11.641 -11.891 -28.672 1 97.06 378 LEU B CA 1
ATOM 6898 C C . LEU B 1 378 ? -11.805 -11 -29.906 1 97.06 378 LEU B C 1
ATOM 6900 O O . LEU B 1 378 ? -12.922 -10.586 -30.219 1 97.06 378 LEU B O 1
ATOM 6904 N N . PRO B 1 379 ? -10.664 -10.781 -30.594 1 96.56 379 PRO B N 1
ATOM 6905 C CA . PRO B 1 379 ? -10.75 -9.984 -31.812 1 96.56 379 PRO B CA 1
ATOM 6906 C C . PRO B 1 379 ? -11.711 -10.578 -32.844 1 96.56 379 PRO B C 1
ATOM 6908 O O . PRO B 1 379 ? -12.344 -9.844 -33.594 1 96.56 379 PRO B O 1
ATOM 6911 N N . ASN B 1 380 ? -11.875 -11.867 -32.906 1 97.19 380 ASN B N 1
ATOM 6912 C CA . ASN B 1 380 ? -12.75 -12.508 -33.906 1 97.19 380 ASN B CA 1
ATOM 6913 C C . ASN B 1 380 ? -14.203 -12.523 -33.406 1 97.19 380 ASN B C 1
ATOM 6915 O O . ASN B 1 380 ? -15.078 -13.078 -34.094 1 97.19 380 ASN B O 1
ATOM 6919 N N . GLY B 1 381 ? -14.477 -12.016 -32.219 1 96.44 381 GLY B N 1
ATOM 6920 C CA . GLY B 1 381 ? -15.836 -11.906 -31.703 1 96.44 381 GLY B CA 1
ATOM 6921 C C . GLY B 1 381 ? -16.188 -13.016 -30.734 1 96.44 381 GLY B C 1
ATOM 6922 O O . GLY B 1 381 ? -17.188 -12.922 -30.016 1 96.44 381 GLY B O 1
ATOM 6923 N N . ASP B 1 382 ? -15.398 -14.078 -30.641 1 97.62 382 ASP B N 1
ATOM 6924 C CA . ASP B 1 382 ? -15.617 -15.133 -29.656 1 97.62 382 ASP B CA 1
ATOM 6925 C C . ASP B 1 382 ? -15.375 -14.609 -28.234 1 97.62 382 ASP B C 1
ATOM 6927 O O . ASP B 1 382 ? -14.883 -13.492 -28.062 1 97.62 382 ASP B O 1
ATOM 6931 N N . VAL B 1 383 ? -15.82 -15.43 -27.281 1 97.81 383 VAL B N 1
ATOM 6932 C CA . VAL B 1 383 ? -15.734 -15.008 -25.875 1 97.81 383 VAL B CA 1
ATOM 6933 C C . VAL B 1 383 ? -14.648 -15.805 -25.172 1 97.81 383 VAL B C 1
ATOM 6935 O O . VAL B 1 383 ? -14.523 -17.016 -25.375 1 97.81 383 VAL B O 1
ATOM 6938 N N . HIS B 1 384 ? -13.812 -15.07 -24.453 1 98.12 384 HIS B N 1
ATOM 6939 C CA . HIS B 1 384 ? -12.836 -15.695 -23.578 1 98.12 384 HIS B CA 1
ATOM 6940 C C . HIS B 1 384 ? -13.445 -15.992 -22.203 1 98.12 384 HIS B C 1
ATOM 6942 O O . HIS B 1 384 ? -13.953 -15.086 -21.531 1 98.12 384 HIS B O 1
ATOM 6948 N N . VAL B 1 385 ? -13.398 -17.266 -21.781 1 98.25 385 VAL B N 1
ATOM 6949 C CA . VAL B 1 385 ? -13.875 -17.719 -20.484 1 98.25 385 VAL B CA 1
ATOM 6950 C C . VAL B 1 385 ? -12.703 -18.25 -19.656 1 98.25 385 VAL B C 1
ATOM 6952 O O . VAL B 1 385 ? -11.82 -18.922 -20.203 1 98.25 385 VAL B O 1
ATOM 6955 N N . VAL B 1 386 ? -12.695 -17.922 -18.391 1 98.06 386 VAL B N 1
ATOM 6956 C CA . VAL B 1 386 ? -11.734 -18.516 -17.469 1 98.06 386 VAL B CA 1
ATOM 6957 C C . VAL B 1 386 ? -12.469 -19.344 -16.406 1 98.06 386 VAL B C 1
ATOM 6959 O O . VAL B 1 386 ? -13.5 -18.922 -15.891 1 98.06 386 VAL B O 1
ATOM 6962 N N . ALA B 1 387 ? -11.961 -20.516 -16.125 1 98.31 387 ALA B N 1
ATOM 6963 C CA . ALA B 1 387 ? -12.578 -21.406 -15.156 1 98.31 387 ALA B CA 1
ATOM 6964 C C . ALA B 1 387 ? -11.555 -21.906 -14.133 1 98.31 387 ALA B C 1
ATOM 6966 O O . ALA B 1 387 ? -10.359 -21.953 -14.43 1 98.31 387 ALA B O 1
ATOM 6967 N N . PHE B 1 388 ? -12.047 -22.234 -12.977 1 97.75 388 PHE B N 1
ATOM 6968 C CA . PHE B 1 388 ? -11.188 -22.641 -11.867 1 97.75 388 PHE B CA 1
ATOM 6969 C C . PHE B 1 388 ? -11.734 -23.891 -11.188 1 97.75 388 PHE B C 1
ATOM 6971 O O . PHE B 1 388 ? -12.953 -24.094 -11.133 1 97.75 388 PHE B O 1
ATOM 6978 N N . GLY B 1 389 ? -10.844 -24.703 -10.75 1 96.44 389 GLY B N 1
ATOM 6979 C CA . GLY B 1 389 ? -11.133 -25.859 -9.914 1 96.44 389 GLY B CA 1
ATOM 6980 C C . GLY B 1 389 ? -10.227 -25.969 -8.703 1 96.44 389 GLY B C 1
ATOM 6981 O O . GLY B 1 389 ? -9.195 -25.297 -8.633 1 96.44 389 GLY B O 1
ATOM 6982 N N . ALA B 1 390 ? -10.641 -26.703 -7.719 1 95.81 390 ALA B N 1
ATOM 6983 C CA . ALA B 1 390 ? -9.836 -26.953 -6.527 1 95.81 390 ALA B CA 1
ATOM 6984 C C . ALA B 1 390 ? -8.867 -28.125 -6.758 1 95.81 390 ALA B C 1
ATOM 6986 O O . ALA B 1 390 ? -8.367 -28.297 -7.871 1 95.81 390 ALA B O 1
ATOM 6987 N N . ASP B 1 391 ? -8.406 -28.781 -5.688 1 94.12 391 ASP B N 1
ATOM 6988 C CA . ASP B 1 391 ? -7.492 -29.906 -5.785 1 94.12 391 ASP B CA 1
ATOM 6989 C C . ASP B 1 391 ? -8.203 -31.156 -6.32 1 94.12 391 ASP B C 1
ATOM 6991 O O . ASP B 1 391 ? -8.945 -31.812 -5.59 1 94.12 391 ASP B O 1
ATOM 6995 N N . GLU B 1 392 ? -7.961 -31.484 -7.578 1 93.75 392 GLU B N 1
ATOM 6996 C CA . GLU B 1 392 ? -8.531 -32.656 -8.227 1 93.75 392 GLU B CA 1
ATOM 6997 C C . GLU B 1 392 ? -7.453 -33.469 -8.914 1 93.75 392 GLU B C 1
ATOM 6999 O O . GLU B 1 392 ? -7.734 -34.219 -9.867 1 93.75 392 GLU B O 1
ATOM 7004 N N . ARG B 1 393 ? -6.242 -33.375 -8.484 1 91.75 393 ARG B N 1
ATOM 7005 C CA . ARG B 1 393 ? -5.098 -33.875 -9.227 1 91.75 393 ARG B CA 1
ATOM 7006 C C . ARG B 1 393 ? -5.152 -35.406 -9.312 1 91.75 393 ARG B C 1
ATOM 7008 O O . ARG B 1 393 ? -4.578 -36 -10.227 1 91.75 393 ARG B O 1
ATOM 7015 N N . ASP B 1 394 ? -5.918 -36 -8.445 1 91.88 394 ASP B N 1
ATOM 7016 C CA . ASP B 1 394 ? -5.992 -37.438 -8.438 1 91.88 394 ASP B CA 1
ATOM 7017 C C . ASP B 1 394 ? -6.793 -37.969 -9.633 1 91.88 394 ASP B C 1
ATOM 7019 O O . ASP B 1 394 ? -6.574 -39.094 -10.102 1 91.88 394 ASP B O 1
ATOM 7023 N N . THR B 1 395 ? -7.633 -37.125 -10.156 1 92.81 395 THR B N 1
ATOM 7024 C CA . THR B 1 395 ? -8.555 -37.625 -11.172 1 92.81 395 THR B CA 1
ATOM 7025 C C . THR B 1 395 ? -8.57 -36.688 -12.391 1 92.81 395 THR B C 1
ATOM 7027 O O . THR B 1 395 ? -9.102 -37.062 -13.445 1 92.81 395 THR B O 1
ATOM 7030 N N . PHE B 1 396 ? -7.949 -35.594 -12.234 1 95.5 396 PHE B N 1
ATOM 7031 C CA . PHE B 1 396 ? -8.117 -34.594 -13.273 1 95.5 396 PHE B CA 1
ATOM 7032 C C . PHE B 1 396 ? -6.824 -33.812 -13.492 1 95.5 396 PHE B C 1
ATOM 7034 O O . PHE B 1 396 ? -6.402 -33.062 -12.625 1 95.5 396 PHE B O 1
ATOM 7041 N N . ILE B 1 397 ? -6.215 -34.031 -14.547 1 96.12 397 ILE B N 1
ATOM 7042 C CA . ILE B 1 397 ? -5.109 -33.25 -15.094 1 96.12 397 ILE B CA 1
ATOM 7043 C C . ILE B 1 397 ? -5.512 -32.656 -16.438 1 96.12 397 ILE B C 1
ATOM 7045 O O . ILE B 1 397 ? -5.453 -33.344 -17.469 1 96.12 397 ILE B O 1
ATOM 7049 N N . PRO B 1 398 ? -5.746 -31.406 -16.484 1 96.5 398 PRO B N 1
ATOM 7050 C CA . PRO B 1 398 ? -6.445 -30.812 -17.625 1 96.5 398 PRO B CA 1
ATOM 7051 C C . PRO B 1 398 ? -5.68 -30.984 -18.938 1 96.5 398 PRO B C 1
ATOM 7053 O O . PRO B 1 398 ? -6.289 -31.172 -19.984 1 96.5 398 PRO B O 1
ATOM 7056 N N . GLU B 1 399 ? -4.367 -30.906 -18.922 1 95.44 399 GLU B N 1
ATOM 7057 C CA . GLU B 1 399 ? -3.57 -30.922 -20.141 1 95.44 399 GLU B CA 1
ATOM 7058 C C . GLU B 1 399 ? -3.445 -32.344 -20.688 1 95.44 399 GLU B C 1
ATOM 7060 O O . GLU B 1 399 ? -2.998 -32.531 -21.828 1 95.44 399 GLU B O 1
ATOM 7065 N N . ASN B 1 400 ? -3.904 -33.312 -19.938 1 95.44 400 ASN B N 1
ATOM 7066 C CA . ASN B 1 400 ? -3.766 -34.688 -20.359 1 95.44 400 ASN B CA 1
ATOM 7067 C C . ASN B 1 400 ? -4.98 -35.156 -21.156 1 95.44 400 ASN B C 1
ATOM 7069 O O . ASN B 1 400 ? -4.914 -36.156 -21.875 1 95.44 400 ASN B O 1
ATOM 7073 N N . ASN B 1 401 ? -6.066 -34.5 -20.969 1 95.38 401 ASN B N 1
ATOM 7074 C CA . ASN B 1 401 ? -7.312 -34.938 -21.578 1 95.38 401 ASN B CA 1
ATOM 7075 C C . ASN B 1 401 ? -8.234 -33.781 -21.906 1 95.38 401 ASN B C 1
ATOM 7077 O O . ASN B 1 401 ? -9.094 -33.406 -21.094 1 95.38 401 ASN B O 1
ATOM 7081 N N . ALA B 1 402 ? -8.172 -33.344 -23.125 1 97.38 402 ALA B N 1
ATOM 7082 C CA . ALA B 1 402 ? -8.953 -32.188 -23.547 1 97.38 402 ALA B CA 1
ATOM 7083 C C . ALA B 1 402 ? -10.453 -32.469 -23.422 1 97.38 402 ALA B C 1
ATOM 7085 O O . ALA B 1 402 ? -11.227 -31.578 -23.047 1 97.38 402 ALA B O 1
ATOM 7086 N N . ALA B 1 403 ? -10.867 -33.625 -23.797 1 97.69 403 ALA B N 1
ATOM 7087 C CA . ALA B 1 403 ? -12.281 -34 -23.75 1 97.69 403 ALA B CA 1
ATOM 7088 C C . ALA B 1 403 ? -12.828 -33.875 -22.328 1 97.69 403 ALA B C 1
ATOM 7090 O O . ALA B 1 403 ? -13.93 -33.344 -22.125 1 97.69 403 ALA B O 1
ATOM 7091 N N . GLN B 1 404 ? -12.07 -34.375 -21.406 1 98 404 GLN B N 1
ATOM 7092 C CA . GLN B 1 404 ? -12.477 -34.25 -20 1 98 404 GLN B CA 1
ATOM 7093 C C . GLN B 1 404 ? -12.547 -32.812 -19.562 1 98 404 GLN B C 1
ATOM 7095 O O . GLN B 1 404 ? -13.453 -32.406 -18.812 1 98 404 GLN B O 1
ATOM 7100 N N . THR B 1 405 ? -11.547 -32 -19.953 1 98.38 405 THR B N 1
ATOM 7101 C CA . THR B 1 405 ? -11.523 -30.594 -19.609 1 98.38 405 THR B CA 1
ATOM 7102 C C . THR B 1 405 ? -12.719 -29.875 -20.219 1 98.38 405 THR B C 1
ATOM 7104 O O . THR B 1 405 ? -13.375 -29.078 -19.547 1 98.38 405 THR B O 1
ATOM 7107 N N . ILE B 1 406 ? -13.031 -30.156 -21.438 1 98.62 406 ILE B N 1
ATOM 7108 C CA . ILE B 1 406 ? -14.164 -29.547 -22.141 1 98.62 406 ILE B CA 1
ATOM 7109 C C . ILE B 1 406 ? -15.469 -30 -21.469 1 98.62 406 ILE B C 1
ATOM 7111 O O . ILE B 1 406 ? -16.391 -29.188 -21.297 1 98.62 406 ILE B O 1
ATOM 7115 N N . GLU B 1 407 ? -15.531 -31.25 -21.094 1 98.5 407 GLU B N 1
ATOM 7116 C CA . GLU B 1 407 ? -16.703 -31.734 -20.375 1 98.5 407 GLU B CA 1
ATOM 7117 C C . GLU B 1 407 ? -16.875 -31 -19.047 1 98.5 407 GLU B C 1
ATOM 7119 O O . GLU B 1 407 ? -18 -30.625 -18.688 1 98.5 407 GLU B O 1
ATOM 7124 N N . ALA B 1 408 ? -15.781 -30.844 -18.297 1 98.19 408 ALA B N 1
ATOM 7125 C CA . ALA B 1 408 ? -15.836 -30.125 -17.031 1 98.19 408 ALA B CA 1
ATOM 7126 C C . ALA B 1 408 ? -16.359 -28.703 -17.219 1 98.19 408 ALA B C 1
ATOM 7128 O O . ALA B 1 408 ? -17.141 -28.203 -16.422 1 98.19 408 ALA B O 1
ATOM 7129 N N . LEU B 1 409 ? -15.938 -28.016 -18.297 1 98.5 409 LEU B N 1
ATOM 7130 C CA . LEU B 1 409 ? -16.438 -26.688 -18.641 1 98.5 409 LEU B CA 1
ATOM 7131 C C . LEU B 1 409 ? -17.938 -26.719 -18.922 1 98.5 409 LEU B C 1
ATOM 7133 O O . LEU B 1 409 ? -18.688 -25.891 -18.422 1 98.5 409 LEU B O 1
ATOM 7137 N N . ASN B 1 410 ? -18.344 -27.719 -19.656 1 98.44 410 ASN B N 1
ATOM 7138 C CA . ASN B 1 410 ? -19.734 -27.828 -20.047 1 98.44 410 ASN B CA 1
ATOM 7139 C C . ASN B 1 410 ? -20.625 -28.156 -18.844 1 98.44 410 ASN B C 1
ATOM 7141 O O . ASN B 1 410 ? -21.828 -27.906 -18.875 1 98.44 410 ASN B O 1
ATOM 7145 N N . LYS B 1 411 ? -20.047 -28.766 -17.859 1 97.75 411 LYS B N 1
ATOM 7146 C CA . LYS B 1 411 ? -20.797 -29.062 -16.641 1 97.75 411 LYS B CA 1
ATOM 7147 C C . LYS B 1 411 ? -21.125 -27.781 -15.867 1 97.75 411 LYS B C 1
ATOM 7149 O O . LYS B 1 411 ? -22.141 -27.719 -15.18 1 97.75 411 LYS B O 1
ATOM 7154 N N . ILE B 1 412 ? -20.25 -26.734 -15.961 1 97.88 412 ILE B N 1
ATOM 7155 C CA . ILE B 1 412 ? -20.562 -25.469 -15.328 1 97.88 412 ILE B CA 1
ATOM 7156 C C . ILE B 1 412 ? -21.641 -24.734 -16.125 1 97.88 412 ILE B C 1
ATOM 7158 O O . ILE B 1 412 ? -22.578 -24.188 -15.555 1 97.88 412 ILE B O 1
ATOM 7162 N N . HIS B 1 413 ? -21.469 -24.75 -17.391 1 97.75 413 HIS B N 1
ATOM 7163 C CA . HIS B 1 413 ? -22.375 -24.109 -18.359 1 97.75 413 HIS B CA 1
ATOM 7164 C C . HIS B 1 413 ? -22.141 -24.656 -19.766 1 97.75 413 HIS B C 1
ATOM 7166 O O . HIS B 1 413 ? -21 -24.75 -20.219 1 97.75 413 HIS B O 1
ATOM 7172 N N . PRO B 1 414 ? -23.25 -25.016 -20.469 1 97.75 414 PRO B N 1
ATOM 7173 C CA . PRO B 1 414 ? -23.047 -25.438 -21.859 1 97.75 414 PRO B CA 1
ATOM 7174 C C . PRO B 1 414 ? -22.297 -24.406 -22.688 1 97.75 414 PRO B C 1
ATOM 7176 O O . PRO B 1 414 ? -22.672 -23.219 -22.703 1 97.75 414 PRO B O 1
ATOM 7179 N N . MET B 1 415 ? -21.234 -24.844 -23.453 1 98.25 415 MET B N 1
ATOM 7180 C CA . MET B 1 415 ? -20.453 -23.938 -24.281 1 98.25 415 MET B CA 1
ATOM 7181 C C . MET B 1 415 ? -19.734 -24.688 -25.406 1 98.25 415 MET B C 1
ATOM 7183 O O . MET B 1 415 ? -19.422 -25.875 -25.25 1 98.25 415 MET B O 1
ATOM 7187 N N . ASP B 1 416 ? -19.5 -24.016 -26.469 1 98.44 416 ASP B N 1
ATOM 7188 C CA . ASP B 1 416 ? -18.781 -24.531 -27.625 1 98.44 416 ASP B CA 1
ATOM 7189 C C . ASP B 1 416 ? -17.328 -24.078 -27.609 1 98.44 416 ASP B C 1
ATOM 7191 O O . ASP B 1 416 ? -16.984 -23.031 -28.172 1 98.44 416 ASP B O 1
ATOM 7195 N N . VAL B 1 417 ? -16.469 -24.938 -27.109 1 98.69 417 VAL B N 1
ATOM 7196 C CA . VAL B 1 417 ? -15.062 -24.594 -26.891 1 98.69 417 VAL B CA 1
ATOM 7197 C C . VAL B 1 417 ? -14.297 -24.703 -28.203 1 98.69 417 VAL B C 1
ATOM 7199 O O . VAL B 1 417 ? -14.312 -25.734 -28.875 1 98.69 417 VAL B O 1
ATOM 7202 N N . LYS B 1 418 ? -13.562 -23.594 -28.562 1 98.5 418 LYS B N 1
ATOM 7203 C CA . LYS B 1 418 ? -12.781 -23.531 -29.797 1 98.5 418 LYS B CA 1
ATOM 7204 C C . LYS B 1 418 ? -11.289 -23.609 -29.516 1 98.5 418 LYS B C 1
ATOM 7206 O O . LYS B 1 418 ? -10.5 -23.984 -30.391 1 98.5 418 LYS B O 1
ATOM 7211 N N . ARG B 1 419 ? -10.914 -23.25 -28.344 1 98.56 419 ARG B N 1
ATOM 7212 C CA . ARG B 1 419 ? -9.516 -23.266 -27.922 1 98.56 419 ARG B CA 1
ATOM 7213 C C . ARG B 1 419 ? -9.406 -23.359 -26.406 1 98.56 419 ARG B C 1
ATOM 7215 O O . ARG B 1 419 ? -10.234 -22.812 -25.688 1 98.56 419 ARG B O 1
ATOM 7222 N N . LEU B 1 420 ? -8.5 -24.156 -25.938 1 98.69 420 LEU B N 1
ATOM 7223 C CA . LEU B 1 420 ? -8.078 -24.156 -24.531 1 98.69 420 LEU B CA 1
ATOM 7224 C C . LEU B 1 420 ? -6.637 -23.672 -24.406 1 98.69 420 LEU B C 1
ATOM 7226 O O . LEU B 1 420 ? -5.789 -23.984 -25.25 1 98.69 420 LEU B O 1
ATOM 7230 N N . MET B 1 421 ? -6.387 -22.891 -23.453 1 98.19 421 MET B N 1
ATOM 7231 C CA . MET B 1 421 ? -5.035 -22.531 -23.031 1 98.19 421 MET B CA 1
ATOM 7232 C C . MET B 1 421 ? -4.879 -22.688 -21.531 1 98.19 421 MET B C 1
ATOM 7234 O O . MET B 1 421 ? -5.746 -22.281 -20.75 1 98.19 421 MET B O 1
ATOM 7238 N N . LEU B 1 422 ? -3.783 -23.375 -21.141 1 97.75 422 LEU B N 1
ATOM 7239 C CA . LEU B 1 422 ? -3.607 -23.531 -19.703 1 97.75 422 LEU B CA 1
ATOM 7240 C C . LEU B 1 422 ? -2.141 -23.781 -19.359 1 97.75 422 LEU B C 1
ATOM 7242 O O . LEU B 1 422 ? -1.344 -24.125 -20.234 1 97.75 422 LEU B O 1
ATOM 7246 N N . HIS B 1 423 ? -1.797 -23.438 -18.203 1 97.69 423 HIS B N 1
ATOM 7247 C CA . HIS B 1 423 ? -0.586 -23.844 -17.5 1 97.69 423 HIS B CA 1
ATOM 7248 C C . HIS B 1 423 ? -0.916 -24.469 -16.141 1 97.69 423 HIS B C 1
ATOM 7250 O O . HIS B 1 423 ? -1.359 -23.781 -15.227 1 97.69 423 HIS B O 1
ATOM 7256 N N . ASN B 1 424 ? -0.736 -25.766 -16.047 1 97 424 ASN B N 1
ATOM 7257 C CA . ASN B 1 424 ? -1.041 -26.438 -14.789 1 97 424 ASN B CA 1
ATOM 7258 C C . ASN B 1 424 ? 0.102 -26.297 -13.789 1 97 424 ASN B C 1
ATOM 7260 O O . ASN B 1 424 ? 1.104 -27.016 -13.883 1 97 424 ASN B O 1
ATOM 7264 N N . TRP B 1 425 ? -0.063 -25.531 -12.805 1 97.25 425 TRP B N 1
ATOM 7265 C CA . TRP B 1 425 ? 0.974 -25.219 -11.828 1 97.25 425 TRP B CA 1
ATOM 7266 C C . TRP B 1 425 ? 1.226 -26.406 -10.906 1 97.25 425 TRP B C 1
ATOM 7268 O O . TRP B 1 425 ? 2.32 -26.547 -10.352 1 97.25 425 TRP B O 1
ATOM 7278 N N . ALA B 1 426 ? 0.222 -27.234 -10.734 1 96 426 ALA B N 1
ATOM 7279 C CA . ALA B 1 426 ? 0.346 -28.406 -9.867 1 96 426 ALA B CA 1
ATOM 7280 C C . ALA B 1 426 ? 1.35 -29.406 -10.438 1 96 426 ALA B C 1
ATOM 7282 O O . ALA B 1 426 ? 2.105 -30.016 -9.688 1 96 426 ALA B O 1
ATOM 7283 N N . THR B 1 427 ? 1.417 -29.484 -11.719 1 95.25 427 THR B N 1
ATOM 7284 C CA . THR B 1 427 ? 2.289 -30.469 -12.344 1 95.25 427 THR B CA 1
ATOM 7285 C C . THR B 1 427 ? 3.584 -29.812 -12.82 1 95.25 427 THR B C 1
ATOM 7287 O O . THR B 1 427 ? 4.504 -30.5 -13.273 1 95.25 427 THR B O 1
ATOM 7290 N N . ASP B 1 428 ? 3.686 -28.484 -12.789 1 96.88 428 ASP B N 1
ATOM 7291 C CA . ASP B 1 428 ? 4.902 -27.781 -13.172 1 96.88 428 ASP B CA 1
ATOM 7292 C C . ASP B 1 428 ? 6.043 -28.094 -12.203 1 96.88 428 ASP B C 1
ATOM 7294 O O . ASP B 1 428 ? 5.945 -27.828 -11.008 1 96.88 428 ASP B O 1
ATOM 7298 N N . PRO B 1 429 ? 7.148 -28.656 -12.688 1 97.31 429 PRO B N 1
ATOM 7299 C CA . PRO B 1 429 ? 8.211 -29.109 -11.781 1 97.31 429 PRO B CA 1
ATOM 7300 C C . PRO B 1 429 ? 8.875 -27.953 -11.047 1 97.31 429 PRO B C 1
ATOM 7302 O O . PRO B 1 429 ? 9.578 -28.156 -10.047 1 97.31 429 PRO B O 1
ATOM 7305 N N . PHE B 1 430 ? 8.68 -26.688 -11.477 1 98.25 430 PHE B N 1
ATOM 7306 C CA . PHE B 1 430 ? 9.344 -25.547 -10.859 1 98.25 430 PHE B CA 1
ATOM 7307 C C . PHE B 1 430 ? 8.367 -24.75 -10.008 1 98.25 430 PHE B C 1
ATOM 7309 O O . PHE B 1 430 ? 8.703 -23.672 -9.508 1 98.25 430 PHE B O 1
ATOM 7316 N N . SER B 1 431 ? 7.105 -25.234 -9.828 1 97.94 431 SER B N 1
ATOM 7317 C CA . SER B 1 431 ? 6.117 -24.578 -8.969 1 97.94 431 SER B CA 1
ATOM 7318 C C . SER B 1 431 ? 5.52 -25.578 -7.977 1 97.94 431 SER B C 1
ATOM 7320 O O . SER B 1 431 ? 5.508 -25.328 -6.77 1 97.94 431 SER B O 1
ATOM 7322 N N . LYS B 1 432 ? 5.023 -26.703 -8.523 1 98 432 LYS B N 1
ATOM 7323 C CA . LYS B 1 432 ? 4.402 -27.797 -7.777 1 98 432 LYS B CA 1
ATOM 7324 C C . LYS B 1 432 ? 3.25 -27.281 -6.914 1 98 432 LYS B C 1
ATOM 7326 O O . LYS B 1 432 ? 3.062 -27.734 -5.785 1 98 432 LYS B O 1
ATOM 7331 N N . GLY B 1 433 ? 2.521 -26.344 -7.422 1 97.5 433 GLY B N 1
ATOM 7332 C CA . GLY B 1 433 ? 1.356 -25.766 -6.77 1 97.5 433 GLY B CA 1
ATOM 7333 C C . GLY B 1 433 ? 1.075 -24.344 -7.199 1 97.5 433 GLY B C 1
ATOM 7334 O O . GLY B 1 433 ? 1.878 -23.734 -7.91 1 97.5 433 GLY B O 1
ATOM 7335 N N . GLY B 1 434 ? -0.094 -23.812 -6.816 1 96.94 434 GLY B N 1
ATOM 7336 C CA . GLY B 1 434 ? -0.489 -22.438 -7.074 1 96.94 434 GLY B CA 1
ATOM 7337 C C . GLY B 1 434 ? -0.054 -21.469 -5.984 1 96.94 434 GLY B C 1
ATOM 7338 O O . GLY B 1 434 ? 1.054 -21.594 -5.457 1 96.94 434 GLY B O 1
ATOM 7339 N N . PRO B 1 435 ? -0.797 -20.422 -5.719 1 96.44 435 PRO B N 1
ATOM 7340 C CA . PRO B 1 435 ? -0.464 -19.5 -4.633 1 96.44 435 PRO B CA 1
ATOM 7341 C C . PRO B 1 435 ? -0.592 -20.141 -3.254 1 96.44 435 PRO B C 1
ATOM 7343 O O . PRO B 1 435 ? -1.538 -20.891 -3.004 1 96.44 435 PRO B O 1
ATOM 7346 N N . ALA B 1 436 ? 0.22 -19.797 -2.391 1 98.06 436 ALA B N 1
ATOM 7347 C CA . ALA B 1 436 ? 0.386 -20.547 -1.152 1 98.06 436 ALA B CA 1
ATOM 7348 C C . ALA B 1 436 ? -0.76 -20.266 -0.183 1 98.06 436 ALA B C 1
ATOM 7350 O O . ALA B 1 436 ? -1.024 -19.125 0.162 1 98.06 436 ALA B O 1
ATOM 7351 N N . TRP B 1 437 ? -1.429 -21.25 0.204 1 98.25 437 TRP B N 1
ATOM 7352 C CA . TRP B 1 437 ? -2.344 -21.359 1.335 1 98.25 437 TRP B CA 1
ATOM 7353 C C . TRP B 1 437 ? -1.934 -22.5 2.258 1 98.25 437 TRP B C 1
ATOM 7355 O O . TRP B 1 437 ? -1.394 -23.516 1.804 1 98.25 437 TRP B O 1
ATOM 7365 N N . TRP B 1 438 ? -2.143 -22.312 3.547 1 98.31 438 TRP B N 1
ATOM 7366 C CA . TRP B 1 438 ? -1.52 -23.234 4.496 1 98.31 438 TRP B CA 1
ATOM 7367 C C . TRP B 1 438 ? -2.572 -24.047 5.23 1 98.31 438 TRP B C 1
ATOM 7369 O O . TRP B 1 438 ? -3.76 -23.719 5.199 1 98.31 438 TRP B O 1
ATOM 7379 N N . GLN B 1 439 ? -2.172 -25.156 5.758 1 98.19 439 GLN B N 1
ATOM 7380 C CA . GLN B 1 439 ? -3.025 -25.969 6.625 1 98.19 439 GLN B CA 1
ATOM 7381 C C . GLN B 1 439 ? -3.107 -25.375 8.023 1 98.19 439 GLN B C 1
ATOM 7383 O O . GLN B 1 439 ? -2.277 -24.547 8.406 1 98.19 439 GLN B O 1
ATOM 7388 N N . PRO B 1 440 ? -4.082 -25.828 8.844 1 98.5 440 PRO B N 1
ATOM 7389 C CA . PRO B 1 440 ? -4.238 -25.297 10.195 1 98.5 440 PRO B CA 1
ATOM 7390 C C . PRO B 1 440 ? -2.979 -25.469 11.047 1 98.5 440 PRO B C 1
ATOM 7392 O O . PRO B 1 440 ? -2.359 -26.547 11.023 1 98.5 440 PRO B O 1
ATOM 7395 N N . GLY B 1 441 ? -2.574 -24.375 11.672 1 98.12 441 GLY B N 1
ATOM 7396 C CA . GLY B 1 441 ? -1.443 -24.406 12.586 1 98.12 441 GLY B CA 1
ATOM 7397 C C . GLY B 1 441 ? -0.12 -24.109 11.906 1 98.12 441 GLY B C 1
ATOM 7398 O O . GLY B 1 441 ? 0.871 -23.797 12.57 1 98.12 441 GLY B O 1
ATOM 7399 N N . TYR B 1 442 ? -0.079 -24.156 10.648 1 98.25 442 TYR B N 1
ATOM 7400 C CA . TYR B 1 442 ? 1.168 -24.062 9.898 1 98.25 442 TYR B CA 1
ATOM 7401 C C . TYR B 1 442 ? 1.791 -22.672 10.055 1 98.25 442 TYR B C 1
ATOM 7403 O O . TYR B 1 442 ? 2.996 -22.547 10.289 1 98.25 442 TYR B O 1
ATOM 7411 N N . MET B 1 443 ? 0.99 -21.625 9.914 1 97.69 443 MET B N 1
ATOM 7412 C CA . MET B 1 443 ? 1.507 -20.25 9.922 1 97.69 443 MET B CA 1
ATOM 7413 C C . MET B 1 443 ? 2.176 -19.922 11.25 1 97.69 443 MET B C 1
ATOM 7415 O O . MET B 1 443 ? 3.318 -19.469 11.281 1 97.69 443 MET B O 1
ATOM 7419 N N . SER B 1 444 ? 1.505 -20.156 12.352 1 96.81 444 SER B N 1
ATOM 7420 C CA . SER B 1 444 ? 2.035 -19.797 13.656 1 96.81 444 SER B CA 1
ATOM 7421 C C . SER B 1 444 ? 3.275 -20.625 14 1 96.81 444 SER B C 1
ATOM 7423 O O . SER B 1 444 ? 4.164 -20.141 14.711 1 96.81 444 SER B O 1
ATOM 7425 N N . LYS B 1 445 ? 3.354 -21.781 13.422 1 97.06 445 LYS B N 1
ATOM 7426 C CA . LYS B 1 445 ? 4.453 -22.688 13.766 1 97.06 445 LYS B CA 1
ATOM 7427 C C . LYS B 1 445 ? 5.664 -22.422 12.875 1 97.06 445 LYS B C 1
ATOM 7429 O O . LYS B 1 445 ? 6.809 -22.516 13.328 1 97.06 445 LYS B O 1
ATOM 7434 N N . TYR B 1 446 ? 5.477 -22.141 11.617 1 97.88 446 TYR B N 1
ATOM 7435 C CA . TYR B 1 446 ? 6.594 -22.297 10.688 1 97.88 446 TYR B CA 1
ATOM 7436 C C . TYR B 1 446 ? 6.91 -20.969 9.992 1 97.88 446 TYR B C 1
ATOM 7438 O O . TYR B 1 446 ? 7.973 -20.828 9.383 1 97.88 446 TYR B O 1
ATOM 7446 N N . GLN B 1 447 ? 6.062 -19.984 10 1 96.31 447 GLN B N 1
ATOM 7447 C CA . GLN B 1 447 ? 6.27 -18.797 9.18 1 96.31 447 GLN B CA 1
ATOM 7448 C C . GLN B 1 447 ? 7.605 -18.141 9.5 1 96.31 447 GLN B C 1
ATOM 7450 O O . GLN B 1 447 ? 8.375 -17.797 8.602 1 96.31 447 GLN B O 1
ATOM 7455 N N . ASP B 1 448 ? 7.879 -17.906 10.781 1 95.06 448 ASP B N 1
ATOM 7456 C CA . ASP B 1 448 ? 9.125 -17.266 11.18 1 95.06 448 ASP B CA 1
ATOM 7457 C C . ASP B 1 448 ? 10.336 -18.031 10.664 1 95.06 448 ASP B C 1
ATOM 7459 O O . ASP B 1 448 ? 11.289 -17.438 10.156 1 95.06 448 ASP B O 1
ATOM 7463 N N . GLU B 1 449 ? 10.266 -19.328 10.789 1 97.19 449 GLU B N 1
ATOM 7464 C CA . GLU B 1 449 ? 11.367 -20.188 10.359 1 97.19 449 GLU B CA 1
ATOM 7465 C C . GLU B 1 449 ? 11.578 -20.109 8.852 1 97.19 449 GLU B C 1
ATOM 7467 O O . GLU B 1 449 ? 12.719 -20.125 8.375 1 97.19 449 GLU B O 1
ATOM 7472 N N . LEU B 1 450 ? 10.5 -20 8.125 1 98 450 LEU B N 1
ATOM 7473 C CA . LEU B 1 450 ? 10.578 -19.969 6.672 1 98 450 LEU B CA 1
ATOM 7474 C C . LEU B 1 450 ? 11.148 -18.656 6.184 1 98 450 LEU B C 1
ATOM 7476 O O . LEU B 1 450 ? 11.609 -18.547 5.043 1 98 450 LEU B O 1
ATOM 7480 N N . GLN B 1 451 ? 11.156 -17.641 7.051 1 96.38 451 GLN B N 1
ATOM 7481 C CA . GLN B 1 451 ? 11.586 -16.312 6.637 1 96.38 451 GLN B CA 1
ATOM 7482 C C . GLN B 1 451 ? 13.023 -16.031 7.07 1 96.38 451 GLN B C 1
ATOM 7484 O O . GLN B 1 451 ? 13.641 -15.078 6.594 1 96.38 451 GLN B O 1
ATOM 7489 N N . ILE B 1 452 ? 13.602 -16.844 7.98 1 96.38 452 ILE B N 1
ATOM 7490 C CA . ILE B 1 452 ? 14.945 -16.578 8.477 1 96.38 452 ILE B CA 1
ATOM 7491 C C . ILE B 1 452 ? 15.969 -17.156 7.496 1 96.38 452 ILE B C 1
ATOM 7493 O O . ILE B 1 452 ? 15.719 -18.156 6.832 1 96.38 452 ILE B O 1
ATOM 7497 N N . ARG B 1 453 ? 17.094 -16.562 7.422 1 97 453 ARG B N 1
ATOM 7498 C CA . ARG B 1 453 ? 18.156 -16.984 6.52 1 97 453 ARG B CA 1
ATOM 7499 C C . ARG B 1 453 ? 18.828 -18.25 7.039 1 97 453 ARG B C 1
ATOM 7501 O O . ARG B 1 453 ? 18.688 -18.594 8.211 1 97 453 ARG B O 1
ATOM 7508 N N . HIS B 1 454 ? 19.438 -18.953 6.223 1 97.19 454 HIS B N 1
ATOM 7509 C CA . HIS B 1 454 ? 20.344 -20.062 6.496 1 97.19 454 HIS B CA 1
ATOM 7510 C C . HIS B 1 454 ? 21.781 -19.703 6.129 1 97.19 454 HIS B C 1
ATOM 7512 O O . HIS B 1 454 ? 22.203 -19.922 4.992 1 97.19 454 HIS B O 1
ATOM 7518 N N . GLY B 1 455 ? 22.594 -19.172 7.164 1 96.5 455 GLY B N 1
ATOM 7519 C CA . GLY B 1 455 ? 23.891 -18.609 6.84 1 96.5 455 GLY B CA 1
ATOM 7520 C C . GLY B 1 455 ? 23.812 -17.438 5.883 1 96.5 455 GLY B C 1
ATOM 7521 O O . GLY B 1 455 ? 23.094 -16.469 6.137 1 96.5 455 GLY B O 1
ATOM 7522 N N . ASP B 1 456 ? 24.453 -17.562 4.727 1 97.75 456 ASP B N 1
ATOM 7523 C CA . ASP B 1 456 ? 24.484 -16.5 3.736 1 97.75 456 ASP B CA 1
ATOM 7524 C C . ASP B 1 456 ? 23.422 -16.703 2.662 1 97.75 456 ASP B C 1
ATOM 7526 O O . ASP B 1 456 ? 23.422 -16.031 1.635 1 97.75 456 ASP B O 1
ATOM 7530 N N . VAL B 1 457 ? 22.5 -17.609 2.957 1 98.44 457 VAL B N 1
ATOM 7531 C CA . VAL B 1 457 ? 21.391 -17.875 2.047 1 98.44 457 VAL B CA 1
ATOM 7532 C C . VAL B 1 457 ? 20.094 -17.266 2.604 1 98.44 457 VAL B C 1
ATOM 7534 O O . VAL B 1 457 ? 19.562 -17.75 3.607 1 98.44 457 VAL B O 1
ATOM 7537 N N . PHE B 1 458 ? 19.594 -16.25 1.909 1 98.62 458 PHE B N 1
ATOM 7538 C CA . PHE B 1 458 ? 18.328 -15.648 2.268 1 98.62 458 PHE B CA 1
ATOM 7539 C C . PHE B 1 458 ? 17.156 -16.391 1.61 1 98.62 458 PHE B C 1
ATOM 7541 O O . PHE B 1 458 ? 17.312 -16.922 0.508 1 98.62 458 PHE B O 1
ATOM 7548 N N . PHE B 1 459 ? 16.047 -16.438 2.289 1 98.62 459 PHE B N 1
ATOM 7549 C CA . PHE B 1 459 ? 14.812 -17.031 1.783 1 98.62 459 PHE B CA 1
ATOM 7550 C C . PHE B 1 459 ? 13.75 -15.961 1.549 1 98.62 459 PHE B C 1
ATOM 7552 O O . PHE B 1 459 ? 13.273 -15.336 2.496 1 98.62 459 PHE B O 1
ATOM 7559 N N . ALA B 1 460 ? 13.422 -15.742 0.293 1 98.19 460 ALA B N 1
ATOM 7560 C CA . ALA B 1 460 ? 12.469 -14.719 -0.121 1 98.19 460 ALA B CA 1
ATOM 7561 C C . ALA B 1 460 ? 11.422 -15.289 -1.074 1 98.19 460 ALA B C 1
ATOM 7563 O O . ALA B 1 460 ? 11.711 -15.523 -2.25 1 98.19 460 ALA B O 1
ATOM 7564 N N . SER B 1 461 ? 10.188 -15.438 -0.56 1 97.94 461 SER B N 1
ATOM 7565 C CA . SER B 1 461 ? 9.148 -16 -1.41 1 97.94 461 SER B CA 1
ATOM 7566 C C . SER B 1 461 ? 7.773 -15.453 -1.041 1 97.94 461 SER B C 1
ATOM 7568 O O . SER B 1 461 ? 7.516 -15.148 0.124 1 97.94 461 SER B O 1
ATOM 7570 N N . ALA B 1 462 ? 6.906 -15.391 -2.039 1 98.06 462 ALA B N 1
ATOM 7571 C CA . ALA B 1 462 ? 5.508 -15.039 -1.788 1 98.06 462 ALA B CA 1
ATOM 7572 C C . ALA B 1 462 ? 4.844 -16.062 -0.864 1 98.06 462 ALA B C 1
ATOM 7574 O O . ALA B 1 462 ? 3.879 -15.734 -0.17 1 98.06 462 ALA B O 1
ATOM 7575 N N . ASP B 1 463 ? 5.371 -17.266 -0.789 1 98.56 463 ASP B N 1
ATOM 7576 C CA . ASP B 1 463 ? 4.727 -18.391 -0.131 1 98.56 463 ASP B CA 1
ATOM 7577 C C . ASP B 1 463 ? 4.754 -18.234 1.388 1 98.56 463 ASP B C 1
ATOM 7579 O O . ASP B 1 463 ? 4.043 -18.953 2.104 1 98.56 463 ASP B O 1
ATOM 7583 N N . TRP B 1 464 ? 5.613 -17.344 1.86 1 98.06 464 TRP B N 1
ATOM 7584 C CA . TRP B 1 464 ? 5.617 -17.094 3.297 1 98.06 464 TRP B CA 1
ATOM 7585 C C . TRP B 1 464 ? 5.66 -15.594 3.58 1 98.06 464 TRP B C 1
ATOM 7587 O O . TRP B 1 464 ? 6.219 -15.164 4.594 1 98.06 464 TRP B O 1
ATOM 7597 N N . ALA B 1 465 ? 5.215 -14.75 2.598 1 97.44 465 ALA B N 1
ATOM 7598 C CA . ALA B 1 465 ? 5.152 -13.297 2.77 1 97.44 465 ALA B CA 1
ATOM 7599 C C . ALA B 1 465 ? 4.211 -12.922 3.91 1 97.44 465 ALA B C 1
ATOM 7601 O O . ALA B 1 465 ? 3.369 -13.727 4.316 1 97.44 465 ALA B O 1
ATOM 7602 N N . HIS B 1 466 ? 4.406 -11.688 4.379 1 94.44 466 HIS B N 1
ATOM 7603 C CA . HIS B 1 466 ? 3.479 -11.141 5.359 1 94.44 466 HIS B CA 1
ATOM 7604 C C . HIS B 1 466 ? 2.217 -10.609 4.688 1 94.44 466 HIS B C 1
ATOM 7606 O O . HIS B 1 466 ? 2.279 -10.062 3.588 1 94.44 466 HIS B O 1
ATOM 7612 N N . GLY B 1 467 ? 1.131 -10.711 5.238 1 92.56 467 GLY B N 1
ATOM 7613 C CA . GLY B 1 467 ? -0.109 -10.117 4.762 1 92.56 467 GLY B CA 1
ATOM 7614 C C . GLY B 1 467 ? -0.602 -10.734 3.465 1 92.56 467 GLY B C 1
ATOM 7615 O O . GLY B 1 467 ? -1.376 -11.688 3.482 1 92.56 467 GLY B O 1
ATOM 7616 N N . TRP B 1 468 ? -0.02 -10.273 2.277 1 97.12 468 TRP B N 1
ATOM 7617 C CA . TRP B 1 468 ? -0.481 -10.664 0.951 1 97.12 468 TRP B CA 1
ATOM 7618 C C . TRP B 1 468 ? 0.254 -11.914 0.468 1 97.12 468 TRP B C 1
ATOM 7620 O O . TRP B 1 468 ? 0.759 -11.945 -0.656 1 97.12 468 TRP B O 1
ATOM 7630 N N . ARG B 1 469 ? 0.17 -12.867 1.373 1 95.88 469 ARG B N 1
ATOM 7631 C CA . ARG B 1 469 ? 0.607 -14.18 0.917 1 95.88 469 ARG B CA 1
ATOM 7632 C C . ARG B 1 469 ? -0.271 -14.688 -0.224 1 95.88 469 ARG B C 1
ATOM 7634 O O . ARG B 1 469 ? -1.485 -14.469 -0.22 1 95.88 469 ARG B O 1
ATOM 7641 N N . ALA B 1 470 ? 0.227 -15.258 -1.22 1 94.44 470 ALA B N 1
ATOM 7642 C CA . ALA B 1 470 ? -0.497 -15.82 -2.357 1 94.44 470 ALA B CA 1
ATOM 7643 C C . ALA B 1 470 ? -0.749 -14.758 -3.426 1 94.44 470 ALA B C 1
ATOM 7645 O O . ALA B 1 470 ? -1.529 -14.984 -4.355 1 94.44 470 ALA B O 1
ATOM 7646 N N . ALA B 1 471 ? -0.215 -13.531 -3.197 1 97.38 471 ALA B N 1
ATOM 7647 C CA . ALA B 1 471 ? -0.387 -12.453 -4.172 1 97.38 471 ALA B CA 1
ATOM 7648 C C . ALA B 1 471 ? 0.962 -11.938 -4.66 1 97.38 471 ALA B C 1
ATOM 7650 O O . ALA B 1 471 ? 1.998 -12.211 -4.051 1 97.38 471 ALA B O 1
ATOM 7651 N N . ILE B 1 472 ? 0.948 -11.203 -5.738 1 98.31 472 ILE B N 1
ATOM 7652 C CA . ILE B 1 472 ? 2.129 -10.586 -6.34 1 98.31 472 ILE B CA 1
ATOM 7653 C C . ILE B 1 472 ? 2.805 -9.672 -5.324 1 98.31 472 ILE B C 1
ATOM 7655 O O . ILE B 1 472 ? 4.035 -9.641 -5.23 1 98.31 472 ILE B O 1
ATOM 7659 N N . ASP B 1 473 ? 1.993 -9.031 -4.535 1 98.5 473 ASP B N 1
ATOM 7660 C CA . ASP B 1 473 ? 2.484 -8.07 -3.553 1 98.5 473 ASP B CA 1
ATOM 7661 C C . ASP B 1 473 ? 3.408 -8.742 -2.539 1 98.5 473 ASP B C 1
ATOM 7663 O O . ASP B 1 473 ? 4.422 -8.164 -2.141 1 98.5 473 ASP B O 1
ATOM 7667 N N . GLY B 1 474 ? 3.016 -9.93 -2.092 1 98.31 474 GLY B N 1
ATOM 7668 C CA . GLY B 1 474 ? 3.855 -10.664 -1.155 1 98.31 474 GLY B CA 1
ATOM 7669 C C . GLY B 1 474 ? 5.215 -11.016 -1.727 1 98.31 474 GLY B C 1
ATOM 7670 O O . GLY B 1 474 ? 6.219 -10.992 -1.012 1 98.31 474 GLY B O 1
ATOM 7671 N N . ALA B 1 475 ? 5.285 -11.367 -3.012 1 98.75 475 ALA B N 1
ATOM 7672 C CA . ALA B 1 475 ? 6.551 -11.656 -3.678 1 98.75 475 ALA B CA 1
ATOM 7673 C C . ALA B 1 475 ? 7.445 -10.422 -3.715 1 98.75 475 ALA B C 1
ATOM 7675 O O . ALA B 1 475 ? 8.625 -10.484 -3.354 1 98.75 475 ALA B O 1
ATOM 7676 N N . LEU B 1 476 ? 6.855 -9.32 -4.125 1 98.75 476 LEU B N 1
ATOM 7677 C CA . LEU B 1 476 ? 7.602 -8.07 -4.207 1 98.75 476 LEU B CA 1
ATOM 7678 C C . LEU B 1 476 ? 8.109 -7.652 -2.828 1 98.75 476 LEU B C 1
ATOM 7680 O O . LEU B 1 476 ? 9.258 -7.223 -2.688 1 98.75 476 LEU B O 1
ATOM 7684 N N . GLU B 1 477 ? 7.246 -7.809 -1.813 1 98.44 477 GLU B N 1
ATOM 7685 C CA . GLU B 1 477 ? 7.629 -7.527 -0.433 1 98.44 477 GLU B CA 1
ATOM 7686 C C . GLU B 1 477 ? 8.883 -8.312 -0.04 1 98.44 477 GLU B C 1
ATOM 7688 O O . GLU B 1 477 ? 9.859 -7.73 0.441 1 98.44 477 GLU B O 1
ATOM 7693 N N . GLN B 1 478 ? 8.867 -9.602 -0.263 1 98.44 478 GLN B N 1
ATOM 7694 C CA . GLN B 1 478 ? 9.945 -10.492 0.154 1 98.44 478 GLN B CA 1
ATOM 7695 C C . GLN B 1 478 ? 11.234 -10.188 -0.616 1 98.44 478 GLN B C 1
ATOM 7697 O O . GLN B 1 478 ? 12.32 -10.156 -0.035 1 98.44 478 GLN B O 1
ATOM 7702 N N . GLY B 1 479 ? 11.07 -9.938 -1.935 1 98.69 479 GLY B N 1
ATOM 7703 C CA . GLY B 1 479 ? 12.234 -9.586 -2.732 1 98.69 479 GLY B CA 1
ATOM 7704 C C . GLY B 1 479 ? 12.906 -8.312 -2.266 1 98.69 479 GLY B C 1
ATOM 7705 O O . GLY B 1 479 ? 14.133 -8.281 -2.086 1 98.69 479 GLY B O 1
ATOM 7706 N N . CYS B 1 480 ? 12.164 -7.305 -1.989 1 98.12 480 CYS B N 1
ATOM 7707 C CA . CYS B 1 480 ? 12.68 -5.996 -1.604 1 98.12 480 CYS B CA 1
ATOM 7708 C C . CYS B 1 480 ? 13.336 -6.051 -0.232 1 98.12 480 CYS B C 1
ATOM 7710 O O . CYS B 1 480 ? 14.438 -5.523 -0.046 1 98.12 480 CYS B O 1
ATOM 7712 N N . LEU B 1 481 ? 12.688 -6.707 0.704 1 97.31 481 LEU B N 1
ATOM 7713 C CA . LEU B 1 481 ? 13.188 -6.758 2.074 1 97.31 481 LEU B CA 1
ATOM 7714 C C . LEU B 1 481 ? 14.516 -7.504 2.141 1 97.31 481 LEU B C 1
ATOM 7716 O O . LEU B 1 481 ? 15.461 -7.039 2.783 1 97.31 481 LEU B O 1
ATOM 7720 N N . ASN B 1 482 ? 14.617 -8.594 1.467 1 98.5 482 ASN B N 1
ATOM 7721 C CA . ASN B 1 482 ? 15.836 -9.391 1.518 1 98.5 482 ASN B CA 1
ATOM 7722 C C . ASN B 1 482 ? 16.969 -8.742 0.73 1 98.5 482 ASN B C 1
ATOM 7724 O O . ASN B 1 482 ? 18.141 -8.859 1.103 1 98.5 482 ASN B O 1
ATOM 7728 N N . ALA B 1 483 ? 16.609 -8.047 -0.358 1 98.62 483 ALA B N 1
ATOM 7729 C CA . ALA B 1 483 ? 17.609 -7.297 -1.102 1 98.62 483 ALA B CA 1
ATOM 7730 C C . ALA B 1 483 ? 18.25 -6.219 -0.226 1 98.62 483 ALA B C 1
ATOM 7732 O O . ALA B 1 483 ? 19.469 -6 -0.289 1 98.62 483 ALA B O 1
ATOM 7733 N N . GLN B 1 484 ? 17.453 -5.578 0.563 1 97.25 484 GLN B N 1
ATOM 7734 C CA . GLN B 1 484 ? 17.953 -4.512 1.425 1 97.25 484 GLN B CA 1
ATOM 7735 C C . GLN B 1 484 ? 18.938 -5.055 2.463 1 97.25 484 GLN B C 1
ATOM 7737 O O . GLN B 1 484 ? 19.984 -4.445 2.723 1 97.25 484 GLN B O 1
ATOM 7742 N N . VAL B 1 485 ? 18.609 -6.18 3.047 1 97.56 485 VAL B N 1
ATOM 7743 C CA . VAL B 1 485 ? 19.484 -6.793 4.043 1 97.56 485 VAL B CA 1
ATOM 7744 C C . VAL B 1 485 ? 20.797 -7.234 3.383 1 97.56 485 VAL B C 1
ATOM 7746 O O . VAL B 1 485 ? 21.875 -6.992 3.916 1 97.56 485 VAL B O 1
ATOM 7749 N N . ALA B 1 486 ? 20.656 -7.883 2.242 1 98.25 486 ALA B N 1
ATOM 7750 C CA . ALA B 1 486 ? 21.844 -8.305 1.508 1 98.25 486 ALA B CA 1
ATOM 7751 C C . ALA B 1 486 ? 22.734 -7.117 1.177 1 98.25 486 ALA B C 1
ATOM 7753 O O . ALA B 1 486 ? 23.953 -7.184 1.351 1 98.25 486 ALA B O 1
ATOM 7754 N N . HIS B 1 487 ? 22.156 -6.027 0.718 1 97.69 487 HIS B N 1
ATOM 7755 C CA . HIS B 1 487 ? 22.891 -4.809 0.398 1 97.69 487 HIS B CA 1
ATOM 7756 C C . HIS B 1 487 ? 23.688 -4.32 1.597 1 97.69 487 HIS B C 1
ATOM 7758 O O . HIS B 1 487 ? 24.891 -4.098 1.488 1 97.69 487 HIS B O 1
ATOM 7764 N N . ARG B 1 488 ? 23.047 -4.203 2.721 1 95.81 488 ARG B N 1
ATOM 7765 C CA . ARG B 1 488 ? 23.688 -3.668 3.918 1 95.81 488 ARG B CA 1
ATOM 7766 C C . ARG B 1 488 ? 24.859 -4.539 4.348 1 95.81 488 ARG B C 1
ATOM 7768 O O . ARG B 1 488 ? 25.906 -4.027 4.738 1 95.81 488 ARG B O 1
ATOM 7775 N N . GLU B 1 489 ? 24.672 -5.824 4.195 1 96.19 489 GLU B N 1
ATOM 7776 C CA . GLU B 1 489 ? 25.719 -6.746 4.656 1 96.19 489 GLU B CA 1
ATOM 7777 C C . GLU B 1 489 ? 26.891 -6.77 3.695 1 96.19 489 GLU B C 1
ATOM 7779 O O . GLU B 1 489 ? 28.047 -6.828 4.125 1 96.19 489 GLU B O 1
ATOM 7784 N N . VAL B 1 490 ? 26.594 -6.73 2.426 1 96.5 490 VAL B N 1
ATOM 7785 C CA . VAL B 1 490 ? 27.688 -6.738 1.442 1 96.5 490 VAL B CA 1
ATOM 7786 C C . VAL B 1 490 ? 28.484 -5.449 1.55 1 96.5 490 VAL B C 1
ATOM 7788 O O . VAL B 1 490 ? 29.719 -5.473 1.493 1 96.5 490 VAL B O 1
ATOM 7791 N N . VAL B 1 491 ? 27.812 -4.312 1.748 1 94.38 491 VAL B N 1
ATOM 7792 C CA . VAL B 1 491 ? 28.484 -3.021 1.871 1 94.38 491 VAL B CA 1
ATOM 7793 C C . VAL B 1 491 ? 29.328 -2.994 3.146 1 94.38 491 VAL B C 1
ATOM 7795 O O . VAL B 1 491 ? 30.469 -2.518 3.137 1 94.38 491 VAL B O 1
ATOM 7798 N N . ALA B 1 492 ? 28.766 -3.502 4.227 1 93.19 492 ALA B N 1
ATOM 7799 C CA . ALA B 1 492 ? 29.484 -3.531 5.496 1 93.19 492 ALA B CA 1
ATOM 7800 C C . ALA B 1 492 ? 30.75 -4.375 5.387 1 93.19 492 ALA B C 1
ATOM 7802 O O . ALA B 1 492 ? 31.781 -4.027 5.953 1 93.19 492 ALA B O 1
ATOM 7803 N N . ALA B 1 493 ? 30.656 -5.469 4.688 1 91.5 493 ALA B N 1
ATOM 7804 C CA . ALA B 1 493 ? 31.797 -6.355 4.516 1 91.5 493 ALA B CA 1
ATOM 7805 C C . ALA B 1 493 ? 32.875 -5.699 3.656 1 91.5 493 ALA B C 1
ATOM 7807 O O . ALA B 1 493 ? 34.062 -5.887 3.895 1 91.5 493 ALA B O 1
ATOM 7808 N N . LYS B 1 494 ? 32.469 -4.965 2.711 1 89.25 494 LYS B N 1
ATOM 7809 C CA . LYS B 1 494 ? 33.438 -4.262 1.853 1 89.25 494 LYS B CA 1
ATOM 7810 C C . LYS B 1 494 ? 34.125 -3.15 2.615 1 89.25 494 LYS B C 1
ATOM 7812 O O . LYS B 1 494 ? 35.344 -2.928 2.42 1 89.25 494 LYS B O 1
ATOM 7817 N N . LYS B 1 495 ? 33.438 -2.432 3.441 1 83.69 495 LYS B N 1
ATOM 7818 C CA . LYS B 1 495 ? 34.031 -1.367 4.246 1 83.69 495 LYS B CA 1
ATOM 7819 C C . LYS B 1 495 ? 35.062 -1.93 5.246 1 83.69 495 LYS B C 1
ATOM 7821 O O . LYS B 1 495 ? 36.094 -1.329 5.484 1 83.69 495 LYS B O 1
ATOM 7826 N N . LYS B 1 496 ? 34.781 -2.977 5.824 1 78.25 496 LYS B N 1
ATOM 7827 C CA . LYS B 1 496 ? 35.688 -3.607 6.777 1 78.25 496 LYS B CA 1
ATOM 7828 C C . LYS B 1 496 ? 36.938 -4.086 6.086 1 78.25 496 LYS B C 1
ATOM 7830 O O . LYS B 1 496 ? 38.031 -3.959 6.637 1 78.25 496 LYS B O 1
ATOM 7835 N N . ALA B 1 497 ? 36.781 -4.621 4.918 1 69.19 497 ALA B N 1
ATOM 7836 C CA . ALA B 1 497 ? 37.938 -5.109 4.156 1 69.19 497 ALA B CA 1
ATOM 7837 C C . ALA B 1 497 ? 38.812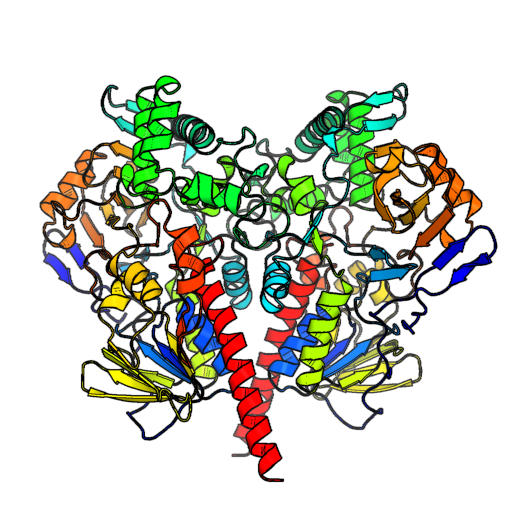 -3.955 3.68 1 69.19 497 ALA B C 1
ATOM 7839 O O . ALA B 1 497 ? 40.031 -4.078 3.623 1 69.19 497 ALA B O 1
ATOM 7840 N N . GLY B 1 498 ? 38.094 -2.922 3.34 1 67.12 498 GLY B N 1
ATOM 7841 C CA . GLY B 1 498 ? 38.875 -1.742 2.945 1 67.12 498 GLY B CA 1
ATOM 7842 C C . GLY B 1 498 ? 39.5 -1.032 4.117 1 67.12 498 GLY B C 1
ATOM 7843 O O . GLY B 1 498 ? 40.594 -0.44 3.969 1 67.12 498 GLY B O 1
ATOM 7844 N N . GLY B 1 499 ? 38.938 -0.969 5.258 1 53.62 499 GLY B N 1
ATOM 7845 C CA . GLY B 1 499 ? 39.531 -0.384 6.453 1 53.62 499 GLY B CA 1
ATOM 7846 C C . GLY B 1 499 ? 40.656 -1.199 7.016 1 53.62 499 GLY B C 1
ATOM 7847 O O . GLY B 1 499 ? 41.562 -0.651 7.641 1 53.62 499 GLY B O 1
ATOM 7848 N N . SER B 1 500 ? 40.688 -2.471 6.902 1 45.03 500 SER B N 1
ATOM 7849 C CA . SER B 1 500 ? 41.781 -3.314 7.379 1 45.03 500 SER B CA 1
ATOM 7850 C C . SER B 1 500 ? 43.031 -3.18 6.492 1 45.03 500 SER B C 1
ATOM 7852 O O . SER B 1 500 ? 44.094 -3.635 6.855 1 45.03 500 SER B O 1
ATOM 7854 N N . LYS B 1 501 ? 42.844 -2.762 5.297 1 42.03 501 LYS B N 1
ATOM 7855 C CA . LYS B 1 501 ? 44.031 -2.553 4.461 1 42.03 501 LYS B CA 1
ATOM 7856 C C . LYS B 1 501 ? 44.656 -1.197 4.738 1 42.03 501 LYS B C 1
ATOM 7858 O O . LYS B 1 501 ? 45.688 -0.858 4.152 1 42.03 501 LYS B O 1
ATOM 7863 N N . LEU B 1 502 ? 43.969 -0.364 5.496 1 31.28 502 LEU B N 1
ATOM 7864 C CA . LEU B 1 502 ? 44.656 0.882 5.867 1 31.28 502 LEU B CA 1
ATOM 7865 C C . LEU B 1 502 ? 45.344 0.745 7.211 1 31.28 502 LEU B C 1
ATOM 7867 O O . LEU B 1 502 ? 44.75 0.262 8.18 1 31.28 502 LEU B O 1
#

Organism: Fusarium oxysporum f. sp. lycopersici (strain 4287 / CBS 123668 / FGSC 9935 / NRRL 34936) (NCBI:txid426428)

Radius of gyration: 29.13 Å; Cα contacts (8 Å, |Δi|>4): 2355; chains: 2; bounding box: 78×74×72 Å

InterPro domains:
  IPR001613 Flavin amine oxidase [PR00757] (41-60)
  IPR001613 Flavin amine oxidase [PR00757] (437-459)
  IPR001613 Flavin amine oxidase [PR00757] (468-485)
  IPR002937 Amine oxidase [PF01593] (50-485)
  IPR036188 FAD/NAD(P)-binding domain superfamily [G3DSA:3.50.50.60] (27-120)
  IPR036188 FAD/NAD(P)-binding domain superfamily [G3DSA:3.50.50.60] (426-498)
  IPR036188 FAD/NAD(P)-binding domain superfamily [SSF51905] (40-487)
  IPR050703 Flavin Monoamine Oxidase [PTHR43563] (39-485)

pLDDT: mean 96.09, std 6.2, range [30.78, 98.94]

Foldseek 3Di:
DQDWWQFWWKAFPVPGIDGIFRFNQFDPPQFDDDQDPDAFAEEEEAQALLSLLLLLVLLVVVGRYEYEAQTRGHHVQWGWGDDQHDIDTQFFFFAACLLPLRVVLCVVVVQNPAKAWFFDPPLQPAWEWEAAPPDDTDIGGPVVLLVLQQVLLQLLQCPPVQLLCQQCVPQLCRQDDPRHHNVSLLVQLQAFQVNSCVVCVVVHDRRSSRSNLQVQLQVQLFHRQFFGSSVSSLLCVSLVSHSVSVCVHRHIIGRPVGPSVSSVVSNVSSVVSPYTYHYSWAWQEWEDDPVLPDWIWTATPVGRIHTYSFYEYAFALQLCQRYYYVVDADPLSVVLSVQHFGRQKFKKKFWFQDLSQSSYWYAHPPAQWGIKGWTDARPVGTTIMMIMGGPPVVPDDCSVDVVRVQVRVVVGPNTGTRMMIHGRQCPPSRRVHAFGGGGRSSLSRPLVVQQDADSRYGYFYLNNFGSNGRHSSSSSVRSNVVSVVSSVVSVVVVVVVVVVVD/DQDWWQFWWKAFPVPGIDGIFRFNQFDPPQFDDDQDPDAFAEEEEAQALLRLLLLLVLLLVVGRYEYEAQTRGHHVQWGWGDDQHDIDTQFFFFAACLLPLRVVLCVVVVQNPAKAWFFDPPLQPAWEWEAAPPDDTDIGGPVVLLVLQQVLLQLLQCPPVQLLCQQCVPQLCRQDDPRHHNVSLLVQLQAFQVNSCVVCVVVHDRRSSRSNLQVQLQVQLFHRQFFGSSVSSLLCVSLVSHSVSVCVHRHIIGRPVGPSVSSVVSNVSSVVSPYTYHYSWAWQEWEDDPVLPDWIWTATPVGRIHTYSFYEYAFALQLCQRYYYVVDADPLSVVLSVQHFGRQKFKKKFWFQPLSQSSYWYAHPPAQWGIKGWGDARPVGTTIMMIMGGPPVVPDDCSVDVPRVQVRVVVGPNTGTRMMIHGRQCPPSRRVHAFGGGGRSSLSRPLVVQQDADSRYGYFYLNSFGSNGRHSSSSSVRSNVVSVVSVVVSVVVVVVVVVVVD

Secondary structure (DSSP, 8-state):
---EEEEEEEEETTTEEEEEEE-TTB-SSSBSS---S-EEEEEEE--SHHHHHHHHHHHHTT--EEEE-SSSBS-TT--EEEETTEEEE-S---B-TTSHHHHHHHHHTT-TT-EEESS-TTGGGSEEEEE-TTS--EEE-HHHHHHHHHHHHHHHH-TTSSTTTTT-S-TTSSSS-SSS-HHHHHHHHT-BHHHHHHHHGGGS-HHHHHHHHHHHHHHHSS-GGGSBHHHHHHHHHHTTT-GGGHHHHHTSEEETTHHHHHHHHHHHHHHHTT-EEE-S--EEEEE--TT--S-EEEEETT--EEEEEEEEE---GGGGGGSEEESPPPHHHHHHHHH------EEEEEEES-GGGGGEEEEESS-SS-EEEEEEE-TTS-EEEEEEE-S-TTT--GGG-HHHHHHHHHHHS---EEEEEE--TTT-TTTSSSS----TTHHHHHHHHHHS-BTTEEE--GGG-SSSTTSHHHHHHHHHHHHHHHHHHHHHHHHHHHHTT-/---EEEEEEEEETTTEEEEEEE-TTB-SSSBSS---S-EEEEEEE--SHHHHHHHHHHHHTT--EEEE-SSSBS-TT--EEEETTEEEE-S---B-TTSHHHHHHHHHTT-TT-EEESS-TTGGGSEEEEE-TTS--EEE-HHHHHHHHHHHHHHHH-TTSSTTTTT-S-TTSSSS-SSS-HHHHHHHHT-BHHHHHHHHGGGS-HHHHHHHHHHHHHHHSS-GGGSBHHHHHHHHHHTTT-GGGHHHHHTSEEETT-HHHHHHHHHHHHHHTT-EEE-S--EEEEE--TT--S-EEEEETT--EEEEEEEEE---GGGGGGSEEESPPPHHHHHHHHH------EEEEEEES-GGGGGEEEEESS-SS-EEEEEEE-TTS-EEEEEEE-S-TTT--GGG-HHHHHHHHHHHS---EEEEEE--TTT-TTTSSSS----TTHHHHHHHHHHS-BTTEEE--GGG-SSSTTSHHHHHHHHHHHHHHHHHHHHHHHHHHHHTT-

Nearest PDB structures (foldseek):
  2vvm-assembly1_A  TM=9.672E-01  e=2.167E-64  Aspergillus niger
  2vvm-assembly1_B  TM=9.654E-01  e=1.824E-63  Aspergillus niger
  2vvl-assembly4_G  TM=9.676E-01  e=5.613E-63  Aspergillus niger
  2vvl-assembly1_E  TM=9.686E-01  e=4.197E-62  Aspergillus niger
  2vvl-assembly2_B  TM=9.654E-01  e=6.351E-62  Aspergillus niger

Sequence (1004 aa):
MTPKTKDGHIWEPHTGFQKGLESDAVISPQRSTSPTSKVYDVIVIGAGYAGLAAARDLSQLSHSVLLLEARDRIGGRTYTAKKDGFLYEMGGTWVTHHMGYLFREMTRYNMDRDLITTGSPDMHKGYYTIDVPGAAPRKLSHEEAGAMQAKAWDMFVNVDGQFGRTICPLPHAQLDNPIVDRSTVEKWDQVSCHDRFEEIKHKLTTEEQGLLVSLLLHISGGRMKESSLWDMIRSHALLMHSSDNFADVWLRYKLRDGQTALAKRMFEEATGDGLEYAFSTQVKSIAQDSSGDGPVTVTSSSGDVFRAKKIINTIPLNVLKDIEFSPPLTQRRQDAINIGHVNQMTKVHADVSNKELERWNGMKFPGLLMYGYGDGVLPNGDVHVVAFGADERDTFIPENNAAQTIEALNKIHPMDVKRLMLHNWATDPFSKGGPAWWQPGYMSKYQDELQIRHGDVFFASADWAHGWRAAIDGALEQGCLNAQVAHREVVAAKKKAGGSKLMTPKTKDGHIWEPHTGFQKGLESDAVISPQRSTSPTSKVYDVIVIGAGYAGLAAARDLSQLSHSVLLLEARDRIGGRTYTAKKDGFLYEMGGTWVTHHMGYLFREMTRYNMDRDLITTGSPDMHKGYYTIDVPGAAPRKLSHEEAGAMQAKAWDMFVNVDGQFGRTICPLPHAQLDNPIVDRSTVEKWDQVSCHDRFEEIKHKLTTEEQGLLVSLLLHISGGRMKESSLWDMIRSHALLMHSSDNFADVWLRYKLRDGQTALAKRMFEEATGDGLEYAFSTQVKSIAQDSSGDGPVTVTSSSGDVFRAKKIINTIPLNVLKDIEFSPPLTQRRQDAINIGHVNQMTKVHADVSNKELERWNGMKFPGLLMYGYGDGVLPNGDVHVVAFGADERDTFIPENNAAQTIEALNKIHPMDVKRLMLHNWATDPFSKGGPAWWQPGYMSKYQDELQIRHGDVFFASADWAHGWRAAIDGALEQGCLNAQVAHREVVAAKKKAGGSKL